Protein AF-A0A7C4IJR4-F1 (afdb_monomer)

Foldseek 3Di:
DDDDDDDDDDDDDDDDDDDDDDDDDDDDDDDDDDDDPDDPPDPQPLQFLDKDDDFFAQAFFAFFAAAAAAFEQAFGFFWGQNVWQHGFWWGFQFDADATFGFFRAEHTRDFWDWDAFDAADFFFKTQTFDQFAGGFMFTFFFDAAQFFAFAVLVDTRPFFRWDEFAADDFAFWTFGHSQWQARFIWTFLWFFTFFAARLLRDGGHDWQNWDFYYAAPFAFWTFGANQFAARFIKAWAFAHVLIFALARQQQTHYAQDWFAWAWAAFKAATFFWNDDQQATWIFAWRLFAQLGDDADFQDLGFWAFAAEKFFFAQKAKEQAFAQLAGATFAFALARAQADAAARALSDQAFKWFKAAKAFAAWWAFIWFHSLDAATARWGATQASPSHDGQAAAQRAADPVGFFAYWFWDAKAADAAFAWTAFAHLFAFFAAWAAGSFLFAAADRDADLRWAAAWQFHYAAEFPAAWWFWTFFQSFEIDIFFAFFFTHNKWFTYHAHHHFYYFHGRYEYDDPRRGGYITHHSKRTHYTFAHNNDHNSTHRLHNYARIHNDTHGHYFHDDPSHTKYWHDNPWWATIIWRANSHNPRTGGAAHQPGTNHHWGDHYKYHALQWIHYHHQHPPQSHHGHGIDNSHSVSGGRQYYDSRHNHGWHWHGFYDDPQKTYTTTADLPWGGRTYWIYNRHNPSSGRQYRHNGTPHRRHWYEHEYHDSGTYIDRHHSWAIRHRWIGRSHNPRSRRSEDDDRHGTHWHYHYKYYHNHWIKHYIISGSAHTYMYTHSNHHHNNHGYHRRTSNDDRDYAEYYHDHSYMWGWTMRVSYAIGIYGDNSHYDGSHHLHGAHHHHHRDDWHHYYYDHSYMDTTTGHQMHHTYHGTYDHSRDNHRGDYNHANDNYYWYHHTIYHRDFTYTTWTFHDNRTTRRIHGGYFDAKAFDQDDPAEDEALTKDKTFRPPIGTPPFAWQFKFKFQQPPPDTDRPQGHGIDMRHNQAPADQDKGKMKMWIATSRGHIDMDIHIYGHDYDAKDKDKDQADAAAAAQDKRKIFMDIDGSHPPWDKWKWKFKDDPNDTPDIDIDRMDIDGHNHFDKIKMKMWIATPVGHIDIDIDIHGYDDFKEWPDKAFPCVDDQQAARQKIKTFIPAQKDADDPQKWKAFPVPGTFDWDWDDVVPRSGIIIIGGDDPQQPPRGGAFGKMKMKRNQQRIAHPVGHTYPDIDMDIAGHDQLRDPRPQANEPVSVVLLVQQEAHFAPDPSPPPSLPPPNPGGSYPVSVVVSVVRYGPGHDD

Sequence (1269 aa):
MGMSWLPRSRRGALAWSAAGCARPGRRPAALASAAAHAWVESLEVRRMLSATLVKDINLNTVGSNPGAIIEFNGWVYFTANDGTSGLELWKTDGTAAGTTLVKDLNPGPADSDPQELVVFNGLLYFTATTQATGRELWRTDGTEAGTVLVADIHSGPMGSEPSELTVVGGTLFFSADDGMTGAELFKTTGLGATLVKDIRTGAGLLASSPSQLTNVNGTLFFVADDGVNGEELWKSDGTAAGTLLVKDIYAGVESSGITNMTAVGSTLYFAAWDGSSKGVELWKSNGTSATTVLVKDIYADGDSNPTYLVNLNGTLLFQASDADGEELWRSDGTPAGTTKVKNINTAAGTGSLPTELTVLGNYVYFAADDGVNGVELWRSNGTPAGTTLVKDIYTGSDVLGEPFSSYPSLLTAVGNTLFFTASDAAGGFELWKSDGTPGGTVRVKDINPGAASTNVGNLTGVGGVLYFTADTAAAGTELWRSDGTEAGTTQVIDLNVNTADSDPRDAVVINGIAYFTADDGVHGLELWRSDGTAAGTYLLKDVRGGANGSGITNLVGFDGRLYFVADDGVHGREVWTSDGTPAGTVLLKDILAGAAASDPTQLTVSGGKLFFTASSNTSGNVELFVSDGTAAGTQLVKEIAAGIIGSFPRFLTDLNGVLYFVAQDPFSTGQELWRSDGTSAGTFLVRDIRPGLNSSNPTGLTAVNGVLFFAANDGVNGTELWKSDGTEAGTRLVADIGVGVGGSNPANLTNVNGRLFFTANDGVTGVELYTSDGTAAQTQLVRDIRPSGSSNPTQLVSFNGMAFFVANDGVNGIELWKSDGTPGGTTIVRDIFPGDFGSLPNALRVIGDRLYFAADDGVHGSELWLTDGTAAGTVMLQDINPGIEESAPAGFVQLGSMLLMTAGRNDVGRELFALSLNASPVANAGGPYSVPEGGSVTVSGAASTDPDGSIVLYEWDMDFDGTFNATATGPAASFSAAALDGPATRTIALRVTDNNGASSIATTTVSVTNVAPAVAITNVPANPKAGVPIHLTSAVTDPAPADTISYSWTVRRNGSTVASGSAASLSFTPDAEGLYEVRLVASDDDGASGEAQVSIQVVSPPQVQNVTINDGLAQRSKVASITIVFDKVVTPGAGAFELVRRTAGPVPVSATNPSGDGRTWVLGFSGGDFVFGSLVDGVYDLTVRGQFILDGQGNALEGSPTTSFHRLFGDANGDGEVNHTDLLPLSKGYGSTVGESNYVWYMDFDGNGQIAFRDLLKFSQRYGTKLVV

Structure (mmCIF, N/CA/C/O backbone):
data_AF-A0A7C4IJR4-F1
#
_entry.id   AF-A0A7C4IJR4-F1
#
loop_
_atom_site.group_PDB
_atom_site.id
_atom_site.type_symbol
_atom_site.label_atom_id
_atom_site.label_alt_id
_atom_site.label_comp_id
_atom_site.label_asym_id
_atom_site.label_entity_id
_atom_site.label_seq_id
_atom_site.pdbx_PDB_ins_code
_atom_site.Cartn_x
_atom_site.Cartn_y
_atom_site.Cartn_z
_atom_site.occupancy
_atom_site.B_iso_or_equiv
_atom_site.auth_seq_id
_atom_site.auth_comp_id
_atom_site.auth_asym_id
_atom_site.auth_atom_id
_atom_site.pdbx_PDB_model_num
ATOM 1 N N . MET A 1 1 ? 44.555 -51.652 40.296 1.00 33.97 1 MET A N 1
ATOM 2 C CA . MET A 1 1 ? 45.282 -51.440 39.024 1.00 33.97 1 MET A CA 1
ATOM 3 C C . MET A 1 1 ? 44.714 -50.161 38.421 1.00 33.97 1 MET A C 1
ATOM 5 O O . MET A 1 1 ? 43.500 -50.068 38.405 1.00 33.97 1 MET A O 1
ATOM 9 N N . GLY A 1 2 ? 45.479 -49.147 38.017 1.00 32.75 2 GLY A N 1
ATOM 10 C CA . GLY A 1 2 ? 46.914 -48.908 38.213 1.00 32.75 2 GLY A CA 1
ATOM 11 C C . GLY A 1 2 ? 47.340 -47.569 37.582 1.00 32.75 2 GLY A C 1
ATOM 12 O O . GLY A 1 2 ? 46.805 -47.221 36.541 1.00 32.75 2 GLY A O 1
ATOM 13 N N . MET A 1 3 ? 48.330 -46.893 38.188 1.00 31.88 3 MET A N 1
ATOM 14 C CA . MET A 1 3 ? 49.013 -45.668 37.702 1.00 31.88 3 MET A CA 1
ATOM 15 C C . MET A 1 3 ? 48.188 -44.347 37.697 1.00 31.88 3 MET A C 1
ATOM 17 O O . MET A 1 3 ? 46.983 -44.382 37.503 1.00 31.88 3 MET A O 1
ATOM 21 N N . SER A 1 4 ? 48.766 -43.137 37.848 1.00 35.31 4 SER A N 1
ATOM 22 C CA . SER A 1 4 ? 49.674 -42.625 38.917 1.00 35.31 4 SER A CA 1
ATOM 23 C C . SER A 1 4 ? 50.008 -41.118 38.746 1.00 35.31 4 SER A C 1
ATOM 25 O O . SER A 1 4 ? 49.952 -40.617 37.633 1.00 35.31 4 SER A O 1
ATOM 27 N N . TRP A 1 5 ? 50.506 -40.480 39.824 1.00 30.06 5 TRP A N 1
ATOM 28 C CA . TRP A 1 5 ? 51.299 -39.220 39.886 1.00 30.06 5 TRP A CA 1
ATOM 29 C C . TRP A 1 5 ? 50.614 -37.827 39.839 1.00 30.06 5 TRP A C 1
ATOM 31 O O . TRP A 1 5 ? 50.285 -37.279 38.797 1.00 30.06 5 TRP A O 1
ATOM 41 N N . LEU A 1 6 ? 50.608 -37.184 41.017 1.00 34.50 6 LEU A N 1
ATOM 42 C CA . LEU A 1 6 ? 50.920 -35.753 41.254 1.00 34.50 6 LEU A CA 1
ATOM 43 C C . LEU A 1 6 ? 52.371 -35.433 40.783 1.00 34.50 6 LEU A C 1
ATOM 45 O O . LEU A 1 6 ? 53.161 -36.381 40.824 1.00 34.50 6 LEU A O 1
ATOM 49 N N . PRO A 1 7 ? 52.817 -34.171 40.481 1.00 49.59 7 PRO A N 1
ATOM 50 C CA . PRO A 1 7 ? 52.841 -33.098 41.503 1.00 49.59 7 PRO A CA 1
ATOM 51 C C . PRO A 1 7 ? 52.974 -31.586 41.113 1.00 49.59 7 PRO A C 1
ATOM 53 O O . PRO A 1 7 ? 53.569 -31.193 40.121 1.00 49.59 7 PRO A O 1
ATOM 56 N N . ARG A 1 8 ? 52.585 -30.732 42.079 1.00 32.31 8 ARG A N 1
ATOM 57 C CA . ARG A 1 8 ? 53.250 -29.479 42.547 1.00 32.31 8 ARG A CA 1
ATOM 58 C C . ARG A 1 8 ? 53.809 -28.428 41.551 1.00 32.31 8 ARG A C 1
ATOM 60 O O . ARG A 1 8 ? 54.961 -28.499 41.144 1.00 32.31 8 ARG A O 1
ATOM 67 N N . SER A 1 9 ? 53.099 -27.293 41.498 1.00 34.09 9 SER A N 1
ATOM 68 C CA . SER A 1 9 ? 53.549 -25.923 41.871 1.00 34.09 9 SER A CA 1
ATOM 69 C C . SER A 1 9 ? 54.925 -25.363 41.444 1.00 34.09 9 SER A C 1
ATOM 71 O O . SER A 1 9 ? 55.967 -25.914 41.807 1.00 34.09 9 SER A O 1
ATOM 73 N N . ARG A 1 10 ? 54.940 -24.079 41.042 1.00 31.14 10 ARG A N 1
ATOM 74 C CA . ARG A 1 10 ? 55.935 -23.104 41.548 1.00 31.14 10 ARG A CA 1
ATOM 75 C C . ARG A 1 10 ? 55.406 -21.663 41.570 1.00 31.14 10 ARG A C 1
ATOM 77 O O . ARG A 1 10 ? 54.314 -21.394 41.093 1.00 31.14 10 ARG A O 1
ATOM 84 N N . ARG A 1 11 ? 56.155 -20.776 42.236 1.00 31.95 11 ARG A N 1
ATOM 85 C CA . ARG A 1 11 ? 55.793 -19.376 42.521 1.00 31.95 11 ARG A CA 1
ATOM 86 C C . ARG A 1 11 ? 56.368 -18.430 41.464 1.00 31.95 11 ARG A C 1
ATOM 88 O O . ARG A 1 11 ? 57.537 -18.582 41.120 1.00 31.95 11 ARG A O 1
ATOM 95 N N . GLY A 1 12 ? 55.620 -17.387 41.119 1.00 30.12 12 GLY A N 1
ATOM 96 C CA . GLY A 1 12 ? 56.153 -16.092 40.689 1.00 30.12 12 GLY A CA 1
ATOM 97 C C . GLY A 1 12 ? 55.607 -15.024 41.637 1.00 30.12 12 GLY A C 1
ATOM 98 O O . GLY A 1 12 ? 54.410 -15.018 41.903 1.00 30.12 12 GLY A O 1
ATOM 99 N N . ALA A 1 13 ? 56.467 -14.189 42.218 1.00 34.34 13 ALA A N 1
ATOM 100 C CA . ALA A 1 13 ? 56.052 -13.142 43.149 1.00 34.34 13 ALA A CA 1
ATOM 101 C C . ALA A 1 13 ? 56.926 -11.899 42.974 1.00 34.34 13 ALA A C 1
ATOM 103 O O . ALA A 1 13 ? 58.149 -12.011 42.985 1.00 34.34 13 ALA A O 1
ATOM 104 N N . LEU A 1 14 ? 56.282 -10.738 42.886 1.00 30.80 14 LEU A N 1
ATOM 105 C CA . LEU A 1 14 ? 56.835 -9.404 43.126 1.00 30.80 14 LEU A CA 1
ATOM 106 C C . LEU A 1 14 ? 55.708 -8.530 43.712 1.00 30.80 14 LEU A C 1
ATOM 108 O O . LEU A 1 14 ? 54.551 -8.949 43.725 1.00 30.80 14 LEU A O 1
ATOM 112 N N . ALA A 1 15 ? 56.054 -7.394 44.317 1.00 30.95 15 ALA A N 1
ATOM 113 C CA . ALA A 1 15 ? 55.181 -6.668 45.248 1.00 30.95 15 ALA A CA 1
ATOM 114 C C . ALA A 1 15 ? 55.448 -5.147 45.223 1.00 30.95 15 ALA A C 1
ATOM 116 O O . ALA A 1 15 ? 56.216 -4.695 44.380 1.00 30.95 15 ALA A O 1
ATOM 117 N N . TRP A 1 16 ? 54.917 -4.428 46.231 1.00 29.28 16 TRP A N 1
ATOM 118 C CA . TRP A 1 16 ? 54.884 -2.959 46.434 1.00 29.28 16 TRP A CA 1
ATOM 119 C C . TRP A 1 16 ? 53.711 -2.303 45.663 1.00 29.28 16 TRP A C 1
ATOM 121 O O . TRP A 1 16 ? 53.576 -2.542 44.474 1.00 29.28 16 TRP A O 1
ATOM 131 N N . SER A 1 17 ? 52.695 -1.652 46.266 1.00 31.11 17 SER A N 1
ATOM 132 C CA . SER A 1 17 ? 52.585 -0.604 47.322 1.00 31.11 17 SER A CA 1
ATOM 133 C C . SER A 1 17 ? 52.743 0.829 46.762 1.00 31.11 17 SER A C 1
ATOM 135 O O . SER A 1 17 ? 53.595 1.014 45.905 1.00 31.11 17 SER A O 1
ATOM 137 N N . ALA A 1 18 ? 52.039 1.877 47.225 1.00 33.09 18 ALA A N 1
ATOM 138 C CA . ALA A 1 18 ? 51.338 2.051 48.511 1.00 33.09 18 ALA A CA 1
ATOM 139 C C . ALA A 1 18 ? 50.294 3.214 48.533 1.00 33.09 18 ALA A C 1
ATOM 141 O O . ALA A 1 18 ? 50.243 4.010 47.607 1.00 33.09 18 ALA A O 1
ATOM 142 N N . ALA A 1 19 ? 49.643 3.376 49.705 1.00 32.28 19 ALA A N 1
ATOM 143 C CA . ALA A 1 19 ? 49.245 4.642 50.374 1.00 32.28 19 ALA A CA 1
ATOM 144 C C . ALA A 1 19 ? 47.855 5.308 50.145 1.00 32.28 19 ALA A C 1
ATOM 146 O O . ALA A 1 19 ? 47.337 5.360 49.042 1.00 32.28 19 ALA A O 1
ATOM 147 N N . GLY A 1 20 ? 47.326 5.907 51.239 1.00 29.45 20 GLY A N 1
ATOM 148 C CA . GLY A 1 20 ? 46.308 6.989 51.269 1.00 29.45 20 GLY A CA 1
ATOM 149 C C . GLY A 1 20 ? 44.837 6.579 51.064 1.00 29.45 20 GLY A C 1
ATOM 150 O O . GLY A 1 20 ? 44.403 6.497 49.930 1.00 29.45 20 GLY A O 1
ATOM 151 N N . CYS A 1 21 ? 43.966 6.278 52.041 1.00 27.25 21 CYS A N 1
ATOM 152 C CA . CYS A 1 21 ? 43.765 6.697 53.444 1.00 27.25 21 CYS A CA 1
ATOM 153 C C . CYS A 1 21 ? 43.077 8.067 53.675 1.00 27.25 21 CYS A C 1
ATOM 155 O O . CYS A 1 21 ? 43.756 9.066 53.898 1.00 27.25 21 CYS A O 1
ATOM 157 N N . ALA A 1 22 ? 41.738 8.062 53.807 1.00 29.28 22 ALA A N 1
ATOM 158 C CA . ALA A 1 22 ? 40.954 9.014 54.618 1.00 29.28 22 ALA A CA 1
ATOM 159 C C . ALA A 1 22 ? 39.595 8.405 55.072 1.00 29.28 22 ALA A C 1
ATOM 161 O O . ALA A 1 22 ? 39.179 7.356 54.585 1.00 29.28 22 ALA A O 1
ATOM 162 N N . ARG A 1 23 ? 38.928 9.037 56.049 1.00 30.53 23 ARG A N 1
ATOM 163 C CA . ARG A 1 23 ? 37.672 8.644 56.749 1.00 30.53 23 ARG A CA 1
ATOM 164 C C . ARG A 1 23 ? 36.897 9.944 57.130 1.00 30.53 23 ARG A C 1
ATOM 166 O O . ARG A 1 23 ? 37.515 11.001 57.046 1.00 30.53 23 ARG A O 1
ATOM 173 N N . PRO A 1 24 ? 35.702 9.921 57.771 1.00 50.97 24 PRO A N 1
ATOM 174 C CA . PRO A 1 24 ? 34.486 9.146 57.469 1.00 50.97 24 PRO A CA 1
ATOM 175 C C . PRO A 1 24 ? 33.152 9.950 57.595 1.00 50.97 24 PRO A C 1
ATOM 177 O O . PRO A 1 24 ? 32.985 10.728 58.526 1.00 50.97 24 PRO A O 1
ATOM 180 N N . GLY A 1 25 ? 32.148 9.600 56.778 1.00 28.41 25 GLY A N 1
ATOM 181 C CA . GLY A 1 25 ? 30.735 9.373 57.170 1.00 28.41 25 GLY A CA 1
ATOM 182 C C . GLY A 1 25 ? 29.820 10.481 57.747 1.00 28.41 25 GLY A C 1
ATOM 183 O O . GLY A 1 25 ? 30.235 11.388 58.460 1.00 28.41 25 GLY A O 1
ATOM 184 N N . ARG A 1 26 ? 28.504 10.293 57.536 1.00 29.80 26 ARG A N 1
ATOM 185 C CA . ARG A 1 26 ? 27.387 10.676 58.435 1.00 29.80 26 ARG A CA 1
ATOM 186 C C . ARG A 1 26 ? 26.075 10.006 57.980 1.00 29.80 26 ARG A C 1
ATOM 188 O O . ARG A 1 26 ? 25.771 10.001 56.797 1.00 29.80 26 ARG A O 1
ATOM 195 N N . ARG A 1 27 ? 25.280 9.494 58.928 1.00 35.91 27 ARG A N 1
ATOM 196 C CA . ARG A 1 27 ? 23.801 9.427 58.836 1.00 35.91 27 ARG A CA 1
ATOM 197 C C . ARG A 1 27 ? 23.248 10.555 59.726 1.00 35.91 27 ARG A C 1
ATOM 199 O O . ARG A 1 27 ? 23.957 10.946 60.660 1.00 35.91 27 ARG A O 1
ATOM 206 N N . PRO A 1 28 ? 22.031 11.073 59.482 1.00 41.91 28 PRO A N 1
ATOM 207 C CA . PRO A 1 28 ? 20.911 10.589 60.306 1.00 41.91 28 PRO A CA 1
ATOM 208 C C . PRO A 1 28 ? 19.515 10.583 59.635 1.00 41.91 28 PRO A C 1
ATOM 210 O O . PRO A 1 28 ? 19.285 11.245 58.637 1.00 41.91 28 PRO A O 1
ATOM 213 N N . ALA A 1 29 ? 18.591 9.892 60.313 1.00 30.61 29 ALA A N 1
ATOM 214 C CA . ALA A 1 29 ? 17.150 10.175 60.435 1.00 30.61 29 ALA A CA 1
ATOM 215 C C . ALA A 1 29 ? 16.237 10.241 59.183 1.00 30.61 29 ALA A C 1
ATOM 217 O O . ALA A 1 29 ? 16.135 11.238 58.482 1.00 30.61 29 ALA A O 1
ATOM 218 N N . ALA A 1 30 ? 15.462 9.161 59.071 1.00 32.50 30 ALA A N 1
ATOM 219 C CA . ALA A 1 30 ? 14.213 8.951 58.342 1.00 32.50 30 ALA A CA 1
ATOM 220 C C . ALA A 1 30 ? 13.088 9.992 58.531 1.00 32.50 30 ALA A C 1
ATOM 222 O O . ALA A 1 30 ? 13.070 10.713 59.529 1.00 32.50 30 ALA A O 1
ATOM 223 N N . LEU A 1 31 ? 12.043 9.879 57.694 1.00 28.89 31 LEU A N 1
ATOM 224 C CA . LEU A 1 31 ? 10.641 9.924 58.144 1.00 28.89 31 LEU A CA 1
ATOM 225 C C . LEU A 1 31 ? 9.660 9.279 57.136 1.00 28.89 31 LEU A C 1
ATOM 227 O O . LEU A 1 31 ? 9.971 9.175 55.958 1.00 28.89 31 LEU A O 1
ATOM 231 N N . ALA A 1 32 ? 8.471 8.935 57.651 1.00 29.33 32 ALA A N 1
ATOM 232 C CA . ALA A 1 32 ? 7.215 8.592 56.964 1.00 29.33 32 ALA A CA 1
ATOM 233 C C . ALA A 1 32 ? 7.132 7.317 56.090 1.00 29.33 32 ALA A C 1
ATOM 235 O O . ALA A 1 32 ? 8.030 6.948 55.344 1.00 29.33 32 ALA A O 1
ATOM 236 N N . SER A 1 33 ? 5.972 6.663 56.187 1.00 34.56 33 SER A N 1
ATOM 237 C CA . SER A 1 33 ? 5.546 5.487 55.422 1.00 34.56 33 SER A CA 1
ATOM 238 C C . SER A 1 33 ? 4.284 5.806 54.619 1.00 34.56 33 SER A C 1
ATOM 240 O O . SER A 1 33 ? 3.367 6.417 55.170 1.00 34.56 33 SER A O 1
ATOM 242 N N . ALA A 1 34 ? 4.183 5.295 53.395 1.00 29.39 34 ALA A N 1
ATOM 243 C CA . ALA A 1 34 ? 2.928 5.155 52.654 1.00 29.39 34 ALA A CA 1
ATOM 244 C C . ALA A 1 34 ? 2.804 3.705 52.149 1.00 29.39 34 ALA A C 1
ATOM 246 O O . ALA A 1 34 ? 3.812 3.006 52.030 1.00 29.39 34 ALA A O 1
ATOM 247 N N . ALA A 1 35 ? 1.580 3.222 51.935 1.00 30.08 35 ALA A N 1
ATOM 248 C CA . ALA A 1 35 ? 1.332 1.809 51.654 1.00 30.08 35 ALA A CA 1
ATOM 249 C C . ALA A 1 35 ? 1.579 1.459 50.179 1.00 30.08 35 ALA A C 1
ATOM 251 O O . ALA A 1 35 ? 0.959 2.042 49.291 1.00 30.08 35 ALA A O 1
ATOM 252 N N . ALA A 1 36 ? 2.422 0.455 49.933 1.00 27.94 36 ALA A N 1
ATOM 253 C CA . ALA A 1 36 ? 2.525 -0.175 48.624 1.00 27.94 36 ALA A CA 1
ATOM 254 C C . ALA A 1 36 ? 1.252 -0.993 48.351 1.00 27.94 36 ALA A C 1
ATOM 256 O O . ALA A 1 36 ? 1.036 -2.034 48.974 1.00 27.94 36 ALA A O 1
ATOM 257 N N . HIS A 1 37 ? 0.423 -0.528 47.416 1.00 33.09 37 HIS A N 1
ATOM 258 C CA . HIS A 1 37 ? -0.534 -1.400 46.745 1.00 33.09 37 HIS A CA 1
ATOM 259 C C . HIS A 1 37 ? 0.256 -2.230 45.737 1.00 33.09 37 HIS A C 1
ATOM 261 O O . HIS A 1 37 ? 0.716 -1.707 44.725 1.00 33.09 37 HIS A O 1
ATOM 267 N N . ALA A 1 38 ? 0.466 -3.506 46.052 1.00 29.06 38 ALA A N 1
ATOM 268 C CA . ALA A 1 38 ? 1.045 -4.446 45.108 1.00 29.06 38 ALA A CA 1
ATOM 269 C C . ALA A 1 38 ? -0.012 -4.781 44.051 1.00 29.06 38 ALA A C 1
ATOM 271 O O . ALA A 1 38 ? -0.898 -5.601 44.298 1.00 29.06 38 ALA A O 1
ATOM 272 N N . TRP A 1 39 ? 0.082 -4.134 42.891 1.00 28.16 39 TRP A N 1
ATOM 273 C CA . TRP A 1 39 ? -0.549 -4.643 41.682 1.00 28.16 39 TRP A CA 1
ATOM 274 C C . TRP A 1 39 ? 0.127 -5.971 41.347 1.00 28.16 39 TRP A C 1
ATOM 276 O O . TRP A 1 39 ? 1.325 -6.023 41.079 1.00 28.16 39 TRP A O 1
ATOM 286 N N . VAL A 1 40 ? -0.634 -7.056 41.457 1.00 26.50 40 VAL A N 1
ATOM 287 C CA . VAL A 1 40 ? -0.254 -8.342 40.879 1.00 26.50 40 VAL A CA 1
ATOM 288 C C . VAL A 1 40 ? -0.847 -8.333 39.485 1.00 26.50 40 VAL A C 1
ATOM 290 O O . VAL A 1 40 ? -2.038 -8.597 39.327 1.00 26.50 40 VAL A O 1
ATOM 293 N N . GLU A 1 41 ? -0.032 -7.984 38.497 1.00 32.56 41 GLU A N 1
ATOM 294 C CA . GLU A 1 41 ? -0.394 -8.218 37.105 1.00 32.56 41 GLU A CA 1
ATOM 295 C C . GLU A 1 41 ? -0.589 -9.722 36.918 1.00 32.56 41 GLU A C 1
ATOM 297 O O . GLU A 1 41 ? 0.259 -10.546 37.282 1.00 32.56 41 GLU A O 1
ATOM 302 N N . SER A 1 42 ? -1.768 -10.092 36.431 1.00 31.97 42 SER A N 1
ATOM 303 C CA . SER A 1 42 ? -2.049 -11.462 36.048 1.00 31.97 42 SER A CA 1
ATOM 304 C C . SER A 1 42 ? -1.200 -11.810 34.836 1.00 31.97 42 SER A C 1
ATOM 306 O O . SER A 1 42 ? -1.268 -11.121 33.823 1.00 31.97 42 SER A O 1
ATOM 308 N N . LEU A 1 43 ? -0.463 -12.918 34.929 1.00 34.06 43 LEU A N 1
ATOM 309 C CA . LEU A 1 43 ? 0.074 -13.624 33.769 1.00 34.06 43 LEU A CA 1
ATOM 310 C C . LEU A 1 43 ? -1.099 -14.092 32.899 1.00 34.06 43 LEU A C 1
ATOM 312 O O . LEU A 1 43 ? -1.578 -15.221 33.034 1.00 34.06 43 LEU A O 1
ATOM 316 N N . GLU A 1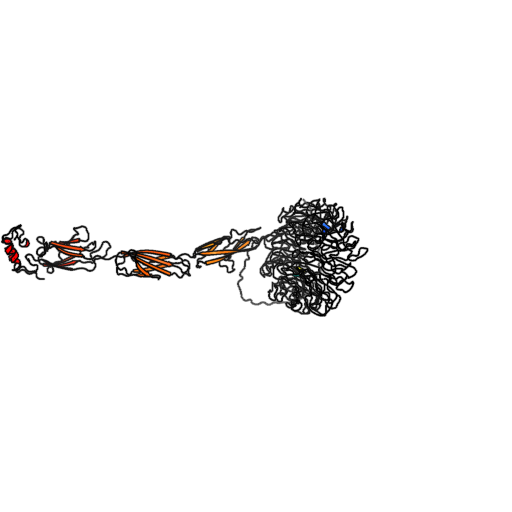 44 ? -1.583 -13.207 32.032 1.00 32.09 44 GLU A N 1
ATOM 317 C CA . GLU A 1 44 ? -2.373 -13.610 30.883 1.00 32.09 44 GLU A CA 1
ATOM 318 C C . GLU A 1 44 ? -1.503 -14.540 30.051 1.00 32.09 44 GLU A C 1
ATOM 320 O O . GLU A 1 44 ? -0.398 -14.182 29.641 1.00 32.09 44 GLU A O 1
ATOM 325 N N . VAL A 1 45 ? -2.003 -15.746 29.788 1.00 31.39 45 VAL A N 1
ATOM 326 C CA . VAL A 1 45 ? -1.394 -16.622 28.789 1.00 31.39 45 VAL A CA 1
ATOM 327 C C . VAL A 1 45 ? -1.850 -16.125 27.425 1.00 31.39 45 VAL A C 1
ATOM 329 O O . VAL A 1 45 ? -2.569 -16.812 26.701 1.00 31.39 45 VAL A O 1
ATOM 332 N N . ARG A 1 46 ? -1.383 -14.923 27.074 1.00 39.53 46 ARG A N 1
ATOM 333 C CA . ARG A 1 46 ? -1.083 -14.611 25.688 1.00 39.53 46 ARG A CA 1
ATOM 334 C C . ARG A 1 46 ? -0.066 -15.684 25.310 1.00 39.53 46 ARG A C 1
ATOM 336 O O . ARG A 1 46 ? 1.103 -15.619 25.697 1.00 39.53 46 ARG A O 1
ATOM 343 N N . ARG A 1 47 ? -0.523 -16.744 24.622 1.00 41.66 47 ARG A N 1
ATOM 344 C CA . ARG A 1 47 ? 0.338 -17.370 23.607 1.00 41.66 47 ARG A CA 1
ATOM 345 C C . ARG A 1 47 ? 0.885 -16.161 22.890 1.00 41.66 47 ARG A C 1
ATOM 347 O O . ARG A 1 47 ? 0.059 -15.380 22.476 1.00 41.66 47 ARG A O 1
ATOM 354 N N . MET A 1 48 ? 2.176 -15.886 22.902 1.00 45.84 48 MET A N 1
ATOM 355 C CA . MET A 1 48 ? 2.570 -14.702 22.160 1.00 45.84 48 MET A CA 1
ATOM 356 C C . MET A 1 48 ? 2.463 -15.063 20.698 1.00 45.84 48 MET A C 1
ATOM 358 O O . MET A 1 48 ? 2.731 -16.217 20.355 1.00 45.84 48 MET A O 1
ATOM 362 N N . LEU A 1 49 ? 2.032 -14.105 19.884 1.00 56.66 49 LEU A N 1
ATOM 363 C CA . LEU A 1 49 ? 2.005 -14.230 18.440 1.00 56.66 49 LEU A CA 1
ATOM 364 C C . LEU A 1 49 ? 3.445 -14.729 18.118 1.00 56.66 49 LEU A C 1
ATOM 366 O O . LEU A 1 49 ? 4.296 -13.863 18.110 1.00 56.66 49 LEU A O 1
ATOM 370 N N . SER A 1 50 ? 3.795 -16.031 17.889 1.00 65.19 50 SER A N 1
ATOM 371 C CA . SER A 1 50 ? 5.208 -16.545 17.769 1.00 65.19 50 SER A CA 1
ATOM 372 C C . SER A 1 50 ? 5.778 -17.180 16.470 1.00 65.19 50 SER A C 1
ATOM 374 O O . SER A 1 50 ? 5.583 -18.364 16.221 1.00 65.19 50 SER A O 1
ATOM 376 N N . ALA A 1 51 ? 6.678 -16.472 15.786 1.00 75.19 51 ALA A N 1
ATOM 377 C CA . ALA A 1 51 ? 7.930 -17.006 15.246 1.00 75.19 51 ALA A CA 1
ATOM 378 C C . ALA A 1 51 ? 8.106 -18.537 15.330 1.00 75.19 51 ALA A C 1
ATOM 380 O O . ALA A 1 51 ? 8.358 -19.014 16.443 1.00 75.19 51 ALA A O 1
ATOM 381 N N . THR A 1 52 ? 8.045 -19.329 14.249 1.00 83.94 52 THR A N 1
ATOM 382 C CA . THR A 1 52 ? 8.489 -20.742 14.376 1.00 83.94 52 THR A CA 1
ATOM 383 C C . THR A 1 52 ? 9.602 -21.150 13.446 1.00 83.94 52 THR A C 1
ATOM 385 O O . THR A 1 52 ? 9.644 -20.694 12.315 1.00 83.94 52 THR A O 1
ATOM 388 N N . LEU A 1 53 ? 10.405 -22.112 13.922 1.00 87.25 53 LEU A N 1
ATOM 389 C CA . LEU A 1 53 ? 11.129 -23.050 13.073 1.00 87.25 53 LEU A CA 1
ATOM 390 C C . LEU A 1 53 ? 10.102 -23.915 12.347 1.00 87.25 53 LEU A C 1
ATOM 392 O O . LEU A 1 53 ? 9.161 -24.403 12.982 1.00 87.25 53 LEU A O 1
ATOM 396 N N . VAL A 1 54 ? 10.380 -24.215 11.089 1.00 85.94 54 VAL A N 1
ATOM 397 C CA . VAL A 1 54 ? 10.458 -25.594 10.602 1.00 85.94 54 VAL A CA 1
ATOM 398 C C . VAL A 1 54 ? 11.709 -25.767 9.711 1.00 85.94 54 VAL A C 1
ATOM 400 O O . VAL A 1 54 ? 12.404 -26.765 9.915 1.00 85.94 54 VAL A O 1
ATOM 403 N N . LYS A 1 55 ? 12.081 -24.766 8.880 1.00 89.12 55 LYS A N 1
ATOM 404 C CA . LYS A 1 55 ? 13.271 -24.798 7.988 1.00 89.12 55 LYS A CA 1
ATOM 405 C C . LYS A 1 55 ? 14.017 -23.468 7.802 1.00 89.12 55 LYS A C 1
ATOM 407 O O . LYS A 1 55 ? 13.834 -22.564 8.592 1.00 89.12 55 LYS A O 1
ATOM 412 N N . ASP A 1 56 ? 14.916 -23.431 6.801 1.00 87.00 56 ASP A N 1
ATOM 413 C CA . ASP A 1 56 ? 16.330 -23.540 7.123 1.00 87.00 56 ASP A CA 1
ATOM 414 C C . ASP A 1 56 ? 17.253 -23.588 5.865 1.00 87.00 56 ASP A C 1
ATOM 416 O O . ASP A 1 56 ? 17.832 -24.615 5.609 1.00 87.00 56 ASP A O 1
ATOM 420 N N . ILE A 1 57 ? 17.334 -22.586 4.995 1.00 86.44 57 ILE A N 1
ATOM 421 C CA . ILE A 1 57 ? 17.566 -22.738 3.547 1.00 86.44 57 ILE A CA 1
ATOM 422 C C . ILE A 1 57 ? 18.898 -23.388 3.003 1.00 86.44 57 ILE A C 1
ATOM 424 O O . ILE A 1 57 ? 19.056 -24.594 3.178 1.00 86.44 57 ILE A O 1
ATOM 428 N N . ASN A 1 58 ? 19.801 -22.766 2.237 1.00 85.94 58 ASN A N 1
ATOM 429 C CA . ASN A 1 58 ? 20.910 -23.465 1.575 1.00 85.94 58 ASN A CA 1
ATOM 430 C C . ASN A 1 58 ? 21.830 -24.101 2.623 1.00 85.94 58 ASN A C 1
ATOM 432 O O . ASN A 1 58 ? 22.104 -23.485 3.638 1.00 85.94 58 ASN A O 1
ATOM 436 N N . LEU A 1 59 ? 22.285 -25.345 2.447 1.00 79.94 59 LEU A N 1
ATOM 437 C CA . LEU A 1 59 ? 22.649 -26.179 3.608 1.00 79.94 59 LEU A CA 1
ATOM 438 C C . LEU A 1 59 ? 23.945 -25.785 4.413 1.00 79.94 59 LEU A C 1
ATOM 440 O O . LEU A 1 59 ? 24.627 -26.697 4.901 1.00 79.94 59 LEU A O 1
ATOM 444 N N . ASN A 1 60 ? 24.407 -24.517 4.497 1.00 65.31 60 ASN A N 1
ATOM 445 C CA . ASN A 1 60 ? 25.783 -24.185 4.940 1.00 65.31 60 ASN A CA 1
ATOM 446 C C . ASN A 1 60 ? 26.114 -22.928 5.809 1.00 65.31 60 ASN A C 1
ATOM 448 O O . ASN A 1 60 ? 27.305 -22.677 6.019 1.00 65.31 60 ASN A O 1
ATOM 452 N N . THR A 1 61 ? 25.163 -22.213 6.409 1.00 56.69 61 THR A N 1
ATOM 453 C CA . THR A 1 61 ? 25.319 -21.062 7.343 1.00 56.69 61 THR A CA 1
ATOM 454 C C . THR A 1 61 ? 25.818 -19.734 6.744 1.00 56.69 61 THR A C 1
ATOM 456 O O . THR A 1 61 ? 26.605 -19.028 7.377 1.00 56.69 61 THR A O 1
ATOM 459 N N . VAL A 1 62 ? 25.391 -19.387 5.522 1.00 66.81 62 VAL A N 1
ATOM 460 C CA . VAL A 1 62 ? 25.859 -18.170 4.809 1.00 66.81 62 VAL A CA 1
ATOM 461 C C . VAL A 1 62 ? 24.763 -17.157 4.438 1.00 66.81 62 VAL A C 1
ATOM 463 O O . VAL A 1 62 ? 25.046 -15.962 4.352 1.00 66.81 62 VAL A O 1
ATOM 466 N N . GLY A 1 63 ? 23.537 -17.605 4.197 1.00 77.44 63 GLY A N 1
ATOM 467 C CA . GLY A 1 63 ? 22.524 -16.848 3.455 1.00 77.44 63 GLY A CA 1
ATOM 468 C C . GLY A 1 63 ? 22.690 -16.879 1.922 1.00 77.44 63 GLY A C 1
ATOM 469 O O . GLY A 1 63 ? 23.691 -17.369 1.397 1.00 77.44 63 GLY A O 1
ATOM 470 N N . SER A 1 64 ? 21.695 -16.333 1.217 1.00 84.69 64 SER A N 1
ATOM 471 C CA . SER A 1 64 ? 21.457 -16.445 -0.241 1.00 84.69 64 SER A CA 1
ATOM 472 C C . SER A 1 64 ? 20.742 -15.233 -0.901 1.00 84.69 64 SER A C 1
ATOM 474 O O . SER A 1 64 ? 20.821 -15.132 -2.117 1.00 84.69 64 SER A O 1
ATOM 476 N N . ASN A 1 65 ? 20.199 -14.297 -0.098 1.00 84.75 65 ASN A N 1
ATOM 477 C CA . ASN A 1 65 ? 20.191 -12.818 -0.214 1.00 84.75 65 ASN A CA 1
ATOM 478 C C . ASN A 1 65 ? 19.029 -11.950 -0.824 1.00 84.75 65 ASN A C 1
ATOM 480 O O . ASN A 1 65 ? 19.285 -11.146 -1.719 1.00 84.75 65 ASN A O 1
ATOM 484 N N . PRO A 1 66 ? 17.822 -11.923 -0.197 1.00 85.06 66 PRO A N 1
ATOM 485 C CA . PRO A 1 66 ? 16.597 -11.158 -0.580 1.00 85.06 66 PRO A CA 1
ATOM 486 C C . PRO A 1 66 ? 16.690 -9.704 -1.068 1.00 85.06 66 PRO A C 1
ATOM 488 O O . PRO A 1 66 ? 17.449 -8.915 -0.491 1.00 85.06 66 PRO A O 1
ATOM 491 N N . GLY A 1 67 ? 15.749 -9.311 -1.952 1.00 76.75 67 GLY A N 1
ATOM 492 C CA . GLY A 1 67 ? 15.458 -7.920 -2.364 1.00 76.75 67 GLY A CA 1
ATOM 493 C C . GLY A 1 67 ? 14.136 -7.729 -3.153 1.00 76.75 67 GLY A C 1
ATOM 494 O O . GLY A 1 67 ? 13.540 -8.687 -3.582 1.00 76.75 67 GLY A O 1
ATOM 495 N N . ALA A 1 68 ? 13.655 -6.500 -3.381 1.00 75.31 68 ALA A N 1
ATOM 496 C CA . ALA A 1 68 ? 12.518 -6.144 -4.269 1.00 75.31 68 ALA A CA 1
ATOM 497 C C . ALA A 1 68 ? 11.269 -7.089 -4.276 1.00 75.31 68 ALA A C 1
ATOM 499 O O . ALA A 1 68 ? 11.214 -7.922 -5.161 1.00 75.31 68 ALA A O 1
ATOM 500 N N . ILE A 1 69 ? 10.264 -6.984 -3.367 1.00 78.19 69 ILE A N 1
ATOM 501 C CA . ILE A 1 69 ? 9.104 -7.930 -3.221 1.00 78.19 69 ILE A CA 1
ATOM 502 C C . ILE A 1 69 ? 7.648 -7.354 -3.258 1.00 78.19 69 ILE A C 1
ATOM 504 O O . ILE A 1 69 ? 7.470 -6.237 -2.862 1.00 78.19 69 ILE A O 1
ATOM 508 N N . ILE A 1 70 ? 6.581 -8.043 -3.728 1.00 76.69 70 ILE A N 1
ATOM 509 C CA . ILE A 1 70 ? 5.225 -7.562 -4.169 1.00 76.69 70 ILE A CA 1
ATOM 510 C C . ILE A 1 70 ? 4.264 -8.901 -4.102 1.00 76.69 70 ILE A C 1
ATOM 512 O O . ILE A 1 70 ? 4.831 -9.987 -3.969 1.00 76.69 70 ILE A O 1
ATOM 516 N N . GLU A 1 71 ? 2.888 -8.981 -4.081 1.00 84.50 71 GLU A N 1
ATOM 517 C CA . GLU A 1 71 ? 1.977 -10.205 -3.827 1.00 84.50 71 GLU A CA 1
ATOM 518 C C . GLU A 1 71 ? 0.921 -10.724 -4.889 1.00 84.50 71 GLU A C 1
ATOM 520 O O . GLU A 1 71 ? 0.465 -9.848 -5.532 1.00 84.50 71 GLU A O 1
ATOM 525 N N . PHE A 1 72 ? 0.399 -11.974 -5.151 1.00 73.19 72 PHE A N 1
ATOM 526 C CA . PHE A 1 72 ? -0.599 -12.164 -6.313 1.00 73.19 72 PHE A CA 1
ATOM 527 C C . PHE A 1 72 ? -2.010 -12.967 -6.672 1.00 73.19 72 PHE A C 1
ATOM 529 O O . PHE A 1 72 ? -2.960 -12.272 -6.956 1.00 73.19 72 PHE A O 1
ATOM 536 N N . ASN A 1 73 ? -2.253 -14.309 -6.870 1.00 69.62 73 ASN A N 1
ATOM 537 C CA . ASN A 1 73 ? -3.379 -15.235 -7.537 1.00 69.62 73 ASN A CA 1
ATOM 538 C C . ASN A 1 73 ? -4.094 -16.082 -6.305 1.00 69.62 73 ASN A C 1
ATOM 540 O O . ASN A 1 73 ? -5.170 -16.698 -6.406 1.00 69.62 73 ASN A O 1
ATOM 544 N N . GLY A 1 74 ? -3.481 -16.203 -5.130 1.00 69.38 74 GLY A N 1
ATOM 545 C CA . GLY A 1 74 ? -3.717 -17.018 -3.907 1.00 69.38 74 GLY A CA 1
ATOM 546 C C . GLY A 1 74 ? -2.542 -17.720 -3.199 1.00 69.38 74 GLY A C 1
ATOM 547 O O . GLY A 1 74 ? -2.827 -18.720 -2.592 1.00 69.38 74 GLY A O 1
ATOM 548 N N . TRP A 1 75 ? -1.275 -17.337 -3.375 1.00 81.38 75 TRP A N 1
ATOM 549 C CA . TRP A 1 75 ? -0.128 -18.208 -3.702 1.00 81.38 75 TRP A CA 1
ATOM 550 C C . TRP A 1 75 ? 1.305 -17.497 -3.902 1.00 81.38 75 TRP A C 1
ATOM 552 O O . TRP A 1 75 ? 1.642 -17.399 -5.059 1.00 81.38 75 TRP A O 1
ATOM 562 N N . VAL A 1 76 ? 2.157 -17.024 -2.931 1.00 80.88 76 VAL A N 1
ATOM 563 C CA . VAL A 1 76 ? 3.284 -15.883 -2.874 1.00 80.88 76 VAL A CA 1
ATOM 564 C C . VAL A 1 76 ? 6.202 -16.191 -3.779 1.00 80.88 76 VAL A C 1
ATOM 566 O O . VAL A 1 76 ? 6.980 -17.141 -3.542 1.00 80.88 76 VAL A O 1
ATOM 569 N N . TYR A 1 77 ? 7.129 -15.462 -4.589 1.00 85.56 77 TYR A N 1
ATOM 570 C CA . TYR A 1 77 ? 7.473 -14.112 -5.278 1.00 85.56 77 TYR A CA 1
ATOM 571 C C . TYR A 1 77 ? 8.876 -13.664 -4.793 1.00 85.56 77 TYR A C 1
ATOM 573 O O . TYR A 1 77 ? 8.819 -12.822 -3.906 1.00 85.56 77 TYR A O 1
ATOM 581 N N . PHE A 1 78 ? 10.062 -14.268 -5.196 1.00 90.00 78 PHE A N 1
ATOM 582 C CA . PHE A 1 78 ? 11.165 -14.608 -4.224 1.00 90.00 78 PHE A CA 1
ATOM 583 C C . PHE A 1 78 ? 12.610 -15.236 -4.545 1.00 90.00 78 PHE A C 1
ATOM 585 O O . PHE A 1 78 ? 12.937 -16.277 -4.074 1.00 90.00 78 PHE A O 1
ATOM 592 N N . THR A 1 79 ? 13.626 -14.637 -5.195 1.00 90.81 79 THR A N 1
ATOM 593 C CA . THR A 1 79 ? 14.827 -15.266 -5.880 1.00 90.81 79 THR A CA 1
ATOM 594 C C . THR A 1 79 ? 16.235 -15.649 -5.269 1.00 90.81 79 THR A C 1
ATOM 596 O O . THR A 1 79 ? 17.153 -14.841 -5.360 1.00 90.81 79 THR A O 1
ATOM 599 N N . ALA A 1 80 ? 16.554 -16.898 -4.837 1.00 90.81 80 ALA A N 1
ATOM 600 C CA . ALA A 1 80 ? 17.750 -17.205 -3.972 1.00 90.81 80 ALA A CA 1
ATOM 601 C C . ALA A 1 80 ? 18.871 -18.172 -4.404 1.00 90.81 80 ALA A C 1
ATOM 603 O O . ALA A 1 80 ? 18.664 -19.180 -5.069 1.00 90.81 80 ALA A O 1
ATOM 604 N N . ASN A 1 81 ? 20.073 -17.942 -3.861 1.00 88.06 81 ASN A N 1
ATOM 605 C CA . ASN A 1 81 ? 21.259 -18.784 -4.067 1.00 88.06 81 ASN A CA 1
ATOM 606 C C . ASN A 1 81 ? 21.374 -20.052 -3.191 1.00 88.06 81 ASN A C 1
ATOM 608 O O . ASN A 1 81 ? 22.040 -20.055 -2.156 1.00 88.06 81 ASN A O 1
ATOM 612 N N . ASP A 1 82 ? 20.888 -21.182 -3.701 1.00 87.56 82 ASP A N 1
ATOM 613 C CA . ASP A 1 82 ? 20.891 -22.450 -2.957 1.00 87.56 82 ASP A CA 1
ATOM 614 C C . ASP A 1 82 ? 22.239 -23.187 -2.819 1.00 87.56 82 ASP A C 1
ATOM 616 O O . ASP A 1 82 ? 22.313 -24.358 -2.420 1.00 87.56 82 ASP A O 1
ATOM 620 N N . GLY A 1 83 ? 23.342 -22.528 -3.173 1.00 81.62 83 GLY A N 1
ATOM 621 C CA . GLY A 1 83 ? 24.679 -23.119 -3.181 1.00 81.62 83 GLY A CA 1
ATOM 622 C C . GLY A 1 83 ? 24.889 -24.213 -4.240 1.00 81.62 83 GLY A C 1
ATOM 623 O O . GLY A 1 83 ? 25.999 -24.749 -4.341 1.00 81.62 83 GLY A O 1
ATOM 624 N N . THR A 1 84 ? 23.871 -24.547 -5.043 1.00 85.62 84 THR A N 1
ATOM 625 C CA . THR A 1 84 ? 23.901 -25.566 -6.107 1.00 85.62 84 THR A CA 1
ATOM 626 C C . THR A 1 84 ? 23.425 -25.075 -7.482 1.00 85.62 84 THR A C 1
ATOM 628 O O . THR A 1 84 ? 23.949 -25.576 -8.479 1.00 85.62 84 THR A O 1
ATOM 631 N N . SER A 1 85 ? 22.551 -24.069 -7.521 1.00 84.25 85 SER A N 1
ATOM 632 C CA . SER A 1 85 ? 21.887 -23.447 -8.678 1.00 84.25 85 SER A CA 1
ATOM 633 C C . SER A 1 85 ? 22.213 -21.951 -8.824 1.00 84.25 85 SER A C 1
ATOM 635 O O . SER A 1 85 ? 21.983 -21.360 -9.869 1.00 84.25 85 SER A O 1
ATOM 637 N N . GLY A 1 86 ? 22.796 -21.314 -7.802 1.00 85.56 86 GLY A N 1
ATOM 638 C CA . GLY A 1 86 ? 22.898 -19.852 -7.795 1.00 85.56 86 GLY A CA 1
ATOM 639 C C . GLY A 1 86 ? 21.534 -19.215 -7.520 1.00 85.56 86 GLY A C 1
ATOM 640 O O . GLY A 1 86 ? 20.617 -19.911 -7.096 1.00 85.56 86 GLY A O 1
ATOM 641 N N . LEU A 1 87 ? 21.429 -17.902 -7.711 1.00 87.06 87 LEU A N 1
ATOM 642 C CA . LEU A 1 87 ? 20.266 -17.042 -7.419 1.00 87.06 87 LEU A CA 1
ATOM 643 C C . LEU A 1 87 ? 18.959 -17.432 -8.198 1.00 87.06 87 LEU A C 1
ATOM 645 O O . LEU A 1 87 ? 18.719 -16.868 -9.260 1.00 87.06 87 LEU A O 1
ATOM 649 N N . GLU A 1 88 ? 18.144 -18.392 -7.694 1.00 90.44 88 GLU A N 1
ATOM 650 C CA . GLU A 1 88 ? 17.116 -19.261 -8.360 1.00 90.44 88 GLU A CA 1
ATOM 651 C C . GLU A 1 88 ? 15.847 -19.596 -7.453 1.00 90.44 88 GLU A C 1
ATOM 653 O O . GLU A 1 88 ? 16.070 -19.479 -6.272 1.00 90.44 88 GLU A O 1
ATOM 658 N N . LEU A 1 89 ? 14.584 -19.978 -7.901 1.00 91.38 89 LEU A N 1
ATOM 659 C CA . LEU A 1 89 ? 13.157 -19.928 -7.287 1.00 91.38 89 LEU A CA 1
ATOM 660 C C . LEU A 1 89 ? 12.242 -21.208 -6.709 1.00 91.38 89 LEU A C 1
ATOM 662 O O . LEU A 1 89 ? 11.745 -21.840 -7.633 1.00 91.38 89 LEU A O 1
ATOM 666 N N . TRP A 1 90 ? 11.880 -21.764 -5.437 1.00 92.25 90 TRP A N 1
ATOM 667 C CA . TRP A 1 90 ? 11.560 -21.574 -3.853 1.00 92.25 90 TRP A CA 1
ATOM 668 C C . TRP A 1 90 ? 10.044 -21.247 -3.873 1.00 92.25 90 TRP A C 1
ATOM 670 O O . TRP A 1 90 ? 9.497 -21.470 -4.960 1.00 92.25 90 TRP A O 1
ATOM 680 N N . LYS A 1 91 ? 9.363 -20.740 -2.817 1.00 89.81 91 LYS A N 1
ATOM 681 C CA . LYS A 1 91 ? 8.060 -19.990 -2.791 1.00 89.81 91 LYS A CA 1
ATOM 682 C C . LYS A 1 91 ? 7.162 -20.396 -1.628 1.00 89.81 91 LYS A C 1
ATOM 684 O O . LYS A 1 91 ? 6.994 -21.604 -1.471 1.00 89.81 91 LYS A O 1
ATOM 689 N N . THR A 1 92 ? 6.431 -19.514 -0.917 1.00 87.94 92 THR A N 1
ATOM 690 C CA . THR A 1 92 ? 5.692 -19.940 0.315 1.00 87.94 92 THR A CA 1
ATOM 691 C C . THR A 1 92 ? 4.216 -19.546 0.592 1.00 87.94 92 THR A C 1
ATOM 693 O O . THR A 1 92 ? 3.806 -18.418 0.332 1.00 87.94 92 THR A O 1
ATOM 696 N N . ASP A 1 93 ? 3.412 -20.491 1.162 1.00 76.00 93 ASP A N 1
ATOM 697 C CA . ASP A 1 93 ? 1.967 -20.327 1.507 1.00 76.00 93 ASP A CA 1
ATOM 698 C C . ASP A 1 93 ? 1.479 -20.095 2.918 1.00 76.00 93 ASP A C 1
ATOM 700 O O . ASP A 1 93 ? 0.533 -19.349 3.050 1.00 76.00 93 ASP A O 1
ATOM 704 N N . GLY A 1 94 ? 1.890 -20.797 3.962 1.00 78.94 94 GLY A N 1
ATOM 705 C CA . GLY A 1 94 ? 2.780 -21.941 3.987 1.00 78.94 94 GLY A CA 1
ATOM 706 C C . GLY A 1 94 ? 2.754 -22.694 5.319 1.00 78.94 94 GLY A C 1
ATOM 707 O O . GLY A 1 94 ? 2.431 -22.114 6.345 1.00 78.94 94 GLY A O 1
ATOM 708 N N . THR A 1 95 ? 3.094 -23.988 5.302 1.00 84.38 95 THR A N 1
ATOM 709 C CA . THR A 1 95 ? 3.694 -24.783 6.397 1.00 84.38 95 THR A CA 1
ATOM 710 C C . THR A 1 95 ? 4.386 -26.016 5.815 1.00 84.38 95 THR A C 1
ATOM 712 O O . THR A 1 95 ? 3.774 -26.755 5.052 1.00 84.38 95 THR A O 1
ATOM 715 N N . ALA A 1 96 ? 5.625 -26.272 6.202 1.00 81.75 96 ALA A N 1
ATOM 716 C CA . ALA A 1 96 ? 6.637 -27.172 5.624 1.00 81.75 96 ALA A CA 1
ATOM 717 C C . ALA A 1 96 ? 6.642 -27.962 4.271 1.00 81.75 96 ALA A C 1
ATOM 719 O O . ALA A 1 96 ? 7.706 -28.371 3.819 1.00 81.75 96 ALA A O 1
ATOM 720 N N . ALA A 1 97 ? 5.534 -28.290 3.618 1.00 82.25 97 ALA A N 1
ATOM 721 C CA . ALA A 1 97 ? 5.539 -29.351 2.602 1.00 82.25 97 ALA A CA 1
ATOM 722 C C . ALA A 1 97 ? 5.652 -28.900 1.137 1.00 82.25 97 ALA A C 1
ATOM 724 O O . ALA A 1 97 ? 6.486 -29.386 0.377 1.00 82.25 97 ALA A O 1
ATOM 725 N N . GLY A 1 98 ? 4.701 -28.094 0.689 1.00 83.38 98 GLY A N 1
ATOM 726 C CA . GLY A 1 98 ? 4.424 -27.914 -0.724 1.00 83.38 98 GLY A CA 1
ATOM 727 C C . GLY A 1 98 ? 5.248 -26.821 -1.373 1.00 83.38 98 GLY A C 1
ATOM 728 O O . GLY A 1 98 ? 4.667 -25.997 -2.049 1.00 83.38 98 GLY A O 1
ATOM 729 N N . THR A 1 99 ? 6.556 -26.777 -1.186 1.00 93.12 99 THR A N 1
ATOM 730 C CA . THR A 1 99 ? 7.384 -25.601 -1.460 1.00 93.12 99 THR A CA 1
ATOM 731 C C . THR A 1 99 ? 8.711 -26.069 -2.056 1.00 93.12 99 THR A C 1
ATOM 733 O O . THR A 1 99 ? 9.385 -26.901 -1.457 1.00 93.12 99 THR A O 1
ATOM 736 N N . THR A 1 100 ? 9.031 -25.705 -3.296 1.00 92.25 100 THR A N 1
ATOM 737 C CA . THR A 1 100 ? 10.276 -26.148 -3.955 1.00 92.25 100 THR A CA 1
ATOM 738 C C . THR A 1 100 ? 10.621 -25.173 -5.102 1.00 92.25 100 THR A C 1
ATOM 740 O O . THR A 1 100 ? 10.193 -24.032 -5.011 1.00 92.25 100 THR A O 1
ATOM 743 N N . LEU A 1 101 ? 11.373 -25.572 -6.141 1.00 91.81 101 LEU A N 1
ATOM 744 C CA . LEU A 1 101 ? 12.046 -24.770 -7.167 1.00 91.81 101 LEU A CA 1
ATOM 745 C C . LEU A 1 101 ? 11.346 -24.912 -8.489 1.00 91.81 101 LEU A C 1
ATOM 747 O O . LEU A 1 101 ? 10.539 -25.830 -8.627 1.00 91.81 101 LEU A O 1
ATOM 751 N N . VAL A 1 102 ? 11.713 -24.106 -9.482 1.00 90.62 102 VAL A N 1
ATOM 752 C CA . VAL A 1 102 ? 10.976 -24.175 -10.735 1.00 90.62 102 VAL A CA 1
ATOM 753 C C . VAL A 1 102 ? 11.821 -24.036 -12.023 1.00 90.62 102 VAL A C 1
ATOM 755 O O . VAL A 1 102 ? 11.504 -24.761 -12.953 1.00 90.62 102 VAL A O 1
ATOM 758 N N . LYS A 1 103 ? 12.871 -23.179 -12.152 1.00 90.62 103 LYS A N 1
ATOM 759 C CA . LYS A 1 103 ? 13.961 -23.323 -13.171 1.00 90.62 103 LYS A CA 1
ATOM 760 C C . LYS A 1 103 ? 15.290 -22.468 -13.209 1.00 90.62 103 LYS A C 1
ATOM 762 O O . LYS A 1 103 ? 15.180 -21.265 -13.358 1.00 90.62 103 LYS A O 1
ATOM 767 N N . ASP A 1 104 ? 16.514 -23.076 -13.257 1.00 91.38 104 ASP A N 1
ATOM 768 C CA . ASP A 1 104 ? 17.893 -22.488 -12.974 1.00 91.38 104 ASP A CA 1
ATOM 769 C C . ASP A 1 104 ? 18.629 -21.737 -14.095 1.00 91.38 104 ASP A C 1
ATOM 771 O O . ASP A 1 104 ? 19.140 -22.399 -14.995 1.00 91.38 104 ASP A O 1
ATOM 775 N N . LEU A 1 105 ? 18.631 -20.388 -14.125 1.00 87.75 105 LEU A N 1
ATOM 776 C CA . LEU A 1 105 ? 18.904 -19.563 -15.323 1.00 87.75 105 LEU A CA 1
ATOM 777 C C . LEU A 1 105 ? 20.192 -19.986 -16.038 1.00 87.75 105 LEU A C 1
ATOM 779 O O . LEU A 1 105 ? 20.198 -20.001 -17.278 1.00 87.75 105 LEU A O 1
ATOM 783 N N . ASN A 1 106 ? 21.213 -20.433 -15.297 1.00 88.50 106 ASN A N 1
ATOM 784 C CA . ASN A 1 106 ? 22.481 -20.923 -15.833 1.00 88.50 106 ASN A CA 1
ATOM 785 C C . ASN A 1 106 ? 22.942 -22.248 -15.164 1.00 88.50 106 ASN A C 1
ATOM 787 O O . ASN A 1 106 ? 23.791 -22.214 -14.277 1.00 88.50 106 ASN A O 1
ATOM 791 N N . PRO A 1 107 ? 22.545 -23.423 -15.701 1.00 89.44 107 PRO A N 1
ATOM 792 C CA . PRO A 1 107 ? 22.581 -24.732 -15.036 1.00 89.44 107 PRO A CA 1
ATOM 793 C C . PRO A 1 107 ? 23.760 -25.019 -14.090 1.00 89.44 107 PRO A C 1
ATOM 795 O O . PRO A 1 107 ? 24.899 -25.233 -14.537 1.00 89.44 107 PRO A O 1
ATOM 798 N N . GLY A 1 108 ? 23.468 -25.174 -12.802 1.00 81.94 108 GLY A N 1
ATOM 799 C CA . GLY A 1 108 ? 24.448 -25.279 -11.724 1.00 81.94 108 GLY A CA 1
ATOM 800 C C . GLY A 1 108 ? 24.640 -23.934 -11.012 1.00 81.94 108 GLY A C 1
ATOM 801 O O . GLY A 1 108 ? 23.823 -23.048 -11.166 1.00 81.94 108 GLY A O 1
ATOM 802 N N . PRO A 1 109 ? 25.711 -23.737 -10.223 1.00 85.12 109 PRO A N 1
ATOM 803 C CA . PRO A 1 109 ? 25.791 -22.643 -9.250 1.00 85.12 109 PRO A CA 1
ATOM 804 C C . PRO A 1 109 ? 26.179 -21.296 -9.890 1.00 85.12 109 PRO A C 1
ATOM 806 O O . PRO A 1 109 ? 27.244 -20.751 -9.585 1.00 85.12 109 PRO A O 1
ATOM 809 N N . ALA A 1 110 ? 25.380 -20.793 -10.831 1.00 85.31 110 ALA A N 1
ATOM 810 C CA . ALA A 1 110 ? 25.668 -19.581 -11.587 1.00 85.31 110 ALA A CA 1
ATOM 811 C C . ALA A 1 110 ? 24.468 -18.628 -11.592 1.00 85.31 110 ALA A C 1
ATOM 813 O O . ALA A 1 110 ? 23.575 -18.713 -12.431 1.00 85.31 110 ALA A O 1
ATOM 814 N N . ASP A 1 111 ? 24.538 -17.663 -10.674 1.00 88.75 111 ASP A N 1
ATOM 815 C CA . ASP A 1 111 ? 23.584 -16.567 -10.537 1.00 88.75 111 ASP A CA 1
ATOM 816 C C . ASP A 1 111 ? 23.221 -15.912 -11.867 1.00 88.75 111 ASP A C 1
ATOM 818 O O . ASP A 1 111 ? 24.008 -15.816 -12.816 1.00 88.75 111 ASP A O 1
ATOM 822 N N . SER A 1 112 ? 22.022 -15.360 -11.871 1.00 84.94 112 SER A N 1
ATOM 823 C CA . SER A 1 112 ? 21.411 -14.754 -13.039 1.00 84.94 112 SER A CA 1
ATOM 824 C C . SER A 1 112 ? 20.886 -13.332 -12.790 1.00 84.94 112 SER A C 1
ATOM 826 O O . SER A 1 112 ? 20.445 -12.665 -13.718 1.00 84.94 112 SER A O 1
ATOM 828 N N . ASP A 1 113 ? 21.019 -12.842 -11.559 1.00 83.50 113 ASP A N 1
ATOM 829 C CA . ASP A 1 113 ? 20.613 -11.526 -11.039 1.00 83.50 113 ASP A CA 1
ATOM 830 C C . ASP A 1 113 ? 19.220 -10.969 -11.440 1.00 83.50 113 ASP A C 1
ATOM 832 O O . ASP A 1 113 ? 19.110 -10.041 -12.243 1.00 83.50 113 ASP A O 1
ATOM 836 N N . PRO A 1 114 ? 18.169 -11.509 -10.811 1.00 89.19 114 PRO A N 1
ATOM 837 C CA . PRO A 1 114 ? 16.781 -11.031 -10.757 1.00 89.19 114 PRO A CA 1
ATOM 838 C C . PRO A 1 114 ? 16.415 -9.626 -10.264 1.00 89.19 114 PRO A C 1
ATOM 840 O O . PRO A 1 114 ? 16.586 -9.360 -9.078 1.00 89.19 114 PRO A O 1
ATOM 843 N N . GLN A 1 115 ? 15.775 -8.757 -11.063 1.00 83.81 115 GLN A N 1
ATOM 844 C CA . GLN A 1 115 ? 15.366 -7.425 -10.558 1.00 83.81 115 GLN A CA 1
ATOM 845 C C . GLN A 1 115 ? 14.026 -6.848 -11.092 1.00 83.81 115 GLN A C 1
ATOM 847 O O . GLN A 1 115 ? 13.668 -7.048 -12.249 1.00 83.81 115 GLN A O 1
ATOM 852 N N . GLU A 1 116 ? 13.368 -6.032 -10.244 1.00 81.62 116 GLU A N 1
ATOM 853 C CA . GLU A 1 116 ? 12.322 -4.994 -10.486 1.00 81.62 116 GLU A CA 1
ATOM 854 C C . GLU A 1 116 ? 10.801 -5.362 -10.673 1.00 81.62 116 GLU A C 1
ATOM 856 O O . GLU A 1 116 ? 10.076 -4.894 -11.549 1.00 81.62 116 GLU A O 1
ATOM 861 N N . LEU A 1 117 ? 10.216 -6.247 -9.888 1.00 82.69 117 LEU A N 1
ATOM 862 C CA . LEU A 1 117 ? 9.268 -7.253 -10.332 1.00 82.69 117 LEU A CA 1
ATOM 863 C C . LEU A 1 117 ? 7.697 -6.888 -10.318 1.00 82.69 117 LEU A C 1
ATOM 865 O O . LEU A 1 117 ? 6.903 -7.447 -9.586 1.00 82.69 117 LEU A O 1
ATOM 869 N N . VAL A 1 118 ? 7.161 -5.966 -11.182 1.00 79.19 118 VAL A N 1
ATOM 870 C CA . VAL A 1 118 ? 5.937 -5.080 -10.911 1.00 79.19 118 VAL A CA 1
ATOM 871 C C . VAL A 1 118 ? 4.555 -5.070 -11.736 1.00 79.19 118 VAL A C 1
ATOM 873 O O . VAL A 1 118 ? 4.454 -4.508 -12.825 1.00 79.19 118 VAL A O 1
ATOM 876 N N . VAL A 1 119 ? 3.415 -5.605 -11.230 1.00 80.38 119 VAL A N 1
ATOM 877 C CA . VAL A 1 119 ? 1.999 -5.063 -11.328 1.00 80.38 119 VAL A CA 1
ATOM 878 C C . VAL A 1 119 ? 1.026 -5.046 -12.642 1.00 80.38 119 VAL A C 1
ATOM 880 O O . VAL A 1 119 ? 0.328 -4.068 -12.832 1.00 80.38 119 VAL A O 1
ATOM 883 N N . PHE A 1 120 ? 0.741 -6.123 -13.455 1.00 72.81 120 PHE A N 1
ATOM 884 C CA . PHE A 1 120 ? -0.358 -6.465 -14.511 1.00 72.81 120 PHE A CA 1
ATOM 885 C C . PHE A 1 120 ? -1.078 -7.897 -14.807 1.00 72.81 120 PHE A C 1
ATOM 887 O O . PHE A 1 120 ? -0.442 -8.906 -14.693 1.00 72.81 120 PHE A O 1
ATOM 894 N N . ASN A 1 121 ? -2.300 -8.062 -15.389 1.00 67.62 121 ASN A N 1
ATOM 895 C CA . ASN A 1 121 ? -2.918 -9.102 -16.341 1.00 67.62 121 ASN A CA 1
ATOM 896 C C . ASN A 1 121 ? -3.200 -10.683 -16.329 1.00 67.62 121 ASN A C 1
ATOM 898 O O . ASN A 1 121 ? -4.361 -11.041 -16.425 1.00 67.62 121 ASN A O 1
ATOM 902 N N . GLY A 1 122 ? -2.255 -11.635 -16.572 1.00 66.44 122 GLY A N 1
ATOM 903 C CA . GLY A 1 122 ? -2.131 -13.186 -16.748 1.00 66.44 122 GLY A CA 1
ATOM 904 C C . GLY A 1 122 ? -1.159 -14.201 -15.921 1.00 66.44 122 GLY A C 1
ATOM 905 O O . GLY A 1 122 ? -1.755 -15.176 -15.466 1.00 66.44 122 GLY A O 1
ATOM 906 N N . LEU A 1 123 ? 0.207 -13.995 -15.728 1.00 74.81 123 LEU A N 1
ATOM 907 C CA . LEU A 1 123 ? 1.545 -14.547 -15.274 1.00 74.81 123 LEU A CA 1
ATOM 908 C C . LEU A 1 123 ? 2.748 -13.429 -14.909 1.00 74.81 123 LEU A C 1
ATOM 910 O O . LEU A 1 123 ? 2.576 -12.339 -15.385 1.00 74.81 123 LEU A O 1
ATOM 914 N N . LEU A 1 124 ? 3.930 -13.494 -14.154 1.00 80.31 124 LEU A N 1
ATOM 915 C CA . LEU A 1 124 ? 5.111 -12.433 -13.955 1.00 80.31 124 LEU A CA 1
ATOM 916 C C . LEU A 1 124 ? 6.418 -12.548 -14.932 1.00 80.31 124 LEU A C 1
ATOM 918 O O . LEU A 1 124 ? 6.607 -13.631 -15.416 1.00 80.31 124 LEU A O 1
ATOM 922 N N . TYR A 1 125 ? 7.450 -11.649 -15.128 1.00 88.81 125 TYR A N 1
ATOM 923 C CA . TYR A 1 125 ? 8.197 -11.028 -16.333 1.00 88.81 125 TYR A CA 1
ATOM 924 C C . TYR A 1 125 ? 9.785 -10.521 -16.398 1.00 88.81 125 TYR A C 1
ATOM 926 O O . TYR A 1 125 ? 9.992 -9.621 -17.205 1.00 88.81 125 TYR A O 1
ATOM 934 N N . PHE A 1 126 ? 10.902 -10.919 -15.656 1.00 91.12 126 PHE A N 1
ATOM 935 C CA . PHE A 1 126 ? 12.075 -10.062 -15.138 1.00 91.12 126 PHE A CA 1
ATOM 936 C C . PHE A 1 126 ? 13.463 -9.968 -15.743 1.00 91.12 126 PHE A C 1
ATOM 938 O O . PHE A 1 126 ? 14.012 -10.937 -16.237 1.00 91.12 126 PHE A O 1
ATOM 945 N N . THR A 1 127 ? 14.085 -8.805 -15.462 1.00 92.81 127 THR A N 1
ATOM 946 C CA . THR A 1 127 ? 15.451 -8.406 -15.779 1.00 92.81 127 THR A CA 1
ATOM 947 C C . THR A 1 127 ? 16.420 -9.367 -15.105 1.00 92.81 127 THR A C 1
ATOM 949 O O . THR A 1 127 ? 16.525 -9.413 -13.881 1.00 92.81 127 THR A O 1
ATOM 952 N N . ALA A 1 128 ? 17.048 -10.218 -15.914 1.00 91.00 128 ALA A N 1
ATOM 953 C CA . ALA A 1 128 ? 18.044 -11.192 -15.479 1.00 91.00 128 ALA A CA 1
ATOM 954 C C . ALA A 1 128 ? 18.795 -11.781 -16.670 1.00 91.00 128 ALA A C 1
ATOM 956 O O . ALA A 1 128 ? 18.511 -11.494 -17.834 1.00 91.00 128 ALA A O 1
ATOM 957 N N . THR A 1 129 ? 19.763 -12.631 -16.366 1.00 90.94 129 THR A N 1
ATOM 958 C CA . THR A 1 129 ? 20.942 -12.878 -17.181 1.00 90.94 129 THR A CA 1
ATOM 959 C C . THR A 1 129 ? 21.096 -14.351 -17.519 1.00 90.94 129 THR A C 1
ATOM 961 O O . THR A 1 129 ? 21.067 -15.200 -16.627 1.00 90.94 129 THR A O 1
ATOM 964 N N . THR A 1 130 ? 21.409 -14.668 -18.782 1.00 90.62 130 THR A N 1
ATOM 965 C CA . THR A 1 130 ? 22.060 -15.957 -19.084 1.00 90.62 130 THR A CA 1
ATOM 966 C C . THR A 1 130 ? 23.318 -15.843 -19.914 1.00 90.62 130 THR A C 1
ATOM 968 O O . THR A 1 130 ? 23.498 -14.920 -20.705 1.00 90.62 130 THR A O 1
ATOM 971 N N . GLN A 1 131 ? 24.145 -16.883 -19.834 1.00 85.25 131 GLN A N 1
ATOM 972 C CA . GLN A 1 131 ? 25.282 -17.099 -20.724 1.00 85.25 131 GLN A CA 1
ATOM 973 C C . GLN A 1 131 ? 24.903 -17.158 -22.218 1.00 85.25 131 GLN A C 1
ATOM 975 O O . GLN A 1 131 ? 25.782 -17.000 -23.066 1.00 85.25 131 GLN A O 1
ATOM 980 N N . ALA A 1 132 ? 23.634 -17.393 -22.567 1.00 82.81 132 ALA A N 1
ATOM 981 C CA . ALA A 1 132 ? 23.190 -17.379 -23.957 1.00 82.81 132 ALA A CA 1
ATOM 982 C C . ALA A 1 132 ? 22.899 -15.956 -24.469 1.00 82.81 132 ALA A C 1
ATOM 984 O O . ALA A 1 132 ? 23.168 -15.686 -25.640 1.00 82.81 132 ALA A O 1
ATOM 985 N N . THR A 1 133 ? 22.378 -15.067 -23.613 1.00 84.19 133 THR A N 1
ATOM 986 C CA . THR A 1 133 ? 21.671 -13.848 -24.058 1.00 84.19 133 THR A CA 1
ATOM 987 C C . THR A 1 133 ? 21.980 -12.574 -23.253 1.00 84.19 133 THR A C 1
ATOM 989 O O . THR A 1 133 ? 21.456 -11.526 -23.573 1.00 84.19 133 THR A O 1
ATOM 992 N N . GLY A 1 134 ? 22.803 -12.627 -22.199 1.00 85.81 134 GLY A N 1
ATOM 993 C CA . GLY A 1 134 ? 23.043 -11.480 -21.304 1.00 85.81 134 GLY A CA 1
ATOM 994 C C . GLY A 1 134 ? 21.817 -11.102 -20.462 1.00 85.81 134 GLY A C 1
ATOM 995 O O . GLY A 1 134 ? 20.889 -11.919 -20.373 1.00 85.81 134 GLY A O 1
ATOM 996 N N . ARG A 1 135 ? 21.835 -9.920 -19.807 1.00 90.88 135 ARG A N 1
ATOM 997 C CA . ARG A 1 135 ? 20.651 -9.407 -19.100 1.00 90.88 135 ARG A CA 1
ATOM 998 C C . ARG A 1 135 ? 19.631 -8.955 -20.119 1.00 90.88 135 ARG A C 1
ATOM 1000 O O . ARG A 1 135 ? 19.821 -7.960 -20.806 1.00 90.88 135 ARG A O 1
ATOM 1007 N N . GLU A 1 136 ? 18.559 -9.711 -20.172 1.00 90.38 136 GLU A N 1
ATOM 1008 C CA . GLU A 1 136 ? 17.359 -9.437 -20.944 1.00 90.38 136 GLU A CA 1
ATOM 1009 C C . GLU A 1 136 ? 16.223 -9.596 -19.887 1.00 90.38 136 GLU A C 1
ATOM 1011 O O . GLU A 1 136 ? 16.481 -9.265 -18.726 1.00 90.38 136 GLU A O 1
ATOM 1016 N N . LEU A 1 137 ? 15.017 -10.105 -20.164 1.00 91.00 137 LEU A N 1
ATOM 1017 C CA . LEU A 1 137 ? 14.044 -10.530 -19.128 1.00 91.00 137 LEU A CA 1
ATOM 1018 C C . LEU A 1 137 ? 13.914 -12.074 -19.070 1.00 91.00 137 LEU A C 1
ATOM 1020 O O . LEU A 1 137 ? 14.534 -12.752 -19.899 1.00 91.00 137 LEU A O 1
ATOM 1024 N N . TRP A 1 138 ? 13.043 -12.617 -18.185 1.00 91.38 138 TRP A N 1
ATOM 1025 C CA . TRP A 1 138 ? 12.441 -13.974 -18.166 1.00 91.38 138 TRP A CA 1
ATOM 1026 C C . TRP A 1 138 ? 11.023 -14.006 -17.428 1.00 91.38 138 TRP A C 1
ATOM 1028 O O . TRP A 1 138 ? 10.389 -12.973 -17.314 1.00 91.38 138 TRP A O 1
ATOM 1038 N N . ARG A 1 139 ? 10.417 -15.118 -16.951 1.00 89.81 139 ARG A N 1
ATOM 1039 C CA . ARG A 1 139 ? 8.992 -15.295 -16.495 1.00 89.81 139 ARG A CA 1
ATOM 1040 C C . ARG A 1 139 ? 8.745 -16.618 -15.805 1.00 89.81 139 ARG A C 1
ATOM 1042 O O . ARG A 1 139 ? 9.432 -17.586 -16.103 1.00 89.81 139 ARG A O 1
ATOM 1049 N N . THR A 1 140 ? 7.597 -16.721 -15.115 1.00 85.81 140 THR A N 1
ATOM 1050 C CA . THR A 1 140 ? 7.083 -18.010 -14.678 1.00 85.81 140 THR A CA 1
ATOM 1051 C C . THR A 1 140 ? 5.725 -18.090 -13.969 1.00 85.81 140 THR A C 1
ATOM 1053 O O . THR A 1 140 ? 5.287 -17.160 -13.269 1.00 85.81 140 THR A O 1
ATOM 1056 N N . ASP A 1 141 ? 5.018 -19.203 -14.258 1.00 75.50 141 ASP A N 1
ATOM 1057 C CA . ASP A 1 141 ? 3.739 -19.568 -13.668 1.00 75.50 141 ASP A CA 1
ATOM 1058 C C . ASP A 1 141 ? 3.849 -20.799 -12.809 1.00 75.50 141 ASP A C 1
ATOM 1060 O O . ASP A 1 141 ? 2.909 -21.081 -12.095 1.00 75.50 141 ASP A O 1
ATOM 1064 N N . GLY A 1 142 ? 4.812 -21.661 -13.127 1.00 80.31 142 GLY A N 1
ATOM 1065 C CA . GLY A 1 142 ? 4.490 -23.083 -13.233 1.00 80.31 142 GLY A CA 1
ATOM 1066 C C . GLY A 1 142 ? 5.525 -23.993 -13.929 1.00 80.31 142 GLY A C 1
ATOM 1067 O O . GLY A 1 142 ? 6.605 -23.713 -13.490 1.00 80.31 142 GLY A O 1
ATOM 1068 N N . THR A 1 143 ? 5.250 -25.023 -14.848 1.00 86.75 143 THR A N 1
ATOM 1069 C CA . THR A 1 143 ? 5.919 -26.303 -15.536 1.00 86.75 143 THR A CA 1
ATOM 1070 C C . THR A 1 143 ? 6.344 -26.344 -16.997 1.00 86.75 143 THR A C 1
ATOM 1072 O O . THR A 1 143 ? 5.512 -26.294 -17.904 1.00 86.75 143 THR A O 1
ATOM 1075 N N . GLU A 1 144 ? 7.637 -26.694 -17.084 1.00 82.88 144 GLU A N 1
ATOM 1076 C CA . GLU A 1 144 ? 8.714 -26.959 -18.036 1.00 82.88 144 GLU A CA 1
ATOM 1077 C C . GLU A 1 144 ? 8.569 -26.455 -19.464 1.00 82.88 144 GLU A C 1
ATOM 1079 O O . GLU A 1 144 ? 9.444 -26.663 -20.302 1.00 82.88 144 GLU A O 1
ATOM 1084 N N . ALA A 1 145 ? 7.436 -25.828 -19.733 1.00 80.50 145 ALA A N 1
ATOM 1085 C CA . ALA A 1 145 ? 6.800 -25.645 -21.012 1.00 80.50 145 ALA A CA 1
ATOM 1086 C C . ALA A 1 145 ? 5.702 -24.573 -20.876 1.00 80.50 145 ALA A C 1
ATOM 1088 O O . ALA A 1 145 ? 4.506 -24.871 -20.955 1.00 80.50 145 ALA A O 1
ATOM 1089 N N . GLY A 1 146 ? 6.091 -23.336 -20.601 1.00 79.50 146 GLY A N 1
ATOM 1090 C CA . GLY A 1 146 ? 5.140 -22.243 -20.386 1.00 79.50 146 GLY A CA 1
ATOM 1091 C C . GLY A 1 146 ? 5.731 -20.938 -19.904 1.00 79.50 146 GLY A C 1
ATOM 1092 O O . GLY A 1 146 ? 5.039 -19.934 -19.742 1.00 79.50 146 GLY A O 1
ATOM 1093 N N . THR A 1 147 ? 7.041 -20.932 -19.825 1.00 91.94 147 THR A N 1
ATOM 1094 C CA . THR A 1 147 ? 7.817 -19.968 -20.557 1.00 91.94 147 THR A CA 1
ATOM 1095 C C . THR A 1 147 ? 7.798 -20.243 -22.076 1.00 91.94 147 THR A C 1
ATOM 1097 O O . THR A 1 147 ? 7.165 -21.201 -22.505 1.00 91.94 147 THR A O 1
ATOM 1100 N N . VAL A 1 148 ? 8.451 -19.381 -22.869 1.00 88.94 148 VAL A N 1
ATOM 1101 C CA . VAL A 1 148 ? 8.658 -19.311 -24.340 1.00 88.94 148 VAL A CA 1
ATOM 1102 C C . VAL A 1 148 ? 9.650 -18.164 -24.756 1.00 88.94 148 VAL A C 1
ATOM 1104 O O . VAL A 1 148 ? 9.160 -17.148 -25.224 1.00 88.94 148 VAL A O 1
ATOM 1107 N N . LEU A 1 149 ? 10.985 -18.280 -24.508 1.00 88.62 149 LEU A N 1
ATOM 1108 C CA . LEU A 1 149 ? 12.169 -17.322 -24.672 1.00 88.62 149 LEU A CA 1
ATOM 1109 C C . LEU A 1 149 ? 11.899 -15.824 -24.061 1.00 88.62 149 LEU A C 1
ATOM 1111 O O . LEU A 1 149 ? 10.733 -15.523 -23.902 1.00 88.62 149 LEU A O 1
ATOM 1115 N N . VAL A 1 150 ? 12.782 -14.862 -23.593 1.00 85.44 150 VAL A N 1
ATOM 1116 C CA . VAL A 1 150 ? 12.493 -13.335 -23.699 1.00 85.44 150 VAL A CA 1
ATOM 1117 C C . VAL A 1 150 ? 13.314 -12.212 -24.359 1.00 85.44 150 VAL A C 1
ATOM 1119 O O . VAL A 1 150 ? 12.660 -11.568 -25.165 1.00 85.44 150 VAL A O 1
ATOM 1122 N N . ALA A 1 151 ? 14.623 -11.967 -24.241 1.00 80.56 151 ALA A N 1
ATOM 1123 C CA . ALA A 1 151 ? 15.241 -11.334 -25.414 1.00 80.56 151 ALA A CA 1
ATOM 1124 C C . ALA A 1 151 ? 16.674 -11.637 -25.818 1.00 80.56 151 ALA A C 1
ATOM 1126 O O . ALA A 1 151 ? 17.576 -12.029 -25.099 1.00 80.56 151 ALA A O 1
ATOM 1127 N N . ASP A 1 152 ? 16.758 -11.581 -27.121 1.00 83.19 152 ASP A N 1
ATOM 1128 C CA . ASP A 1 152 ? 17.885 -11.349 -27.952 1.00 83.19 152 ASP A CA 1
ATOM 1129 C C . ASP A 1 152 ? 17.540 -9.980 -28.583 1.00 83.19 152 ASP A C 1
ATOM 1131 O O . ASP A 1 152 ? 17.541 -9.892 -29.815 1.00 83.19 152 ASP A O 1
ATOM 1135 N N . ILE A 1 153 ? 17.121 -8.949 -27.797 1.00 84.75 153 ILE A N 1
ATOM 1136 C CA . ILE A 1 153 ? 16.942 -7.601 -28.384 1.00 84.75 153 ILE A CA 1
ATOM 1137 C C . ILE A 1 153 ? 18.320 -7.255 -28.913 1.00 84.75 153 ILE A C 1
ATOM 1139 O O . ILE A 1 153 ? 18.490 -7.003 -30.102 1.00 84.75 153 ILE A O 1
ATOM 1143 N N . HIS A 1 154 ? 19.300 -7.402 -28.019 1.00 87.31 154 HIS A N 1
ATOM 1144 C CA . HIS A 1 154 ? 20.714 -7.374 -28.295 1.00 87.31 154 HIS A CA 1
ATOM 1145 C C . HIS A 1 154 ? 21.232 -8.793 -28.578 1.00 87.31 154 HIS A C 1
ATOM 1147 O O . HIS A 1 154 ? 22.059 -9.339 -27.852 1.00 87.31 154 HIS A O 1
ATOM 1153 N N . SER A 1 155 ? 20.728 -9.401 -29.658 1.00 83.25 155 SER A N 1
ATOM 1154 C CA . SER A 1 155 ? 20.838 -10.844 -29.923 1.00 83.25 155 SER A CA 1
ATOM 1155 C C . SER A 1 155 ? 22.206 -11.483 -29.630 1.00 83.25 155 SER A C 1
ATOM 1157 O O . SER A 1 155 ? 23.201 -11.219 -30.314 1.00 83.25 155 SER A O 1
ATOM 1159 N N . GLY A 1 156 ? 22.231 -12.407 -28.667 1.00 76.69 156 GLY A N 1
ATOM 1160 C CA . GLY A 1 156 ? 23.426 -13.051 -28.129 1.00 76.69 156 GLY A CA 1
ATOM 1161 C C . GLY A 1 156 ? 23.814 -12.562 -26.725 1.00 76.69 156 GLY A C 1
ATOM 1162 O O . GLY A 1 156 ? 23.072 -11.836 -26.081 1.00 76.69 156 GLY A O 1
ATOM 1163 N N . PRO A 1 157 ? 24.985 -12.968 -26.204 1.00 80.56 157 PRO A N 1
ATOM 1164 C CA . PRO A 1 157 ? 25.304 -12.936 -24.771 1.00 80.56 157 PRO A CA 1
ATOM 1165 C C . PRO A 1 157 ? 25.684 -11.548 -24.220 1.00 80.56 157 PRO A C 1
ATOM 1167 O O . PRO A 1 157 ? 26.477 -11.469 -23.282 1.00 80.56 157 PRO A O 1
ATOM 1170 N N . MET A 1 158 ? 25.213 -10.462 -24.837 1.00 77.94 158 MET A N 1
ATOM 1171 C CA . MET A 1 158 ? 25.558 -9.096 -24.434 1.00 77.94 158 MET A CA 1
ATOM 1172 C C . MET A 1 158 ? 24.501 -8.436 -23.561 1.00 77.94 158 MET A C 1
ATOM 1174 O O . MET A 1 158 ? 24.889 -7.644 -22.708 1.00 77.94 158 MET A O 1
ATOM 1178 N N . GLY A 1 159 ? 23.230 -8.808 -23.701 1.00 83.50 159 GLY A N 1
ATOM 1179 C CA . GLY A 1 159 ? 22.173 -8.227 -22.896 1.00 83.50 159 GLY A CA 1
ATOM 1180 C C . GLY A 1 159 ? 21.721 -6.869 -23.413 1.00 83.50 159 GLY A C 1
ATOM 1181 O O . GLY A 1 159 ? 22.486 -6.082 -23.980 1.00 83.50 159 GLY A O 1
ATOM 1182 N N . SER A 1 160 ? 20.457 -6.597 -23.166 1.00 84.44 160 SER A N 1
ATOM 1183 C CA . SER A 1 160 ? 19.772 -5.362 -23.479 1.00 84.44 160 SER A CA 1
ATOM 1184 C C . SER A 1 160 ? 19.686 -4.428 -22.260 1.00 84.44 160 SER A C 1
ATOM 1186 O O . SER A 1 160 ? 19.291 -3.282 -22.400 1.00 84.44 160 SER A O 1
ATOM 1188 N N . GLU A 1 161 ? 20.081 -4.888 -21.068 1.00 88.25 161 GLU A N 1
ATOM 1189 C CA . GLU A 1 161 ? 19.951 -4.209 -19.762 1.00 88.25 161 GLU A CA 1
ATOM 1190 C C . GLU A 1 161 ? 18.562 -3.588 -19.454 1.00 88.25 161 GLU A C 1
ATOM 1192 O O . GLU A 1 161 ? 18.423 -2.374 -19.246 1.00 88.25 161 GLU A O 1
ATOM 1197 N N . PRO A 1 162 ? 17.511 -4.428 -19.373 1.00 88.25 162 PRO A N 1
ATOM 1198 C CA . PRO A 1 162 ? 16.137 -4.010 -19.129 1.00 88.25 162 PRO A CA 1
ATOM 1199 C C . PRO A 1 162 ? 15.955 -3.345 -17.774 1.00 88.25 162 PRO A C 1
ATOM 1201 O O . PRO A 1 162 ? 16.343 -3.945 -16.776 1.00 88.25 162 PRO A O 1
ATOM 1204 N N . SER A 1 163 ? 15.375 -2.141 -17.714 1.00 85.00 163 SER A N 1
ATOM 1205 C CA . SER A 1 163 ? 15.344 -1.390 -16.445 1.00 85.00 163 SER A CA 1
ATOM 1206 C C . SER A 1 163 ? 14.158 -0.452 -16.182 1.00 85.00 163 SER A C 1
ATOM 1208 O O . SER A 1 163 ? 13.611 0.171 -17.104 1.00 85.00 163 SER A O 1
ATOM 1210 N N . GLU A 1 164 ? 13.857 -0.380 -14.874 1.00 83.56 164 GLU A N 1
ATOM 1211 C CA . GLU A 1 164 ? 12.754 0.203 -14.079 1.00 83.56 164 GLU A CA 1
ATOM 1212 C C . GLU A 1 164 ? 11.341 -0.155 -14.579 1.00 83.56 164 GLU A C 1
ATOM 1214 O O . GLU A 1 164 ? 11.132 -0.243 -15.778 1.00 83.56 164 GLU A O 1
ATOM 1219 N N . LEU A 1 165 ? 10.381 -0.551 -13.725 1.00 84.69 165 LEU A N 1
ATOM 1220 C CA . LEU A 1 165 ? 9.153 -1.246 -14.180 1.00 84.69 165 LEU A CA 1
ATOM 1221 C C . LEU A 1 165 ? 7.890 -0.811 -13.401 1.00 84.69 165 LEU A C 1
ATOM 1223 O O . LEU A 1 165 ? 7.875 -0.912 -12.183 1.00 84.69 165 LEU A O 1
ATOM 1227 N N . THR A 1 166 ? 6.833 -0.296 -14.062 1.00 81.31 166 THR A N 1
ATOM 1228 C CA . THR A 1 166 ? 5.501 0.073 -13.471 1.00 81.31 166 THR A CA 1
ATOM 1229 C C . THR A 1 166 ? 4.305 0.045 -14.460 1.00 81.31 166 THR A C 1
ATOM 1231 O O . THR A 1 166 ? 4.316 -0.845 -15.252 1.00 81.31 166 THR A O 1
ATOM 1234 N N . VAL A 1 167 ? 3.168 0.747 -14.432 1.00 82.06 167 VAL A N 1
ATOM 1235 C CA . VAL A 1 167 ? 1.876 -0.017 -14.475 1.00 82.06 167 VAL A CA 1
ATOM 1236 C C . VAL A 1 167 ? 0.689 0.492 -15.351 1.00 82.06 167 VAL A C 1
ATOM 1238 O O . VAL A 1 167 ? -0.272 0.959 -14.804 1.00 82.06 167 VAL A O 1
ATOM 1241 N N . VAL A 1 168 ? 0.565 0.296 -16.680 1.00 73.56 168 VAL A N 1
ATOM 1242 C CA . VAL A 1 168 ? -0.730 0.310 -17.493 1.00 73.56 168 VAL A CA 1
ATOM 1243 C C . VAL A 1 168 ? -0.631 -0.569 -18.740 1.00 73.56 1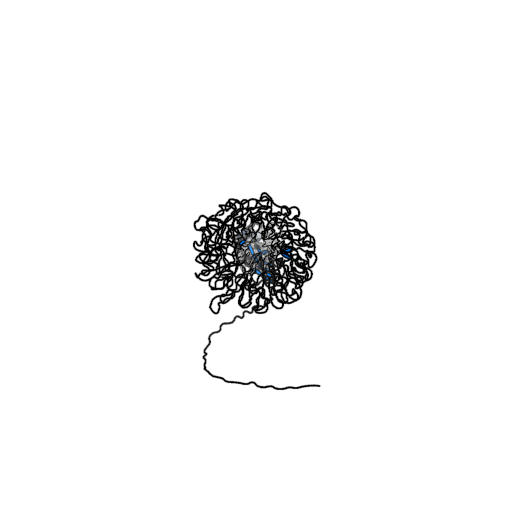68 VAL A C 1
ATOM 1245 O O . VAL A 1 168 ? 0.447 -1.134 -18.814 1.00 73.56 168 VAL A O 1
ATOM 1248 N N . GLY A 1 169 ? -1.523 -0.887 -19.727 1.00 60.59 169 GLY A N 1
ATOM 1249 C CA . GLY A 1 169 ? -2.899 -0.656 -20.268 1.00 60.59 169 GLY A CA 1
ATOM 1250 C C . GLY A 1 169 ? -3.103 -1.074 -21.803 1.00 60.59 169 GLY A C 1
ATOM 1251 O O . GLY A 1 169 ? -4.178 -0.871 -22.362 1.00 60.59 169 GLY A O 1
ATOM 1252 N N . GLY A 1 170 ? -2.117 -1.722 -22.479 1.00 67.75 170 GLY A N 1
ATOM 1253 C CA . GLY A 1 170 ? -1.997 -2.259 -23.893 1.00 67.75 170 GLY A CA 1
ATOM 1254 C C . GLY A 1 170 ? -0.749 -3.051 -24.616 1.00 67.75 170 GLY A C 1
ATOM 1255 O O . GLY A 1 170 ? -1.222 -4.028 -25.141 1.00 67.75 170 GLY A O 1
ATOM 1256 N N . THR A 1 171 ? 0.664 -3.105 -24.806 1.00 74.44 171 THR A N 1
ATOM 1257 C CA . THR A 1 171 ? 2.155 -2.586 -24.590 1.00 74.44 171 THR A CA 1
ATOM 1258 C C . THR A 1 171 ? 2.860 -1.795 -23.429 1.00 74.44 171 THR A C 1
ATOM 1260 O O . THR A 1 171 ? 2.816 -0.579 -23.329 1.00 74.44 171 THR A O 1
ATOM 1263 N N . LEU A 1 172 ? 3.660 -2.472 -22.618 1.00 81.50 172 LEU A N 1
ATOM 1264 C CA . LEU A 1 172 ? 4.334 -2.014 -21.390 1.00 81.50 172 LEU A CA 1
ATOM 1265 C C . LEU A 1 172 ? 5.560 -1.175 -21.808 1.00 81.50 172 LEU A C 1
ATOM 1267 O O . LEU A 1 172 ? 5.616 -0.921 -22.991 1.00 81.50 172 LEU A O 1
ATOM 1271 N N . PHE A 1 173 ? 6.511 -0.713 -20.984 1.00 87.81 173 PHE A N 1
ATOM 1272 C CA . PHE A 1 173 ? 7.712 0.011 -21.472 1.00 87.81 173 PHE A CA 1
ATOM 1273 C C . PHE A 1 173 ? 8.913 0.203 -20.528 1.00 87.81 173 PHE A C 1
ATOM 1275 O O . PHE A 1 173 ? 8.763 0.663 -19.402 1.00 87.81 173 PHE A O 1
ATOM 1282 N N . PHE A 1 174 ? 10.114 -0.020 -21.069 1.00 91.81 174 PHE A N 1
ATOM 1283 C CA . PHE A 1 174 ? 11.363 -0.247 -20.342 1.00 91.81 174 PHE A CA 1
ATOM 1284 C C . PHE A 1 174 ? 12.620 0.343 -20.945 1.00 91.81 174 PHE A C 1
ATOM 1286 O O . PHE A 1 174 ? 12.697 0.410 -22.160 1.00 91.81 174 PHE A O 1
ATOM 1293 N N . SER A 1 175 ? 13.632 0.683 -20.144 1.00 92.81 175 SER A N 1
ATOM 1294 C CA . SER A 1 175 ? 14.952 0.955 -20.730 1.00 92.81 175 SER A CA 1
ATOM 1295 C C . SER A 1 175 ? 15.491 -0.353 -21.243 1.00 92.81 175 SER A C 1
ATOM 1297 O O . SER A 1 175 ? 15.388 -1.311 -20.496 1.00 92.81 175 SER A O 1
ATOM 1299 N N . ALA A 1 176 ? 16.070 -0.388 -22.433 1.00 91.38 176 ALA A N 1
ATOM 1300 C CA . ALA A 1 176 ? 16.948 -1.443 -22.908 1.00 91.38 176 ALA A CA 1
ATOM 1301 C C . ALA A 1 176 ? 17.699 -1.027 -24.181 1.00 91.38 176 ALA A C 1
ATOM 1303 O O . ALA A 1 176 ? 17.384 -0.008 -24.773 1.00 91.38 176 ALA A O 1
ATOM 1304 N N . ASP A 1 177 ? 18.660 -1.819 -24.639 1.00 88.81 177 ASP A N 1
ATOM 1305 C CA . ASP A 1 177 ? 19.440 -1.642 -25.869 1.00 88.81 177 ASP A CA 1
ATOM 1306 C C . ASP A 1 177 ? 19.208 -2.837 -26.817 1.00 88.81 177 ASP A C 1
ATOM 1308 O O . ASP A 1 177 ? 19.097 -3.974 -26.366 1.00 88.81 177 ASP A O 1
ATOM 1312 N N . ASP A 1 178 ? 19.143 -2.621 -28.133 1.00 85.94 178 ASP A N 1
ATOM 1313 C CA . ASP A 1 178 ? 19.120 -3.701 -29.140 1.00 85.94 178 ASP A CA 1
ATOM 1314 C C . ASP A 1 178 ? 20.477 -3.957 -29.809 1.00 85.94 178 ASP A C 1
ATOM 1316 O O . ASP A 1 178 ? 20.587 -4.742 -30.755 1.00 85.94 178 ASP A O 1
ATOM 1320 N N . GLY A 1 179 ? 21.524 -3.258 -29.375 1.00 80.06 179 GLY A N 1
ATOM 1321 C CA . GLY A 1 179 ? 22.832 -3.278 -30.018 1.00 80.06 179 GLY A CA 1
ATOM 1322 C C . GLY A 1 179 ? 22.867 -2.568 -31.379 1.00 80.06 179 GLY A C 1
ATOM 1323 O O . GLY A 1 179 ? 23.859 -2.692 -32.106 1.00 80.06 179 GLY A O 1
ATOM 1324 N N . MET A 1 180 ? 21.820 -1.823 -31.749 1.00 81.44 180 MET A N 1
ATOM 1325 C CA . MET A 1 180 ? 21.733 -1.051 -32.995 1.00 81.44 180 MET A CA 1
ATOM 1326 C C . MET A 1 180 ? 21.461 0.437 -32.743 1.00 81.44 180 MET A C 1
ATOM 1328 O O . MET A 1 180 ? 22.057 1.268 -33.436 1.00 81.44 180 MET A O 1
ATOM 1332 N N . THR A 1 181 ? 20.623 0.769 -31.759 1.00 79.25 181 THR A N 1
ATOM 1333 C CA . THR A 1 181 ? 20.151 2.135 -31.473 1.00 79.25 181 THR A CA 1
ATOM 1334 C C . THR A 1 181 ? 20.634 2.680 -30.128 1.00 79.25 181 THR A C 1
ATOM 1336 O O . THR A 1 181 ? 20.668 3.892 -29.954 1.00 79.25 181 THR A O 1
ATOM 1339 N N . GLY A 1 182 ? 21.096 1.824 -29.211 1.00 80.31 182 GLY A N 1
ATOM 1340 C CA . GLY A 1 182 ? 21.609 2.220 -27.896 1.00 80.31 182 GLY A CA 1
ATOM 1341 C C . GLY A 1 182 ? 20.606 1.998 -26.762 1.00 80.31 182 GLY A C 1
ATOM 1342 O O . GLY A 1 182 ? 19.485 1.561 -27.007 1.00 80.31 182 GLY A O 1
ATOM 1343 N N . ALA A 1 183 ? 21.024 2.319 -25.529 1.00 86.44 183 ALA A N 1
ATOM 1344 C CA . ALA A 1 183 ? 20.184 2.299 -24.332 1.00 86.44 183 ALA A CA 1
ATOM 1345 C C . ALA A 1 183 ? 19.025 3.295 -24.471 1.00 86.44 183 ALA A C 1
ATOM 1347 O O . ALA A 1 183 ? 19.147 4.521 -24.391 1.00 86.44 183 ALA A O 1
ATOM 1348 N N . GLU A 1 184 ? 17.910 2.680 -24.778 1.00 90.25 184 GLU A N 1
ATOM 1349 C CA . GLU A 1 184 ? 16.699 3.186 -25.359 1.00 90.25 184 GLU A CA 1
ATOM 1350 C C . GLU A 1 184 ? 15.578 2.269 -24.844 1.00 90.25 184 GLU A C 1
ATOM 1352 O O . GLU A 1 184 ? 15.629 2.004 -23.650 1.00 90.25 184 GLU A O 1
ATOM 1357 N N . LEU A 1 185 ? 14.522 1.857 -25.592 1.00 91.88 185 LEU A N 1
ATOM 1358 C CA . LEU A 1 185 ? 13.284 1.426 -24.895 1.00 91.88 185 LEU A CA 1
ATOM 1359 C C . LEU A 1 185 ? 12.115 0.760 -25.707 1.00 91.88 185 LEU A C 1
ATOM 1361 O O . LEU A 1 185 ? 11.175 1.360 -26.222 1.00 91.88 185 LEU A O 1
ATOM 1365 N N . PHE A 1 186 ? 12.130 -0.559 -25.801 1.00 89.75 186 PHE A N 1
ATOM 1366 C CA . PHE A 1 186 ? 11.536 -1.405 -26.864 1.00 89.75 186 PHE A CA 1
ATOM 1367 C C . PHE A 1 186 ? 10.022 -1.812 -26.579 1.00 89.75 186 PHE A C 1
ATOM 1369 O O . PHE A 1 186 ? 9.587 -1.369 -25.541 1.00 89.75 186 PHE A O 1
ATOM 1376 N N . LYS A 1 187 ? 9.162 -2.551 -27.376 1.00 89.94 187 LYS A N 1
ATOM 1377 C CA . LYS A 1 187 ? 7.636 -2.783 -27.243 1.00 89.94 187 LYS A CA 1
ATOM 1378 C C . LYS A 1 187 ? 6.874 -4.170 -27.631 1.00 89.94 187 LYS A C 1
ATOM 1380 O O . LYS A 1 187 ? 7.366 -4.847 -28.505 1.00 89.94 187 LYS A O 1
ATOM 1385 N N . THR A 1 188 ? 5.710 -4.652 -27.049 1.00 76.69 188 THR A N 1
ATOM 1386 C CA . THR A 1 188 ? 4.999 -6.016 -27.214 1.00 76.69 188 THR A CA 1
ATOM 1387 C C . THR A 1 188 ? 3.470 -6.182 -26.793 1.00 76.69 188 THR A C 1
ATOM 1389 O O . THR A 1 188 ? 2.890 -5.263 -26.232 1.00 76.69 188 THR A O 1
ATOM 1392 N N . THR A 1 189 ? 2.722 -7.296 -27.054 1.00 75.88 189 THR A N 1
ATOM 1393 C CA . THR A 1 189 ? 1.392 -7.637 -26.420 1.00 75.88 189 THR A CA 1
ATOM 1394 C C . THR A 1 189 ? 1.015 -9.021 -25.838 1.00 75.88 189 THR A C 1
ATOM 1396 O O . THR A 1 189 ? -0.148 -9.304 -25.584 1.00 75.88 189 THR A O 1
ATOM 1399 N N . GLY A 1 190 ? 1.870 -9.974 -25.594 1.00 72.31 190 GLY A N 1
ATOM 1400 C CA . GLY A 1 190 ? 3.198 -9.728 -25.112 1.00 72.31 190 GLY A CA 1
ATOM 1401 C C . GLY A 1 190 ? 4.188 -10.743 -25.545 1.00 72.31 190 GLY A C 1
ATOM 1402 O O . GLY A 1 190 ? 5.302 -10.715 -25.052 1.00 72.31 190 GLY A O 1
ATOM 1403 N N . LEU A 1 191 ? 3.778 -11.703 -26.360 1.00 68.88 191 LEU A N 1
ATOM 1404 C CA . LEU A 1 191 ? 4.772 -12.394 -27.110 1.00 68.88 191 LEU A CA 1
ATOM 1405 C C . LEU A 1 191 ? 5.014 -11.424 -28.284 1.00 68.88 191 LEU A C 1
ATOM 1407 O O . LEU A 1 191 ? 4.084 -11.213 -29.038 1.00 68.88 191 LEU A O 1
ATOM 1411 N N . GLY A 1 192 ? 6.129 -10.679 -28.315 1.00 73.69 192 GLY A N 1
ATOM 1412 C CA . GLY A 1 192 ? 6.842 -10.144 -29.488 1.00 73.69 192 GLY A CA 1
ATOM 1413 C C . GLY A 1 192 ? 6.767 -8.653 -29.832 1.00 73.69 192 GLY A C 1
ATOM 1414 O O . GLY A 1 192 ? 5.814 -7.935 -29.571 1.00 73.69 192 GLY A O 1
ATOM 1415 N N . ALA A 1 193 ? 7.767 -8.170 -30.531 1.00 79.94 193 ALA A N 1
ATOM 1416 C CA . ALA A 1 193 ? 8.590 -7.075 -30.038 1.00 79.94 193 ALA A CA 1
ATOM 1417 C C . ALA A 1 193 ? 8.597 -5.842 -31.033 1.00 79.94 193 ALA A C 1
ATOM 1419 O O . ALA A 1 193 ? 8.096 -6.054 -32.135 1.00 79.94 193 ALA A O 1
ATOM 1420 N N . THR A 1 194 ? 9.006 -4.559 -30.755 1.00 88.88 194 THR A N 1
ATOM 1421 C CA . THR A 1 194 ? 9.204 -3.338 -31.665 1.00 88.88 194 THR A CA 1
ATOM 1422 C C . THR A 1 194 ? 9.982 -2.029 -31.116 1.00 88.88 194 THR A C 1
ATOM 1424 O O . THR A 1 194 ? 9.712 -1.668 -29.988 1.00 88.88 194 THR A O 1
ATOM 1427 N N . LEU A 1 195 ? 10.844 -1.260 -31.890 1.00 90.69 195 LEU A N 1
ATOM 1428 C CA . LEU A 1 195 ? 11.800 -0.046 -31.700 1.00 90.69 195 LEU A CA 1
ATOM 1429 C C . LEU A 1 195 ? 11.785 1.294 -32.657 1.00 90.69 195 LEU A C 1
ATOM 1431 O O . LEU A 1 195 ? 12.478 1.332 -33.654 1.00 90.69 195 LEU A O 1
ATOM 1435 N N . VAL A 1 196 ? 11.000 2.405 -32.527 1.00 88.75 196 VAL A N 1
ATOM 1436 C CA . VAL A 1 196 ? 10.555 3.401 -33.614 1.00 88.75 196 VAL A CA 1
ATOM 1437 C C . VAL A 1 196 ? 11.555 4.230 -34.471 1.00 88.75 196 VAL A C 1
ATOM 1439 O O . VAL A 1 196 ? 11.626 4.047 -35.683 1.00 88.75 196 VAL A O 1
ATOM 1442 N N . LYS A 1 197 ? 12.236 5.237 -33.910 1.00 88.69 197 LYS A N 1
ATOM 1443 C CA . LYS A 1 197 ? 13.019 6.303 -34.571 1.00 88.69 197 LYS A CA 1
ATOM 1444 C C . LYS A 1 197 ? 14.084 6.901 -33.613 1.00 88.69 197 LYS A C 1
ATOM 1446 O O . LYS A 1 197 ? 13.641 7.766 -32.875 1.00 88.69 197 LYS A O 1
ATOM 1451 N N . ASP A 1 198 ? 15.346 6.423 -33.564 1.00 88.25 198 ASP A N 1
ATOM 1452 C CA . ASP A 1 198 ? 16.364 6.545 -32.498 1.00 88.25 198 ASP A CA 1
ATOM 1453 C C . ASP A 1 198 ? 16.167 7.879 -31.895 1.00 88.25 198 ASP A C 1
ATOM 1455 O O . ASP A 1 198 ? 16.139 8.874 -32.625 1.00 88.25 198 ASP A O 1
ATOM 1459 N N . ILE A 1 199 ? 15.925 7.873 -30.589 1.00 87.00 199 ILE A N 1
ATOM 1460 C CA . ILE A 1 199 ? 15.594 9.101 -29.915 1.00 87.00 199 ILE A CA 1
ATOM 1461 C C . ILE A 1 199 ? 16.598 10.161 -30.348 1.00 87.00 199 ILE A C 1
ATOM 1463 O O . ILE A 1 199 ? 16.274 11.219 -30.884 1.00 87.00 199 ILE A O 1
ATOM 1467 N N . ARG A 1 200 ? 17.841 9.718 -30.309 1.00 85.88 200 ARG A N 1
ATOM 1468 C CA . ARG A 1 200 ? 19.034 10.392 -30.741 1.00 85.88 200 ARG A CA 1
ATOM 1469 C C . ARG A 1 200 ? 19.305 10.307 -32.246 1.00 85.88 200 ARG A C 1
ATOM 1471 O O . ARG A 1 200 ? 20.375 9.843 -32.644 1.00 85.88 200 ARG A O 1
ATOM 1478 N N . THR A 1 201 ? 18.352 10.763 -33.072 1.00 73.06 201 THR A N 1
ATOM 1479 C CA . THR A 1 201 ? 18.247 10.349 -34.490 1.00 73.06 201 THR A CA 1
ATOM 1480 C C . THR A 1 201 ? 19.571 10.263 -35.264 1.00 73.06 201 THR A C 1
ATOM 1482 O O . THR A 1 201 ? 20.215 11.282 -35.536 1.00 73.06 201 THR A O 1
ATOM 1485 N N . GLY A 1 202 ? 20.001 9.054 -35.640 1.00 63.97 202 GLY A N 1
ATOM 1486 C CA . GLY A 1 202 ? 21.429 8.784 -35.795 1.00 63.97 202 GLY A CA 1
ATOM 1487 C C . GLY A 1 202 ? 21.819 7.559 -36.628 1.00 63.97 202 GLY A C 1
ATOM 1488 O O . GLY A 1 202 ? 21.159 7.150 -37.585 1.00 63.97 202 GLY A O 1
ATOM 1489 N N . ALA A 1 203 ? 23.033 7.073 -36.355 1.00 50.81 203 ALA A N 1
ATOM 1490 C CA . ALA A 1 203 ? 23.657 5.939 -37.034 1.00 50.81 203 ALA A CA 1
ATOM 1491 C C . ALA A 1 203 ? 24.683 5.262 -36.107 1.00 50.81 203 ALA A C 1
ATOM 1493 O O . ALA A 1 203 ? 25.898 5.405 -36.287 1.00 50.81 203 ALA A O 1
ATOM 1494 N N . GLY A 1 204 ? 24.182 4.547 -35.100 1.00 54.41 204 GLY A N 1
ATOM 1495 C CA . GLY A 1 204 ? 24.962 3.814 -34.102 1.00 54.41 204 GLY A CA 1
ATOM 1496 C C . GLY A 1 204 ? 24.285 3.828 -32.731 1.00 54.41 204 GLY A C 1
ATOM 1497 O O . GLY A 1 204 ? 23.197 4.370 -32.598 1.00 54.41 204 GLY A O 1
ATOM 1498 N N . LEU A 1 205 ? 24.981 3.271 -31.733 1.00 61.91 205 LEU A N 1
ATOM 1499 C CA . LEU A 1 205 ? 24.571 3.085 -30.329 1.00 61.91 205 LEU A CA 1
ATOM 1500 C C . LEU A 1 205 ? 24.384 4.413 -29.560 1.00 61.91 205 LEU A C 1
ATOM 1502 O O . LEU A 1 205 ? 25.096 4.695 -28.593 1.00 61.91 205 LEU A O 1
ATOM 1506 N N . LEU A 1 206 ? 23.500 5.280 -30.034 1.00 69.31 206 LEU A N 1
ATOM 1507 C CA . LEU A 1 206 ? 23.253 6.601 -29.478 1.00 69.31 206 LEU A CA 1
ATOM 1508 C C . LEU A 1 206 ? 22.051 6.544 -28.538 1.00 69.31 206 LEU A C 1
ATOM 1510 O O . LEU A 1 206 ? 20.968 7.013 -28.852 1.00 69.31 206 LEU A O 1
ATOM 1514 N N . ALA A 1 207 ? 22.310 6.004 -27.349 1.00 81.12 207 ALA A N 1
ATOM 1515 C CA . ALA A 1 207 ? 21.379 5.988 -26.234 1.00 81.12 207 ALA A CA 1
ATOM 1516 C C . ALA A 1 207 ? 20.756 7.362 -25.956 1.00 81.12 207 ALA A C 1
ATOM 1518 O O . ALA A 1 207 ? 21.457 8.386 -25.919 1.00 81.12 207 ALA A O 1
ATOM 1519 N N . SER A 1 208 ? 19.465 7.354 -25.645 1.00 84.25 208 SER A N 1
ATOM 1520 C CA . SER A 1 208 ? 18.832 8.471 -24.958 1.00 84.25 208 SER A CA 1
ATOM 1521 C C . SER A 1 208 ? 18.877 8.334 -23.442 1.00 84.25 208 SER A C 1
ATOM 1523 O O . SER A 1 208 ? 18.726 9.338 -22.764 1.00 84.25 208 SER A O 1
ATOM 1525 N N . SER A 1 209 ? 19.168 7.138 -22.922 1.00 85.50 209 SER A N 1
ATOM 1526 C CA . SER A 1 209 ? 19.184 6.801 -21.493 1.00 85.50 209 SER A CA 1
ATOM 1527 C C . SER A 1 209 ? 17.833 6.954 -20.779 1.00 85.50 209 SER A C 1
ATOM 1529 O O . SER A 1 209 ? 17.747 7.713 -19.814 1.00 85.50 209 SER A O 1
ATOM 1531 N N . PRO A 1 210 ? 16.778 6.222 -21.193 1.00 90.12 210 PRO A N 1
ATOM 1532 C CA . PRO A 1 210 ? 15.480 6.313 -20.547 1.00 90.12 210 PRO A CA 1
ATOM 1533 C C . PRO A 1 210 ? 15.513 6.169 -19.001 1.00 90.12 210 PRO A C 1
ATOM 1535 O O . PRO A 1 210 ? 16.040 5.171 -18.520 1.00 90.12 210 PRO A O 1
ATOM 1538 N N . SER A 1 211 ? 14.956 7.105 -18.202 1.00 86.44 211 SER A N 1
ATOM 1539 C CA . SER A 1 211 ? 14.890 6.998 -16.716 1.00 86.44 211 SER A CA 1
ATOM 1540 C C . SER A 1 211 ? 13.567 7.477 -16.031 1.00 86.44 211 SER A C 1
ATOM 1542 O O . SER A 1 211 ? 12.760 8.169 -16.639 1.00 86.44 211 SER A O 1
ATOM 1544 N N . GLN A 1 212 ? 13.302 6.945 -14.833 1.00 86.25 212 GLN A N 1
ATOM 1545 C CA . GLN A 1 212 ? 12.218 7.005 -13.803 1.00 86.25 212 GLN A CA 1
ATOM 1546 C C . GLN A 1 212 ? 10.540 6.880 -14.168 1.00 86.25 212 GLN A C 1
ATOM 1548 O O . GLN A 1 212 ? 10.439 8.104 -14.473 1.00 86.25 212 GLN A O 1
ATOM 1553 N N . LEU A 1 213 ? 9.004 5.107 -14.172 1.00 87.88 213 LEU A N 1
ATOM 1554 C CA . LEU A 1 213 ? 8.518 3.791 -13.712 1.00 87.88 213 LEU A CA 1
ATOM 1555 C C . LEU A 1 213 ? 7.630 3.941 -12.465 1.00 87.88 213 LEU A C 1
ATOM 1557 O O . LEU A 1 213 ? 8.046 3.807 -11.316 1.00 87.88 213 LEU A O 1
ATOM 1561 N N . THR A 1 214 ? 6.384 4.407 -12.745 1.00 81.75 214 THR A N 1
ATOM 1562 C CA . THR A 1 214 ? 5.256 4.588 -11.785 1.00 81.75 214 THR A CA 1
ATOM 1563 C C . THR A 1 214 ? 3.858 4.650 -12.491 1.00 81.75 214 THR A C 1
ATOM 1565 O O . THR A 1 214 ? 3.893 4.336 -13.666 1.00 81.75 214 THR A O 1
ATOM 1568 N N . ASN A 1 215 ? 2.701 5.029 -11.859 1.00 83.38 215 ASN A N 1
ATOM 1569 C CA . ASN A 1 215 ? 1.200 4.861 -12.099 1.00 83.38 215 ASN A CA 1
ATOM 1570 C C . ASN A 1 215 ? 0.082 6.038 -12.432 1.00 83.38 215 ASN A C 1
ATOM 1572 O O . ASN A 1 215 ? -0.245 6.700 -11.482 1.00 83.38 215 ASN A O 1
ATOM 1576 N N . VAL A 1 216 ? -0.699 6.397 -13.535 1.00 77.81 216 VAL A N 1
ATOM 1577 C CA . VAL A 1 216 ? -1.927 7.361 -13.375 1.00 77.81 216 VAL A CA 1
ATOM 1578 C C . VAL A 1 216 ? -3.268 7.521 -14.211 1.00 77.81 216 VAL A C 1
ATOM 1580 O O . VAL A 1 216 ? -4.240 7.915 -13.581 1.00 77.81 216 VAL A O 1
ATOM 1583 N N . ASN A 1 217 ? -3.409 7.430 -15.552 1.00 72.50 217 ASN A N 1
ATOM 1584 C CA . ASN A 1 217 ? -4.165 8.365 -16.485 1.00 72.50 217 ASN A CA 1
ATOM 1585 C C . ASN A 1 217 ? -3.863 9.843 -16.231 1.00 72.50 217 ASN A C 1
ATOM 1587 O O . ASN A 1 217 ? -3.697 10.229 -15.101 1.00 72.50 217 ASN A O 1
ATOM 1591 N N . GLY A 1 218 ? -3.655 10.725 -17.202 1.00 65.94 218 GLY A N 1
ATOM 1592 C CA . GLY A 1 218 ? -3.738 10.607 -18.645 1.00 65.94 218 GLY A CA 1
ATOM 1593 C C . GLY A 1 218 ? -2.791 9.598 -19.269 1.00 65.94 218 GLY A C 1
ATOM 1594 O O . GLY A 1 218 ? -3.293 8.733 -19.955 1.00 65.94 218 GLY A O 1
ATOM 1595 N N . THR A 1 219 ? -1.474 9.748 -19.099 1.00 77.31 219 THR A N 1
ATOM 1596 C CA . THR A 1 219 ? -0.444 9.657 -20.156 1.00 77.31 219 THR A CA 1
ATOM 1597 C C . THR A 1 219 ? 0.999 9.575 -19.530 1.00 77.31 219 THR A C 1
ATOM 1599 O O . THR A 1 219 ? 1.177 10.348 -18.608 1.00 77.31 219 THR A O 1
ATOM 1602 N N . LEU A 1 220 ? 1.951 8.684 -19.949 1.00 88.50 220 LEU A N 1
ATOM 1603 C CA . LEU A 1 220 ? 3.253 8.145 -19.330 1.00 88.50 220 LEU A CA 1
ATOM 1604 C C . LEU A 1 220 ? 4.406 9.094 -19.264 1.00 88.50 220 LEU A C 1
ATOM 1606 O O . LEU A 1 220 ? 4.038 10.147 -19.664 1.00 88.50 220 LEU A O 1
ATOM 1610 N N . PHE A 1 221 ? 5.673 8.836 -18.830 1.00 90.69 221 PHE A N 1
ATOM 1611 C CA . PHE A 1 221 ? 6.711 9.881 -18.582 1.00 90.69 221 PHE A CA 1
ATOM 1612 C C . PHE A 1 221 ? 8.249 9.477 -18.323 1.00 90.69 221 PHE A C 1
ATOM 1614 O O . PHE A 1 221 ? 8.629 9.510 -17.155 1.00 90.69 221 PHE A O 1
ATOM 1621 N N . PHE A 1 222 ? 9.184 9.175 -19.282 1.00 94.31 222 PHE A N 1
ATOM 1622 C CA . PHE A 1 222 ? 10.655 8.821 -19.016 1.00 94.31 222 PHE A CA 1
ATOM 1623 C C . PHE A 1 222 ? 11.814 9.783 -19.509 1.00 94.31 222 PHE A C 1
ATOM 1625 O O . PHE A 1 222 ? 11.695 10.400 -20.564 1.00 94.31 222 PHE A O 1
ATOM 1632 N N . VAL A 1 223 ? 12.892 9.963 -18.725 1.00 94.06 223 VAL A N 1
ATOM 1633 C CA . VAL A 1 223 ? 14.091 10.835 -18.944 1.00 94.06 223 VAL A CA 1
ATOM 1634 C C . VAL A 1 223 ? 14.911 10.350 -20.067 1.00 94.06 223 VAL A C 1
ATOM 1636 O O . VAL A 1 223 ? 15.287 9.207 -19.973 1.00 94.06 223 VAL A O 1
ATOM 1639 N N . ALA A 1 224 ? 15.200 11.155 -21.092 1.00 92.75 224 ALA A N 1
ATOM 1640 C CA . ALA A 1 224 ? 16.120 10.705 -22.128 1.00 92.75 224 ALA A CA 1
ATOM 1641 C C . ALA A 1 224 ? 16.496 11.781 -23.157 1.00 92.75 224 ALA A C 1
ATOM 1643 O O . ALA A 1 224 ? 15.814 12.775 -23.274 1.00 92.75 224 ALA A O 1
ATOM 1644 N N . ASP A 1 225 ? 17.547 11.604 -23.952 1.00 90.38 225 ASP A N 1
ATOM 1645 C CA . ASP A 1 225 ? 18.153 12.646 -24.803 1.00 90.38 225 ASP A CA 1
ATOM 1646 C C . ASP A 1 225 ? 18.127 12.395 -26.331 1.00 90.38 225 ASP A C 1
ATOM 1648 O O . ASP A 1 225 ? 18.778 11.460 -26.801 1.00 90.38 225 ASP A O 1
ATOM 1652 N N . ASP A 1 226 ? 17.488 13.271 -27.136 1.00 89.19 226 ASP A N 1
ATOM 1653 C CA . ASP A 1 226 ? 17.505 13.196 -28.624 1.00 89.19 226 ASP A CA 1
ATOM 1654 C C . ASP A 1 226 ? 18.785 13.756 -29.261 1.00 89.19 226 ASP A C 1
ATOM 1656 O O . ASP A 1 226 ? 18.941 13.793 -30.485 1.00 89.19 226 ASP A O 1
ATOM 1660 N N . GLY A 1 227 ? 19.731 14.217 -28.449 1.00 82.12 227 GLY A N 1
ATOM 1661 C CA . GLY A 1 227 ? 20.960 14.860 -28.890 1.00 82.12 227 GLY A CA 1
ATOM 1662 C C . GLY A 1 227 ? 20.753 16.235 -29.528 1.00 82.12 227 GLY A C 1
ATOM 1663 O O . GLY A 1 227 ? 21.736 16.841 -29.962 1.00 82.12 227 GLY A O 1
ATOM 1664 N N . VAL A 1 228 ? 19.515 16.736 -29.588 1.00 86.81 228 VAL A N 1
ATOM 1665 C CA . VAL A 1 228 ? 19.188 18.118 -29.965 1.00 86.81 228 VAL A CA 1
ATOM 1666 C C . VAL A 1 228 ? 19.014 18.978 -28.712 1.00 86.81 228 VAL A C 1
ATOM 1668 O O . VAL A 1 228 ? 19.254 20.181 -28.796 1.00 86.81 228 VAL A O 1
ATOM 1671 N N . ASN A 1 229 ? 18.638 18.355 -27.585 1.00 84.44 229 ASN A N 1
ATOM 1672 C CA . ASN A 1 229 ? 18.019 19.046 -26.450 1.00 84.44 229 ASN A CA 1
ATOM 1673 C C . ASN A 1 229 ? 18.652 18.772 -25.077 1.00 84.44 229 ASN A C 1
ATOM 1675 O O . ASN A 1 229 ? 18.568 19.621 -24.199 1.00 84.44 229 ASN A O 1
ATOM 1679 N N . GLY A 1 230 ? 19.364 17.653 -24.913 1.00 83.06 230 GLY A N 1
ATOM 1680 C CA . GLY A 1 230 ? 19.730 17.117 -23.598 1.00 83.06 230 GLY A CA 1
ATOM 1681 C C . GLY A 1 230 ? 18.766 15.998 -23.206 1.00 83.06 230 GLY A C 1
ATOM 1682 O O . GLY A 1 230 ? 17.830 15.714 -23.951 1.00 83.06 230 GLY A O 1
ATOM 1683 N N . GLU A 1 231 ? 18.981 15.351 -22.057 1.00 88.00 231 GLU A N 1
ATOM 1684 C CA . GLU A 1 231 ? 17.992 14.414 -21.507 1.00 88.00 231 GLU A CA 1
ATOM 1685 C C . GLU A 1 231 ? 16.757 15.163 -21.051 1.00 88.00 231 GLU A C 1
ATOM 1687 O O . GLU A 1 231 ? 16.921 16.055 -20.223 1.00 88.00 231 GLU A O 1
ATOM 1692 N N . GLU A 1 232 ? 15.567 14.833 -21.573 1.00 91.50 232 GLU A N 1
ATOM 1693 C CA . GLU A 1 232 ? 14.549 15.848 -21.721 1.00 91.50 232 GLU A CA 1
ATOM 1694 C C . GLU A 1 232 ? 13.007 15.419 -21.908 1.00 91.50 232 GLU A C 1
ATOM 1696 O O . GLU A 1 232 ? 12.251 16.211 -22.416 1.00 91.50 232 GLU A O 1
ATOM 1701 N N . LEU A 1 233 ? 12.435 14.239 -21.549 1.00 93.62 233 LEU A N 1
ATOM 1702 C CA . LEU A 1 233 ? 10.983 13.829 -21.253 1.00 93.62 233 LEU A CA 1
ATOM 1703 C C . LEU A 1 233 ? 9.828 13.704 -22.302 1.00 93.62 233 LEU A C 1
ATOM 1705 O O . LEU A 1 233 ? 9.262 14.697 -22.685 1.00 93.62 233 LEU A O 1
ATOM 1709 N N . TRP A 1 234 ? 9.304 12.531 -22.713 1.00 93.00 234 TRP A N 1
ATOM 1710 C CA . TRP A 1 234 ? 8.552 12.380 -24.014 1.00 93.00 234 TRP A CA 1
ATOM 1711 C C . TRP A 1 234 ? 6.964 12.385 -24.014 1.00 93.00 234 TRP A C 1
ATOM 1713 O O . TRP A 1 234 ? 6.499 12.796 -22.981 1.00 93.00 234 TRP A O 1
ATOM 1723 N N . LYS A 1 235 ? 6.154 12.040 -25.101 1.00 93.12 235 LYS A N 1
ATOM 1724 C CA . LYS A 1 235 ? 4.649 11.764 -25.459 1.00 93.12 235 LYS A CA 1
ATOM 1725 C C . LYS A 1 235 ? 4.245 10.347 -25.943 1.00 93.12 235 LYS A C 1
ATOM 1727 O O . LYS A 1 235 ? 4.880 9.858 -26.835 1.00 93.12 235 LYS A O 1
ATOM 1732 N N . SER A 1 236 ? 3.130 9.718 -25.551 1.00 87.25 236 SER A N 1
ATOM 1733 C CA . SER A 1 236 ? 2.708 8.534 -26.313 1.00 87.25 236 SER A CA 1
ATOM 1734 C C . SER A 1 236 ? 1.276 8.074 -26.155 1.00 87.25 236 SER A C 1
ATOM 1736 O O . SER A 1 236 ? 0.570 8.385 -25.213 1.00 87.25 236 SER A O 1
ATOM 1738 N N . ASP A 1 237 ? 0.828 7.331 -27.146 1.00 75.44 237 ASP A N 1
ATOM 1739 C CA . ASP A 1 237 ? -0.561 6.943 -27.313 1.00 75.44 237 ASP A CA 1
ATOM 1740 C C . ASP A 1 237 ? -0.773 5.574 -27.959 1.00 75.44 237 ASP A C 1
ATOM 1742 O O . ASP A 1 237 ? -1.796 4.911 -27.795 1.00 75.44 237 ASP A O 1
ATOM 1746 N N . GLY A 1 238 ? 0.240 5.107 -28.664 1.00 78.75 238 GLY A N 1
ATOM 1747 C CA . GLY A 1 238 ? 0.368 3.735 -29.063 1.00 78.75 238 GLY A CA 1
ATOM 1748 C C . GLY A 1 238 ? 1.308 3.459 -30.192 1.00 78.75 238 GLY A C 1
ATOM 1749 O O . GLY A 1 238 ? 1.033 2.519 -30.937 1.00 78.75 238 GLY A O 1
ATOM 1750 N N . THR A 1 239 ? 2.225 4.395 -30.448 1.00 86.75 239 THR A N 1
ATOM 1751 C CA . THR A 1 239 ? 2.558 4.760 -31.823 1.00 86.75 239 THR A CA 1
ATOM 1752 C C . THR A 1 239 ? 3.840 5.616 -31.943 1.00 86.75 239 THR A C 1
ATOM 1754 O O . THR A 1 239 ? 4.465 5.898 -30.931 1.00 86.75 239 THR A O 1
ATOM 1757 N N . ALA A 1 240 ? 4.209 6.023 -33.172 1.00 79.56 240 ALA A N 1
ATOM 1758 C CA . ALA A 1 240 ? 5.508 6.605 -33.548 1.00 79.56 240 ALA A CA 1
ATOM 1759 C C . ALA A 1 240 ? 5.582 8.117 -33.836 1.00 79.56 240 ALA A C 1
ATOM 1761 O O . ALA A 1 240 ? 6.589 8.752 -33.544 1.00 79.56 240 ALA A O 1
ATOM 1762 N N . ALA A 1 241 ? 4.550 8.682 -34.473 1.00 80.25 241 ALA A N 1
ATOM 1763 C CA . ALA A 1 241 ? 4.297 10.137 -34.501 1.00 80.25 241 ALA A CA 1
ATOM 1764 C C . ALA A 1 241 ? 3.044 10.439 -33.683 1.00 80.25 241 ALA A C 1
ATOM 1766 O O . ALA A 1 241 ? 2.551 11.560 -33.681 1.00 80.25 241 ALA A O 1
ATOM 1767 N N . GLY A 1 242 ? 2.507 9.424 -32.997 1.00 81.25 242 GLY A N 1
ATOM 1768 C CA . GLY A 1 242 ? 1.730 9.651 -31.804 1.00 81.25 242 GLY A CA 1
ATOM 1769 C C . GLY A 1 242 ? 2.631 9.765 -30.584 1.00 81.25 242 GLY A C 1
ATOM 1770 O O . GLY A 1 242 ? 2.275 9.377 -29.482 1.00 81.25 242 GLY A O 1
ATOM 1771 N N . THR A 1 243 ? 3.837 10.295 -30.767 1.00 92.69 243 THR A N 1
ATOM 1772 C CA . THR A 1 243 ? 4.830 10.536 -29.729 1.00 92.69 243 THR A CA 1
ATOM 1773 C C . THR A 1 243 ? 5.671 11.762 -30.177 1.00 92.69 243 THR A C 1
ATOM 1775 O O . THR A 1 243 ? 6.072 11.646 -31.314 1.00 92.69 243 THR A O 1
ATOM 1778 N N . LEU A 1 244 ? 5.753 12.914 -29.434 1.00 92.81 244 LEU A N 1
ATOM 1779 C CA . LEU A 1 244 ? 6.081 14.386 -29.667 1.00 92.81 244 LEU A CA 1
ATOM 1780 C C . LEU A 1 244 ? 6.685 15.089 -28.356 1.00 92.81 244 LEU A C 1
ATOM 1782 O O . LEU A 1 244 ? 7.019 14.238 -27.542 1.00 92.81 244 LEU A O 1
ATOM 1786 N N . LEU A 1 245 ? 6.662 16.484 -28.121 1.00 93.06 245 LEU A N 1
ATOM 1787 C CA . LEU A 1 245 ? 7.306 17.619 -27.217 1.00 93.06 245 LEU A CA 1
ATOM 1788 C C . LEU A 1 245 ? 6.691 18.433 -25.952 1.00 93.06 245 LEU A C 1
ATOM 1790 O O . LEU A 1 245 ? 5.783 19.228 -26.146 1.00 93.06 245 LEU A O 1
ATOM 1794 N N . VAL A 1 246 ? 7.232 18.435 -24.691 1.00 91.81 246 VAL A N 1
ATOM 1795 C CA . VAL A 1 246 ? 6.781 18.994 -23.354 1.00 91.81 246 VAL A CA 1
ATOM 1796 C C . VAL A 1 246 ? 7.462 20.251 -22.865 1.00 91.81 246 VAL A C 1
ATOM 1798 O O . VAL A 1 246 ? 6.905 20.878 -21.969 1.00 91.81 246 VAL A O 1
ATOM 1801 N N . LYS A 1 247 ? 8.476 20.708 -23.582 1.00 90.81 247 LYS A N 1
ATOM 1802 C CA . LYS A 1 247 ? 9.091 22.032 -23.505 1.00 90.81 247 LYS A CA 1
ATOM 1803 C C . LYS A 1 247 ? 10.412 22.082 -22.828 1.00 90.81 247 LYS A C 1
ATOM 1805 O O . LYS A 1 247 ? 10.461 22.441 -21.651 1.00 90.81 247 LYS A O 1
ATOM 1810 N N . ASP A 1 248 ? 11.448 21.870 -23.644 1.00 89.50 248 ASP A N 1
ATOM 1811 C CA . ASP A 1 248 ? 12.827 22.185 -23.289 1.00 89.50 248 ASP A CA 1
ATOM 1812 C C . ASP A 1 248 ? 12.902 23.391 -22.425 1.00 89.50 248 ASP A C 1
ATOM 1814 O O . ASP A 1 248 ? 12.254 24.428 -22.628 1.00 89.50 248 ASP A O 1
ATOM 1818 N N . ILE A 1 249 ? 13.727 23.171 -21.446 1.00 89.31 249 ILE A N 1
ATOM 1819 C CA . ILE A 1 249 ? 13.786 23.938 -20.252 1.00 89.31 249 ILE A CA 1
ATOM 1820 C C . ILE A 1 249 ? 15.116 24.571 -20.301 1.00 89.31 249 ILE A C 1
ATOM 1822 O O . ILE A 1 249 ? 15.208 25.782 -20.481 1.00 89.31 249 ILE A O 1
ATOM 1826 N N . TYR A 1 250 ? 16.145 23.733 -20.299 1.00 89.12 250 TYR A N 1
ATOM 1827 C CA . TYR A 1 250 ? 17.478 24.234 -20.231 1.00 89.12 250 TYR A CA 1
ATOM 1828 C C . TYR A 1 250 ? 18.041 24.569 -21.623 1.00 89.12 250 TYR A C 1
ATOM 1830 O O . TYR A 1 250 ? 19.155 24.232 -22.019 1.00 89.12 250 TYR A O 1
ATOM 1838 N N . ALA A 1 251 ? 17.227 25.365 -22.321 1.00 86.38 251 ALA A N 1
ATOM 1839 C CA . ALA A 1 251 ? 17.534 26.352 -23.341 1.00 86.38 251 ALA A CA 1
ATOM 1840 C C . ALA A 1 251 ? 18.495 25.933 -24.469 1.00 86.38 251 ALA A C 1
ATOM 1842 O O . ALA A 1 251 ? 19.087 26.810 -25.109 1.00 86.38 251 ALA A O 1
ATOM 1843 N N . GLY A 1 252 ? 18.658 24.640 -24.759 1.00 80.00 252 GLY A N 1
ATOM 1844 C CA . GLY A 1 252 ? 19.764 24.217 -25.612 1.00 80.00 252 GLY A CA 1
ATOM 1845 C C . GLY A 1 252 ? 19.908 22.715 -25.777 1.00 80.00 252 GLY A C 1
ATOM 1846 O O . GLY A 1 252 ? 19.080 22.115 -26.435 1.00 80.00 252 GLY A O 1
ATOM 1847 N N . VAL A 1 253 ? 21.034 22.181 -25.297 1.00 81.81 253 VAL A N 1
ATOM 1848 C CA . VAL A 1 253 ? 21.424 20.754 -25.316 1.00 81.81 253 VAL A CA 1
ATOM 1849 C C . VAL A 1 253 ? 21.728 20.251 -23.895 1.00 81.81 253 VAL A C 1
ATOM 1851 O O . VAL A 1 253 ? 22.427 19.253 -23.724 1.00 81.81 253 VAL A O 1
ATOM 1854 N N . GLU A 1 254 ? 21.350 21.024 -22.877 1.00 85.69 254 GLU A N 1
ATOM 1855 C CA . GLU A 1 254 ? 21.683 20.733 -21.486 1.00 85.69 254 GLU A CA 1
ATOM 1856 C C . GLU A 1 254 ? 20.480 20.076 -20.820 1.00 85.69 254 GLU A C 1
ATOM 1858 O O . GLU A 1 254 ? 19.356 20.542 -20.953 1.00 85.69 254 GLU A O 1
ATOM 1863 N N . SER A 1 255 ? 20.723 18.983 -20.100 1.00 87.56 255 SER A N 1
ATOM 1864 C CA . SER A 1 255 ? 19.677 18.352 -19.311 1.00 87.56 255 SER A CA 1
ATOM 1865 C C . SER A 1 255 ? 19.346 19.234 -18.121 1.00 87.56 255 SER A C 1
ATOM 1867 O O . SER A 1 255 ? 20.211 19.602 -17.324 1.00 87.56 255 SER A O 1
ATOM 1869 N N . SER A 1 256 ? 18.065 19.471 -17.946 1.00 87.44 256 SER A N 1
ATOM 1870 C CA . SER A 1 256 ? 17.493 19.932 -16.687 1.00 87.44 256 SER A CA 1
ATOM 1871 C C . SER A 1 256 ? 17.780 18.999 -15.499 1.00 87.44 256 SER A C 1
ATOM 1873 O O . SER A 1 256 ? 17.996 19.487 -14.393 1.00 87.44 256 SER A O 1
ATOM 1875 N N . GLY A 1 257 ? 17.836 17.679 -15.740 1.00 82.75 257 GLY A N 1
ATOM 1876 C CA . GLY A 1 257 ? 18.259 16.643 -14.779 1.00 82.75 257 GLY A CA 1
ATOM 1877 C C . GLY A 1 257 ? 17.147 16.167 -13.842 1.00 82.75 257 GLY A C 1
ATOM 1878 O O . GLY A 1 257 ? 17.266 16.310 -12.629 1.00 82.75 257 GLY A O 1
ATOM 1879 N N . ILE A 1 258 ? 16.044 15.667 -14.402 1.00 90.50 258 ILE A N 1
ATOM 1880 C CA . ILE A 1 258 ? 14.762 15.666 -13.697 1.00 90.50 258 ILE A CA 1
ATOM 1881 C C . ILE A 1 258 ? 14.499 14.363 -12.969 1.00 90.50 258 ILE A C 1
ATOM 1883 O O . ILE A 1 258 ? 14.664 13.254 -13.483 1.00 90.50 258 ILE A O 1
ATOM 1887 N N . THR A 1 259 ? 14.101 14.569 -11.724 1.00 84.88 259 THR A N 1
ATOM 1888 C CA . THR A 1 259 ? 13.674 13.556 -10.795 1.00 84.88 259 THR A CA 1
ATOM 1889 C C . THR A 1 259 ? 12.152 13.600 -10.622 1.00 84.88 259 THR A C 1
ATOM 1891 O O . THR A 1 259 ? 11.405 14.356 -11.237 1.00 84.88 259 THR A O 1
ATOM 1894 N N . ASN A 1 260 ? 11.655 12.628 -9.895 1.00 80.00 260 ASN A N 1
ATOM 1895 C CA . ASN A 1 260 ? 10.275 12.162 -9.962 1.00 80.00 260 ASN A CA 1
ATOM 1896 C C . ASN A 1 260 ? 9.052 13.132 -9.681 1.00 80.00 260 ASN A C 1
ATOM 1898 O O . ASN A 1 260 ? 9.149 14.291 -9.290 1.00 80.00 260 ASN A O 1
ATOM 1902 N N . MET A 1 261 ? 7.846 12.611 -9.917 1.00 89.62 261 MET A N 1
ATOM 1903 C CA . MET A 1 261 ? 6.460 13.101 -9.900 1.00 89.62 261 MET A CA 1
ATOM 1904 C C . MET A 1 261 ? 5.622 11.951 -9.356 1.00 89.62 261 MET A C 1
ATOM 1906 O O . MET A 1 261 ? 6.103 10.900 -8.965 1.00 89.62 261 MET A O 1
ATOM 1910 N N . THR A 1 262 ? 4.349 12.177 -9.214 1.00 84.31 262 THR A N 1
ATOM 1911 C CA . THR A 1 262 ? 3.361 11.147 -9.236 1.00 84.31 262 THR A CA 1
ATOM 1912 C C . THR A 1 262 ? 2.147 11.903 -9.612 1.00 84.31 262 THR A C 1
ATOM 1914 O O . THR A 1 262 ? 1.611 12.728 -8.894 1.00 84.31 262 THR A O 1
ATOM 1917 N N . ALA A 1 263 ? 1.709 11.653 -10.804 1.00 82.62 263 ALA A N 1
ATOM 1918 C CA . ALA A 1 263 ? 0.495 12.244 -11.211 1.00 82.62 263 ALA A CA 1
ATOM 1919 C C . ALA A 1 263 ? -0.693 11.638 -10.455 1.00 82.62 263 ALA A C 1
ATOM 1921 O O . ALA A 1 263 ? -0.577 10.531 -9.985 1.00 82.62 263 ALA A O 1
ATOM 1922 N N . VAL A 1 264 ? -1.799 12.349 -10.238 1.00 78.00 264 VAL A N 1
ATOM 1923 C CA . VAL A 1 264 ? -2.857 11.972 -9.277 1.00 78.00 264 VAL A CA 1
ATOM 1924 C C . VAL A 1 264 ? -4.242 12.179 -9.905 1.00 78.00 264 VAL A C 1
ATOM 1926 O O . VAL A 1 264 ? -5.167 12.735 -9.323 1.00 78.00 264 VAL A O 1
ATOM 1929 N N . GLY A 1 265 ? -4.399 11.740 -11.167 1.00 71.06 265 GLY A N 1
ATOM 1930 C CA . GLY A 1 265 ? -5.669 11.710 -11.911 1.00 71.06 265 GLY A CA 1
ATOM 1931 C C . GLY A 1 265 ? -5.859 12.365 -13.288 1.00 71.06 265 GLY A C 1
ATOM 1932 O O . GLY A 1 265 ? -5.569 11.770 -14.295 1.00 71.06 265 GLY A O 1
ATOM 1933 N N . SER A 1 266 ? -6.444 13.574 -13.385 1.00 75.19 266 SER A N 1
ATOM 1934 C CA . SER A 1 266 ? -6.530 14.426 -14.596 1.00 75.19 266 SER A CA 1
ATOM 1935 C C . SER A 1 266 ? -5.824 15.826 -14.612 1.00 75.19 266 SER A C 1
ATOM 1937 O O . SER A 1 266 ? -5.598 16.227 -15.722 1.00 75.19 266 SER A O 1
ATOM 1939 N N . THR A 1 267 ? -5.331 16.495 -13.529 1.00 80.00 267 THR A N 1
ATOM 1940 C CA . THR A 1 267 ? -4.442 17.735 -13.391 1.00 80.00 267 THR A CA 1
ATOM 1941 C C . THR A 1 267 ? -2.912 17.592 -12.987 1.00 80.00 267 THR A C 1
ATOM 1943 O O . THR A 1 267 ? -2.785 16.917 -12.013 1.00 80.00 267 THR A O 1
ATOM 1946 N N . LEU A 1 268 ? -1.792 18.253 -13.448 1.00 89.19 268 LEU A N 1
ATOM 1947 C CA . LEU A 1 268 ? -0.370 17.669 -13.458 1.00 89.19 268 LEU A CA 1
ATOM 1948 C C . LEU A 1 268 ? 0.953 18.597 -13.127 1.00 89.19 268 LEU A C 1
ATOM 1950 O O . LEU A 1 268 ? 0.877 19.663 -13.691 1.00 89.19 268 LEU A O 1
ATOM 1954 N N . TYR A 1 269 ? 2.187 18.612 -12.433 1.00 91.50 269 TYR A N 1
ATOM 1955 C CA . TYR A 1 269 ? 3.242 18.192 -11.333 1.00 91.50 269 TYR A CA 1
ATOM 1956 C C . TYR A 1 269 ? 4.630 17.317 -11.231 1.00 91.50 269 TYR A C 1
ATOM 1958 O O . TYR A 1 269 ? 4.576 16.233 -10.685 1.00 91.50 269 TYR A O 1
ATOM 1966 N N . PHE A 1 270 ? 5.892 17.778 -11.540 1.00 94.62 270 PHE A N 1
ATOM 1967 C CA . PHE A 1 270 ? 7.331 17.192 -11.558 1.00 94.62 270 PHE A CA 1
ATOM 1968 C C . PHE A 1 270 ? 8.506 18.234 -11.446 1.00 94.62 270 PHE A C 1
ATOM 1970 O O . PHE A 1 270 ? 8.227 19.408 -11.212 1.00 94.62 270 PHE A O 1
ATOM 1977 N N . ALA A 1 271 ? 9.773 17.857 -11.753 1.00 92.56 271 ALA A N 1
ATOM 1978 C CA . ALA A 1 271 ? 11.055 18.440 -11.308 1.00 92.56 271 ALA A CA 1
ATOM 1979 C C . ALA A 1 271 ? 12.023 19.204 -12.274 1.00 92.56 271 ALA A C 1
ATOM 1981 O O . ALA A 1 271 ? 11.629 19.551 -13.377 1.00 92.56 271 ALA A O 1
ATOM 1982 N N . ALA A 1 272 ? 13.271 19.438 -11.803 1.00 93.50 272 ALA A N 1
ATOM 1983 C CA . ALA A 1 272 ? 14.522 20.096 -12.278 1.00 93.50 272 ALA A CA 1
ATOM 1984 C C . ALA A 1 272 ? 14.555 21.299 -13.266 1.00 93.50 272 ALA A C 1
ATOM 1986 O O . ALA A 1 272 ? 13.678 22.148 -13.268 1.00 93.50 272 ALA A O 1
ATOM 1987 N N . TRP A 1 273 ? 15.720 21.556 -13.882 1.00 90.56 273 TRP A N 1
ATOM 1988 C CA . TRP A 1 273 ? 16.278 22.911 -14.097 1.00 90.56 273 TRP A CA 1
ATOM 1989 C C . TRP A 1 273 ? 15.927 23.595 -15.428 1.00 90.56 273 TRP A C 1
ATOM 1991 O O . TRP A 1 273 ? 15.937 22.932 -16.454 1.00 90.56 273 TRP A O 1
ATOM 2001 N N . ASP A 1 274 ? 15.803 24.936 -15.455 1.00 89.50 274 ASP A N 1
ATOM 2002 C CA . ASP A 1 274 ? 15.867 25.736 -16.710 1.00 89.50 274 ASP A CA 1
ATOM 2003 C C . ASP A 1 274 ? 17.037 26.729 -16.850 1.00 89.50 274 ASP A C 1
ATOM 2005 O O . ASP A 1 274 ? 17.194 27.351 -17.903 1.00 89.50 274 ASP A O 1
ATOM 2009 N N . GLY A 1 275 ? 17.940 26.784 -15.860 1.00 83.00 275 GLY A N 1
ATOM 2010 C CA . GLY A 1 275 ? 19.266 27.395 -16.029 1.00 83.00 275 GLY A CA 1
ATOM 2011 C C . GLY A 1 275 ? 19.547 28.721 -15.304 1.00 83.00 275 GLY A C 1
ATOM 2012 O O . GLY A 1 275 ? 20.411 29.477 -15.760 1.00 83.00 275 GLY A O 1
ATOM 2013 N N . SER A 1 276 ? 18.880 29.056 -14.190 1.00 87.62 276 SER A N 1
ATOM 2014 C CA . SER A 1 276 ? 19.212 30.257 -13.390 1.00 87.62 276 SER A CA 1
ATOM 2015 C C . SER A 1 276 ? 19.138 30.113 -11.868 1.00 87.62 276 SER A C 1
ATOM 2017 O O . SER A 1 276 ? 18.648 29.153 -11.295 1.00 87.62 276 SER A O 1
ATOM 2019 N N . SER A 1 277 ? 19.609 31.194 -11.239 1.00 81.94 277 SER A N 1
ATOM 2020 C CA . SER A 1 277 ? 19.520 31.639 -9.841 1.00 81.94 277 SER A CA 1
ATOM 2021 C C . SER A 1 277 ? 18.296 31.323 -8.982 1.00 81.94 277 SER A C 1
ATOM 2023 O O . SER A 1 277 ? 18.379 31.600 -7.793 1.00 81.94 277 SER A O 1
ATOM 2025 N N . LYS A 1 278 ? 17.160 30.882 -9.529 1.00 83.00 278 LYS A N 1
ATOM 2026 C CA . LYS A 1 278 ? 16.042 30.483 -8.665 1.00 83.00 278 LYS A CA 1
ATOM 2027 C C . LYS A 1 278 ? 16.356 29.148 -7.942 1.00 83.00 278 LYS A C 1
ATOM 2029 O O . LYS A 1 278 ? 15.542 28.752 -7.121 1.00 83.00 278 LYS A O 1
ATOM 2034 N N . GLY A 1 279 ? 17.391 28.411 -8.403 1.00 85.31 279 GLY A N 1
ATOM 2035 C CA . GLY A 1 279 ? 17.697 26.990 -8.132 1.00 85.31 279 GLY A CA 1
ATOM 2036 C C . GLY A 1 279 ? 17.475 26.063 -9.360 1.00 85.31 279 GLY A C 1
ATOM 2037 O O . GLY A 1 279 ? 17.598 26.550 -10.480 1.00 85.31 279 GLY A O 1
ATOM 2038 N N . VAL A 1 280 ? 17.111 24.784 -9.174 1.00 89.94 280 VAL A N 1
ATOM 2039 C CA . VAL A 1 280 ? 16.700 23.713 -10.132 1.00 89.94 280 VAL A CA 1
ATOM 2040 C C . VAL A 1 280 ? 15.226 23.259 -9.865 1.00 89.94 280 VAL A C 1
ATOM 2042 O O . VAL A 1 280 ? 14.988 23.049 -8.698 1.00 89.94 280 VAL A O 1
ATOM 2045 N N . GLU A 1 281 ? 14.211 23.123 -10.781 1.00 92.44 281 GLU A N 1
ATOM 2046 C CA . GLU A 1 281 ? 12.750 23.468 -10.512 1.00 92.44 281 GLU A CA 1
ATOM 2047 C C . GLU A 1 281 ? 11.474 22.545 -10.421 1.00 92.44 281 GLU A C 1
ATOM 2049 O O . GLU A 1 281 ? 11.523 21.351 -10.583 1.00 92.44 281 GLU A O 1
ATOM 2054 N N . LEU A 1 282 ? 10.291 23.122 -10.083 1.00 94.19 282 LEU A N 1
ATOM 2055 C CA . LEU A 1 282 ? 9.053 22.668 -9.380 1.00 94.19 282 LEU A CA 1
ATOM 2056 C C . LEU A 1 282 ? 7.785 22.309 -10.172 1.00 94.19 282 LEU A C 1
ATOM 2058 O O . LEU A 1 282 ? 6.684 22.325 -9.646 1.00 94.19 282 LEU A O 1
ATOM 2062 N N . TRP A 1 283 ? 7.813 22.188 -11.477 1.00 93.94 283 TRP A N 1
ATOM 2063 C CA . TRP A 1 283 ? 6.713 22.614 -12.337 1.00 93.94 283 TRP A CA 1
ATOM 2064 C C . TRP A 1 283 ? 5.473 21.692 -12.198 1.00 93.94 283 TRP A C 1
ATOM 2066 O O . TRP A 1 283 ? 5.304 20.866 -11.319 1.00 93.94 283 TRP A O 1
ATOM 2076 N N . LYS A 1 284 ? 4.437 21.725 -13.001 1.00 93.75 284 LYS A N 1
ATOM 2077 C CA . LYS A 1 284 ? 4.312 22.343 -14.292 1.00 93.75 284 LYS A CA 1
ATOM 2078 C C . LYS A 1 284 ? 4.035 21.294 -15.492 1.00 93.75 284 LYS A C 1
ATOM 2080 O O . LYS A 1 284 ? 4.966 21.108 -16.274 1.00 93.75 284 LYS A O 1
ATOM 2085 N N . SER A 1 285 ? 2.897 20.594 -15.754 1.00 88.44 285 SER A N 1
ATOM 2086 C CA . SER A 1 285 ? 2.357 20.286 -17.138 1.00 88.44 285 SER A CA 1
ATOM 2087 C C . SER A 1 285 ? 0.866 19.926 -17.225 1.00 88.44 285 SER A C 1
ATOM 2089 O O . SER A 1 285 ? 0.193 19.876 -16.218 1.00 88.44 285 SER A O 1
ATOM 2091 N N . ASN A 1 286 ? 0.319 19.705 -18.430 1.00 79.75 286 ASN A N 1
ATOM 2092 C CA . ASN A 1 286 ? -0.706 18.664 -18.719 1.00 79.75 286 ASN A CA 1
ATOM 2093 C C . ASN A 1 286 ? -0.130 17.606 -19.617 1.00 79.75 286 ASN A C 1
ATOM 2095 O O . ASN A 1 286 ? -0.772 16.585 -19.740 1.00 79.75 286 ASN A O 1
ATOM 2099 N N . GLY A 1 287 ? 1.019 17.874 -20.234 1.00 81.00 287 GLY A N 1
ATOM 2100 C CA . GLY A 1 287 ? 1.260 17.452 -21.586 1.00 81.00 287 GLY A CA 1
ATOM 2101 C C . GLY A 1 287 ? 0.806 18.445 -22.644 1.00 81.00 287 GLY A C 1
ATOM 2102 O O . GLY A 1 287 ? 0.446 17.949 -23.706 1.00 81.00 287 GLY A O 1
ATOM 2103 N N . THR A 1 288 ? 0.712 19.769 -22.364 1.00 84.62 288 THR A N 1
ATOM 2104 C CA . THR A 1 288 ? 0.356 20.802 -23.379 1.00 84.62 288 THR A CA 1
ATOM 2105 C C . THR A 1 288 ? 0.832 22.286 -23.154 1.00 84.62 288 THR A C 1
ATOM 2107 O O . THR A 1 288 ? 0.969 22.743 -22.024 1.00 84.62 288 THR A O 1
ATOM 2110 N N . SER A 1 289 ? 0.992 23.081 -24.233 1.00 82.69 289 SER A N 1
ATOM 2111 C CA . SER A 1 289 ? 1.847 24.288 -24.438 1.00 82.69 289 SER A CA 1
ATOM 2112 C C . SER A 1 289 ? 1.906 25.513 -23.505 1.00 82.69 289 SER A C 1
ATOM 2114 O O . SER A 1 289 ? 2.594 25.505 -22.506 1.00 82.69 289 SER A O 1
ATOM 2116 N N . ALA A 1 290 ? 1.267 26.651 -23.815 1.00 80.06 290 ALA A N 1
ATOM 2117 C CA . ALA A 1 290 ? 1.273 27.890 -22.988 1.00 80.06 290 ALA A CA 1
ATOM 2118 C C . ALA A 1 290 ? 0.399 27.781 -21.729 1.00 80.06 290 ALA A C 1
ATOM 2120 O O . ALA A 1 290 ? -0.058 28.731 -21.102 1.00 80.06 290 ALA A O 1
ATOM 2121 N N . THR A 1 291 ? 0.091 26.548 -21.445 1.00 83.88 291 THR A N 1
ATOM 2122 C CA . THR A 1 291 ? -0.625 25.977 -20.340 1.00 83.88 291 THR A CA 1
ATOM 2123 C C . THR A 1 291 ? 0.269 25.017 -19.579 1.00 83.88 291 THR A C 1
ATOM 2125 O O . THR A 1 291 ? -0.120 24.409 -18.582 1.00 83.88 291 THR A O 1
ATOM 2128 N N . THR A 1 292 ? 1.507 25.021 -20.038 1.00 94.00 292 THR A N 1
ATOM 2129 C CA . THR A 1 292 ? 2.692 24.998 -19.179 1.00 94.00 292 THR A CA 1
ATOM 2130 C C . THR A 1 292 ? 3.877 27.308 -17.602 1.00 94.00 292 THR A C 1
ATOM 2132 O O . THR A 1 292 ? 4.637 27.271 -16.609 1.00 94.00 292 THR A O 1
ATOM 2135 N N . VAL A 1 293 ? 3.684 28.687 -17.719 1.00 93.38 293 VAL A N 1
ATOM 2136 C CA . VAL A 1 293 ? 4.681 29.799 -17.649 1.00 93.38 293 VAL A CA 1
ATOM 2137 C C . VAL A 1 293 ? 4.534 30.853 -16.486 1.00 93.38 293 VAL A C 1
ATOM 2139 O O . VAL A 1 293 ? 3.803 31.821 -16.687 1.00 93.38 293 VAL A O 1
ATOM 2142 N N . LEU A 1 294 ? 5.238 30.708 -15.322 1.00 93.25 294 LEU A N 1
ATOM 2143 C CA . LEU A 1 294 ? 5.552 31.686 -14.200 1.00 93.25 294 LEU A CA 1
ATOM 2144 C C . LEU A 1 294 ? 4.651 31.810 -12.900 1.00 93.25 294 LEU A C 1
ATOM 2146 O O . LEU A 1 294 ? 3.614 32.476 -12.937 1.00 93.25 294 LEU A O 1
ATOM 2150 N N . VAL A 1 295 ? 5.046 31.273 -11.712 1.00 93.06 295 VAL A N 1
ATOM 2151 C CA . VAL A 1 295 ? 4.133 30.896 -10.566 1.00 93.06 295 VAL A CA 1
ATOM 2152 C C . VAL A 1 295 ? 4.254 31.472 -9.121 1.00 93.06 295 VAL A C 1
ATOM 2154 O O . VAL A 1 295 ? 3.528 32.420 -8.820 1.00 93.06 295 VAL A O 1
ATOM 2157 N N . LYS A 1 296 ? 4.957 30.839 -8.161 1.00 91.31 296 LYS A N 1
ATOM 2158 C CA . LYS A 1 296 ? 5.315 31.393 -6.840 1.00 91.31 296 LYS A CA 1
ATOM 2159 C C . LYS A 1 296 ? 6.483 30.662 -6.190 1.00 91.31 296 LYS A C 1
ATOM 2161 O O . LYS A 1 296 ? 6.309 29.877 -5.260 1.00 91.31 296 LYS 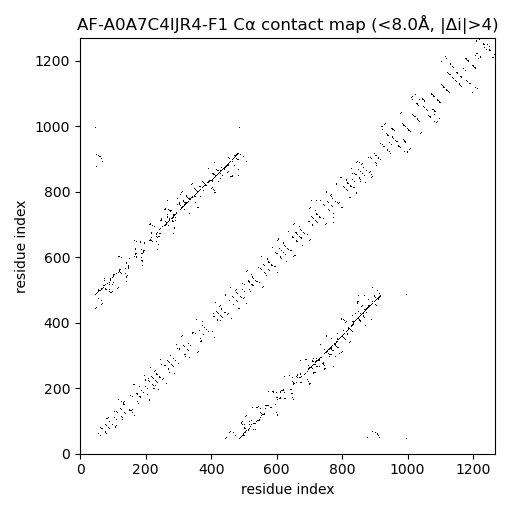A O 1
ATOM 2166 N N . ASP A 1 297 ? 7.637 31.065 -6.686 1.00 89.69 297 ASP A N 1
ATOM 2167 C CA . ASP A 1 297 ? 8.840 31.505 -6.003 1.00 89.69 297 ASP A CA 1
ATOM 2168 C C . ASP A 1 297 ? 8.718 31.738 -4.493 1.00 89.69 297 ASP A C 1
ATOM 2170 O O . ASP A 1 297 ? 7.727 32.223 -3.947 1.00 89.69 297 ASP A O 1
ATOM 2174 N N . ILE A 1 298 ? 9.757 31.296 -3.823 1.00 89.19 298 ILE A N 1
ATOM 2175 C CA . ILE A 1 298 ? 9.721 30.692 -2.509 1.00 89.19 298 ILE A CA 1
ATOM 2176 C C . ILE A 1 298 ? 11.112 31.004 -1.884 1.00 89.19 298 ILE A C 1
ATOM 2178 O O . ILE A 1 298 ? 11.095 31.580 -0.794 1.00 89.19 298 ILE A O 1
ATOM 2182 N N . TYR A 1 299 ? 12.184 31.091 -2.717 1.00 89.31 299 TYR A N 1
ATOM 2183 C CA . TYR A 1 299 ? 13.226 32.141 -2.673 1.00 89.31 299 TYR A CA 1
ATOM 2184 C C . TYR A 1 299 ? 13.687 32.654 -4.045 1.00 89.31 299 TYR A C 1
ATOM 2186 O O . TYR A 1 299 ? 14.154 31.912 -4.905 1.00 89.31 299 TYR A O 1
ATOM 2194 N N . ALA A 1 300 ? 13.781 33.978 -4.173 1.00 81.38 300 ALA A N 1
ATOM 2195 C CA . ALA A 1 300 ? 14.472 34.597 -5.299 1.00 81.38 300 ALA A CA 1
ATOM 2196 C C . ALA A 1 300 ? 16.014 34.453 -5.234 1.00 81.38 300 ALA A C 1
ATOM 2198 O O . ALA A 1 300 ? 16.693 34.958 -6.140 1.00 81.38 300 ALA A O 1
ATOM 2199 N N . ASP A 1 301 ? 16.566 33.808 -4.187 1.00 75.81 301 ASP A N 1
ATOM 2200 C CA . ASP A 1 301 ? 18.004 33.797 -3.900 1.00 75.81 301 ASP A CA 1
ATOM 2201 C C . ASP A 1 301 ? 18.689 32.408 -3.664 1.00 75.81 301 ASP A C 1
ATOM 2203 O O . ASP A 1 301 ? 19.824 32.419 -3.175 1.00 75.81 301 ASP A O 1
ATOM 2207 N N . GLY A 1 302 ? 18.130 31.226 -4.008 1.00 76.31 302 GLY A N 1
ATOM 2208 C CA . GLY A 1 302 ? 18.869 29.955 -3.772 1.00 76.31 302 GLY A CA 1
ATOM 2209 C C . GLY A 1 302 ? 18.336 28.642 -4.372 1.00 76.31 302 GLY A C 1
ATOM 2210 O O . GLY A 1 302 ? 17.455 28.656 -5.207 1.00 76.31 302 GLY A O 1
ATOM 2211 N N . ASP A 1 303 ? 18.875 27.509 -3.903 1.00 84.50 303 ASP A N 1
ATOM 2212 C CA . ASP A 1 303 ? 18.450 26.130 -4.205 1.00 84.50 303 ASP A CA 1
ATOM 2213 C C . ASP A 1 303 ? 17.992 25.405 -2.934 1.00 84.50 303 ASP A C 1
ATOM 2215 O O . ASP A 1 303 ? 18.685 25.528 -1.925 1.00 84.50 303 ASP A O 1
ATOM 2219 N N . SER A 1 304 ? 16.899 24.627 -2.944 1.00 86.12 304 SER A N 1
ATOM 2220 C CA . SER A 1 304 ? 16.530 23.855 -1.751 1.00 86.12 304 SER A CA 1
ATOM 2221 C C . SER A 1 304 ? 15.942 22.406 -1.832 1.00 86.12 304 SER A C 1
ATOM 2223 O O . SER A 1 304 ? 14.806 22.150 -1.448 1.00 86.12 304 SER A O 1
ATOM 2225 N N . ASN A 1 305 ? 16.795 21.475 -2.280 1.00 84.88 305 ASN A N 1
ATOM 2226 C CA . ASN A 1 305 ? 16.692 20.161 -2.941 1.00 84.88 305 ASN A CA 1
ATOM 2227 C C . ASN A 1 305 ? 15.643 19.058 -2.615 1.00 84.88 305 ASN A C 1
ATOM 2229 O O . ASN A 1 305 ? 14.998 19.055 -1.573 1.00 84.88 305 ASN A O 1
ATOM 2233 N N . PRO A 1 306 ? 15.366 18.145 -3.591 1.00 91.88 306 PRO A N 1
ATOM 2234 C CA . PRO A 1 306 ? 14.082 17.467 -3.514 1.00 91.88 306 PRO A CA 1
ATOM 2235 C C . PRO A 1 306 ? 13.970 16.073 -4.085 1.00 91.88 306 PRO A C 1
ATOM 2237 O O . PRO A 1 306 ? 13.604 15.865 -5.234 1.00 91.88 306 PRO A O 1
ATOM 2240 N N . THR A 1 307 ? 14.019 15.098 -3.197 1.00 86.25 307 THR A N 1
ATOM 2241 C CA . THR A 1 307 ? 13.586 13.743 -3.510 1.00 86.25 307 THR A CA 1
ATOM 2242 C C . THR A 1 307 ? 12.685 13.224 -2.394 1.00 86.25 307 THR A C 1
ATOM 2244 O O . THR A 1 307 ? 13.150 13.408 -1.290 1.00 86.25 307 THR A O 1
ATOM 2247 N N . TYR A 1 308 ? 11.525 12.561 -2.664 1.00 80.12 308 TYR A N 1
ATOM 2248 C CA . TYR A 1 308 ? 10.566 11.778 -1.784 1.00 80.12 308 TYR A CA 1
ATOM 2249 C C . TYR A 1 308 ? 9.143 12.419 -1.239 1.00 80.12 308 TYR A C 1
ATOM 2251 O O . TYR A 1 308 ? 9.176 13.365 -0.474 1.00 80.12 308 TYR A O 1
ATOM 2259 N N . LEU A 1 309 ? 7.884 11.995 -1.701 1.00 90.25 309 LEU A N 1
ATOM 2260 C CA . LEU A 1 309 ? 6.554 12.751 -1.965 1.00 90.25 309 LEU A CA 1
ATOM 2261 C C . LEU A 1 309 ? 4.953 12.172 -1.952 1.00 90.25 309 LEU A C 1
ATOM 2263 O O . LEU A 1 309 ? 4.229 12.568 -2.834 1.00 90.25 309 LEU A O 1
ATOM 2267 N N . VAL A 1 310 ? 4.159 11.402 -1.101 1.00 83.50 310 VAL A N 1
ATOM 2268 C CA . VAL A 1 310 ? 2.632 10.990 -1.249 1.00 83.50 310 VAL A CA 1
ATOM 2269 C C . VAL A 1 310 ? 1.318 11.699 -0.603 1.00 83.50 310 VAL A C 1
ATOM 2271 O O . VAL A 1 310 ? 1.411 12.213 0.484 1.00 83.50 310 VAL A O 1
ATOM 2274 N N . ASN A 1 311 ? 0.046 11.515 -1.110 1.00 85.56 311 ASN A N 1
ATOM 2275 C CA . ASN A 1 311 ? -1.331 12.257 -1.169 1.00 85.56 311 ASN A CA 1
ATOM 2276 C C . ASN A 1 311 ? -2.756 12.298 -0.345 1.00 85.56 311 ASN A C 1
ATOM 2278 O O . ASN A 1 311 ? -3.739 11.808 -0.884 1.00 85.56 311 ASN A O 1
ATOM 2282 N N . LEU A 1 312 ? -3.097 13.051 0.744 1.00 81.44 312 LEU A N 1
ATOM 2283 C CA . LEU A 1 312 ? -4.410 13.188 1.556 1.00 81.44 312 LEU A CA 1
ATOM 2284 C C . LEU A 1 312 ? -5.922 13.314 0.995 1.00 81.44 312 LEU A C 1
ATOM 2286 O O . LEU A 1 312 ? -6.727 12.428 1.243 1.00 81.44 312 LEU A O 1
ATOM 2290 N N . ASN A 1 313 ? -6.456 14.423 0.415 1.00 76.94 313 ASN A N 1
ATOM 2291 C CA . ASN A 1 313 ? -7.731 14.623 -0.340 1.00 76.94 313 ASN A CA 1
ATOM 2292 C C . ASN A 1 313 ? -7.722 15.845 -1.348 1.00 76.94 313 ASN A C 1
ATOM 2294 O O . ASN A 1 313 ? -7.633 16.988 -0.909 1.00 76.94 313 ASN A O 1
ATOM 2298 N N . GLY A 1 314 ? -7.821 15.634 -2.682 1.00 69.31 314 GLY A N 1
ATOM 2299 C CA . GLY A 1 314 ? -7.875 16.599 -3.831 1.00 69.31 314 GLY A CA 1
ATOM 2300 C C . GLY A 1 314 ? -6.614 17.235 -4.523 1.00 69.31 314 GLY A C 1
ATOM 2301 O O . GLY A 1 314 ? -6.777 17.849 -5.572 1.00 69.31 314 GLY A O 1
ATOM 2302 N N . THR A 1 315 ? -5.396 17.175 -3.962 1.00 80.56 315 THR A N 1
ATOM 2303 C CA . THR A 1 315 ? -4.588 18.379 -3.651 1.00 80.56 315 THR A CA 1
ATOM 2304 C C . THR A 1 315 ? -3.009 18.284 -3.418 1.00 80.56 315 THR A C 1
ATOM 2306 O O . THR A 1 315 ? -2.679 18.823 -2.393 1.00 80.56 315 THR A O 1
ATOM 2309 N N . LEU A 1 316 ? -2.038 17.726 -4.219 1.00 90.12 316 LEU A N 1
ATOM 2310 C CA . LEU A 1 316 ? -0.479 17.761 -4.196 1.00 90.12 316 LEU A CA 1
ATOM 2311 C C . LEU A 1 316 ? 0.369 17.925 -2.882 1.00 90.12 316 LEU A C 1
ATOM 2313 O O . LEU A 1 316 ? -0.329 18.028 -1.914 1.00 90.12 316 LEU A O 1
ATOM 2317 N N . LEU A 1 317 ? 1.735 17.798 -2.727 1.00 93.81 317 LEU A N 1
ATOM 2318 C CA . LEU A 1 317 ? 2.627 18.250 -1.561 1.00 93.81 317 LEU A CA 1
ATOM 2319 C C . LEU A 1 317 ? 4.173 18.592 -1.660 1.00 93.81 317 LEU A C 1
ATOM 2321 O O . LEU A 1 317 ? 4.910 17.950 -0.954 1.00 93.81 317 LEU A O 1
ATOM 2325 N N . PHE A 1 318 ? 4.665 19.643 -2.369 1.00 95.19 318 PHE A N 1
ATOM 2326 C CA . PHE A 1 318 ? 6.026 20.338 -2.445 1.00 95.19 318 PHE A CA 1
ATOM 2327 C C . PHE A 1 318 ? 7.381 19.770 -1.920 1.00 95.19 318 PHE A C 1
ATOM 2329 O O . PHE A 1 318 ? 7.318 18.732 -1.316 1.00 95.19 318 PHE A O 1
ATOM 2336 N N . GLN A 1 319 ? 8.556 20.455 -2.033 1.00 94.94 319 GLN A N 1
ATOM 2337 C CA . GLN A 1 319 ? 9.775 20.481 -1.119 1.00 94.94 319 GLN A CA 1
ATOM 2338 C C . GLN A 1 319 ? 10.675 21.718 -1.183 1.00 94.94 319 GLN A C 1
ATOM 2340 O O . GLN A 1 319 ? 11.790 21.763 -0.696 1.00 94.94 319 GLN A O 1
ATOM 2345 N N . ALA A 1 320 ? 10.176 22.788 -1.746 1.00 93.56 320 ALA A N 1
ATOM 2346 C CA . ALA A 1 320 ? 10.963 23.971 -1.971 1.00 93.56 320 ALA A CA 1
ATOM 2347 C C . ALA A 1 320 ? 11.093 24.870 -0.716 1.00 93.56 320 ALA A C 1
ATOM 2349 O O . ALA A 1 320 ? 10.253 25.711 -0.492 1.00 93.56 320 ALA A O 1
ATOM 2350 N N . SER A 1 321 ? 12.142 24.657 0.064 1.00 89.81 321 SER A N 1
ATOM 2351 C CA . SER A 1 321 ? 12.593 25.275 1.339 1.00 89.81 321 SER A CA 1
ATOM 2352 C C . SER A 1 321 ? 12.947 26.740 1.507 1.00 89.81 321 SER A C 1
ATOM 2354 O O . SER A 1 321 ? 13.910 27.161 0.868 1.00 89.81 321 SER A O 1
ATOM 2356 N N . ASP A 1 322 ? 12.311 27.396 2.501 1.00 90.25 322 ASP A N 1
ATOM 2357 C CA . ASP A 1 322 ? 12.348 28.823 2.834 1.00 90.25 322 ASP A CA 1
ATOM 2358 C C . ASP A 1 322 ? 13.163 29.152 4.090 1.00 90.25 322 ASP A C 1
ATOM 2360 O O . ASP A 1 322 ? 14.061 28.418 4.483 1.00 90.25 322 ASP A O 1
ATOM 2364 N N . ALA A 1 323 ? 13.027 30.388 4.576 1.00 86.06 323 ALA A N 1
ATOM 2365 C CA . ALA A 1 323 ? 13.968 31.058 5.468 1.00 86.06 323 ALA A CA 1
ATOM 2366 C C . ALA A 1 323 ? 13.837 30.594 6.914 1.00 86.06 323 ALA A C 1
ATOM 2368 O O . ALA A 1 323 ? 14.768 30.740 7.711 1.00 86.06 323 ALA A O 1
ATOM 2369 N N . ASP A 1 324 ? 12.642 30.110 7.232 1.00 85.88 324 ASP A N 1
ATOM 2370 C CA . ASP A 1 324 ? 12.357 29.301 8.393 1.00 85.88 324 ASP A CA 1
ATOM 2371 C C . ASP A 1 324 ? 11.605 28.046 7.863 1.00 85.88 324 ASP A C 1
ATOM 2373 O O . ASP A 1 324 ? 10.378 28.005 7.950 1.00 85.88 324 ASP A O 1
ATOM 2377 N N . GLY A 1 325 ? 12.296 27.068 7.230 1.00 84.81 325 GLY A N 1
ATOM 2378 C CA . GLY A 1 325 ? 13.773 26.927 7.276 1.00 84.81 325 GLY A CA 1
ATOM 2379 C C . GLY A 1 325 ? 14.482 25.597 6.903 1.00 84.81 325 GLY A C 1
ATOM 2380 O O . GLY A 1 325 ? 15.685 25.646 6.710 1.00 84.81 325 GLY A O 1
ATOM 2381 N N . GLU A 1 326 ? 13.855 24.421 6.932 1.00 91.06 326 GLU A N 1
ATOM 2382 C CA . GLU A 1 326 ? 13.985 23.277 5.998 1.00 91.06 326 GLU A CA 1
ATOM 2383 C C . GLU A 1 326 ? 12.996 22.138 6.367 1.00 91.06 326 GLU A C 1
ATOM 2385 O O . GLU A 1 326 ? 13.414 21.014 6.601 1.00 91.06 326 GLU A O 1
ATOM 2390 N N . GLU A 1 327 ? 11.684 22.433 6.343 1.00 93.94 327 GLU A N 1
ATOM 2391 C CA . GLU A 1 327 ? 10.381 21.686 6.373 1.00 93.94 327 GLU A CA 1
ATOM 2392 C C . GLU A 1 327 ? 9.847 20.608 5.369 1.00 93.94 327 GLU A C 1
ATOM 2394 O O . GLU A 1 327 ? 10.526 19.947 4.605 1.00 93.94 327 GLU A O 1
ATOM 2399 N N . LEU A 1 328 ? 8.560 20.285 5.543 1.00 95.19 328 LEU A N 1
ATOM 2400 C CA . LEU A 1 328 ? 7.518 19.988 4.581 1.00 95.19 328 LEU A CA 1
ATOM 2401 C C . LEU A 1 328 ? 6.581 21.166 4.345 1.00 95.19 328 LEU A C 1
ATOM 2403 O O . LEU A 1 328 ? 6.885 22.240 4.804 1.00 95.19 328 LEU A O 1
ATOM 2407 N N . TRP A 1 329 ? 5.457 21.096 3.627 1.00 95.69 329 TRP A N 1
ATOM 2408 C CA . TRP A 1 329 ? 4.728 22.352 3.397 1.00 95.69 329 TRP A CA 1
ATOM 2409 C C . TRP A 1 329 ? 3.186 22.228 3.194 1.00 95.69 329 TRP A C 1
ATOM 2411 O O . TRP A 1 329 ? 2.565 21.246 3.597 1.00 95.69 329 TRP A O 1
ATOM 2421 N N . ARG A 1 330 ? 2.498 23.245 2.670 1.00 94.69 330 ARG A N 1
ATOM 2422 C CA . ARG A 1 330 ? 1.132 23.179 2.147 1.00 94.69 330 ARG A CA 1
ATOM 2423 C C . ARG A 1 330 ? 0.839 24.106 0.969 1.00 94.69 330 ARG A C 1
ATOM 2425 O O . ARG A 1 330 ? 0.732 25.326 1.039 1.00 94.69 330 ARG A O 1
ATOM 2432 N N . SER A 1 331 ? 0.398 23.455 -0.087 1.00 91.25 331 SER A N 1
ATOM 2433 C CA . SER A 1 331 ? -0.042 24.039 -1.331 1.00 91.25 331 SER A CA 1
ATOM 2434 C C . SER A 1 331 ? -1.547 23.769 -1.639 1.00 91.25 331 SER A C 1
ATOM 2436 O O . SER A 1 331 ? -2.233 23.116 -0.864 1.00 91.25 331 SER A O 1
ATOM 2438 N N . ASP A 1 332 ? -2.147 24.307 -2.699 1.00 80.00 332 ASP A N 1
ATOM 2439 C CA . ASP A 1 332 ? -3.245 23.665 -3.463 1.00 80.00 332 ASP A CA 1
ATOM 2440 C C . ASP A 1 332 ? -3.133 24.036 -4.968 1.00 80.00 332 ASP A C 1
ATOM 2442 O O . ASP A 1 332 ? -4.081 23.905 -5.731 1.00 80.00 332 ASP A O 1
ATOM 2446 N N . GLY A 1 333 ? -1.939 24.407 -5.446 1.00 82.56 333 GLY A N 1
ATOM 2447 C CA . GLY A 1 333 ? -1.655 24.586 -6.868 1.00 82.56 333 GLY A CA 1
ATOM 2448 C C . GLY A 1 333 ? -1.985 25.978 -7.367 1.00 82.56 333 GLY A C 1
ATOM 2449 O O . GLY A 1 333 ? -2.576 26.158 -8.424 1.00 82.56 333 GLY A O 1
ATOM 2450 N N . THR A 1 334 ? -1.793 26.971 -6.521 1.00 90.44 334 THR A N 1
ATOM 2451 C CA . THR A 1 334 ? -2.735 28.069 -6.412 1.00 90.44 334 THR A CA 1
ATOM 2452 C C . THR A 1 334 ? -1.834 29.183 -5.744 1.00 90.44 334 THR A C 1
ATOM 2454 O O . THR A 1 334 ? -1.755 29.191 -4.528 1.00 90.44 334 THR A O 1
ATOM 2457 N N . PRO A 1 335 ? -1.054 30.083 -6.424 1.00 86.38 335 PRO A N 1
ATOM 2458 C CA . PRO A 1 335 ? 0.174 30.775 -5.928 1.00 86.38 335 PRO A CA 1
ATOM 2459 C C . PRO A 1 335 ? 0.035 31.747 -4.764 1.00 86.38 335 PRO A C 1
ATOM 2461 O O . PRO A 1 335 ? 1.049 32.158 -4.201 1.00 86.38 335 PRO A O 1
ATOM 2464 N N . ALA A 1 336 ? -1.175 32.150 -4.400 1.00 86.19 336 ALA A N 1
ATOM 2465 C CA . ALA A 1 336 ? -1.366 33.200 -3.409 1.00 86.19 336 ALA A CA 1
ATOM 2466 C C . ALA A 1 336 ? -1.516 32.678 -1.975 1.00 86.19 336 ALA A C 1
ATOM 2468 O O . ALA A 1 336 ? -0.653 32.930 -1.144 1.00 86.19 336 ALA A O 1
ATOM 2469 N N . GLY A 1 337 ? -2.598 31.955 -1.660 1.00 85.19 337 GLY A N 1
ATOM 2470 C CA . GLY A 1 337 ? -2.838 31.411 -0.310 1.00 85.19 337 GLY A CA 1
ATOM 2471 C C . GLY A 1 337 ? -1.942 30.235 0.040 1.00 85.19 337 GLY A C 1
ATOM 2472 O O . GLY A 1 337 ? -2.236 29.482 0.956 1.00 85.19 337 GLY A O 1
ATOM 2473 N N . THR A 1 338 ? -0.930 30.032 -0.777 1.00 95.88 338 THR A N 1
ATOM 2474 C CA . THR A 1 338 ? 0.376 29.483 -0.498 1.00 95.88 338 THR A CA 1
ATOM 2475 C C . THR A 1 338 ? 0.619 29.424 0.998 1.00 95.88 338 THR A C 1
ATOM 2477 O O . THR A 1 338 ? 0.919 30.448 1.596 1.00 95.88 338 THR A O 1
ATOM 2480 N N . THR A 1 339 ? 0.289 28.270 1.615 1.00 95.12 339 THR A N 1
ATOM 2481 C CA . THR A 1 339 ? -0.071 28.218 3.037 1.00 95.12 339 THR A CA 1
ATOM 2482 C C . THR A 1 339 ? 0.940 27.507 3.907 1.00 95.12 339 THR A C 1
ATOM 2484 O O . THR A 1 339 ? 0.862 26.294 4.039 1.00 95.12 339 THR A O 1
ATOM 2487 N N . LYS A 1 340 ? 1.733 28.314 4.632 1.00 95.00 340 LYS A N 1
ATOM 2488 C CA . LYS A 1 340 ? 2.443 27.903 5.848 1.00 95.00 340 LYS A CA 1
ATOM 2489 C C . LYS A 1 340 ? 1.563 27.034 6.759 1.00 95.00 340 LYS A C 1
ATOM 2491 O O . LYS A 1 340 ? 0.380 27.315 6.978 1.00 95.00 340 LYS A O 1
ATOM 2496 N N . VAL A 1 341 ? 2.171 26.003 7.323 1.00 94.19 341 VAL A N 1
ATOM 2497 C CA . VAL A 1 341 ? 1.701 25.234 8.474 1.00 94.19 341 VAL A CA 1
ATOM 2498 C C . VAL A 1 341 ? 2.293 25.951 9.709 1.00 94.19 341 VAL A C 1
ATOM 2500 O O . VAL A 1 341 ? 1.705 26.958 10.081 1.00 94.19 341 VAL A O 1
ATOM 2503 N N . LYS A 1 342 ? 3.379 25.558 10.386 1.00 91.94 342 LYS A N 1
ATOM 2504 C CA . LYS A 1 342 ? 3.840 26.166 11.680 1.00 91.94 342 LYS A CA 1
ATOM 2505 C C . LYS A 1 342 ? 5.309 26.741 11.674 1.00 91.94 342 LYS A C 1
ATOM 2507 O O . LYS A 1 342 ? 5.602 27.467 10.741 1.00 91.94 342 LYS A O 1
ATOM 2512 N N . ASN A 1 343 ? 6.198 26.462 12.651 1.00 90.81 343 ASN A N 1
ATOM 2513 C CA . ASN A 1 343 ? 7.681 26.266 12.552 1.00 90.81 343 ASN A CA 1
ATOM 2514 C C . ASN A 1 343 ? 8.145 24.994 13.395 1.00 90.81 343 ASN A C 1
ATOM 2516 O O . ASN A 1 343 ? 7.516 24.832 14.450 1.00 90.81 343 ASN A O 1
ATOM 2520 N N . ILE A 1 344 ? 9.011 24.022 12.954 1.00 90.81 344 ILE A N 1
ATOM 2521 C CA . ILE A 1 344 ? 9.104 22.597 13.482 1.00 90.81 344 ILE A CA 1
ATOM 2522 C C . ILE A 1 344 ? 10.035 22.588 14.654 1.00 90.81 344 ILE A C 1
ATOM 2524 O O . ILE A 1 344 ? 9.579 22.780 15.785 1.00 90.81 344 ILE A O 1
ATOM 2528 N N . ASN A 1 345 ? 11.311 22.477 14.372 1.00 89.50 345 ASN A N 1
ATOM 2529 C CA . ASN A 1 345 ? 12.328 22.801 15.300 1.00 89.50 345 ASN A CA 1
ATOM 2530 C C . ASN A 1 345 ? 12.308 24.311 15.273 1.00 89.50 345 ASN A C 1
ATOM 2532 O O . ASN A 1 345 ? 12.791 24.935 14.344 1.00 89.50 345 ASN A O 1
ATOM 2536 N N . THR A 1 346 ? 11.702 24.937 16.278 1.00 86.31 346 THR A N 1
ATOM 2537 C CA . THR A 1 346 ? 11.565 26.403 16.263 1.00 86.31 346 THR A CA 1
ATOM 2538 C C . THR A 1 346 ? 12.885 27.176 16.360 1.00 86.31 346 THR A C 1
ATOM 2540 O O . THR A 1 346 ? 12.880 28.408 16.446 1.00 86.31 346 THR A O 1
ATOM 2543 N N . ALA A 1 347 ? 14.023 26.478 16.336 1.00 78.25 347 ALA A N 1
ATOM 2544 C CA . ALA A 1 347 ? 15.362 27.022 16.405 1.00 78.25 347 ALA A CA 1
ATOM 2545 C C . ALA A 1 347 ? 15.981 27.266 15.015 1.00 78.25 347 ALA A C 1
ATOM 2547 O O . ALA A 1 347 ? 16.885 26.544 14.594 1.00 78.25 347 ALA A O 1
ATOM 2548 N N . ALA A 1 348 ? 15.563 28.361 14.366 1.00 71.56 348 ALA A N 1
ATOM 2549 C CA . ALA A 1 348 ? 16.269 29.026 13.258 1.00 71.56 348 ALA A CA 1
ATOM 2550 C C . ALA A 1 348 ? 17.805 28.833 13.325 1.00 71.56 348 ALA A C 1
ATOM 2552 O O . ALA A 1 348 ? 18.457 29.371 14.224 1.00 71.56 348 ALA A O 1
ATOM 2553 N N . GLY A 1 349 ? 18.380 28.070 12.391 1.00 65.56 349 GLY A N 1
ATOM 2554 C CA . GLY A 1 349 ? 19.781 27.642 12.386 1.00 65.56 349 GLY A CA 1
ATOM 2555 C C . GLY A 1 349 ? 20.120 26.284 13.034 1.00 65.56 349 GLY A C 1
ATOM 2556 O O . GLY A 1 349 ? 21.289 26.123 13.382 1.00 65.56 349 GLY A O 1
ATOM 2557 N N . THR A 1 350 ? 19.180 25.329 13.191 1.00 72.12 350 THR A N 1
ATOM 2558 C CA . THR A 1 350 ? 19.421 24.043 13.911 1.00 72.12 350 THR A CA 1
ATOM 2559 C C . THR A 1 350 ? 19.225 22.750 13.085 1.00 72.12 350 THR A C 1
ATOM 2561 O O . THR A 1 350 ? 20.168 22.351 12.399 1.00 72.12 350 THR A O 1
ATOM 2564 N N . GLY A 1 351 ? 18.078 22.060 13.132 1.00 82.31 351 GLY A N 1
ATOM 2565 C CA . GLY A 1 351 ? 17.947 20.655 12.693 1.00 82.31 351 GLY A CA 1
ATOM 2566 C C . GLY A 1 351 ? 16.538 20.274 12.203 1.00 82.31 351 GLY A C 1
ATOM 2567 O O . GLY A 1 351 ? 15.637 20.941 12.674 1.00 82.31 351 GLY A O 1
ATOM 2568 N N . SER A 1 352 ? 16.356 19.244 11.321 1.00 87.50 352 SER A N 1
ATOM 2569 C CA . SER A 1 352 ? 15.061 18.600 10.945 1.00 87.50 352 SER A CA 1
ATOM 2570 C C . SER A 1 352 ? 15.080 17.340 9.998 1.00 87.50 352 SER A C 1
ATOM 2572 O O . SER A 1 352 ? 14.613 16.269 10.353 1.00 87.50 352 SER A O 1
ATOM 2574 N N . LEU A 1 353 ? 15.571 17.448 8.756 1.00 88.75 353 LEU A N 1
ATOM 2575 C CA . LEU A 1 353 ? 15.744 16.415 7.710 1.00 88.75 353 LEU A CA 1
ATOM 2576 C C . LEU A 1 353 ? 14.624 15.406 7.370 1.00 88.75 353 LEU A C 1
ATOM 2578 O O . LEU A 1 353 ? 14.929 14.263 7.576 1.00 88.75 353 LEU A O 1
ATOM 2582 N N . PRO A 1 354 ? 13.435 15.712 6.769 1.00 91.56 354 PRO A N 1
ATOM 2583 C CA . PRO A 1 354 ? 12.354 14.752 6.479 1.00 91.56 354 PRO A CA 1
ATOM 2584 C C . PRO A 1 354 ? 12.763 13.542 5.611 1.00 91.56 354 PRO A C 1
ATOM 2586 O O . PRO A 1 354 ? 13.768 13.612 4.927 1.00 91.56 354 PRO A O 1
ATOM 2589 N N . THR A 1 355 ? 11.928 12.488 5.494 1.00 85.50 355 THR A N 1
ATOM 2590 C CA . THR A 1 355 ? 12.015 11.447 4.439 1.00 85.50 355 THR A CA 1
ATOM 2591 C C . THR A 1 355 ? 10.760 10.791 3.795 1.00 85.50 355 THR A C 1
ATOM 2593 O O . THR A 1 355 ? 10.046 11.385 3.010 1.00 85.50 355 THR A O 1
ATOM 2596 N N . GLU A 1 356 ? 10.518 9.514 4.009 1.00 81.12 356 GLU A N 1
ATOM 2597 C CA . GLU A 1 356 ? 9.822 8.514 3.183 1.00 81.12 356 GLU A CA 1
ATOM 2598 C C . GLU A 1 356 ? 8.255 8.462 3.077 1.00 81.12 356 GLU A C 1
ATOM 2600 O O . GLU A 1 356 ? 7.696 7.398 3.255 1.00 81.12 356 GLU A O 1
ATOM 2605 N N . LEU A 1 357 ? 7.474 9.526 2.808 1.00 88.62 357 LEU A N 1
ATOM 2606 C CA . LEU A 1 357 ? 5.974 9.520 2.903 1.00 88.62 357 LEU A CA 1
ATOM 2607 C C . LEU A 1 357 ? 5.052 8.297 2.442 1.00 88.62 357 LEU A C 1
ATOM 2609 O O . LEU A 1 357 ? 5.404 7.433 1.644 1.00 88.62 357 LEU A O 1
ATOM 2613 N N . THR A 1 358 ? 3.771 8.233 2.912 1.00 84.75 358 THR A N 1
ATOM 2614 C CA . THR A 1 358 ? 2.897 7.000 2.905 1.00 84.75 358 THR A CA 1
ATOM 2615 C C . THR A 1 358 ? 1.285 7.085 3.023 1.00 84.75 358 THR A C 1
ATOM 2617 O O . THR A 1 358 ? 0.822 7.366 4.120 1.00 84.75 358 THR A O 1
ATOM 2620 N N . VAL A 1 359 ? 0.436 6.726 1.976 1.00 84.56 359 VAL A N 1
ATOM 2621 C CA . VAL A 1 359 ? -1.085 6.427 1.615 1.00 84.56 359 VAL A CA 1
ATOM 2622 C C . VAL A 1 359 ? -2.188 5.392 2.198 1.00 84.56 359 VAL A C 1
ATOM 2624 O O . VAL A 1 359 ? -2.026 4.187 2.090 1.00 84.56 359 VAL A O 1
ATOM 2627 N N . LEU A 1 360 ? -3.420 5.793 2.651 1.00 81.62 360 LEU A N 1
ATOM 2628 C CA . LEU A 1 360 ? -4.791 5.188 2.421 1.00 81.62 360 LEU A CA 1
ATOM 2629 C C . LEU A 1 360 ? -6.100 6.089 2.608 1.00 81.62 360 LEU A C 1
ATOM 2631 O O . LEU A 1 360 ? -6.457 6.786 1.670 1.00 81.62 360 LEU A O 1
ATOM 2635 N N . GLY A 1 361 ? -6.830 6.083 3.760 1.00 78.44 361 GLY A N 1
ATOM 2636 C CA . GLY A 1 361 ? -8.060 6.858 4.180 1.00 78.44 361 GLY A CA 1
ATOM 2637 C C . GLY A 1 361 ? -8.090 8.416 4.433 1.00 78.44 361 GLY A C 1
ATOM 2638 O O . GLY A 1 361 ? -8.323 9.094 3.448 1.00 78.44 361 GLY A O 1
ATOM 2639 N N . ASN A 1 362 ? -7.971 9.060 5.638 1.00 80.75 362 ASN A N 1
ATOM 2640 C CA . ASN A 1 362 ? -8.086 10.569 5.806 1.00 80.75 362 ASN A CA 1
ATOM 2641 C C . ASN A 1 362 ? -7.024 11.535 6.503 1.00 80.75 362 ASN A C 1
ATOM 2643 O O . ASN A 1 362 ? -7.360 12.718 6.552 1.00 80.75 362 ASN A O 1
ATOM 2647 N N . TYR A 1 363 ? -5.865 11.189 7.120 1.00 88.06 363 TYR A N 1
ATOM 2648 C CA . TYR A 1 363 ? -5.311 12.033 8.248 1.00 88.06 363 TYR A CA 1
ATOM 2649 C C . TYR A 1 363 ? -3.724 12.232 8.411 1.00 88.06 363 TYR A C 1
ATOM 2651 O O . TYR A 1 363 ? -3.255 12.386 9.525 1.00 88.06 363 TYR A O 1
ATOM 2659 N N . VAL A 1 364 ? -2.878 12.218 7.343 1.00 88.31 364 VAL A N 1
ATOM 2660 C CA . VAL A 1 364 ? -1.356 12.461 7.114 1.00 88.31 364 VAL A CA 1
ATOM 2661 C C . VAL A 1 364 ? -0.176 12.277 8.159 1.00 88.31 364 VAL A C 1
ATOM 2663 O O . VAL A 1 364 ? -0.394 12.864 9.190 1.00 88.31 364 VAL A O 1
ATOM 2666 N N . TYR A 1 365 ? 1.035 11.595 7.890 1.00 93.12 365 TYR A N 1
ATOM 2667 C CA . TYR A 1 365 ? 1.948 10.522 8.710 1.00 93.12 365 TYR A CA 1
ATOM 2668 C C . TYR A 1 365 ? 3.533 11.126 8.775 1.00 93.12 365 TYR A C 1
ATOM 2670 O O . TYR A 1 365 ? 4.466 10.558 9.299 1.00 93.12 365 TYR A O 1
ATOM 2678 N N . PHE A 1 366 ? 4.005 12.303 8.342 1.00 95.88 366 PHE A N 1
ATOM 2679 C CA . PHE A 1 366 ? 5.475 12.593 8.042 1.00 95.88 366 PHE A CA 1
ATOM 2680 C C . PHE A 1 366 ? 6.823 12.018 8.698 1.00 95.88 366 PHE A C 1
ATOM 2682 O O . PHE A 1 366 ? 6.952 10.826 8.918 1.00 95.88 366 PHE A O 1
ATOM 2689 N N . ALA A 1 367 ? 7.940 12.776 8.819 1.00 92.75 367 ALA A N 1
ATOM 2690 C CA . ALA A 1 367 ? 9.193 12.589 9.614 1.00 92.75 367 ALA A CA 1
ATOM 2691 C C . ALA A 1 367 ? 9.968 13.923 9.696 1.00 92.75 367 ALA A C 1
ATOM 2693 O O . ALA A 1 367 ? 9.959 14.586 8.672 1.00 92.75 367 ALA A O 1
ATOM 2694 N N . ALA A 1 368 ? 10.577 14.294 10.843 1.00 94.75 368 ALA A N 1
ATOM 2695 C CA . ALA A 1 368 ? 11.362 15.492 11.288 1.00 94.75 368 ALA A CA 1
ATOM 2696 C C . ALA A 1 368 ? 11.813 15.279 12.766 1.00 94.75 368 ALA A C 1
ATOM 2698 O O . ALA A 1 368 ? 11.388 14.299 13.333 1.00 94.75 368 ALA A O 1
ATOM 2699 N N . ASP A 1 369 ? 12.423 16.219 13.499 1.00 92.00 369 ASP A N 1
ATOM 2700 C CA . ASP A 1 369 ? 12.251 16.418 14.966 1.00 92.00 369 ASP A CA 1
ATOM 2701 C C . ASP A 1 369 ? 11.864 17.856 15.312 1.00 92.00 369 ASP A C 1
ATOM 2703 O O . ASP A 1 369 ? 12.118 18.805 14.585 1.00 92.00 369 ASP A O 1
ATOM 2707 N N . ASP A 1 370 ? 11.102 17.985 16.393 1.00 91.81 370 ASP A N 1
ATOM 2708 C CA . ASP A 1 370 ? 10.576 19.230 16.909 1.00 91.81 370 ASP A CA 1
ATOM 2709 C C . ASP A 1 370 ? 11.524 19.991 17.851 1.00 91.81 370 ASP A C 1
ATOM 2711 O O . ASP A 1 370 ? 11.124 21.022 18.401 1.00 91.81 370 ASP A O 1
ATOM 2715 N N . GLY A 1 371 ? 12.773 19.538 17.968 1.00 85.25 371 GLY A N 1
ATOM 2716 C CA . GLY A 1 371 ? 13.849 20.010 18.826 1.00 85.25 371 GLY A CA 1
ATOM 2717 C C . GLY A 1 371 ? 13.760 19.518 20.276 1.00 85.25 371 GLY A C 1
ATOM 2718 O O . GLY A 1 371 ? 14.197 20.263 21.161 1.00 85.25 371 GLY A O 1
ATOM 2719 N N . VAL A 1 372 ? 13.091 18.383 20.570 1.00 88.88 372 VAL A N 1
ATOM 2720 C CA . VAL A 1 372 ? 12.682 18.057 21.968 1.00 88.88 372 VAL A CA 1
ATOM 2721 C C . VAL A 1 372 ? 12.746 16.590 22.415 1.00 88.88 372 VAL A C 1
ATOM 2723 O O . VAL A 1 372 ? 13.180 16.335 23.538 1.00 88.88 372 VAL A O 1
ATOM 2726 N N . ASN A 1 373 ? 12.216 15.655 21.632 1.00 88.88 373 ASN A N 1
ATOM 2727 C CA . ASN A 1 373 ? 11.985 14.266 22.046 1.00 88.88 373 ASN A CA 1
ATOM 2728 C C . ASN A 1 373 ? 11.949 13.357 20.822 1.00 88.88 373 ASN A C 1
ATOM 2730 O O . ASN A 1 373 ? 10.876 13.205 20.233 1.00 88.88 373 ASN A O 1
ATOM 2734 N N . GLY A 1 374 ? 13.090 12.795 20.420 1.00 88.50 374 GLY A N 1
ATOM 2735 C CA . GLY A 1 374 ? 13.194 12.052 19.178 1.00 88.50 374 GLY A CA 1
ATOM 2736 C C . GLY A 1 374 ? 12.508 12.877 18.108 1.00 88.50 374 GLY A C 1
ATOM 2737 O O . GLY A 1 374 ? 12.610 14.088 18.106 1.00 88.50 374 GLY A O 1
ATOM 2738 N N . VAL A 1 375 ? 11.799 12.276 17.194 1.00 92.88 375 VAL A N 1
ATOM 2739 C CA . VAL A 1 375 ? 11.741 12.858 15.871 1.00 92.88 375 VAL A CA 1
ATOM 2740 C C . VAL A 1 375 ? 10.338 12.592 15.332 1.00 92.88 375 VAL A C 1
ATOM 2742 O O . VAL A 1 375 ? 9.530 13.496 15.277 1.00 92.88 375 VAL A O 1
ATOM 2745 N N . GLU A 1 376 ? 9.967 11.342 15.228 1.00 95.44 376 GLU A N 1
ATOM 2746 C CA . GLU A 1 376 ? 8.709 10.656 15.534 1.00 95.44 376 GLU A CA 1
ATOM 2747 C C . GLU A 1 376 ? 7.198 10.965 15.242 1.00 95.44 376 GLU A C 1
ATOM 2749 O O . GLU A 1 376 ? 6.653 12.003 15.569 1.00 95.44 376 GLU A O 1
ATOM 2754 N N . LEU A 1 377 ? 6.478 9.952 14.695 1.00 95.81 377 LEU A N 1
ATOM 2755 C CA . LEU A 1 377 ? 5.120 9.747 14.103 1.00 95.81 377 LEU A CA 1
ATOM 2756 C C . LEU A 1 377 ? 3.876 10.636 14.580 1.00 95.81 377 LEU A C 1
ATOM 2758 O O . LEU A 1 377 ? 2.749 10.161 14.657 1.00 95.81 377 LEU A O 1
ATOM 2762 N N . TRP A 1 378 ? 4.050 11.938 14.886 1.00 96.50 378 TRP A N 1
ATOM 2763 C CA . TRP A 1 378 ? 3.277 13.210 15.191 1.00 96.50 378 TRP A CA 1
ATOM 2764 C C . TRP A 1 378 ? 1.815 13.648 14.755 1.00 96.50 378 TRP A C 1
ATOM 2766 O O . TRP A 1 378 ? 1.645 14.064 13.632 1.00 96.50 378 TRP A O 1
ATOM 2776 N N . ARG A 1 379 ? 0.681 13.710 15.505 1.00 95.94 379 ARG A N 1
ATOM 2777 C CA . ARG A 1 379 ? -0.663 13.869 14.834 1.00 95.94 379 ARG A CA 1
ATOM 2778 C C . ARG A 1 379 ? -1.016 15.237 14.216 1.00 95.94 379 ARG A C 1
ATOM 2780 O O . ARG A 1 379 ? -1.091 16.256 14.897 1.00 95.94 379 ARG A O 1
ATOM 2787 N N . SER A 1 380 ? -1.497 15.201 12.975 1.00 93.56 380 SER A N 1
ATOM 2788 C CA . SER A 1 380 ? -2.322 16.237 12.340 1.00 93.56 380 SER A CA 1
ATOM 2789 C C . SER A 1 380 ? -3.373 15.570 11.419 1.00 93.56 380 SER A C 1
ATOM 2791 O O . SER A 1 380 ? -3.591 14.382 11.590 1.00 93.56 380 SER A O 1
ATOM 2793 N N . ASN A 1 381 ? -4.078 16.266 10.504 1.00 82.19 381 ASN A N 1
ATOM 2794 C CA . ASN A 1 381 ? -5.168 15.680 9.687 1.00 82.19 381 ASN A CA 1
ATOM 2795 C C . ASN A 1 381 ? -5.451 16.265 8.279 1.00 82.19 381 ASN A C 1
ATOM 2797 O O . ASN A 1 381 ? -6.116 15.610 7.483 1.00 82.19 381 ASN A O 1
ATOM 2801 N N . GLY A 1 382 ? -5.147 17.538 8.038 1.00 84.12 382 GLY A N 1
ATOM 2802 C CA . GLY A 1 382 ? -5.631 18.364 6.917 1.00 84.12 382 GLY A CA 1
ATOM 2803 C C . GLY A 1 382 ? -6.078 19.782 7.328 1.00 84.12 382 GLY A C 1
ATOM 2804 O O . GLY A 1 382 ? -6.713 20.490 6.540 1.00 84.12 382 GLY A O 1
ATOM 2805 N N . THR A 1 383 ? -5.795 20.186 8.573 1.00 91.62 383 THR A N 1
ATOM 2806 C CA . THR A 1 383 ? -5.999 21.522 9.149 1.00 91.62 383 THR A CA 1
ATOM 2807 C C . THR A 1 383 ? -4.896 21.898 10.170 1.00 91.62 383 THR A C 1
ATOM 2809 O O . THR A 1 383 ? -4.279 21.016 10.746 1.00 91.62 383 THR A O 1
ATOM 2812 N N . PRO A 1 384 ? -4.740 23.172 10.607 1.00 88.56 384 PRO A N 1
ATOM 2813 C CA . PRO A 1 384 ? -3.884 23.503 11.759 1.00 88.56 384 PRO A CA 1
ATOM 2814 C C . PRO A 1 384 ? -4.105 22.664 13.016 1.00 88.56 384 PRO A C 1
ATOM 2816 O O . PRO A 1 384 ? -3.288 22.721 13.925 1.00 88.56 384 PRO A O 1
ATOM 2819 N N . ALA A 1 385 ? -5.262 22.020 13.118 1.00 85.69 385 ALA A N 1
ATOM 2820 C CA . ALA A 1 385 ? -5.839 21.497 14.333 1.00 85.69 385 ALA A CA 1
ATOM 2821 C C . ALA A 1 385 ? -6.148 19.993 14.250 1.00 85.69 385 ALA A C 1
ATOM 2823 O O . ALA A 1 385 ? -6.907 19.501 15.082 1.00 85.69 385 ALA A O 1
ATOM 2824 N N . GLY A 1 386 ? -5.547 19.235 13.324 1.00 84.88 386 GLY A N 1
ATOM 2825 C CA . GLY A 1 386 ? -5.592 17.767 13.338 1.00 84.88 386 GLY A CA 1
ATOM 2826 C C . GLY A 1 386 ? -4.939 17.082 14.559 1.00 84.88 386 GLY A C 1
ATOM 2827 O O . GLY A 1 386 ? -4.483 15.950 14.445 1.00 84.88 386 GLY A O 1
ATOM 2828 N N . THR A 1 387 ? -4.851 17.760 15.716 1.00 96.31 387 THR A N 1
ATOM 2829 C CA . THR A 1 387 ? -3.614 17.867 16.508 1.00 96.31 387 THR A CA 1
ATOM 2830 C C . THR A 1 387 ? -3.673 17.482 17.989 1.00 96.31 387 THR A C 1
ATOM 2832 O O . THR A 1 387 ? -4.468 18.015 18.764 1.00 96.31 387 THR A O 1
ATOM 2835 N N . THR A 1 388 ? -2.678 16.695 18.384 1.00 94.88 388 THR A N 1
ATOM 2836 C CA . THR A 1 388 ? -2.061 16.492 19.704 1.00 94.88 388 THR A CA 1
ATOM 2837 C C . THR A 1 388 ? -0.607 16.068 19.421 1.00 94.88 388 THR A C 1
ATOM 2839 O O . THR A 1 388 ? -0.291 15.771 18.271 1.00 94.88 388 THR A O 1
ATOM 2842 N N . LEU A 1 389 ? 0.266 15.967 20.429 1.00 95.12 389 LEU A N 1
ATOM 2843 C CA . LEU A 1 389 ? 1.415 15.053 20.325 1.00 95.12 389 LEU A CA 1
ATOM 2844 C C . LEU A 1 389 ? 0.920 13.609 20.278 1.00 95.12 389 LEU A C 1
ATOM 2846 O O . LEU A 1 389 ? -0.269 13.370 20.521 1.00 95.12 389 LEU A O 1
ATOM 2850 N N . VAL A 1 390 ? 1.752 12.653 19.911 1.00 94.06 390 VAL A N 1
ATOM 2851 C CA . VAL A 1 390 ? 1.342 11.252 19.845 1.00 94.06 390 VAL A CA 1
ATOM 2852 C C . VAL A 1 390 ? 2.153 10.272 20.709 1.00 94.06 390 VAL A C 1
ATOM 2854 O O . VAL A 1 390 ? 1.645 9.163 20.858 1.00 94.06 390 VAL A O 1
ATOM 2857 N N . LYS A 1 391 ? 3.192 10.761 21.432 1.00 93.75 391 LYS A N 1
ATOM 2858 C CA . LYS A 1 391 ? 4.003 10.247 22.587 1.00 93.75 391 LYS A CA 1
ATOM 2859 C C . LYS A 1 391 ? 5.532 10.269 22.298 1.00 93.75 391 LYS A C 1
ATOM 2861 O O . LYS A 1 391 ? 5.977 11.121 21.561 1.00 93.75 391 LYS A O 1
ATOM 2866 N N . ASP A 1 392 ? 6.309 9.424 22.976 1.00 93.06 392 ASP A N 1
ATOM 2867 C CA . ASP A 1 392 ? 7.775 9.336 23.128 1.00 93.06 392 ASP A CA 1
ATOM 2868 C C . ASP A 1 392 ? 8.135 7.824 23.426 1.00 93.06 392 ASP A C 1
ATOM 2870 O O . ASP A 1 392 ? 7.400 7.192 24.201 1.00 93.06 392 ASP A O 1
ATOM 2874 N N . ILE A 1 393 ? 9.122 7.176 22.768 1.00 92.38 393 ILE A N 1
ATOM 2875 C CA . ILE A 1 393 ? 9.556 5.753 22.923 1.00 92.38 393 ILE A CA 1
ATOM 2876 C C . ILE A 1 393 ? 10.636 5.545 23.952 1.00 92.38 393 ILE A C 1
ATOM 2878 O O . ILE A 1 393 ? 10.310 5.157 25.077 1.00 92.38 393 ILE A O 1
ATOM 2882 N N . TYR A 1 394 ? 11.876 5.751 23.561 1.00 91.56 394 TYR A N 1
ATOM 2883 C CA . TYR A 1 394 ? 13.098 5.643 24.312 1.00 91.56 394 TYR A CA 1
ATOM 2884 C C . TYR A 1 394 ? 13.305 6.962 25.032 1.00 91.56 394 TYR A C 1
ATOM 2886 O O . TYR A 1 394 ? 14.350 7.594 24.925 1.00 91.56 394 TYR A O 1
ATOM 2894 N N . THR A 1 395 ? 12.287 7.316 25.818 1.00 89.94 395 THR A N 1
ATOM 2895 C CA . THR A 1 395 ? 12.215 8.476 26.703 1.00 89.94 395 THR A CA 1
ATOM 2896 C C . THR A 1 395 ? 13.596 8.779 27.282 1.00 89.94 395 THR A C 1
ATOM 2898 O O . THR A 1 395 ? 14.069 8.039 28.160 1.00 89.94 395 THR A O 1
ATOM 2901 N N . GLY A 1 396 ? 14.276 9.819 26.789 1.00 86.00 396 GLY A N 1
ATOM 2902 C CA . GLY A 1 396 ? 15.720 9.904 26.998 1.00 86.00 396 GLY A CA 1
ATOM 2903 C C . GLY A 1 396 ? 16.419 11.197 26.574 1.00 86.00 396 GLY A C 1
ATOM 2904 O O . GLY A 1 396 ? 15.823 12.123 26.041 1.00 86.00 396 GLY A O 1
ATOM 2905 N N . SER A 1 397 ? 17.714 11.251 26.897 1.00 85.81 397 SER A N 1
ATOM 2906 C CA . SER A 1 397 ? 18.743 12.106 26.291 1.00 85.81 397 SER A CA 1
ATOM 2907 C C . SER A 1 397 ? 20.148 11.583 26.647 1.00 85.81 397 SER A C 1
ATOM 2909 O O . SER A 1 397 ? 20.282 10.892 27.667 1.00 85.81 397 SER A O 1
ATOM 2911 N N . ASP A 1 398 ? 21.188 11.842 25.839 1.00 81.62 398 ASP A N 1
ATOM 2912 C CA . ASP A 1 398 ? 22.515 11.231 26.064 1.00 81.62 398 ASP A CA 1
ATOM 2913 C C . ASP A 1 398 ? 23.302 11.907 27.195 1.00 81.62 398 ASP A C 1
ATOM 2915 O O . ASP A 1 398 ? 22.808 12.630 28.062 1.00 81.62 398 ASP A O 1
ATOM 2919 N N . VAL A 1 399 ? 24.604 11.633 27.193 1.00 78.50 399 VAL A N 1
ATOM 2920 C CA . VAL A 1 399 ? 25.605 12.264 28.034 1.00 78.50 399 VAL A CA 1
ATOM 2921 C C . VAL A 1 399 ? 25.905 13.723 27.648 1.00 78.50 399 VAL A C 1
ATOM 2923 O O . VAL A 1 399 ? 26.507 14.422 28.469 1.00 78.50 399 VAL A O 1
ATOM 2926 N N . LEU A 1 400 ? 25.513 14.188 26.456 1.00 80.81 400 LEU A N 1
ATOM 2927 C CA . LEU A 1 400 ? 25.545 15.583 26.001 1.00 80.81 400 LEU A CA 1
ATOM 2928 C C . LEU A 1 400 ? 24.212 16.302 26.283 1.00 80.81 400 LEU A C 1
ATOM 2930 O O . LEU A 1 400 ? 24.241 17.456 26.722 1.00 80.81 400 LEU A O 1
ATOM 2934 N N . GLY A 1 401 ? 23.084 15.597 26.171 1.00 73.75 401 GLY A N 1
ATOM 2935 C CA . GLY A 1 401 ? 21.737 16.077 26.494 1.00 73.75 401 GLY A CA 1
ATOM 2936 C C . GLY A 1 401 ? 20.820 16.264 25.286 1.00 73.75 401 GLY A C 1
ATOM 2937 O O . GLY A 1 401 ? 19.723 16.793 25.460 1.00 73.75 401 GLY A O 1
ATOM 2938 N N . GLU A 1 402 ? 21.264 15.814 24.119 1.00 82.44 402 GLU A N 1
ATOM 2939 C CA . GLU A 1 402 ? 20.454 15.656 22.916 1.00 82.44 402 GLU A CA 1
ATOM 2940 C C . GLU A 1 402 ? 19.505 14.417 23.115 1.00 82.44 402 GLU A C 1
ATOM 2942 O O . GLU A 1 402 ? 19.880 13.517 23.875 1.00 82.44 402 GLU A O 1
ATOM 2947 N N . PRO A 1 403 ? 18.296 14.312 22.523 1.00 88.62 403 PRO A N 1
ATOM 2948 C CA . PRO A 1 403 ? 17.429 13.102 22.455 1.00 88.62 403 PRO A CA 1
ATOM 2949 C C . PRO A 1 403 ? 17.685 12.261 21.171 1.00 88.62 403 PRO A C 1
ATOM 2951 O O . PRO A 1 403 ? 17.393 12.731 20.086 1.00 88.62 403 PRO A O 1
ATOM 2954 N N . PHE A 1 404 ? 18.299 11.063 21.234 1.00 87.56 404 PHE A N 1
ATOM 2955 C CA . PHE A 1 404 ? 18.848 10.357 20.051 1.00 87.56 404 PHE A CA 1
ATOM 2956 C C . PHE A 1 404 ? 17.620 9.956 19.255 1.00 87.56 404 PHE A C 1
ATOM 2958 O O . PHE A 1 404 ? 16.570 9.624 19.789 1.00 87.56 404 PHE A O 1
ATOM 2965 N N . SER A 1 405 ? 17.794 9.909 17.958 1.00 91.50 405 SER A N 1
ATOM 2966 C CA . SER A 1 405 ? 16.827 9.265 17.113 1.00 91.50 405 SER A CA 1
ATOM 2967 C C . SER A 1 405 ? 16.939 7.755 17.175 1.00 91.50 405 SER A C 1
ATOM 2969 O O . SER A 1 405 ? 17.964 7.221 17.589 1.00 91.50 405 SER A O 1
ATOM 2971 N N . SER A 1 406 ? 16.009 7.108 16.501 1.00 90.50 406 SER A N 1
ATOM 2972 C CA . SER A 1 406 ? 16.079 5.728 16.017 1.00 90.50 406 SER A CA 1
ATOM 2973 C C . SER A 1 406 ? 16.303 5.537 14.526 1.00 90.50 406 SER A C 1
ATOM 2975 O O . SER A 1 406 ? 16.911 4.563 14.125 1.00 90.50 406 SER A O 1
ATOM 2977 N N . TYR A 1 407 ? 15.834 6.429 13.666 1.00 88.19 407 TYR A N 1
ATOM 2978 C CA . TYR A 1 407 ? 15.697 6.252 12.213 1.00 88.19 407 TYR A CA 1
ATOM 2979 C C . TYR A 1 407 ? 14.626 5.237 11.686 1.00 88.19 407 TYR A C 1
ATOM 2981 O O . TYR A 1 407 ? 15.001 4.256 11.078 1.00 88.19 407 TYR A O 1
ATOM 2989 N N . PRO A 1 408 ? 13.311 5.497 11.865 1.00 92.81 408 PRO A N 1
ATOM 2990 C CA . PRO A 1 408 ? 12.049 5.075 11.205 1.00 92.81 408 PRO A CA 1
ATOM 2991 C C . PRO A 1 408 ? 11.714 5.223 9.695 1.00 92.81 408 PRO A C 1
ATOM 2993 O O . PRO A 1 408 ? 11.101 6.224 9.366 1.00 92.81 408 PRO A O 1
ATOM 2996 N N . SER A 1 409 ? 11.895 4.234 8.802 1.00 83.44 409 SER A N 1
ATOM 2997 C CA . SER A 1 409 ? 11.178 4.143 7.483 1.00 83.44 409 SER A CA 1
ATOM 2998 C C . SER A 1 409 ? 11.078 2.717 6.906 1.00 83.44 409 SER A C 1
ATOM 3000 O O . SER A 1 409 ? 11.412 1.808 7.629 1.00 83.44 409 SER A O 1
ATOM 3002 N N . LEU A 1 410 ? 10.590 2.472 5.667 1.00 81.88 410 LEU A N 1
ATOM 3003 C CA . LEU A 1 410 ? 10.112 1.199 5.020 1.00 81.88 410 LEU A CA 1
ATOM 3004 C C . LEU A 1 410 ? 8.601 0.870 5.006 1.00 81.88 410 LEU A C 1
ATOM 3006 O O . LEU A 1 410 ? 8.152 -0.150 4.501 1.00 81.88 410 LEU A O 1
ATOM 3010 N N . LEU A 1 411 ? 7.797 1.817 5.445 1.00 87.31 411 LEU A N 1
ATOM 3011 C CA . LEU A 1 411 ? 6.340 1.821 5.546 1.00 87.31 411 LEU A CA 1
ATOM 3012 C C . LEU A 1 411 ? 5.633 1.327 4.277 1.00 87.31 411 LEU A C 1
ATOM 3014 O O . LEU A 1 411 ? 6.062 1.798 3.245 1.00 87.31 411 LEU A O 1
ATOM 3018 N N . THR A 1 412 ? 4.526 0.549 4.267 1.00 82.38 412 THR A N 1
ATOM 3019 C CA . THR A 1 412 ? 3.277 0.840 3.469 1.00 82.38 412 THR A CA 1
ATOM 3020 C C . THR A 1 412 ? 1.950 0.027 3.764 1.00 82.38 412 THR A C 1
ATOM 3022 O O . THR A 1 412 ? 1.976 -0.958 4.475 1.00 82.38 412 THR A O 1
ATOM 3025 N N . ALA A 1 413 ? 0.752 0.443 3.270 1.00 81.75 413 ALA A N 1
ATOM 3026 C CA . ALA A 1 413 ? -0.664 0.210 3.714 1.00 81.75 413 ALA A CA 1
ATOM 3027 C C . ALA A 1 413 ? -1.802 -0.499 2.932 1.00 81.75 413 ALA A C 1
ATOM 3029 O O . ALA A 1 413 ? -2.070 -0.227 1.766 1.00 81.75 413 ALA A O 1
ATOM 3030 N N . VAL A 1 414 ? -2.705 -1.142 3.685 1.00 74.06 414 VAL A N 1
ATOM 3031 C CA . VAL A 1 414 ? -4.102 -1.377 3.275 1.00 74.06 414 VAL A CA 1
ATOM 3032 C C . VAL A 1 414 ? -5.037 -1.410 4.497 1.00 74.06 414 VAL A C 1
ATOM 3034 O O . VAL A 1 414 ? -4.584 -1.657 5.602 1.00 74.06 414 VAL A O 1
ATOM 3037 N N . GLY A 1 415 ? -6.333 -1.119 4.350 1.00 70.94 415 GLY A N 1
ATOM 3038 C CA . GLY A 1 415 ? -7.283 -1.057 5.477 1.00 70.94 415 GLY A CA 1
ATOM 3039 C C . GLY A 1 415 ? -7.321 0.274 6.263 1.00 70.94 415 GLY A C 1
ATOM 3040 O O . GLY A 1 415 ? -7.733 1.275 5.685 1.00 70.94 415 GLY A O 1
ATOM 3041 N N . ASN A 1 416 ? -6.965 0.318 7.562 1.00 74.94 416 ASN A N 1
ATOM 3042 C CA . ASN A 1 416 ? -7.396 1.376 8.509 1.00 74.94 416 ASN A CA 1
ATOM 3043 C C . ASN A 1 416 ? -6.405 1.941 9.576 1.00 74.94 416 ASN A C 1
ATOM 3045 O O . ASN A 1 416 ? -6.789 2.850 10.310 1.00 74.94 416 ASN A O 1
ATOM 3049 N N . THR A 1 417 ? -5.159 1.499 9.655 1.00 79.00 417 THR A N 1
ATOM 3050 C CA . THR A 1 417 ? -4.244 1.554 10.813 1.00 79.00 417 THR A CA 1
ATOM 3051 C C . THR A 1 417 ? -2.802 1.609 10.258 1.00 79.00 417 THR A C 1
ATOM 3053 O O . THR A 1 417 ? -2.589 1.177 9.152 1.00 79.00 417 THR A O 1
ATOM 3056 N N . LEU A 1 418 ? -1.764 2.148 10.898 1.00 88.69 418 LEU A N 1
ATOM 3057 C CA . LEU A 1 418 ? -0.372 2.023 10.378 1.00 88.69 418 LEU A CA 1
ATOM 3058 C C . LEU A 1 418 ? 0.235 0.611 10.603 1.00 88.69 418 LEU A C 1
ATOM 3060 O O . LEU A 1 418 ? -0.368 -0.245 11.200 1.00 88.69 418 LEU A O 1
ATOM 3064 N N . PHE A 1 419 ? 1.488 0.329 10.293 1.00 88.50 419 PHE A N 1
ATOM 3065 C CA . PHE A 1 419 ? 2.345 -0.486 11.154 1.00 88.50 419 PHE A CA 1
ATOM 3066 C C . PHE A 1 419 ? 3.672 0.250 11.320 1.00 88.50 419 PHE A C 1
ATOM 3068 O O . PHE A 1 419 ? 4.513 0.274 10.450 1.00 88.50 419 PHE A O 1
ATOM 3075 N N . PHE A 1 420 ? 3.842 0.980 12.397 1.00 93.38 420 PHE A N 1
ATOM 3076 C CA . PHE A 1 420 ? 5.038 1.774 12.601 1.00 93.38 420 PHE A CA 1
ATOM 3077 C C . PHE A 1 420 ? 6.309 0.967 12.853 1.00 93.38 420 PHE A C 1
ATOM 3079 O O . PHE A 1 420 ? 6.261 -0.263 12.839 1.00 93.38 420 PHE A O 1
ATOM 3086 N N . THR A 1 421 ? 7.435 1.653 13.011 1.00 91.81 421 THR A N 1
ATOM 3087 C CA . THR A 1 421 ? 8.631 1.183 13.697 1.00 91.81 421 THR A CA 1
ATOM 3088 C C . THR A 1 421 ? 9.309 2.315 14.455 1.00 91.81 421 THR A C 1
ATOM 3090 O O . THR A 1 421 ? 9.131 3.479 14.122 1.00 91.81 421 THR A O 1
ATOM 3093 N N . ALA A 1 422 ? 10.008 1.934 15.516 1.00 92.25 422 ALA A N 1
ATOM 3094 C CA . ALA A 1 422 ? 10.672 2.736 16.538 1.00 92.25 422 ALA A CA 1
ATOM 3095 C C . ALA A 1 422 ? 11.212 1.795 17.620 1.00 92.25 422 ALA A C 1
ATOM 3097 O O . ALA A 1 422 ? 11.221 0.640 17.300 1.00 92.25 422 ALA A O 1
ATOM 3098 N N . SER A 1 423 ? 11.676 2.199 18.812 1.00 89.44 423 SER A N 1
ATOM 3099 C CA . SER A 1 423 ? 12.800 1.527 19.526 1.00 89.44 423 SER A CA 1
ATOM 3100 C C . SER A 1 423 ? 13.093 1.965 21.012 1.00 89.44 423 SER A C 1
ATOM 3102 O O . SER A 1 423 ? 13.897 2.864 21.185 1.00 89.44 423 SER A O 1
ATOM 3104 N N . ASP A 1 424 ? 12.468 1.476 22.124 1.00 87.75 424 ASP A N 1
ATOM 3105 C CA . ASP A 1 424 ? 12.832 1.933 23.513 1.00 87.75 424 ASP A CA 1
ATOM 3106 C C . ASP A 1 424 ? 14.157 1.363 24.013 1.00 87.75 424 ASP A C 1
ATOM 3108 O O . ASP A 1 424 ? 15.102 1.196 23.264 1.00 87.75 424 ASP A O 1
ATOM 3112 N N . ALA A 1 425 ? 14.292 1.063 25.293 1.00 76.94 425 ALA A N 1
ATOM 3113 C CA . ALA A 1 425 ? 15.521 0.456 25.783 1.00 76.94 425 ALA A CA 1
ATOM 3114 C C . ALA A 1 425 ? 15.530 -1.066 25.501 1.00 76.94 425 ALA A C 1
ATOM 3116 O O . ALA A 1 425 ? 15.944 -1.840 26.376 1.00 76.94 425 ALA A O 1
ATOM 3117 N N . ALA A 1 426 ? 14.919 -1.514 24.393 1.00 74.94 426 ALA A N 1
ATOM 3118 C CA . ALA A 1 426 ? 14.057 -2.693 24.438 1.00 74.94 426 ALA A CA 1
ATOM 3119 C C . ALA A 1 426 ? 13.698 -3.416 23.113 1.00 74.94 426 ALA A C 1
ATOM 3121 O O . ALA A 1 426 ? 12.807 -4.258 23.196 1.00 74.94 426 ALA A O 1
ATOM 3122 N N . GLY A 1 427 ? 14.295 -3.165 21.939 1.00 68.94 427 GLY A N 1
ATOM 3123 C CA . GLY A 1 427 ? 13.927 -3.961 20.751 1.00 68.94 427 GLY A CA 1
ATOM 3124 C C . GLY A 1 427 ? 14.661 -3.812 19.402 1.00 68.94 427 GLY A C 1
ATOM 3125 O O . GLY A 1 427 ? 14.693 -4.774 18.659 1.00 68.94 427 GLY A O 1
ATOM 3126 N N . GLY A 1 428 ? 15.254 -2.688 19.020 1.00 80.44 428 GLY A N 1
ATOM 3127 C CA . GLY A 1 428 ? 15.945 -2.516 17.714 1.00 80.44 428 GLY A CA 1
ATOM 3128 C C . GLY A 1 428 ? 15.331 -1.561 16.688 1.00 80.44 428 GLY A C 1
ATOM 3129 O O . GLY A 1 428 ? 14.491 -0.786 17.065 1.00 80.44 428 GLY A O 1
ATOM 3130 N N . PHE A 1 429 ? 15.791 -1.590 15.434 1.00 84.19 429 PHE A N 1
ATOM 3131 C CA . PHE A 1 429 ? 15.103 -1.611 14.109 1.00 84.19 429 PHE A CA 1
ATOM 3132 C C . PHE A 1 429 ? 13.573 -1.417 13.841 1.00 84.19 429 PHE A C 1
ATOM 3134 O O . PHE A 1 429 ? 13.117 -1.612 12.736 1.00 84.19 429 PHE A O 1
ATOM 3141 N N . GLU A 1 430 ? 12.723 -0.997 14.732 1.00 91.25 430 GLU A N 1
ATOM 3142 C CA . GLU A 1 430 ? 11.423 -1.580 15.118 1.00 91.25 430 GLU A CA 1
ATOM 3143 C C . GLU A 1 430 ? 10.311 -2.295 14.148 1.00 91.25 430 GLU A C 1
ATOM 3145 O O . GLU A 1 430 ? 10.677 -2.737 13.084 1.00 91.25 430 GLU A O 1
ATOM 3150 N N . LEU A 1 431 ? 8.920 -2.328 14.338 1.00 90.12 431 LEU A N 1
ATOM 3151 C CA . LEU A 1 431 ? 7.760 -3.386 14.480 1.00 90.12 431 LEU A CA 1
ATOM 3152 C C . LEU A 1 431 ? 6.760 -3.793 15.867 1.00 90.12 431 LEU A C 1
ATOM 3154 O O . LEU A 1 431 ? 5.878 -4.575 15.555 1.00 90.12 431 LEU A O 1
ATOM 3158 N N . TRP A 1 432 ? 6.680 -3.283 17.240 1.00 92.94 432 TRP A N 1
ATOM 3159 C CA . TRP A 1 432 ? 5.728 -2.943 18.480 1.00 92.94 432 TRP A CA 1
ATOM 3160 C C . TRP A 1 432 ? 4.610 -1.779 18.324 1.00 92.94 432 TRP A C 1
ATOM 3162 O O . TRP A 1 432 ? 4.904 -0.791 17.721 1.00 92.94 432 TRP A O 1
ATOM 3172 N N . LYS A 1 433 ? 3.364 -1.763 18.894 1.00 94.00 433 LYS A N 1
ATOM 3173 C CA . LYS A 1 433 ? 2.084 -0.920 18.624 1.00 94.00 433 LYS A CA 1
ATOM 3174 C C . LYS A 1 433 ? 2.077 0.582 17.955 1.00 94.00 433 LYS A C 1
ATOM 3176 O O . LYS A 1 433 ? 3.145 1.133 17.880 1.00 94.00 433 LYS A O 1
ATOM 3181 N N . SER A 1 434 ? 0.948 1.328 17.590 1.00 90.94 434 SER A N 1
ATOM 3182 C CA . SER A 1 434 ? 0.786 2.788 17.009 1.00 90.94 434 SER A CA 1
ATOM 3183 C C . SER A 1 434 ? -0.343 3.461 15.987 1.00 90.94 434 SER A C 1
ATOM 3185 O O . SER A 1 434 ? -0.059 4.468 15.335 1.00 90.94 434 SER A O 1
ATOM 3187 N N . ASP A 1 435 ? -1.653 3.090 15.846 1.00 78.31 435 ASP A N 1
ATOM 3188 C CA . ASP A 1 435 ? -2.796 3.467 14.905 1.00 78.31 435 ASP A CA 1
ATOM 3189 C C . ASP A 1 435 ? -3.093 4.856 14.335 1.00 78.31 435 ASP A C 1
ATOM 3191 O O . ASP A 1 435 ? -3.543 4.919 13.197 1.00 78.31 435 ASP A O 1
ATOM 3195 N N . GLY A 1 436 ? -2.997 5.953 15.068 1.00 81.31 436 GLY A N 1
ATOM 3196 C CA . GLY A 1 436 ? -3.978 7.034 14.909 1.00 81.31 436 GLY A CA 1
ATOM 3197 C C . GLY A 1 436 ? -4.538 7.551 16.235 1.00 81.31 436 GLY A C 1
ATOM 3198 O O . GLY A 1 436 ? -4.879 8.730 16.295 1.00 81.31 436 GLY A O 1
ATOM 3199 N N . THR A 1 437 ? -4.544 6.775 17.322 1.00 87.25 437 THR A N 1
ATOM 3200 C CA . THR A 1 437 ? -5.046 7.127 18.663 1.00 87.25 437 THR A CA 1
ATOM 3201 C C . THR A 1 437 ? -4.090 6.650 19.766 1.00 87.25 437 THR A C 1
ATOM 3203 O O . THR A 1 437 ? -3.792 5.474 19.799 1.00 87.25 437 THR A O 1
ATOM 3206 N N . PRO A 1 438 ? -3.589 7.483 20.703 1.00 83.31 438 PRO A N 1
ATOM 3207 C CA . PRO A 1 438 ? -2.558 7.096 21.675 1.00 83.31 438 PRO A CA 1
ATOM 3208 C C . PRO A 1 438 ? -2.625 5.627 22.167 1.00 83.31 438 PRO A C 1
ATOM 3210 O O . PRO A 1 438 ? -1.703 4.862 21.921 1.00 83.31 438 PRO A O 1
ATOM 3213 N N . GLY A 1 439 ? -3.758 5.165 22.698 1.00 78.50 439 GLY A N 1
ATOM 3214 C CA . GLY A 1 439 ? -4.279 3.804 22.422 1.00 78.50 439 GLY A CA 1
ATOM 3215 C C . GLY A 1 439 ? -3.305 2.615 22.385 1.00 78.50 439 GLY A C 1
ATOM 3216 O O . GLY A 1 439 ? -2.667 2.327 23.381 1.00 78.50 439 GLY A O 1
ATOM 3217 N N . GLY A 1 440 ? -3.217 1.867 21.289 1.00 81.75 440 GLY A N 1
ATOM 3218 C CA . GLY A 1 440 ? -2.360 0.682 21.094 1.00 81.75 440 GLY A CA 1
ATOM 3219 C C . GLY A 1 440 ? -0.847 0.873 20.828 1.00 81.75 440 GLY A C 1
ATOM 3220 O O . GLY A 1 440 ? -0.365 0.509 19.767 1.00 81.75 440 GLY A O 1
ATOM 3221 N N . THR A 1 441 ? -0.094 1.318 21.844 1.00 94.44 441 THR A N 1
ATOM 3222 C CA . THR A 1 441 ? 1.377 1.164 22.118 1.00 94.44 441 THR A CA 1
ATOM 3223 C C . THR A 1 441 ? 1.938 0.652 23.645 1.00 94.44 441 THR A C 1
ATOM 3225 O O . THR A 1 441 ? 2.385 1.588 24.301 1.00 94.44 441 THR A O 1
ATOM 3228 N N . VAL A 1 442 ? 2.054 -0.566 24.449 1.00 92.81 442 VAL A N 1
ATOM 3229 C CA . VAL A 1 442 ? 1.833 -2.174 24.798 1.00 92.81 442 VAL A CA 1
ATOM 3230 C C . VAL A 1 442 ? 1.387 -3.526 23.932 1.00 92.81 442 VAL A C 1
ATOM 3232 O O . VAL A 1 442 ? 0.201 -3.805 23.779 1.00 92.81 442 VAL A O 1
ATOM 3235 N N . ARG A 1 443 ? 2.337 -4.409 23.456 1.00 92.62 443 ARG A N 1
ATOM 3236 C CA . ARG A 1 443 ? 2.542 -5.793 22.776 1.00 92.62 443 ARG A CA 1
ATOM 3237 C C . ARG A 1 443 ? 2.137 -6.303 21.302 1.00 92.62 443 ARG A C 1
ATOM 3239 O O . ARG A 1 443 ? 0.962 -6.242 20.986 1.00 92.62 443 ARG A O 1
ATOM 3246 N N . VAL A 1 444 ? 3.058 -6.891 20.450 1.00 87.44 444 VAL A N 1
ATOM 3247 C CA . VAL A 1 444 ? 2.932 -8.126 19.541 1.00 87.44 444 VAL A CA 1
ATOM 3248 C C . VAL A 1 444 ? 3.777 -9.328 20.085 1.00 87.44 444 VAL A C 1
ATOM 3250 O O . VAL A 1 444 ? 3.280 -10.008 20.971 1.00 87.44 444 VAL A O 1
ATOM 3253 N N . LYS A 1 445 ? 5.030 -9.621 19.660 1.00 86.88 445 LYS A N 1
ATOM 3254 C CA . LYS A 1 445 ? 6.021 -10.555 20.277 1.00 86.88 445 LYS A CA 1
ATOM 3255 C C . LYS A 1 445 ? 7.502 -10.522 19.770 1.00 86.88 445 LYS A C 1
ATOM 3257 O O . LYS A 1 445 ? 7.703 -10.760 18.591 1.00 86.88 445 LYS A O 1
ATOM 3262 N N . ASP A 1 446 ? 8.498 -10.615 20.680 1.00 83.31 446 ASP A N 1
ATOM 3263 C CA . ASP A 1 446 ? 9.938 -11.024 20.520 1.00 83.31 446 ASP A CA 1
ATOM 3264 C C . ASP A 1 446 ? 10.338 -12.549 20.520 1.00 83.31 446 ASP A C 1
ATOM 3266 O O . ASP A 1 446 ? 9.642 -13.381 21.087 1.00 83.31 446 ASP A O 1
ATOM 3270 N N . ILE A 1 447 ? 11.472 -12.966 19.922 1.00 84.38 447 ILE A N 1
ATOM 3271 C CA . ILE A 1 447 ? 12.284 -14.215 20.122 1.00 84.38 447 ILE A CA 1
ATOM 3272 C C . ILE A 1 447 ? 13.821 -14.021 19.966 1.00 84.38 447 ILE A C 1
ATOM 3274 O O . ILE A 1 447 ? 14.557 -15.006 20.087 1.00 84.38 447 ILE A O 1
ATOM 3278 N N . ASN A 1 448 ? 14.325 -12.790 19.833 1.00 82.69 448 ASN A N 1
ATOM 3279 C CA . ASN A 1 448 ? 15.642 -12.421 20.385 1.00 82.69 448 ASN A CA 1
ATOM 3280 C C . ASN A 1 448 ? 15.634 -12.952 21.826 1.00 82.69 448 ASN A C 1
ATOM 3282 O O . ASN A 1 448 ? 16.319 -13.903 22.208 1.00 82.69 448 ASN A O 1
ATOM 3286 N N . PRO A 1 449 ? 14.586 -12.520 22.537 1.00 82.00 449 PRO A N 1
ATOM 3287 C CA . PRO A 1 449 ? 14.776 -11.581 23.610 1.00 82.00 449 PRO A CA 1
ATOM 3288 C C . PRO A 1 449 ? 16.182 -10.978 23.679 1.00 82.00 449 PRO A C 1
ATOM 3290 O O . PRO A 1 449 ? 17.144 -11.679 24.000 1.00 82.00 449 PRO A O 1
ATOM 3293 N N . GLY A 1 450 ? 16.275 -9.664 23.542 1.00 71.12 450 GLY A N 1
ATOM 3294 C CA . GLY A 1 450 ? 17.444 -8.946 24.034 1.00 71.12 450 GLY A CA 1
ATOM 3295 C C . GLY A 1 450 ? 18.509 -8.614 22.999 1.00 71.12 450 GLY A C 1
ATOM 3296 O O . GLY A 1 450 ? 19.210 -9.475 22.491 1.00 71.12 450 GLY A O 1
ATOM 3297 N N . ALA A 1 451 ? 18.704 -7.315 22.864 1.00 75.56 451 ALA A N 1
ATOM 3298 C CA . ALA A 1 451 ? 19.812 -6.578 22.285 1.00 75.56 451 ALA A CA 1
ATOM 3299 C C . ALA A 1 451 ? 20.263 -6.799 20.794 1.00 75.56 451 ALA A C 1
ATOM 3301 O O . ALA A 1 451 ? 20.952 -5.928 20.265 1.00 75.56 451 ALA A O 1
ATOM 3302 N N . ALA A 1 452 ? 19.863 -7.835 20.049 1.00 77.62 452 ALA A N 1
ATOM 3303 C CA . ALA A 1 452 ? 20.162 -7.966 18.593 1.00 77.62 452 ALA A CA 1
ATOM 3304 C C . ALA A 1 452 ? 19.000 -7.605 17.652 1.00 77.62 452 ALA A C 1
ATOM 3306 O O . ALA A 1 452 ? 18.063 -7.101 18.224 1.00 77.62 452 ALA A O 1
ATOM 3307 N N . SER A 1 453 ? 19.085 -7.880 16.320 1.00 83.88 453 SER A N 1
ATOM 3308 C CA . SER A 1 453 ? 18.402 -7.275 15.129 1.00 83.88 453 SER A CA 1
ATOM 3309 C C . SER A 1 453 ? 17.830 -8.128 13.941 1.00 83.88 453 SER A C 1
ATOM 3311 O O . SER A 1 453 ? 18.370 -9.194 13.665 1.00 83.88 453 SER A O 1
ATOM 3313 N N . THR A 1 454 ? 16.948 -7.544 13.088 1.00 86.50 454 THR A N 1
ATOM 3314 C CA . THR A 1 454 ? 16.244 -8.083 11.874 1.00 86.50 454 THR A CA 1
ATOM 3315 C C . THR A 1 454 ? 16.450 -7.249 10.518 1.00 86.50 454 THR A C 1
ATOM 3317 O O . THR A 1 454 ? 15.861 -6.193 10.338 1.00 86.50 454 THR A O 1
ATOM 3320 N N . ASN A 1 455 ? 17.222 -7.702 9.485 1.00 78.75 455 ASN A N 1
ATOM 3321 C CA . ASN A 1 455 ? 17.425 -7.197 8.076 1.00 78.75 455 ASN A CA 1
ATOM 3322 C C . ASN A 1 455 ? 16.217 -7.389 7.137 1.00 78.75 455 ASN A C 1
ATOM 3324 O O . ASN A 1 455 ? 16.311 -8.018 6.087 1.00 78.75 455 ASN A O 1
ATOM 3328 N N . VAL A 1 456 ? 15.066 -6.960 7.604 1.00 83.81 456 VAL A N 1
ATOM 3329 C CA . VAL A 1 456 ? 13.754 -6.809 6.960 1.00 83.81 456 VAL A CA 1
ATOM 3330 C C . VAL A 1 456 ? 14.027 -5.918 5.636 1.00 83.81 456 VAL A C 1
ATOM 3332 O O . VAL A 1 456 ? 15.018 -5.213 5.585 1.00 83.81 456 VAL A O 1
ATOM 3335 N N . GLY A 1 457 ? 13.339 -6.015 4.473 1.00 77.31 457 GLY A N 1
ATOM 3336 C CA . GLY A 1 457 ? 13.611 -5.348 3.156 1.00 77.31 457 GLY A CA 1
ATOM 3337 C C . GLY A 1 457 ? 12.588 -5.588 1.993 1.00 77.31 457 GLY A C 1
ATOM 3338 O O . GLY A 1 457 ? 12.696 -6.679 1.438 1.00 77.31 457 GLY A O 1
ATOM 3339 N N . ASN A 1 458 ? 11.705 -4.623 1.558 1.00 71.25 458 ASN A N 1
ATOM 3340 C CA . ASN A 1 458 ? 10.911 -4.520 0.253 1.00 71.25 458 ASN A CA 1
ATOM 3341 C C . ASN A 1 458 ? 9.307 -4.321 0.142 1.00 71.25 458 ASN A C 1
ATOM 3343 O O . ASN A 1 458 ? 8.801 -3.649 1.038 1.00 71.25 458 ASN A O 1
ATOM 3347 N N . LEU A 1 459 ? 8.515 -4.702 -0.935 1.00 80.12 459 LEU A N 1
ATOM 3348 C CA . LEU A 1 459 ? 7.546 -3.813 -1.740 1.00 80.12 459 LEU A CA 1
ATOM 3349 C C . LEU A 1 459 ? 5.957 -4.012 -2.254 1.00 80.12 459 LEU A C 1
ATOM 3351 O O . LEU A 1 459 ? 5.586 -3.153 -3.069 1.00 80.12 459 LEU A O 1
ATOM 3355 N N . THR A 1 460 ? 4.926 -4.885 -1.925 1.00 71.75 460 THR A N 1
ATOM 3356 C CA . THR A 1 460 ? 3.363 -4.693 -2.006 1.00 71.75 460 THR A CA 1
ATOM 3357 C C . THR A 1 460 ? 2.448 -5.319 -0.891 1.00 71.75 460 THR A C 1
ATOM 3359 O O . THR A 1 460 ? 2.808 -5.125 0.252 1.00 71.75 460 THR A O 1
ATOM 3362 N N . GLY A 1 461 ? 1.199 -5.843 -1.138 1.00 64.00 461 GLY A N 1
ATOM 3363 C CA . GLY A 1 461 ? 0.037 -5.863 -0.184 1.00 64.00 461 GLY A CA 1
ATOM 3364 C C . GLY A 1 461 ? -1.463 -5.926 -0.699 1.00 64.00 461 GLY A C 1
ATOM 3365 O O . GLY A 1 461 ? -1.697 -5.585 -1.853 1.00 64.00 461 GLY A O 1
ATOM 3366 N N . VAL A 1 462 ? -2.465 -6.440 0.101 1.00 56.72 462 VAL A N 1
ATOM 3367 C CA . VAL A 1 462 ? -3.603 -7.329 -0.374 1.00 56.72 462 VAL A CA 1
ATOM 3368 C C . VAL A 1 462 ? -4.955 -7.436 0.425 1.00 56.72 462 VAL A C 1
ATOM 3370 O O . VAL A 1 462 ? -5.614 -8.478 0.456 1.00 56.72 462 VAL A O 1
ATOM 3373 N N . GLY A 1 463 ? -5.456 -6.402 1.089 1.00 49.59 463 GLY A N 1
ATOM 3374 C CA . GLY A 1 463 ? -6.751 -6.469 1.804 1.00 49.59 463 GLY A CA 1
ATOM 3375 C C . GLY A 1 463 ? -6.780 -7.238 3.142 1.00 49.59 463 GLY A C 1
ATOM 3376 O O . GLY A 1 463 ? -7.134 -8.416 3.207 1.00 49.59 463 GLY A O 1
ATOM 3377 N N . GLY A 1 464 ? -6.578 -6.499 4.236 1.00 60.06 464 GLY A N 1
ATOM 3378 C CA . GLY A 1 464 ? -6.982 -6.872 5.599 1.00 60.06 464 GLY A CA 1
ATOM 3379 C C . GLY A 1 464 ? -5.840 -7.327 6.494 1.00 60.06 464 GLY A C 1
ATOM 3380 O O . GLY A 1 464 ? -5.948 -7.265 7.714 1.00 60.06 464 GLY A O 1
ATOM 3381 N N . VAL A 1 465 ? -4.745 -7.772 5.896 1.00 66.56 465 VAL A N 1
ATOM 3382 C CA . VAL A 1 465 ? -3.656 -8.448 6.600 1.00 66.56 465 VAL A CA 1
ATOM 3383 C C . VAL A 1 465 ? -2.330 -8.069 5.931 1.00 66.56 465 VAL A C 1
ATOM 3385 O O . VAL A 1 465 ? -2.350 -7.266 5.013 1.00 66.56 465 VAL A O 1
ATOM 3388 N N . LEU A 1 466 ? -1.170 -8.589 6.324 1.00 73.62 466 LEU A N 1
ATOM 3389 C CA . LEU A 1 466 ? 0.102 -8.229 5.675 1.00 73.62 466 LEU A CA 1
ATOM 3390 C C . LEU A 1 466 ? 0.826 -9.454 5.046 1.00 73.62 466 LEU A C 1
ATOM 3392 O O . LEU A 1 466 ? 0.115 -10.414 4.826 1.00 73.62 466 LEU A O 1
ATOM 3396 N N . TYR A 1 467 ? 2.097 -9.382 4.619 1.00 73.56 467 TYR A N 1
ATOM 3397 C CA . TYR A 1 467 ? 3.182 -10.342 4.214 1.00 73.56 467 TYR A CA 1
ATOM 3398 C C . TYR A 1 467 ? 4.503 -9.466 4.083 1.00 73.56 467 TYR A C 1
ATOM 3400 O O . TYR A 1 467 ? 4.396 -8.250 4.033 1.00 73.56 467 TYR A O 1
ATOM 3408 N N . PHE A 1 468 ? 5.730 -10.032 4.127 1.00 79.25 468 PHE A N 1
ATOM 3409 C CA . PHE A 1 468 ? 7.117 -9.560 3.966 1.00 79.25 468 PHE A CA 1
ATOM 3410 C C . PHE A 1 468 ? 8.119 -10.723 3.554 1.00 79.25 468 PHE A C 1
ATOM 3412 O O . PHE A 1 468 ? 7.885 -11.237 2.468 1.00 79.25 468 PHE A O 1
ATOM 3419 N N . THR A 1 469 ? 9.152 -11.193 4.313 1.00 82.81 469 THR A N 1
ATOM 3420 C CA . THR A 1 469 ? 10.475 -11.747 3.823 1.00 82.81 469 THR A CA 1
ATOM 3421 C C . THR A 1 469 ? 11.638 -12.727 4.477 1.00 82.81 469 THR A C 1
ATOM 3423 O O . THR A 1 469 ? 12.193 -13.359 3.598 1.00 82.81 469 THR A O 1
ATOM 3426 N N . ALA A 1 470 ? 12.273 -13.131 5.657 1.00 83.31 470 ALA A N 1
ATOM 3427 C CA . ALA A 1 470 ? 12.592 -12.846 7.128 1.00 83.31 470 ALA A CA 1
ATOM 3428 C C . ALA A 1 470 ? 13.974 -13.282 7.681 1.00 83.31 470 ALA A C 1
ATOM 3430 O O . ALA A 1 470 ? 14.728 -13.876 6.932 1.00 83.31 470 ALA A O 1
ATOM 3431 N N . ASP A 1 471 ? 14.308 -13.024 8.971 1.00 83.62 471 ASP A N 1
ATOM 3432 C CA . ASP A 1 471 ? 15.298 -13.787 9.769 1.00 83.62 471 ASP A CA 1
ATOM 3433 C C . ASP A 1 471 ? 14.657 -14.783 10.727 1.00 83.62 471 ASP A C 1
ATOM 3435 O O . ASP A 1 471 ? 13.459 -14.897 10.966 1.00 83.62 471 ASP A O 1
ATOM 3439 N N . THR A 1 472 ? 15.581 -15.619 11.151 1.00 81.12 472 THR A N 1
ATOM 3440 C CA . THR A 1 472 ? 15.857 -16.229 12.423 1.00 81.12 472 THR A CA 1
ATOM 3441 C C . THR A 1 472 ? 17.217 -16.925 12.145 1.00 81.12 472 THR A C 1
ATOM 3443 O O . THR A 1 472 ? 18.006 -16.451 11.327 1.00 81.12 472 THR A O 1
ATOM 3446 N N . ALA A 1 473 ? 17.591 -17.944 12.905 1.00 70.81 473 ALA A N 1
ATOM 3447 C CA . ALA A 1 473 ? 18.930 -18.503 13.023 1.00 70.81 473 ALA A CA 1
ATOM 3448 C C . ALA A 1 473 ? 18.964 -20.016 12.795 1.00 70.81 473 ALA A C 1
ATOM 3450 O O . ALA A 1 473 ? 20.044 -20.567 12.716 1.00 70.81 473 ALA A O 1
ATOM 3451 N N . ALA A 1 474 ? 17.820 -20.686 12.693 1.00 69.94 474 ALA A N 1
ATOM 3452 C CA . ALA A 1 474 ? 17.683 -22.114 12.450 1.00 69.94 474 ALA A CA 1
ATOM 3453 C C . ALA A 1 474 ? 17.150 -22.361 11.020 1.00 69.94 474 ALA A C 1
ATOM 3455 O O . ALA A 1 474 ? 16.070 -22.921 10.850 1.00 69.94 474 ALA A O 1
ATOM 3456 N N . ALA A 1 475 ? 17.895 -21.877 10.019 1.00 67.25 475 ALA A N 1
ATOM 3457 C CA . ALA A 1 475 ? 17.434 -20.777 9.182 1.00 67.25 475 ALA A CA 1
ATOM 3458 C C . ALA A 1 475 ? 17.698 -20.792 7.664 1.00 67.25 475 ALA A C 1
ATOM 3460 O O . ALA A 1 475 ? 18.703 -21.279 7.174 1.00 67.25 475 ALA A O 1
ATOM 3461 N N . GLY A 1 476 ? 16.767 -20.236 6.884 1.00 71.06 476 GLY A N 1
ATOM 3462 C CA . GLY A 1 476 ? 17.116 -19.580 5.630 1.00 71.06 476 GLY A CA 1
ATOM 3463 C C . GLY A 1 476 ? 15.992 -18.793 4.934 1.00 71.06 476 GLY A C 1
ATOM 3464 O O . GLY A 1 476 ? 15.116 -19.357 4.328 1.00 71.06 476 GLY A O 1
ATOM 3465 N N . THR A 1 477 ? 15.969 -17.482 5.104 1.00 79.06 477 THR A N 1
ATOM 3466 C CA . THR A 1 477 ? 15.059 -16.393 4.655 1.00 79.06 477 THR A CA 1
ATOM 3467 C C . THR A 1 477 ? 13.678 -16.653 4.063 1.00 79.06 477 THR A C 1
ATOM 3469 O O . THR A 1 477 ? 13.563 -17.042 2.906 1.00 79.06 477 THR A O 1
ATOM 3472 N N . GLU A 1 478 ? 12.659 -16.259 4.830 1.00 76.81 478 GLU A N 1
ATOM 3473 C CA . GLU A 1 478 ? 11.235 -16.499 4.638 1.00 76.81 478 GLU A CA 1
ATOM 3474 C C . GLU A 1 478 ? 10.385 -15.325 5.074 1.00 76.81 478 GLU A C 1
ATOM 3476 O O . GLU A 1 478 ? 10.227 -15.030 6.237 1.00 76.81 478 GLU A O 1
ATOM 3481 N N . LEU A 1 479 ? 9.685 -14.716 4.167 1.00 76.38 479 LEU A N 1
ATOM 3482 C CA . LEU A 1 479 ? 8.262 -14.617 4.310 1.00 76.38 479 LEU A CA 1
ATOM 3483 C C . LEU A 1 479 ? 7.552 -15.153 5.653 1.00 76.38 479 LEU A C 1
ATOM 3485 O O . LEU A 1 479 ? 6.941 -16.183 5.613 1.00 76.38 479 LEU A O 1
ATOM 3489 N N . TRP A 1 480 ? 7.388 -14.501 6.828 1.00 80.69 480 TRP A N 1
ATOM 3490 C CA . TRP A 1 480 ? 6.479 -14.785 8.014 1.00 80.69 480 TRP A CA 1
ATOM 3491 C C . TRP A 1 480 ? 4.881 -15.213 7.854 1.00 80.69 480 TRP A C 1
ATOM 3493 O O . TRP A 1 480 ? 4.615 -16.185 7.162 1.00 80.69 480 TRP A O 1
ATOM 3503 N N . ARG A 1 481 ? 3.774 -14.761 8.535 1.00 80.88 481 ARG A N 1
ATOM 3504 C CA . ARG A 1 481 ? 2.217 -14.973 8.375 1.00 80.88 481 ARG A CA 1
ATOM 3505 C C . ARG A 1 481 ? 1.433 -14.087 9.413 1.00 80.88 481 ARG A C 1
ATOM 3507 O O . ARG A 1 481 ? 2.244 -13.482 9.998 1.00 80.88 481 ARG A O 1
ATOM 3514 N N . SER A 1 482 ? 0.109 -13.770 9.674 1.00 77.56 482 SER A N 1
ATOM 3515 C CA . SER A 1 482 ? -0.407 -12.735 10.695 1.00 77.56 482 SER A CA 1
ATOM 3516 C C . SER A 1 482 ? -1.760 -11.962 10.560 1.00 77.56 482 SER A C 1
ATOM 3518 O O . SER A 1 482 ? -2.609 -12.368 9.800 1.00 77.56 482 SER A O 1
ATOM 3520 N N . ASP A 1 483 ? -1.898 -10.857 11.343 1.00 72.25 483 ASP A N 1
ATOM 3521 C CA . ASP A 1 483 ? -2.849 -9.767 11.621 1.00 72.25 483 ASP A CA 1
ATOM 3522 C C . ASP A 1 483 ? -2.264 -8.412 12.127 1.00 72.25 483 ASP A C 1
ATOM 3524 O O . ASP A 1 483 ? -2.821 -7.356 11.832 1.00 72.25 483 ASP A O 1
ATOM 3528 N N . GLY A 1 484 ? -1.221 -8.432 12.977 1.00 77.19 484 GLY A N 1
ATOM 3529 C CA . GLY A 1 484 ? -0.796 -7.302 13.803 1.00 77.19 484 GLY A CA 1
ATOM 3530 C C . GLY A 1 484 ? -1.052 -7.341 15.320 1.00 77.19 484 GLY A C 1
ATOM 3531 O O . GLY A 1 484 ? -1.125 -6.258 15.905 1.00 77.19 484 GLY A O 1
ATOM 3532 N N . THR A 1 485 ? -1.234 -8.501 15.974 1.00 81.06 485 THR A N 1
ATOM 3533 C CA . THR A 1 485 ? -1.683 -8.562 17.398 1.00 81.06 485 THR A CA 1
ATOM 3534 C C . THR A 1 485 ? -0.966 -9.613 18.285 1.00 81.06 485 THR A C 1
ATOM 3536 O O . THR A 1 485 ? 0.255 -9.629 18.313 1.00 81.06 485 THR A O 1
ATOM 3539 N N . GLU A 1 486 ? -1.618 -10.424 19.141 1.00 75.44 486 GLU A N 1
ATOM 3540 C CA . GLU A 1 486 ? -0.911 -10.994 20.315 1.00 75.44 486 GLU A CA 1
ATOM 3541 C C . GLU A 1 486 ? -0.875 -12.515 20.549 1.00 75.44 486 GLU A C 1
ATOM 3543 O O . GLU A 1 486 ? -0.113 -12.883 21.436 1.00 75.44 486 GLU A O 1
ATOM 3548 N N . ALA A 1 487 ? -1.531 -13.410 19.783 1.00 66.38 487 ALA A N 1
ATOM 3549 C CA . ALA A 1 487 ? -1.335 -14.876 19.925 1.00 66.38 487 ALA A CA 1
ATOM 3550 C C . ALA A 1 487 ? -1.187 -15.813 18.700 1.00 66.38 487 ALA A C 1
ATOM 3552 O O . ALA A 1 487 ? -1.168 -17.036 18.881 1.00 66.38 487 ALA A O 1
ATOM 3553 N N . GLY A 1 488 ? -0.987 -15.282 17.492 1.00 69.69 488 GLY A N 1
ATOM 3554 C CA . GLY A 1 488 ? -0.884 -16.048 16.248 1.00 69.69 488 GLY A CA 1
ATOM 3555 C C . GLY A 1 488 ? 0.486 -16.283 15.565 1.00 69.69 488 GLY A C 1
ATOM 3556 O O . GLY A 1 488 ? 0.506 -17.206 14.767 1.00 69.69 488 GLY A O 1
ATOM 3557 N N . THR A 1 489 ? 1.614 -15.571 15.825 1.00 81.94 489 THR A N 1
ATOM 3558 C CA . THR A 1 489 ? 2.853 -15.647 14.996 1.00 81.94 489 THR A CA 1
ATOM 3559 C C . THR A 1 489 ? 3.228 -17.146 14.790 1.00 81.94 489 THR A C 1
ATOM 3561 O O . THR A 1 489 ? 3.090 -17.867 15.772 1.00 81.94 489 THR A O 1
ATOM 3564 N N . THR A 1 490 ? 3.574 -17.680 13.596 1.00 83.81 490 THR A N 1
ATOM 3565 C CA . THR A 1 490 ? 3.977 -19.101 13.293 1.00 83.81 490 THR A CA 1
ATOM 3566 C C . THR A 1 490 ? 4.572 -19.343 11.876 1.00 83.81 490 THR A C 1
ATOM 3568 O O . THR A 1 490 ? 3.902 -18.822 11.003 1.00 83.81 490 THR A O 1
ATOM 3571 N N . GLN A 1 491 ? 5.622 -20.172 11.592 1.00 81.75 491 GLN A N 1
ATOM 3572 C CA . GLN A 1 491 ? 6.264 -20.455 10.243 1.00 81.75 491 GLN A CA 1
ATOM 3573 C C . GLN A 1 491 ? 5.295 -20.630 9.043 1.00 81.75 491 GLN A C 1
ATOM 3575 O O . GLN A 1 491 ? 4.258 -21.281 9.205 1.00 81.75 491 GLN A O 1
ATOM 3580 N N . VAL A 1 492 ? 5.628 -20.047 7.866 1.00 76.56 492 VAL A N 1
ATOM 3581 C CA . VAL A 1 492 ? 5.109 -20.515 6.586 1.00 76.56 492 VAL A CA 1
ATOM 3582 C C . VAL A 1 492 ? 5.947 -21.709 6.159 1.00 76.56 492 VAL A C 1
ATOM 3584 O O . VAL A 1 492 ? 6.040 -22.646 6.956 1.00 76.56 492 VAL A O 1
ATOM 3587 N N . ILE A 1 493 ? 6.461 -21.804 4.938 1.00 71.94 493 ILE A N 1
ATOM 3588 C CA . ILE A 1 493 ? 6.803 -23.111 4.381 1.00 71.94 493 ILE A CA 1
ATOM 3589 C C . ILE A 1 493 ? 8.267 -23.313 4.036 1.00 71.94 493 ILE A C 1
ATOM 3591 O O . ILE A 1 493 ? 8.727 -23.025 2.952 1.00 71.94 493 ILE A O 1
ATOM 3595 N N . ASP A 1 494 ? 8.924 -24.006 4.959 1.00 71.88 494 ASP A N 1
ATOM 3596 C CA . ASP A 1 494 ? 10.073 -24.913 4.827 1.00 71.88 494 ASP A CA 1
ATOM 3597 C C . ASP A 1 494 ? 10.618 -25.127 3.386 1.00 71.88 494 ASP A C 1
ATOM 3599 O O . ASP A 1 494 ? 10.442 -26.205 2.823 1.00 71.88 494 ASP A O 1
ATOM 3603 N N . LEU A 1 495 ? 11.403 -24.199 2.833 1.00 73.88 495 LEU A N 1
ATOM 3604 C CA . LEU A 1 495 ? 11.975 -24.287 1.486 1.00 73.88 495 LEU A CA 1
ATOM 3605 C C . LEU A 1 495 ? 13.164 -25.248 1.319 1.00 73.88 495 LEU A C 1
ATOM 3607 O O . LEU A 1 495 ? 12.926 -26.415 0.997 1.00 73.88 495 LEU A O 1
ATOM 3611 N N . ASN A 1 496 ? 14.414 -24.846 1.565 1.00 76.62 496 ASN A N 1
ATOM 3612 C CA . ASN A 1 496 ? 15.598 -25.736 1.601 1.00 76.62 496 ASN A CA 1
ATOM 3613 C C . ASN A 1 496 ? 16.010 -26.064 3.033 1.00 76.62 496 ASN A C 1
ATOM 3615 O O . ASN A 1 496 ? 15.599 -25.392 3.960 1.00 76.62 496 ASN A O 1
ATOM 3619 N N . VAL A 1 497 ? 16.763 -27.129 3.269 1.00 68.50 497 VAL A N 1
ATOM 3620 C CA . VAL A 1 497 ? 17.027 -27.611 4.640 1.00 68.50 497 VAL A CA 1
ATOM 3621 C C . VAL A 1 497 ? 18.408 -27.232 5.167 1.00 68.50 497 VAL A C 1
ATOM 3623 O O . VAL A 1 497 ? 19.357 -27.196 4.417 1.00 68.50 497 VAL A O 1
ATOM 3626 N N . ASN A 1 498 ? 18.560 -27.070 6.481 1.00 58.38 498 ASN A N 1
ATOM 3627 C CA . ASN A 1 498 ? 19.831 -26.867 7.180 1.00 58.38 498 ASN A CA 1
ATOM 3628 C C . ASN A 1 498 ? 20.894 -25.911 6.568 1.00 58.38 498 ASN A C 1
ATOM 3630 O O . ASN A 1 498 ? 22.052 -26.340 6.577 1.00 58.38 498 ASN A O 1
ATOM 3634 N N . THR A 1 499 ? 20.590 -24.658 6.146 1.00 54.28 499 THR A N 1
ATOM 3635 C CA . THR A 1 499 ? 21.144 -23.381 6.734 1.00 54.28 499 THR A CA 1
ATOM 3636 C C . THR A 1 499 ? 21.429 -22.081 5.869 1.00 54.28 499 THR A C 1
ATOM 3638 O O . THR A 1 499 ? 22.561 -21.615 5.960 1.00 54.28 499 THR A O 1
ATOM 3641 N N . ALA A 1 500 ? 20.535 -21.428 5.066 1.00 62.94 500 ALA A N 1
ATOM 3642 C CA . ALA A 1 500 ? 20.775 -20.075 4.417 1.00 62.94 500 ALA A CA 1
ATOM 3643 C C . ALA A 1 500 ? 19.707 -19.519 3.408 1.00 62.94 500 ALA A C 1
ATOM 3645 O O . ALA A 1 500 ? 19.585 -20.097 2.373 1.00 62.94 500 ALA A O 1
ATOM 3646 N N . ASP A 1 501 ? 19.038 -18.369 3.554 1.00 76.25 501 ASP A N 1
ATOM 3647 C CA . ASP A 1 501 ? 18.103 -17.628 2.628 1.00 76.25 501 ASP A CA 1
ATOM 3648 C C . ASP A 1 501 ? 17.364 -18.244 1.426 1.00 76.25 501 ASP A C 1
ATOM 3650 O O . ASP A 1 501 ? 17.999 -18.660 0.472 1.00 76.25 501 ASP A O 1
ATOM 3654 N N . SER A 1 502 ? 16.034 -18.045 1.346 1.00 68.56 502 SER A N 1
ATOM 3655 C CA . SER A 1 502 ? 15.277 -18.169 0.084 1.00 68.56 502 SER A CA 1
ATOM 3656 C C . SER A 1 502 ? 14.935 -16.862 -0.665 1.00 68.56 502 SER A C 1
ATOM 3658 O O . SER A 1 502 ? 14.309 -16.962 -1.697 1.00 68.56 502 SER A O 1
ATOM 3660 N N . ASP A 1 503 ? 15.387 -15.669 -0.250 1.00 72.75 503 ASP A N 1
ATOM 3661 C CA . ASP A 1 503 ? 15.476 -14.439 -1.096 1.00 72.75 503 ASP A CA 1
ATOM 3662 C C . ASP A 1 503 ? 14.209 -13.712 -1.619 1.00 72.75 503 ASP A C 1
ATOM 3664 O O . ASP A 1 503 ? 14.072 -13.506 -2.813 1.00 72.75 503 ASP A O 1
ATOM 3668 N N . PRO A 1 504 ? 13.245 -13.242 -0.807 1.00 76.31 504 PRO A N 1
ATOM 3669 C CA . PRO A 1 504 ? 12.005 -12.789 -1.429 1.00 76.31 504 PRO A CA 1
ATOM 3670 C C . PRO A 1 504 ? 11.984 -11.505 -2.263 1.00 76.31 504 PRO A C 1
ATOM 3672 O O . PRO A 1 504 ? 12.557 -10.508 -1.835 1.00 76.31 504 PRO A O 1
ATOM 3675 N N . ARG A 1 505 ? 11.256 -11.593 -3.402 1.00 71.12 505 ARG A N 1
ATOM 3676 C CA . ARG A 1 505 ? 11.248 -10.823 -4.659 1.00 71.12 505 ARG A CA 1
ATOM 3677 C C . ARG A 1 505 ? 9.975 -10.961 -5.610 1.00 71.12 505 ARG A C 1
ATOM 3679 O O . ARG A 1 505 ? 10.002 -11.701 -6.589 1.00 71.12 505 ARG A O 1
ATOM 3686 N N . ASP A 1 506 ? 8.828 -10.317 -5.326 1.00 63.34 506 ASP A N 1
ATOM 3687 C CA . ASP A 1 506 ? 7.936 -9.506 -6.232 1.00 63.34 506 ASP A CA 1
ATOM 3688 C C . ASP A 1 506 ? 6.595 -10.034 -6.917 1.00 63.34 506 ASP A C 1
ATOM 3690 O O . ASP A 1 506 ? 6.624 -10.938 -7.728 1.00 63.34 506 ASP A O 1
ATOM 3694 N N . ALA A 1 507 ? 5.392 -9.423 -6.667 1.00 67.94 507 ALA A N 1
ATOM 3695 C CA . ALA A 1 507 ? 3.999 -9.643 -7.207 1.00 67.94 507 ALA A CA 1
ATOM 3696 C C . ALA A 1 507 ? 2.847 -8.502 -6.989 1.00 67.94 507 ALA A C 1
ATOM 3698 O O . ALA A 1 507 ? 3.127 -7.542 -6.299 1.00 67.94 507 ALA A O 1
ATOM 3699 N N . VAL A 1 508 ? 1.558 -8.436 -7.467 1.00 67.19 508 VAL A N 1
ATOM 3700 C CA . VAL A 1 508 ? 0.442 -7.589 -6.775 1.00 67.19 508 VAL A CA 1
ATOM 3701 C C . VAL A 1 508 ? -1.093 -7.975 -6.933 1.00 67.19 508 VAL A C 1
ATOM 3703 O O . VAL A 1 508 ? -1.729 -7.752 -7.950 1.00 67.19 508 VAL A O 1
ATOM 3706 N N . VAL A 1 509 ? -1.780 -8.471 -5.896 1.00 68.81 509 VAL A N 1
ATOM 3707 C CA . VAL A 1 509 ? -3.216 -8.866 -5.732 1.00 68.81 509 VAL A CA 1
ATOM 3708 C C . VAL A 1 509 ? -4.131 -9.266 -6.894 1.00 68.81 509 VAL A C 1
ATOM 3710 O O . VAL A 1 509 ? -4.496 -8.483 -7.776 1.00 68.81 509 VAL A O 1
ATOM 3713 N N . ILE A 1 510 ? -4.778 -10.416 -6.683 1.00 66.44 510 ILE A N 1
ATOM 3714 C CA . ILE A 1 510 ? -6.001 -10.897 -7.325 1.00 66.44 510 ILE A CA 1
ATOM 3715 C C . ILE A 1 510 ? -6.762 -11.754 -6.332 1.00 66.44 510 ILE A C 1
ATOM 3717 O O . ILE A 1 510 ? -6.265 -12.750 -5.835 1.00 66.44 510 ILE A O 1
ATOM 3721 N N . ASN A 1 511 ? -8.033 -11.432 -6.113 1.00 63.41 511 ASN A N 1
ATOM 3722 C CA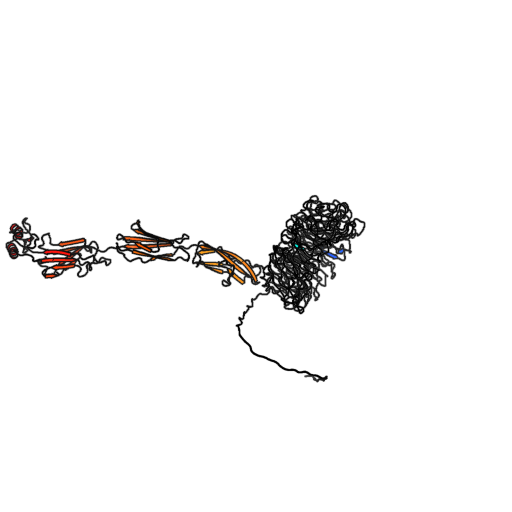 . ASN A 1 511 ? -8.972 -12.289 -5.384 1.00 63.41 511 ASN A CA 1
ATOM 3723 C C . ASN A 1 511 ? -8.600 -12.586 -3.903 1.00 63.41 511 ASN A C 1
ATOM 3725 O O . ASN A 1 511 ? -9.181 -13.500 -3.318 1.00 63.41 511 ASN A O 1
ATOM 3729 N N . GLY A 1 512 ? -7.729 -11.760 -3.289 1.00 63.00 512 GLY A N 1
ATOM 3730 C CA . GLY A 1 512 ? -7.398 -11.710 -1.842 1.00 63.00 512 GLY A CA 1
ATOM 3731 C C . GLY A 1 512 ? -6.135 -12.479 -1.421 1.00 63.00 512 GLY A C 1
ATOM 3732 O O . GLY A 1 512 ? -6.069 -13.017 -0.313 1.00 63.00 512 GLY A O 1
ATOM 3733 N N . ILE A 1 513 ? -5.272 -12.766 -2.395 1.00 71.69 513 ILE A N 1
ATOM 3734 C CA . ILE A 1 513 ? -4.712 -14.107 -2.518 1.00 71.69 513 ILE A CA 1
ATOM 3735 C C . ILE A 1 513 ? -3.500 -13.982 -3.524 1.00 71.69 513 ILE A C 1
ATOM 3737 O O . ILE A 1 513 ? -3.732 -13.381 -4.559 1.00 71.69 513 ILE A O 1
ATOM 3741 N N . ALA A 1 514 ? -2.267 -14.564 -3.310 1.00 70.75 514 ALA A N 1
ATOM 3742 C CA . ALA A 1 514 ? -0.990 -14.363 -4.106 1.00 70.75 514 ALA A CA 1
ATOM 3743 C C . ALA A 1 514 ? -0.407 -15.277 -5.316 1.00 70.75 514 ALA A C 1
ATOM 3745 O O . ALA A 1 514 ? -1.019 -16.258 -5.644 1.00 70.75 514 ALA A O 1
ATOM 3746 N N . TYR A 1 515 ? 0.596 -15.048 -6.203 1.00 76.94 515 TYR A N 1
ATOM 3747 C CA . TYR A 1 515 ? 0.801 -15.974 -7.409 1.00 76.94 515 TYR A CA 1
ATOM 3748 C C . TYR A 1 515 ? 2.271 -16.253 -7.861 1.00 76.94 515 TYR A C 1
ATOM 3750 O O . TYR A 1 515 ? 2.630 -15.651 -8.851 1.00 76.94 515 TYR A O 1
ATOM 3758 N N . PHE A 1 516 ? 3.135 -17.090 -7.232 1.00 78.75 516 PHE A N 1
ATOM 3759 C CA . PHE A 1 516 ? 4.599 -16.778 -7.189 1.00 78.75 516 PHE A CA 1
ATOM 3760 C C . PHE A 1 516 ? 5.733 -17.909 -6.907 1.00 78.75 516 PHE A C 1
ATOM 3762 O O . PHE A 1 516 ? 5.524 -18.997 -7.381 1.00 78.75 516 PHE A O 1
ATOM 3769 N N . THR A 1 517 ? 6.946 -17.783 -6.278 1.00 83.19 517 THR A N 1
ATOM 3770 C CA . THR A 1 517 ? 8.343 -18.242 -6.753 1.00 83.19 517 THR A CA 1
ATOM 3771 C C . THR A 1 517 ? 9.566 -18.237 -5.710 1.00 83.19 517 THR A C 1
ATOM 3773 O O . THR A 1 517 ? 9.493 -17.232 -5.039 1.00 83.19 517 THR A O 1
ATOM 3776 N N . ALA A 1 518 ? 10.648 -19.113 -5.566 1.00 83.19 518 ALA A N 1
ATOM 3777 C CA . ALA A 1 518 ? 11.945 -18.984 -4.677 1.00 83.19 518 ALA A CA 1
ATOM 3778 C C . ALA A 1 518 ? 13.528 -19.662 -4.649 1.00 83.19 518 ALA A C 1
ATOM 3780 O O . ALA A 1 518 ? 14.282 -18.703 -4.584 1.00 83.19 518 ALA A O 1
ATOM 3781 N N . ASP A 1 519 ? 14.228 -20.919 -4.974 1.00 82.94 519 ASP A N 1
ATOM 3782 C CA . ASP A 1 519 ? 14.604 -22.328 -4.184 1.00 82.94 519 ASP A CA 1
ATOM 3783 C C . ASP A 1 519 ? 14.160 -23.914 -4.577 1.00 82.94 519 ASP A C 1
ATOM 3785 O O . ASP A 1 519 ? 13.026 -24.308 -4.314 1.00 82.94 519 ASP A O 1
ATOM 3789 N N . ASP A 1 520 ? 15.001 -24.950 -4.849 1.00 82.44 520 ASP A N 1
ATOM 3790 C CA . ASP A 1 520 ? 14.869 -26.424 -4.431 1.00 82.44 520 ASP A CA 1
ATOM 3791 C C . ASP A 1 520 ? 16.155 -27.248 -4.443 1.00 82.44 520 ASP A C 1
ATOM 3793 O O . ASP A 1 520 ? 16.184 -28.375 -3.937 1.00 82.44 520 ASP A O 1
ATOM 3797 N N . GLY A 1 521 ? 17.241 -26.696 -4.972 1.00 73.56 521 GLY A N 1
ATOM 3798 C CA . GLY A 1 521 ? 18.441 -27.460 -5.243 1.00 73.56 521 GLY A CA 1
ATOM 3799 C C . GLY A 1 521 ? 18.232 -28.500 -6.344 1.00 73.56 521 GLY A C 1
ATOM 3800 O O . GLY A 1 521 ? 19.052 -29.413 -6.466 1.00 73.56 521 GLY A O 1
ATOM 3801 N N . VAL A 1 522 ? 17.130 -28.439 -7.113 1.00 81.31 522 VAL A N 1
ATOM 3802 C CA . VAL A 1 522 ? 16.784 -29.415 -8.168 1.00 81.31 522 VAL A CA 1
ATOM 3803 C C . VAL A 1 522 ? 16.360 -28.785 -9.508 1.00 81.31 522 VAL A C 1
ATOM 3805 O O . VAL A 1 522 ? 16.695 -29.356 -10.547 1.00 81.31 522 VAL A O 1
ATOM 3808 N N . HIS A 1 523 ? 15.671 -27.646 -9.523 1.00 81.19 523 HIS A N 1
ATOM 3809 C CA . HIS A 1 523 ? 15.238 -26.908 -10.726 1.00 81.19 523 HIS A CA 1
ATOM 3810 C C . HIS A 1 523 ? 15.917 -25.508 -10.778 1.00 81.19 523 HIS A C 1
ATOM 3812 O O . HIS A 1 523 ? 17.137 -25.487 -10.790 1.00 81.19 523 HIS A O 1
ATOM 3818 N N . GLY A 1 524 ? 15.229 -24.350 -10.792 1.00 75.12 524 GLY A N 1
ATOM 3819 C CA . GLY A 1 524 ? 15.750 -22.991 -10.386 1.00 75.12 524 GLY A CA 1
ATOM 3820 C C . GLY A 1 524 ? 14.751 -21.778 -10.341 1.00 75.12 524 GLY A C 1
ATOM 3821 O O . GLY A 1 524 ? 13.631 -21.954 -9.879 1.00 75.12 524 GLY A O 1
ATOM 3822 N N . LEU A 1 525 ? 15.088 -20.558 -10.819 1.00 81.06 525 LEU A N 1
ATOM 3823 C CA . LEU A 1 525 ? 14.225 -19.360 -11.058 1.00 81.06 525 LEU A CA 1
ATOM 3824 C C . LEU A 1 525 ? 12.848 -19.566 -11.810 1.00 81.06 525 LEU A C 1
ATOM 3826 O O . LEU A 1 525 ? 12.770 -19.042 -12.911 1.00 81.06 525 LEU A O 1
ATOM 3830 N N . GLU A 1 526 ? 11.752 -20.189 -11.279 1.00 87.44 526 GLU A N 1
ATOM 3831 C CA . GLU A 1 526 ? 10.320 -20.084 -11.736 1.00 87.44 526 GLU A CA 1
ATOM 3832 C C . GLU A 1 526 ? 9.113 -20.254 -10.635 1.00 87.44 526 GLU A C 1
ATOM 3834 O O . GLU A 1 526 ? 9.417 -20.384 -9.458 1.00 87.44 526 GLU A O 1
ATOM 3839 N N . LEU A 1 527 ? 7.759 -20.279 -10.901 1.00 87.69 527 LEU A N 1
ATOM 3840 C CA . LEU A 1 527 ? 6.545 -20.202 -9.973 1.00 87.69 527 LEU A CA 1
ATOM 3841 C C . LEU A 1 527 ? 5.876 -21.523 -9.521 1.00 87.69 527 LEU A C 1
ATOM 3843 O O . LEU A 1 527 ? 5.589 -22.457 -10.260 1.00 87.69 527 LEU A O 1
ATOM 3847 N N . TRP A 1 528 ? 5.493 -21.524 -8.251 1.00 85.00 528 TRP A N 1
ATOM 3848 C CA . TRP A 1 528 ? 4.987 -22.593 -7.405 1.00 85.00 528 TRP A CA 1
ATOM 3849 C C . TRP A 1 528 ? 3.679 -21.987 -6.717 1.00 85.00 528 TRP A C 1
ATOM 3851 O O . TRP A 1 528 ? 3.678 -20.909 -6.156 1.00 85.00 528 TRP A O 1
ATOM 3861 N N . ARG A 1 529 ? 2.486 -22.602 -6.708 1.00 87.38 529 ARG A N 1
ATOM 3862 C CA . ARG A 1 529 ? 1.213 -22.148 -6.060 1.00 87.38 529 ARG A CA 1
ATOM 3863 C C . ARG A 1 529 ? 1.205 -22.154 -4.503 1.00 87.38 529 ARG A C 1
ATOM 3865 O O . ARG A 1 529 ? 2.111 -22.750 -3.970 1.00 87.38 529 ARG A O 1
ATOM 3872 N N . SER A 1 530 ? 0.261 -21.540 -3.755 1.00 78.25 530 SER A N 1
ATOM 3873 C CA . SER A 1 530 ? 0.328 -21.225 -2.301 1.00 78.25 530 SER A CA 1
ATOM 3874 C C . SER A 1 530 ? -0.968 -20.704 -1.533 1.00 78.25 530 SER A C 1
ATOM 3876 O O . SER A 1 530 ? -0.927 -19.620 -0.973 1.00 78.25 530 SER A O 1
ATOM 3878 N N . ASP A 1 531 ? -2.077 -21.457 -1.386 1.00 67.50 531 ASP A N 1
ATOM 3879 C CA . ASP A 1 531 ? -3.423 -21.085 -0.789 1.00 67.50 531 ASP A CA 1
ATOM 3880 C C . ASP A 1 531 ? -3.599 -20.345 0.577 1.00 67.50 531 ASP A C 1
ATOM 3882 O O . ASP A 1 531 ? -4.740 -20.117 0.984 1.00 67.50 531 ASP A O 1
ATOM 3886 N N . GLY A 1 532 ? -2.545 -19.872 1.249 1.00 68.12 532 GLY A N 1
ATOM 3887 C CA . GLY A 1 532 ? -2.614 -19.061 2.483 1.00 68.12 532 GLY A CA 1
ATOM 3888 C C . GLY A 1 532 ? -2.592 -19.890 3.760 1.00 68.12 532 GLY A C 1
ATOM 3889 O O . GLY A 1 532 ? -3.074 -19.456 4.813 1.00 68.12 532 GLY A O 1
ATOM 3890 N N . THR A 1 533 ? -2.118 -21.132 3.652 1.00 69.81 533 THR A N 1
ATOM 3891 C CA . THR A 1 533 ? -2.261 -22.165 4.669 1.00 69.81 533 THR A CA 1
ATOM 3892 C C . THR A 1 533 ? -0.997 -22.987 4.914 1.00 69.81 533 THR A C 1
ATOM 3894 O O . THR A 1 533 ? -0.267 -22.662 5.834 1.00 69.81 533 THR A O 1
ATOM 3897 N N . ALA A 1 534 ? -0.816 -24.111 4.232 1.00 66.25 534 ALA A N 1
ATOM 3898 C CA . ALA A 1 534 ? 0.057 -25.239 4.563 1.00 66.25 534 ALA A CA 1
ATOM 3899 C C . ALA A 1 534 ? 0.373 -26.126 3.348 1.00 66.25 534 ALA A C 1
ATOM 3901 O O . ALA A 1 534 ? 1.482 -26.620 3.143 1.00 66.25 534 ALA A O 1
ATOM 3902 N N . ALA A 1 535 ? -0.687 -26.401 2.597 1.00 67.25 535 ALA A N 1
ATOM 3903 C CA . ALA A 1 535 ? -0.731 -27.286 1.439 1.00 67.25 535 ALA A CA 1
ATOM 3904 C C . ALA A 1 535 ? -1.446 -26.618 0.262 1.00 67.25 535 ALA A C 1
ATOM 3906 O O . ALA A 1 535 ? -1.573 -27.204 -0.815 1.00 67.25 535 ALA A O 1
ATOM 3907 N N . GLY A 1 536 ? -1.882 -25.375 0.461 1.00 72.19 536 GLY A N 1
ATOM 3908 C CA . GLY A 1 536 ? -2.042 -24.461 -0.631 1.00 72.19 536 GLY A CA 1
ATOM 3909 C C . GLY A 1 536 ? -0.728 -24.276 -1.374 1.00 72.19 536 GLY A C 1
ATOM 3910 O O . GLY A 1 536 ? -0.762 -24.063 -2.584 1.00 72.19 536 GLY A O 1
ATOM 3911 N N . THR A 1 537 ? 0.423 -24.421 -0.706 1.00 79.06 537 THR A N 1
ATOM 3912 C CA . THR A 1 537 ? 1.709 -24.444 -1.391 1.00 79.06 537 THR A CA 1
ATOM 3913 C C . THR A 1 537 ? 1.833 -25.661 -2.344 1.00 79.06 537 THR A C 1
ATOM 3915 O O . THR A 1 537 ? 1.588 -26.777 -1.901 1.00 79.06 537 THR A O 1
ATOM 3918 N N . TYR A 1 538 ? 2.202 -25.507 -3.635 1.00 82.88 538 TYR A N 1
ATOM 3919 C CA . TYR A 1 538 ? 2.651 -26.601 -4.550 1.00 82.88 538 TYR A CA 1
ATOM 3920 C C . TYR A 1 538 ? 3.280 -26.122 -5.882 1.00 82.88 538 TYR A C 1
ATOM 3922 O O . TYR A 1 538 ? 3.161 -24.962 -6.180 1.00 82.88 538 TYR A O 1
ATOM 3930 N N . LEU A 1 539 ? 3.949 -26.942 -6.703 1.00 86.38 539 LEU A N 1
ATOM 3931 C CA . LEU A 1 539 ? 4.551 -26.568 -8.006 1.00 86.38 539 LEU A CA 1
ATOM 3932 C C . LEU A 1 539 ? 3.394 -26.116 -8.900 1.00 86.38 539 LEU A C 1
ATOM 3934 O O . LEU A 1 539 ? 2.616 -26.978 -9.312 1.00 86.38 539 LEU A O 1
ATOM 3938 N N . LEU A 1 540 ? 3.168 -24.812 -9.146 1.00 86.94 540 LEU A N 1
ATOM 3939 C CA . LEU A 1 540 ? 1.991 -24.419 -9.935 1.00 86.94 540 LEU A CA 1
ATOM 3940 C C . LEU A 1 540 ? 2.136 -25.019 -11.327 1.00 86.94 540 LEU A C 1
ATOM 3942 O O . LEU A 1 540 ? 1.139 -25.310 -11.959 1.00 86.94 540 LEU A O 1
ATOM 3946 N N . LYS A 1 541 ? 3.380 -25.284 -11.719 1.00 86.81 541 LYS A N 1
ATOM 3947 C CA . LYS A 1 541 ? 4.037 -26.460 -12.299 1.00 86.81 541 LYS A CA 1
ATOM 3948 C C . LYS A 1 541 ? 5.628 -26.061 -12.170 1.00 86.81 541 LYS A C 1
ATOM 3950 O O . LYS A 1 541 ? 5.837 -25.266 -11.268 1.00 86.81 541 LYS A O 1
ATOM 3955 N N . ASP A 1 542 ? 6.697 -26.516 -12.896 1.00 85.94 542 ASP A N 1
ATOM 3956 C CA . ASP A 1 542 ? 8.198 -26.133 -13.135 1.00 85.94 542 ASP A CA 1
ATOM 3957 C C . ASP A 1 542 ? 8.798 -25.343 -14.483 1.00 85.94 542 ASP A C 1
ATOM 3959 O O . ASP A 1 542 ? 9.417 -26.028 -15.269 1.00 85.94 542 ASP A O 1
ATOM 3963 N N . VAL A 1 543 ? 8.588 -24.055 -14.960 1.00 83.75 543 VAL A N 1
ATOM 3964 C CA . VAL A 1 543 ? 8.156 -23.574 -16.363 1.00 83.75 543 VAL A CA 1
ATOM 3965 C C . VAL A 1 543 ? 9.080 -23.529 -17.631 1.00 83.75 543 VAL A C 1
ATOM 3967 O O . VAL A 1 543 ? 8.539 -23.376 -18.728 1.00 83.75 543 VAL A O 1
ATOM 3970 N N . ARG A 1 544 ? 10.380 -23.861 -17.590 1.00 85.62 544 ARG A N 1
ATOM 3971 C CA . ARG A 1 544 ? 11.348 -24.187 -18.702 1.00 85.62 544 ARG A CA 1
ATOM 3972 C C . ARG A 1 544 ? 11.900 -25.593 -18.309 1.00 85.62 544 ARG A C 1
ATOM 3974 O O . ARG A 1 544 ? 11.882 -25.947 -17.146 1.00 85.62 544 ARG A O 1
ATOM 3981 N N . GLY A 1 545 ? 12.434 -26.461 -19.178 1.00 80.06 545 GLY A N 1
ATOM 3982 C CA . GLY A 1 545 ? 12.799 -27.855 -18.735 1.00 80.06 545 GLY A CA 1
ATOM 3983 C C . GLY A 1 545 ? 13.987 -28.105 -17.743 1.00 80.06 545 GLY A C 1
ATOM 3984 O O . GLY A 1 545 ? 15.133 -28.129 -18.222 1.00 80.06 545 GLY A O 1
ATOM 3985 N N . GLY A 1 546 ? 13.780 -28.258 -16.416 1.00 72.19 546 GLY A N 1
ATOM 3986 C CA . GLY A 1 546 ? 14.779 -28.677 -15.390 1.00 72.19 546 GLY A CA 1
ATOM 3987 C C . GLY A 1 546 ? 15.532 -27.600 -14.563 1.00 72.19 546 GLY A C 1
ATOM 3988 O O . GLY A 1 546 ? 14.964 -26.636 -14.097 1.00 72.19 546 GLY A O 1
ATOM 3989 N N . ALA A 1 547 ? 16.846 -27.730 -14.365 1.00 77.62 547 ALA A N 1
ATOM 3990 C CA . ALA A 1 547 ? 17.691 -26.693 -13.744 1.00 77.62 547 ALA A CA 1
ATOM 3991 C C . ALA A 1 547 ? 18.437 -25.887 -14.834 1.00 77.62 547 ALA A C 1
ATOM 3993 O O . ALA A 1 547 ? 19.558 -26.246 -15.180 1.00 77.62 547 ALA A O 1
ATOM 3994 N N . ASN A 1 548 ? 17.746 -24.974 -15.548 1.00 76.19 548 ASN A N 1
ATOM 3995 C CA . ASN A 1 548 ? 18.190 -24.371 -16.833 1.00 76.19 548 ASN A CA 1
ATOM 3996 C C . ASN A 1 548 ? 17.289 -23.185 -17.340 1.00 76.19 548 ASN A C 1
ATOM 3998 O O . ASN A 1 548 ? 16.649 -23.384 -18.364 1.00 76.19 548 ASN A O 1
ATOM 4002 N N . GLY A 1 549 ? 17.227 -21.995 -16.705 1.00 78.69 549 GLY A N 1
ATOM 4003 C CA . GLY A 1 549 ? 16.111 -21.265 -16.024 1.00 78.69 549 GLY A CA 1
ATOM 4004 C C . GLY A 1 549 ? 15.461 -19.944 -16.483 1.00 78.69 549 GLY A C 1
ATOM 4005 O O . GLY A 1 549 ? 15.655 -19.566 -17.630 1.00 78.69 549 GLY A O 1
ATOM 4006 N N . SER A 1 550 ? 14.654 -19.250 -15.646 1.00 79.25 550 SER A N 1
ATOM 4007 C CA . SER A 1 550 ? 13.701 -18.257 -16.215 1.00 79.25 550 SER A CA 1
ATOM 4008 C C . SER A 1 550 ? 13.164 -17.072 -15.383 1.00 79.25 550 SER A C 1
ATOM 4010 O O . SER A 1 550 ? 12.021 -16.716 -15.575 1.00 79.25 550 SER A O 1
ATOM 4012 N N . GLY A 1 551 ? 13.962 -16.323 -14.626 1.00 75.50 551 GLY A N 1
ATOM 4013 C CA . GLY A 1 551 ? 13.682 -15.009 -13.968 1.00 75.50 551 GLY A CA 1
ATOM 4014 C C . GLY A 1 551 ? 12.599 -13.906 -14.315 1.00 75.50 551 GLY A C 1
ATOM 4015 O O . GLY A 1 551 ? 12.572 -13.353 -15.387 1.00 75.50 551 GLY A O 1
ATOM 4016 N N . ILE A 1 552 ? 11.790 -13.381 -13.372 1.00 85.81 552 ILE A N 1
ATOM 4017 C CA . ILE A 1 552 ? 10.359 -12.978 -13.478 1.00 85.81 552 ILE A CA 1
ATOM 4018 C C . ILE A 1 552 ? 9.860 -11.622 -12.795 1.00 85.81 552 ILE A C 1
ATOM 4020 O O . ILE A 1 552 ? 9.893 -11.550 -11.589 1.00 85.81 552 ILE A O 1
ATOM 4024 N N . THR A 1 553 ? 9.325 -10.575 -13.502 1.00 81.69 553 THR A N 1
ATOM 4025 C CA . THR A 1 553 ? 8.748 -9.212 -13.157 1.00 81.69 553 THR A CA 1
ATOM 4026 C C . THR A 1 553 ? 7.264 -8.928 -13.528 1.00 81.69 553 THR A C 1
ATOM 4028 O O . THR A 1 553 ? 6.442 -9.788 -13.709 1.00 81.69 553 THR A O 1
ATOM 4031 N N . ASN A 1 554 ? 6.761 -7.716 -13.494 1.00 73.75 554 ASN A N 1
ATOM 4032 C CA . ASN A 1 554 ? 5.454 -7.291 -13.980 1.00 73.75 554 ASN A CA 1
ATOM 4033 C C . ASN A 1 554 ? 4.131 -8.164 -13.933 1.00 73.75 554 ASN A C 1
ATOM 4035 O O . ASN A 1 554 ? 3.978 -9.082 -14.736 1.00 73.75 554 ASN A O 1
ATOM 4039 N N . LEU A 1 555 ? 3.122 -7.813 -13.077 1.00 82.50 555 LEU A N 1
ATOM 4040 C CA . LEU A 1 555 ? 1.917 -8.636 -12.691 1.00 82.50 555 LEU A CA 1
ATOM 4041 C C . LEU A 1 555 ? 0.791 -8.181 -11.623 1.00 82.50 555 LEU A C 1
ATOM 4043 O O . LEU A 1 555 ? 1.084 -8.074 -10.452 1.00 82.50 555 LEU A O 1
ATOM 4047 N N . VAL A 1 556 ? -0.507 -7.949 -11.967 1.00 82.94 556 VAL A N 1
ATOM 4048 C CA . VAL A 1 556 ? -1.700 -7.408 -11.198 1.00 82.94 556 VAL A CA 1
ATOM 4049 C C . VAL A 1 556 ? -3.016 -8.001 -11.731 1.00 82.94 556 VAL A C 1
ATOM 4051 O O . VAL A 1 556 ? -3.071 -8.452 -12.864 1.00 82.94 556 VAL A O 1
ATOM 4054 N N . GLY A 1 557 ? -4.123 -7.966 -10.996 1.00 80.38 557 GLY A N 1
ATOM 4055 C CA . GLY A 1 557 ? -5.433 -8.375 -11.514 1.00 80.38 557 GLY A CA 1
ATOM 4056 C C . GLY A 1 557 ? -5.883 -7.714 -12.802 1.00 80.38 557 GLY A C 1
ATOM 4057 O O . GLY A 1 557 ? -6.318 -6.571 -12.761 1.00 80.38 557 GLY A O 1
ATOM 4058 N N . PHE A 1 558 ? -5.976 -8.487 -13.890 1.00 82.69 558 PHE A N 1
ATOM 4059 C CA . PHE A 1 558 ? -6.955 -8.234 -14.954 1.00 82.69 558 PHE A CA 1
ATOM 4060 C C . PHE A 1 558 ? -7.858 -9.422 -15.180 1.00 82.69 558 PHE A C 1
ATOM 4062 O O . PHE A 1 558 ? -7.379 -10.536 -15.352 1.00 82.69 558 PHE A O 1
ATOM 4069 N N . ASP A 1 559 ? -9.164 -9.174 -15.221 1.00 77.56 559 ASP A N 1
ATOM 4070 C CA . ASP A 1 559 ? -10.176 -10.186 -15.545 1.00 77.56 559 ASP A CA 1
ATOM 4071 C C . ASP A 1 559 ? -9.989 -11.522 -14.773 1.00 77.56 559 ASP A C 1
ATOM 4073 O O . ASP A 1 559 ? -10.351 -12.601 -15.236 1.00 77.56 559 ASP A O 1
ATOM 4077 N N . GLY A 1 560 ? -9.393 -11.442 -13.570 1.00 70.50 560 GLY A N 1
ATOM 4078 C CA . GLY A 1 560 ? -9.041 -12.578 -12.712 1.00 70.50 560 GLY A CA 1
ATOM 4079 C C . GLY A 1 560 ? -7.742 -13.333 -13.053 1.00 70.50 560 GLY A C 1
ATOM 4080 O O . GLY A 1 560 ? -7.659 -14.509 -12.710 1.00 70.50 560 GLY A O 1
ATOM 4081 N N . ARG A 1 561 ? -6.764 -12.715 -13.737 1.00 82.88 561 ARG A N 1
ATOM 4082 C CA . ARG A 1 561 ? -5.504 -13.313 -14.239 1.00 82.88 561 ARG A CA 1
ATOM 4083 C C . ARG A 1 561 ? -4.267 -12.354 -14.027 1.00 82.88 561 ARG A C 1
ATOM 4085 O O . ARG A 1 561 ? -4.475 -11.189 -13.701 1.00 82.88 561 ARG A O 1
ATOM 4092 N N . LEU A 1 562 ? -3.012 -12.835 -14.239 1.00 88.75 562 LEU A N 1
ATOM 4093 C CA . LEU A 1 562 ? -1.583 -12.410 -13.852 1.00 88.75 562 LEU A CA 1
ATOM 4094 C C . LEU A 1 562 ? -0.284 -11.649 -14.712 1.00 88.75 562 LEU A C 1
ATOM 4096 O O . LEU A 1 562 ? 0.532 -11.224 -13.940 1.00 88.75 562 LEU A O 1
ATOM 4100 N N . TYR A 1 563 ? 0.225 -11.349 -16.050 1.00 89.38 563 TYR A N 1
ATOM 4101 C CA . TYR A 1 563 ? 0.465 -11.953 -17.545 1.00 89.38 563 TYR A CA 1
ATOM 4102 C C . TYR A 1 563 ? 1.977 -11.883 -17.945 1.00 89.38 563 TYR A C 1
ATOM 4104 O O . TYR A 1 563 ? 2.510 -10.824 -17.697 1.00 89.38 563 TYR A O 1
ATOM 4112 N N . PHE A 1 564 ? 2.658 -12.896 -18.562 1.00 91.56 564 PHE A N 1
ATOM 4113 C CA . PHE A 1 564 ? 4.167 -12.980 -18.615 1.00 91.56 564 PHE A CA 1
ATOM 4114 C C . PHE A 1 564 ? 5.073 -13.529 -19.751 1.00 91.56 564 PHE A C 1
ATOM 4116 O O . PHE A 1 564 ? 4.594 -14.272 -20.577 1.00 91.56 564 PHE A O 1
ATOM 4123 N N . VAL A 1 565 ? 6.409 -13.315 -19.756 1.00 92.12 565 VAL A N 1
ATOM 4124 C CA . VAL A 1 565 ? 7.349 -13.279 -20.916 1.00 92.12 565 VAL A CA 1
ATOM 4125 C C . VAL A 1 565 ? 8.793 -13.839 -20.609 1.00 92.12 565 VAL A C 1
ATOM 4127 O O . VAL A 1 565 ? 9.390 -13.359 -19.685 1.00 92.12 565 VAL A O 1
ATOM 4130 N N . ALA A 1 566 ? 9.401 -14.862 -21.257 1.00 90.44 566 ALA A N 1
ATOM 4131 C CA . ALA A 1 566 ? 10.615 -15.605 -20.783 1.00 90.44 566 ALA A CA 1
ATOM 4132 C C . ALA A 1 566 ? 11.090 -16.863 -21.442 1.00 90.44 566 ALA A C 1
ATOM 4134 O O . ALA A 1 566 ? 10.284 -17.560 -22.020 1.00 90.44 566 ALA A O 1
ATOM 4135 N N . ASP A 1 567 ? 12.275 -17.337 -21.087 1.00 88.12 567 ASP A N 1
ATOM 4136 C CA . ASP A 1 567 ? 12.760 -18.576 -21.648 1.00 88.12 567 ASP A CA 1
ATOM 4137 C C . ASP A 1 567 ? 12.155 -19.910 -21.258 1.00 88.12 567 ASP A C 1
ATOM 4139 O O . ASP A 1 567 ? 12.082 -20.168 -20.083 1.00 88.12 567 ASP A O 1
ATOM 4143 N N . ASP A 1 568 ? 11.759 -20.728 -22.262 1.00 88.75 568 ASP A N 1
ATOM 4144 C CA . ASP A 1 568 ? 11.527 -22.204 -22.286 1.00 88.75 568 ASP A CA 1
ATOM 4145 C C . ASP A 1 568 ? 12.699 -22.969 -22.938 1.00 88.75 568 ASP A C 1
ATOM 4147 O O . ASP A 1 568 ? 12.786 -24.196 -22.892 1.00 88.75 568 ASP A O 1
ATOM 4151 N N . GLY A 1 569 ? 13.651 -22.219 -23.474 1.00 80.12 569 GLY A N 1
ATOM 4152 C CA . GLY A 1 569 ? 14.749 -22.601 -24.344 1.00 80.12 569 GLY A CA 1
ATOM 4153 C C . GLY A 1 569 ? 14.407 -22.494 -25.836 1.00 80.12 569 GLY A C 1
ATOM 4154 O O . GLY A 1 569 ? 15.216 -22.948 -26.644 1.00 80.12 569 GLY A O 1
ATOM 4155 N N . VAL A 1 570 ? 13.220 -22.000 -26.226 1.00 86.75 570 VAL A N 1
ATOM 4156 C CA . VAL A 1 570 ? 12.620 -22.278 -27.549 1.00 86.75 570 VAL A CA 1
ATOM 4157 C C . VAL A 1 570 ? 12.113 -21.074 -28.340 1.00 86.75 570 VAL A C 1
ATOM 4159 O O . VAL A 1 570 ? 12.622 -20.855 -29.431 1.00 86.75 570 VAL A O 1
ATOM 4162 N N . HIS A 1 571 ? 11.058 -20.380 -27.916 1.00 87.88 571 HIS A N 1
ATOM 4163 C CA . HIS A 1 571 ? 10.122 -19.755 -28.890 1.00 87.88 571 HIS A CA 1
ATOM 4164 C C . HIS A 1 571 ? 10.556 -18.486 -29.585 1.00 87.88 571 HIS A C 1
ATOM 4166 O O . HIS A 1 571 ? 9.850 -17.929 -30.430 1.00 87.88 571 HIS A O 1
ATOM 4172 N N . GLY A 1 572 ? 11.684 -17.964 -29.171 1.00 81.31 572 GLY A N 1
ATOM 4173 C CA . GLY A 1 572 ? 11.820 -16.548 -29.278 1.00 81.31 572 GLY A CA 1
ATOM 4174 C C . GLY A 1 572 ? 10.794 -15.917 -28.382 1.00 81.31 572 GLY A C 1
ATOM 4175 O O . GLY A 1 572 ? 9.996 -16.533 -27.683 1.00 81.31 572 GLY A O 1
ATOM 4176 N N . ARG A 1 573 ? 11.137 -14.708 -28.106 1.00 87.38 573 ARG A N 1
ATOM 4177 C CA . ARG A 1 573 ? 11.568 -14.482 -26.780 1.00 87.38 573 ARG A CA 1
ATOM 4178 C C . ARG A 1 573 ? 10.385 -13.657 -26.192 1.00 87.38 573 ARG A C 1
ATOM 4180 O O . ARG A 1 573 ? 10.457 -12.452 -26.266 1.00 87.38 573 ARG A O 1
ATOM 4187 N N . GLU A 1 574 ? 9.227 -14.233 -25.775 1.00 90.88 574 GLU A N 1
ATOM 4188 C CA . GLU A 1 574 ? 7.954 -13.458 -25.690 1.00 90.88 574 GLU A CA 1
ATOM 4189 C C . GLU A 1 574 ? 6.678 -14.038 -24.840 1.00 90.88 574 GLU A C 1
ATOM 4191 O O . GLU A 1 574 ? 6.725 -15.175 -24.465 1.00 90.88 574 GLU A O 1
ATOM 4196 N N . VAL A 1 575 ? 5.501 -13.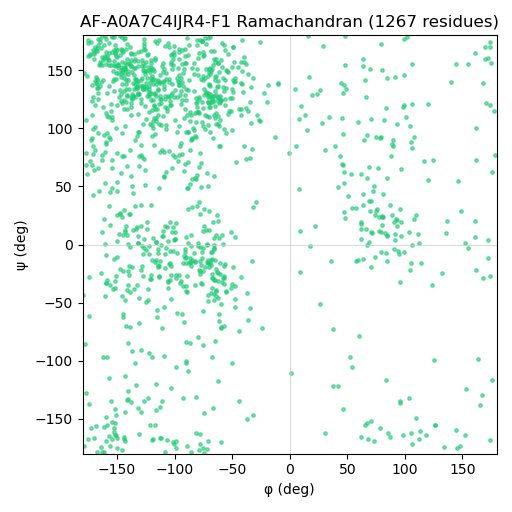414 -24.464 1.00 91.19 575 VAL A N 1
ATOM 4197 C CA . VAL A 1 575 ? 4.377 -13.759 -23.445 1.00 91.19 575 VAL A CA 1
ATOM 4198 C C . VAL A 1 575 ? 3.359 -14.997 -23.441 1.00 91.19 575 VAL A C 1
ATOM 4200 O O . VAL A 1 575 ? 2.984 -15.548 -24.473 1.00 91.19 575 VAL A O 1
ATOM 4203 N N . TRP A 1 576 ? 2.756 -15.321 -22.254 1.00 93.56 576 TRP A N 1
ATOM 4204 C CA . TRP A 1 576 ? 1.713 -16.330 -21.809 1.00 93.56 576 TRP A CA 1
ATOM 4205 C C . TRP A 1 576 ? 0.694 -15.800 -20.708 1.00 93.56 576 TRP A C 1
ATOM 4207 O O . TRP A 1 576 ? 0.968 -14.778 -20.083 1.00 93.56 576 TRP A O 1
ATOM 4217 N N . THR A 1 577 ? -0.434 -16.499 -20.395 1.00 95.12 577 THR A N 1
ATOM 4218 C CA . THR A 1 577 ? -1.556 -16.181 -19.427 1.00 95.12 577 THR A CA 1
ATOM 4219 C C . THR A 1 577 ? -2.090 -17.344 -18.569 1.00 95.12 577 THR A C 1
ATOM 4221 O O . THR A 1 577 ? -2.056 -18.457 -19.066 1.00 95.12 577 THR A O 1
ATOM 4224 N N . SER A 1 578 ? -2.690 -17.133 -17.377 1.00 92.19 578 SER A N 1
ATOM 4225 C CA . SER A 1 578 ? -3.272 -18.186 -16.508 1.00 92.19 578 SER A CA 1
ATOM 4226 C C . SER A 1 578 ? -4.434 -17.746 -15.614 1.00 92.19 578 SER A C 1
ATOM 4228 O O . SER A 1 578 ? -4.650 -16.568 -15.389 1.00 92.19 578 SER A O 1
ATOM 4230 N N . ASP A 1 579 ? -5.156 -18.730 -15.087 1.00 81.06 579 ASP A N 1
ATOM 4231 C CA . ASP A 1 579 ? -6.169 -18.701 -14.008 1.00 81.06 579 ASP A CA 1
ATOM 4232 C C . ASP A 1 579 ? -5.584 -19.255 -12.692 1.00 81.06 579 ASP A C 1
ATOM 4234 O O . ASP A 1 579 ? -6.294 -19.690 -11.778 1.00 81.06 579 ASP A O 1
ATOM 4238 N N . GLY A 1 580 ? -4.251 -19.272 -12.621 1.00 80.50 580 GLY A N 1
ATOM 4239 C CA . GLY A 1 580 ? -3.507 -19.761 -11.487 1.00 80.50 580 GLY A CA 1
ATOM 4240 C C . GLY A 1 580 ? -3.610 -21.271 -11.424 1.00 80.50 580 GLY A C 1
ATOM 4241 O O . GLY A 1 580 ? -3.905 -21.803 -10.368 1.00 80.50 580 GLY A O 1
ATOM 4242 N N . THR A 1 581 ? -3.433 -22.004 -12.524 1.00 84.69 581 THR A N 1
ATOM 4243 C CA . THR A 1 581 ? -3.493 -23.474 -12.471 1.00 84.69 581 THR A CA 1
ATOM 4244 C C . THR A 1 581 ? -2.380 -24.164 -13.251 1.00 84.69 581 THR A C 1
ATOM 4246 O O . THR A 1 581 ? -1.899 -23.604 -14.240 1.00 84.69 581 THR A O 1
ATOM 4249 N N . PRO A 1 582 ? -2.074 -25.439 -12.903 1.00 82.81 582 PRO A N 1
ATOM 4250 C CA . PRO A 1 582 ? -1.156 -26.299 -13.645 1.00 82.81 582 PRO A CA 1
ATOM 4251 C C . PRO A 1 582 ? -1.546 -26.647 -15.093 1.00 82.81 582 PRO A C 1
ATOM 4253 O O . PRO A 1 582 ? -1.092 -27.655 -15.631 1.00 82.81 582 PRO A O 1
ATOM 4256 N N . ALA A 1 583 ? -2.421 -25.874 -15.734 1.00 81.62 583 ALA A N 1
ATOM 4257 C CA . ALA A 1 583 ? -2.882 -26.128 -17.097 1.00 81.62 583 ALA A CA 1
ATOM 4258 C C . ALA A 1 583 ? -3.467 -24.887 -17.783 1.00 81.62 583 ALA A C 1
ATOM 4260 O O . ALA A 1 583 ? -3.349 -24.759 -18.998 1.00 81.62 583 ALA A O 1
ATOM 4261 N N . GLY A 1 584 ? -4.113 -23.990 -17.030 1.00 85.38 584 GLY A N 1
ATOM 4262 C CA . GLY A 1 584 ? -4.662 -22.742 -17.563 1.00 85.38 584 GLY A CA 1
ATOM 4263 C C . GLY A 1 584 ? -3.592 -21.730 -17.947 1.00 85.38 584 GLY A C 1
ATOM 4264 O O . GLY A 1 584 ? -3.876 -20.810 -18.713 1.00 85.38 584 GLY A O 1
ATOM 4265 N N . THR A 1 585 ? -2.363 -21.942 -17.476 1.00 93.31 585 THR A N 1
ATOM 4266 C CA . THR A 1 585 ? -1.184 -21.276 -18.004 1.00 93.31 585 THR A CA 1
ATOM 4267 C C . THR A 1 585 ? -0.907 -21.688 -19.441 1.00 93.31 585 THR A C 1
ATOM 4269 O O . THR A 1 585 ? -0.500 -22.824 -19.683 1.00 93.31 585 THR A O 1
ATOM 4272 N N . VAL A 1 586 ? -1.079 -20.748 -20.371 1.00 93.94 586 VAL A N 1
ATOM 4273 C CA . VAL A 1 586 ? -0.889 -20.943 -21.812 1.00 93.94 586 VAL A CA 1
ATOM 4274 C C . VAL A 1 586 ? -0.279 -19.740 -22.520 1.00 93.94 586 VAL A C 1
ATOM 4276 O O . VAL A 1 586 ? -0.495 -18.589 -22.154 1.00 93.94 586 VAL A O 1
ATOM 4279 N N . LEU A 1 587 ? 0.432 -20.043 -23.600 1.00 93.69 587 LEU A N 1
ATOM 4280 C CA . LEU A 1 587 ? 1.015 -19.116 -24.557 1.00 93.69 587 LEU A CA 1
ATOM 4281 C C . LEU A 1 587 ? 0.025 -18.085 -25.030 1.00 93.69 587 LEU A C 1
ATOM 4283 O O . LEU A 1 587 ? -1.069 -18.465 -25.439 1.00 93.69 587 LEU A O 1
ATOM 4287 N N . LEU A 1 588 ? 0.397 -16.800 -25.008 1.00 94.00 588 LEU A N 1
ATOM 4288 C CA . LEU A 1 588 ? -0.526 -15.813 -25.523 1.00 94.00 588 LEU A CA 1
ATOM 4289 C C . LEU A 1 588 ? -0.481 -15.777 -27.034 1.00 94.00 588 LEU A C 1
ATOM 4291 O O . LEU A 1 588 ? -1.375 -16.311 -27.678 1.00 94.00 588 LEU A O 1
ATOM 4295 N N . LYS A 1 589 ? 0.523 -15.108 -27.603 1.00 93.06 589 LYS A N 1
ATOM 4296 C CA . LYS A 1 589 ? 0.675 -14.980 -29.050 1.00 93.06 589 LYS A CA 1
ATOM 4297 C C . LYS A 1 589 ? 1.988 -14.342 -29.429 1.00 93.06 589 LYS A C 1
ATOM 4299 O O . LYS A 1 589 ? 2.186 -13.194 -29.067 1.00 93.06 589 LYS A O 1
ATOM 4304 N N . ASP A 1 590 ? 2.722 -15.081 -30.251 1.00 89.94 590 ASP A N 1
ATOM 4305 C CA . ASP A 1 590 ? 4.012 -14.824 -30.902 1.00 89.94 590 ASP A CA 1
ATOM 4306 C C . ASP A 1 590 ? 3.954 -13.618 -31.862 1.00 89.94 590 ASP A C 1
ATOM 4308 O O . ASP A 1 590 ? 3.257 -13.685 -32.884 1.00 89.94 590 ASP A O 1
ATOM 4312 N N . ILE A 1 591 ? 4.607 -12.497 -31.542 1.00 85.94 591 ILE A N 1
ATOM 4313 C CA . ILE A 1 591 ? 4.744 -11.334 -32.432 1.00 85.94 591 ILE A CA 1
ATOM 4314 C C . ILE A 1 591 ? 6.092 -11.394 -33.197 1.00 85.94 591 ILE A C 1
ATOM 4316 O O . ILE A 1 591 ? 6.035 -11.021 -34.368 1.00 85.94 591 ILE A O 1
ATOM 4320 N N . LEU A 1 592 ? 7.230 -11.920 -32.689 1.00 83.69 592 LEU A N 1
ATOM 4321 C CA . LEU A 1 592 ? 8.486 -12.190 -33.462 1.00 83.69 592 LEU A CA 1
ATOM 4322 C C . LEU A 1 592 ? 8.838 -13.665 -33.740 1.00 83.69 592 LEU A C 1
ATOM 4324 O O . LEU A 1 592 ? 9.962 -13.944 -34.158 1.00 83.69 592 LEU A O 1
ATOM 4328 N N . ALA A 1 593 ? 7.928 -14.612 -33.593 1.00 82.62 593 ALA A N 1
ATOM 4329 C CA . ALA A 1 593 ? 7.983 -15.952 -34.191 1.00 82.62 593 ALA A CA 1
ATOM 4330 C C . ALA A 1 593 ? 9.389 -16.559 -34.430 1.00 82.62 593 ALA A C 1
ATOM 4332 O O . ALA A 1 593 ? 9.869 -16.568 -35.573 1.00 82.62 593 ALA A O 1
ATOM 4333 N N . GLY A 1 594 ? 10.037 -17.148 -33.413 1.00 77.12 594 GLY A N 1
ATOM 4334 C CA . GLY A 1 594 ? 11.222 -17.975 -33.685 1.00 77.12 594 GLY A CA 1
ATOM 4335 C C . GLY A 1 594 ? 12.135 -18.310 -32.511 1.00 77.12 594 GLY A C 1
ATOM 4336 O O . GLY A 1 594 ? 11.941 -19.319 -31.853 1.00 77.12 594 GLY A O 1
ATOM 4337 N N . ALA A 1 595 ? 13.221 -17.543 -32.393 1.00 79.69 595 ALA A N 1
ATOM 4338 C CA . ALA A 1 595 ? 14.144 -17.457 -31.249 1.00 79.69 595 ALA A CA 1
ATOM 4339 C C . ALA A 1 595 ? 14.413 -15.975 -30.873 1.00 79.69 595 ALA A C 1
ATOM 4341 O O . ALA A 1 595 ? 15.150 -15.682 -29.938 1.00 79.69 595 ALA A O 1
ATOM 4342 N N . ALA A 1 596 ? 13.769 -15.052 -31.603 1.00 77.69 596 ALA A N 1
ATOM 4343 C CA . ALA A 1 596 ? 13.857 -13.598 -31.500 1.00 77.69 596 ALA A CA 1
ATOM 4344 C C . ALA A 1 596 ? 12.600 -13.020 -30.827 1.00 77.69 596 ALA A C 1
ATOM 4346 O O . ALA A 1 596 ? 11.668 -13.762 -30.560 1.00 77.69 596 ALA A O 1
ATOM 4347 N N . ALA A 1 597 ? 12.608 -11.737 -30.476 1.00 82.88 597 ALA A N 1
ATOM 4348 C CA . ALA A 1 597 ? 12.774 -11.445 -29.073 1.00 82.88 597 ALA A CA 1
ATOM 4349 C C . ALA A 1 597 ? 12.195 -10.141 -28.521 1.00 82.88 597 ALA A C 1
ATOM 4351 O O . ALA A 1 597 ? 12.342 -9.085 -29.122 1.00 82.88 597 ALA A O 1
ATOM 4352 N N . SER A 1 598 ? 11.634 -10.238 -27.317 1.00 80.88 598 SER A N 1
ATOM 4353 C CA . SER A 1 598 ? 10.592 -9.397 -26.752 1.00 80.88 598 SER A CA 1
ATOM 4354 C C . SER A 1 598 ? 10.684 -9.182 -25.243 1.00 80.88 598 SER A C 1
ATOM 4356 O O . SER A 1 598 ? 9.776 -9.498 -24.477 1.00 80.88 598 SER A O 1
ATOM 4358 N N . ASP A 1 599 ? 11.781 -8.580 -24.840 1.00 81.69 599 ASP A N 1
ATOM 4359 C CA . ASP A 1 599 ? 12.091 -8.169 -23.485 1.00 81.69 599 ASP A CA 1
ATOM 4360 C C . ASP A 1 599 ? 11.169 -7.115 -22.902 1.00 81.69 599 ASP A C 1
ATOM 4362 O O . ASP A 1 599 ? 10.791 -6.158 -23.591 1.00 81.69 599 ASP A O 1
ATOM 4366 N N . PRO A 1 600 ? 10.738 -7.294 -21.642 1.00 87.81 600 PRO A N 1
ATOM 4367 C CA . PRO A 1 600 ? 10.017 -6.183 -21.050 1.00 87.81 600 PRO A CA 1
ATOM 4368 C C . PRO A 1 600 ? 10.025 -5.758 -19.575 1.00 87.81 600 PRO A C 1
ATOM 4370 O O . PRO A 1 600 ? 9.891 -6.529 -18.634 1.00 87.81 600 PRO A O 1
ATOM 4373 N N . THR A 1 601 ? 9.832 -4.450 -19.407 1.00 83.81 601 THR A N 1
ATOM 4374 C CA . THR A 1 601 ? 9.502 -3.807 -18.131 1.00 83.81 601 THR A CA 1
ATOM 4375 C C . T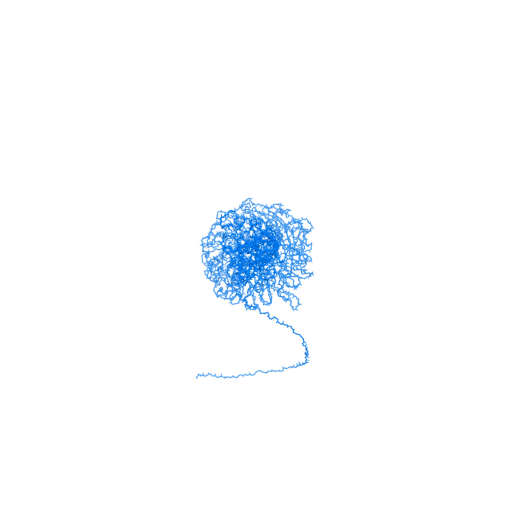HR A 1 601 ? 8.334 -2.847 -18.242 1.00 83.81 601 THR A C 1
ATOM 4377 O O . THR A 1 601 ? 8.273 -2.179 -19.265 1.00 83.81 601 THR A O 1
ATOM 4380 N N . GLN A 1 602 ? 7.438 -2.802 -17.227 1.00 81.44 602 GLN A N 1
ATOM 4381 C CA . GLN A 1 602 ? 6.274 -1.910 -17.002 1.00 81.44 602 GLN A CA 1
ATOM 4382 C C . GLN A 1 602 ? 4.816 -2.189 -17.512 1.00 81.44 602 GLN A C 1
ATOM 4384 O O . GLN A 1 602 ? 4.386 -1.597 -18.492 1.00 81.44 602 GLN A O 1
ATOM 4389 N N . LEU A 1 603 ? 3.962 -2.921 -16.794 1.00 85.81 603 LEU A N 1
ATOM 4390 C CA . LEU A 1 603 ? 2.698 -3.550 -17.224 1.00 85.81 603 LEU A CA 1
ATOM 4391 C C . LEU A 1 603 ? 1.499 -3.158 -16.266 1.00 85.81 603 LEU A C 1
ATOM 4393 O O . LEU A 1 603 ? 1.686 -3.272 -15.069 1.00 85.81 603 LEU A O 1
ATOM 4397 N N . THR A 1 604 ? 0.253 -2.801 -16.697 1.00 86.19 604 THR A N 1
ATOM 4398 C CA . THR A 1 604 ? -1.064 -2.896 -15.930 1.00 86.19 604 THR A CA 1
ATOM 4399 C C . THR A 1 604 ? -2.375 -2.872 -16.734 1.00 86.19 604 THR A C 1
ATOM 4401 O O . THR A 1 604 ? -2.360 -2.751 -17.945 1.00 86.19 604 THR A O 1
ATOM 4404 N N . VAL A 1 605 ? -3.519 -2.972 -16.046 1.00 86.94 605 VAL A N 1
ATOM 4405 C CA . VAL A 1 605 ? -4.912 -2.639 -16.426 1.00 86.94 605 VAL A CA 1
ATOM 4406 C C . VAL A 1 605 ? -5.270 -1.142 -16.549 1.00 86.94 605 VAL A C 1
ATOM 4408 O O . VAL A 1 605 ? -5.215 -0.394 -15.581 1.00 86.94 605 VAL A O 1
ATOM 4411 N N . SER A 1 606 ? -5.840 -0.723 -17.682 1.00 84.94 606 SER A N 1
ATOM 4412 C CA . SER A 1 606 ? -6.643 0.513 -17.779 1.00 84.94 606 SER A CA 1
ATOM 4413 C C . SER A 1 606 ? -7.767 0.365 -18.789 1.00 84.94 606 SER A C 1
ATOM 4415 O O . SER A 1 606 ? -7.617 -0.305 -19.806 1.00 84.94 606 SER A O 1
ATOM 4417 N N . GLY A 1 607 ? -8.925 0.966 -18.506 1.00 75.25 607 GLY A N 1
ATOM 4418 C CA . GLY A 1 607 ? -10.040 1.032 -19.460 1.00 75.25 607 GLY A CA 1
ATOM 4419 C C . GLY A 1 607 ? -10.603 -0.333 -19.875 1.00 75.25 607 GLY A C 1
ATOM 4420 O O . GLY A 1 607 ? -11.277 -0.434 -20.899 1.00 75.25 607 GLY A O 1
ATOM 4421 N N . GLY A 1 608 ? -10.311 -1.387 -19.104 1.00 78.25 608 GLY A N 1
ATOM 4422 C CA . GLY A 1 608 ? -10.603 -2.769 -19.482 1.00 78.25 608 GLY A CA 1
ATOM 4423 C C . GLY A 1 608 ? -9.662 -3.351 -20.552 1.00 78.25 608 GLY A C 1
ATOM 4424 O O . GLY A 1 608 ? -10.109 -4.203 -21.314 1.00 78.25 608 GLY A O 1
ATOM 4425 N N . LYS A 1 609 ? -8.397 -2.894 -20.635 1.00 88.00 609 LYS A N 1
ATOM 4426 C CA . LYS A 1 609 ? -7.316 -3.361 -21.544 1.00 88.00 609 LYS A CA 1
ATOM 4427 C C . LYS A 1 609 ? -5.914 -3.271 -20.883 1.00 88.00 609 LYS A C 1
ATOM 4429 O O . LYS A 1 609 ? -5.823 -2.658 -19.818 1.00 88.00 609 LYS A O 1
ATOM 4434 N N . LEU A 1 610 ? -4.845 -3.873 -21.464 1.00 90.38 610 LEU A N 1
ATOM 4435 C CA . LEU A 1 610 ? -3.481 -3.971 -20.843 1.00 90.38 610 LEU A CA 1
ATOM 4436 C C . LEU A 1 610 ? -2.198 -4.361 -21.648 1.00 90.38 610 LEU A C 1
ATOM 4438 O O . LEU A 1 610 ? -2.337 -4.961 -22.704 1.00 90.38 610 LEU A O 1
ATOM 4442 N N . PHE A 1 611 ? -0.973 -3.947 -21.180 1.00 90.62 611 PHE A N 1
ATOM 4443 C CA . PHE A 1 611 ? 0.334 -3.689 -21.910 1.00 90.62 611 PHE A CA 1
ATOM 4444 C C . PHE A 1 611 ? 1.573 -4.609 -21.654 1.00 90.62 611 PHE A C 1
ATOM 4446 O O . PHE A 1 611 ? 1.619 -4.973 -20.513 1.00 90.62 611 PHE A O 1
ATOM 4453 N N . PHE A 1 612 ? 2.496 -4.922 -22.653 1.00 91.44 612 PHE A N 1
ATOM 4454 C CA . PHE A 1 612 ? 3.776 -5.784 -22.806 1.00 91.44 612 PHE A CA 1
ATOM 4455 C C . PHE A 1 612 ? 5.051 -5.206 -23.730 1.00 91.44 612 PHE A C 1
ATOM 4457 O O . PHE A 1 612 ? 4.720 -4.342 -24.512 1.00 91.44 612 PHE A O 1
ATOM 4464 N N . THR A 1 613 ? 6.427 -5.524 -23.771 1.00 88.81 613 THR A N 1
ATOM 4465 C CA . THR A 1 613 ? 7.646 -4.961 -24.653 1.00 88.81 613 THR A CA 1
ATOM 4466 C C . THR A 1 613 ? 8.749 -5.736 -25.599 1.00 88.81 613 THR A C 1
ATOM 4468 O O . THR A 1 613 ? 8.758 -6.948 -25.664 1.00 88.81 613 THR A O 1
ATOM 4471 N N . ALA A 1 614 ? 9.678 -5.111 -26.422 1.00 87.38 614 ALA A N 1
ATOM 4472 C CA . ALA A 1 614 ? 10.673 -5.726 -27.419 1.00 87.38 614 ALA A CA 1
ATOM 4473 C C . ALA A 1 614 ? 11.153 -5.023 -28.785 1.00 87.38 614 ALA A C 1
ATOM 4475 O O . ALA A 1 614 ? 10.809 -3.880 -28.991 1.00 87.38 614 ALA A O 1
ATOM 4476 N N . SER A 1 615 ? 11.941 -5.607 -29.744 1.00 82.88 615 SER A N 1
ATOM 4477 C CA . SER A 1 615 ? 12.378 -5.122 -31.122 1.00 82.88 615 SER A CA 1
ATOM 4478 C C . SER A 1 615 ? 11.756 -5.874 -32.357 1.00 82.88 615 SER A C 1
ATOM 4480 O O . SER A 1 615 ? 11.469 -7.033 -32.223 1.00 82.88 615 SER A O 1
ATOM 4482 N N . SER A 1 616 ? 11.474 -5.337 -33.575 1.00 73.44 616 SER A N 1
ATOM 4483 C CA . SER A 1 616 ? 10.237 -5.769 -34.333 1.00 73.44 616 SER A CA 1
ATOM 4484 C C . SER A 1 616 ? 10.080 -6.710 -35.529 1.00 73.44 616 SER A C 1
ATOM 4486 O O . SER A 1 616 ? 10.887 -6.814 -36.448 1.00 73.44 616 SER A O 1
ATOM 4488 N N . ASN A 1 617 ? 8.819 -7.195 -35.575 1.00 66.62 617 ASN A N 1
ATOM 4489 C CA . ASN A 1 617 ? 8.118 -7.846 -36.681 1.00 66.62 617 ASN A CA 1
ATOM 4490 C C . ASN A 1 617 ? 7.540 -6.938 -37.787 1.00 66.62 617 ASN A C 1
ATOM 4492 O O . ASN A 1 617 ? 7.264 -7.427 -38.879 1.00 66.62 617 ASN A O 1
ATOM 4496 N N . THR A 1 618 ? 7.299 -5.653 -37.523 1.00 59.72 618 THR A N 1
ATOM 4497 C CA . THR A 1 618 ? 6.678 -4.693 -38.461 1.00 59.72 618 THR A CA 1
ATOM 4498 C C . THR A 1 618 ? 7.722 -3.892 -39.244 1.00 59.72 618 THR A C 1
ATOM 4500 O O . THR A 1 618 ? 7.499 -3.508 -40.389 1.00 59.72 618 THR A O 1
ATOM 4503 N N . SER A 1 619 ? 8.869 -3.642 -38.630 1.00 57.88 619 SER A N 1
ATOM 4504 C CA . SER A 1 619 ? 9.767 -2.546 -38.995 1.00 57.88 619 SER A CA 1
ATOM 4505 C C . SER A 1 619 ? 11.173 -2.729 -38.388 1.00 57.88 619 SER A C 1
ATOM 4507 O O . SER A 1 619 ? 12.171 -2.324 -38.968 1.00 57.88 619 SER A O 1
ATOM 4509 N N . GLY A 1 620 ? 11.279 -3.464 -37.286 1.00 58.06 620 GLY A N 1
ATOM 4510 C CA . GLY A 1 620 ? 12.154 -3.105 -36.193 1.00 58.06 620 GLY A CA 1
ATOM 4511 C C . GLY A 1 620 ? 11.353 -2.348 -35.144 1.00 58.06 620 GLY A C 1
ATOM 4512 O O . GLY A 1 620 ? 11.577 -2.623 -33.986 1.00 58.06 620 GLY A O 1
ATOM 4513 N N . ASN A 1 621 ? 10.319 -1.551 -35.477 1.00 72.44 621 ASN A N 1
ATOM 4514 C CA . ASN A 1 621 ? 10.167 -0.199 -34.927 1.00 72.44 621 ASN A CA 1
ATOM 4515 C C . ASN A 1 621 ? 8.871 0.229 -34.116 1.00 72.44 621 ASN A C 1
ATOM 4517 O O . ASN A 1 621 ? 7.794 0.247 -34.684 1.00 72.44 621 ASN A O 1
ATOM 4521 N N . VAL A 1 622 ? 9.026 0.523 -32.791 1.00 81.19 622 VAL A N 1
ATOM 4522 C CA . VAL A 1 622 ? 8.179 0.844 -31.584 1.00 81.19 622 VAL A CA 1
ATOM 4523 C C . VAL A 1 622 ? 6.694 0.836 -31.858 1.00 81.19 622 VAL A C 1
ATOM 4525 O O . VAL A 1 622 ? 6.158 -0.232 -32.020 1.00 81.19 622 VAL A O 1
ATOM 4528 N N . GLU A 1 623 ? 5.970 1.934 -31.849 1.00 86.38 623 GLU A N 1
ATOM 4529 C CA . GLU A 1 623 ? 4.539 1.918 -31.571 1.00 86.38 623 GLU A CA 1
ATOM 4530 C C . GLU A 1 623 ? 4.175 1.488 -30.148 1.00 86.38 623 GLU A C 1
ATOM 4532 O O . GLU A 1 623 ? 4.934 1.574 -29.206 1.00 86.38 623 GLU A O 1
ATOM 4537 N N . LEU A 1 624 ? 2.976 0.969 -29.971 1.00 91.56 624 LEU A N 1
ATOM 4538 C CA . LEU A 1 624 ? 2.510 0.181 -28.849 1.00 91.56 624 LEU A CA 1
ATOM 4539 C C . LEU A 1 624 ? 1.415 -0.717 -29.352 1.00 91.56 624 LEU A C 1
ATOM 4541 O O . LEU A 1 624 ? 1.049 -0.668 -30.521 1.00 91.56 624 LEU A O 1
ATOM 4545 N N . PHE A 1 625 ? 1.045 -1.676 -28.546 1.00 92.50 625 PHE A N 1
ATOM 4546 C CA . PHE A 1 625 ? 0.036 -2.663 -28.788 1.00 92.50 625 PHE A CA 1
ATOM 4547 C C . PHE A 1 625 ? -1.124 -2.465 -27.793 1.00 92.50 625 PHE A C 1
ATOM 4549 O O . PHE A 1 625 ? -1.068 -1.626 -26.906 1.00 92.50 625 PHE A O 1
ATOM 4556 N N . VAL A 1 626 ? -2.212 -3.199 -27.955 1.00 95.94 626 VAL A N 1
ATOM 4557 C CA . VAL A 1 626 ? -3.331 -3.296 -27.017 1.00 95.94 626 VAL A CA 1
ATOM 4558 C C . VAL A 1 626 ? -3.662 -4.770 -26.824 1.00 95.94 626 VAL A C 1
ATOM 4560 O O . VAL A 1 626 ? -3.642 -5.494 -27.813 1.00 95.94 626 VAL A O 1
ATOM 4563 N N . SER A 1 627 ? -3.960 -5.242 -25.612 1.00 94.25 627 SER A N 1
ATOM 4564 C CA . SER A 1 627 ? -4.601 -6.548 -25.415 1.00 94.25 627 SER A CA 1
ATOM 4565 C C . SER A 1 627 ? -5.876 -6.429 -24.598 1.00 94.25 627 SER A C 1
ATOM 4567 O O . SER A 1 627 ? -6.022 -5.568 -23.730 1.00 94.25 627 SER A O 1
ATOM 4569 N N . ASP A 1 628 ? -6.779 -7.346 -24.910 1.00 85.56 628 ASP A N 1
ATOM 4570 C CA . ASP A 1 628 ? -8.014 -7.687 -24.214 1.00 85.56 628 ASP A CA 1
ATOM 4571 C C . ASP A 1 628 ? -7.847 -8.965 -23.368 1.00 85.56 628 ASP A C 1
ATOM 4573 O O . ASP A 1 628 ? -8.831 -9.595 -22.992 1.00 85.56 628 ASP A O 1
ATOM 4577 N N . GLY A 1 629 ? -6.605 -9.393 -23.119 1.00 85.56 629 GLY A N 1
ATOM 4578 C CA . GLY A 1 629 ? -6.323 -10.689 -22.512 1.00 85.56 629 GLY A CA 1
ATOM 4579 C C . GLY A 1 629 ? -6.460 -11.857 -23.495 1.00 85.56 629 GLY A C 1
ATOM 4580 O O . GLY A 1 629 ? -6.662 -12.989 -23.051 1.00 85.56 629 GLY A O 1
ATOM 4581 N N . THR A 1 630 ? -6.328 -11.631 -24.811 1.00 89.88 630 THR A N 1
ATOM 4582 C CA . THR A 1 630 ? -6.319 -12.698 -25.826 1.00 89.88 630 THR A CA 1
ATOM 4583 C C . THR A 1 630 ? -5.224 -12.548 -26.881 1.00 89.88 630 THR A C 1
ATOM 4585 O O . THR A 1 630 ? -4.844 -11.453 -27.288 1.00 89.88 630 THR A O 1
ATOM 4588 N N . ALA A 1 631 ? -4.809 -13.697 -27.422 1.00 88.19 631 ALA A N 1
ATOM 4589 C CA . ALA A 1 631 ? -3.848 -13.862 -28.512 1.00 88.19 631 ALA A CA 1
ATOM 4590 C C . ALA A 1 631 ? -4.108 -12.947 -29.723 1.00 88.19 631 ALA A C 1
ATOM 4592 O O . ALA A 1 631 ? -3.187 -12.498 -30.414 1.00 88.19 631 ALA A O 1
ATOM 4593 N N . ALA A 1 632 ? -5.387 -12.708 -30.007 1.00 87.31 632 ALA A N 1
ATOM 4594 C CA . ALA A 1 632 ? -5.844 -11.966 -31.170 1.00 87.31 632 ALA A CA 1
ATOM 4595 C C . ALA A 1 632 ? -5.981 -10.465 -30.890 1.00 87.31 632 ALA A C 1
ATOM 4597 O O . ALA A 1 632 ? -5.617 -9.674 -31.758 1.00 87.31 632 ALA A O 1
ATOM 4598 N N . GLY A 1 633 ? -6.481 -10.078 -29.710 1.00 88.62 633 GLY A N 1
ATOM 4599 C CA . GLY A 1 633 ? -6.648 -8.672 -29.337 1.00 88.62 633 GLY A CA 1
ATOM 4600 C C . GLY A 1 633 ? -5.318 -7.951 -29.167 1.00 88.62 633 GLY A C 1
ATOM 4601 O O . GLY A 1 633 ? -5.207 -6.822 -29.631 1.00 88.62 633 GLY A O 1
ATOM 4602 N N . THR A 1 634 ? -4.326 -8.662 -28.621 1.00 94.12 634 THR A N 1
ATOM 4603 C CA . THR A 1 634 ? -2.871 -8.422 -28.620 1.00 94.12 634 THR A CA 1
ATOM 4604 C C . THR A 1 634 ? -2.339 -7.899 -29.973 1.00 94.12 634 THR A C 1
ATOM 4606 O O . THR A 1 634 ? -1.923 -8.681 -30.829 1.00 94.12 634 THR A O 1
ATOM 4609 N N . GLN A 1 635 ? -2.398 -6.583 -30.224 1.00 92.38 635 GLN A N 1
ATOM 4610 C CA . GLN A 1 635 ? -2.130 -5.984 -31.550 1.00 92.38 635 GLN A CA 1
ATOM 4611 C C . GLN A 1 635 ? -1.629 -4.531 -31.503 1.00 92.38 635 GLN A C 1
ATOM 4613 O O . GLN A 1 635 ? -1.999 -3.785 -30.611 1.00 92.38 635 GLN A O 1
ATOM 4618 N N . LEU A 1 636 ? -0.811 -4.126 -32.479 1.00 90.44 636 LEU A N 1
ATOM 4619 C CA . LEU A 1 636 ? -0.188 -2.802 -32.567 1.00 90.44 636 LEU A CA 1
ATOM 4620 C C . LEU A 1 636 ? -1.277 -1.716 -32.701 1.00 90.44 636 LEU A C 1
ATOM 4622 O O . LEU A 1 636 ? -2.116 -1.803 -33.591 1.00 90.44 636 LEU A O 1
ATOM 4626 N N . VAL A 1 637 ? -1.299 -0.714 -31.819 1.00 88.44 637 VAL A N 1
ATOM 4627 C CA . VAL A 1 637 ? -2.340 0.321 -31.746 1.00 88.44 637 VAL A CA 1
ATOM 4628 C C . VAL A 1 637 ? -2.269 1.286 -32.923 1.00 88.44 637 VAL A C 1
ATOM 4630 O O . VAL A 1 637 ? -3.326 1.589 -33.470 1.00 88.44 637 VAL A O 1
ATOM 4633 N N . LYS A 1 638 ? -1.091 1.769 -33.344 1.00 85.00 638 LYS A N 1
ATOM 4634 C CA . LYS A 1 638 ? -0.868 2.521 -34.610 1.00 85.00 638 LYS A CA 1
ATOM 4635 C C . LYS A 1 638 ? 0.631 2.758 -34.822 1.00 85.00 638 LYS A C 1
ATOM 4637 O O . LYS A 1 638 ? 1.368 2.684 -33.867 1.00 85.00 638 LYS A O 1
ATOM 4642 N N . GLU A 1 639 ? 1.047 3.108 -36.037 1.00 79.00 639 GLU A N 1
ATOM 4643 C CA . GLU A 1 639 ? 2.320 3.787 -36.354 1.00 79.00 639 GLU A CA 1
ATOM 4644 C C . GLU A 1 639 ? 2.029 5.119 -37.052 1.00 79.00 639 GLU A C 1
ATOM 4646 O O . GLU A 1 639 ? 0.941 5.278 -37.604 1.00 79.00 639 GLU A O 1
ATOM 4651 N N . ILE A 1 640 ? 2.961 6.084 -37.049 1.00 75.25 640 ILE A N 1
ATOM 4652 C CA . ILE A 1 640 ? 2.973 7.196 -38.033 1.00 75.25 640 ILE A CA 1
ATOM 4653 C C . ILE A 1 640 ? 4.351 7.841 -38.251 1.00 75.25 640 ILE A C 1
ATOM 4655 O O . ILE A 1 640 ? 4.641 8.177 -39.397 1.00 75.25 640 ILE A O 1
ATOM 4659 N N . ALA A 1 641 ? 5.226 7.959 -37.237 1.00 70.12 641 ALA A N 1
ATOM 4660 C CA . ALA A 1 641 ? 6.662 8.198 -37.461 1.00 70.12 641 ALA A CA 1
ATOM 4661 C C . ALA A 1 641 ? 7.350 6.876 -37.784 1.00 70.12 641 ALA A C 1
ATOM 4663 O O . ALA A 1 641 ? 8.310 6.460 -37.141 1.00 70.12 641 ALA A O 1
ATOM 4664 N N . ALA A 1 642 ? 6.811 6.256 -38.830 1.00 60.84 642 ALA A N 1
ATOM 4665 C CA . ALA A 1 642 ? 7.488 5.249 -39.601 1.00 60.84 642 ALA A CA 1
ATOM 4666 C C . ALA A 1 642 ? 8.963 5.632 -39.733 1.00 60.84 642 ALA A C 1
ATOM 4668 O O . ALA A 1 642 ? 9.317 6.691 -40.264 1.00 60.84 642 ALA A O 1
ATOM 4669 N N . GLY A 1 643 ? 9.807 4.775 -39.189 1.00 58.09 643 GLY A N 1
ATOM 4670 C CA . GLY A 1 643 ? 11.227 5.000 -39.015 1.00 58.09 643 GLY A CA 1
ATOM 4671 C C . GLY A 1 643 ? 11.919 3.656 -38.900 1.00 58.09 643 GLY A C 1
ATOM 4672 O O . GLY A 1 643 ? 11.262 2.642 -38.725 1.00 58.09 643 GLY A O 1
ATOM 4673 N N . ILE A 1 644 ? 13.241 3.665 -39.042 1.00 51.50 644 ILE A N 1
ATOM 4674 C CA . ILE A 1 644 ? 14.117 2.518 -38.766 1.00 51.50 644 ILE A CA 1
ATOM 4675 C C . ILE A 1 644 ? 14.453 2.401 -37.279 1.00 51.50 644 ILE A C 1
ATOM 4677 O O . ILE A 1 644 ? 15.150 1.473 -36.877 1.00 51.50 644 ILE A O 1
ATOM 4681 N N . ILE A 1 645 ? 14.195 3.453 -36.513 1.00 58.25 645 ILE A N 1
ATOM 4682 C CA . ILE A 1 645 ? 15.348 4.046 -35.864 1.00 58.25 645 ILE A CA 1
ATOM 4683 C C . ILE A 1 645 ? 15.394 3.778 -34.343 1.00 58.25 645 ILE A C 1
ATOM 4685 O O . ILE A 1 645 ? 16.472 3.866 -33.805 1.00 58.25 645 ILE A O 1
ATOM 4689 N N . GLY A 1 646 ? 14.310 3.422 -33.643 1.00 65.62 646 GLY A N 1
ATOM 4690 C CA . GLY A 1 646 ? 14.205 3.379 -32.160 1.00 65.62 646 GLY A CA 1
ATOM 4691 C C . GLY A 1 646 ? 13.415 4.506 -31.414 1.00 65.62 646 GLY A C 1
ATOM 4692 O O . GLY A 1 646 ? 13.923 5.590 -31.263 1.00 65.62 646 GLY A O 1
ATOM 4693 N N . SER A 1 647 ? 12.166 4.380 -30.926 1.00 73.50 647 SER A N 1
ATOM 4694 C CA . SER A 1 647 ? 11.495 5.481 -30.165 1.00 73.50 647 SER A CA 1
ATOM 4695 C C . SER A 1 647 ? 10.264 5.081 -29.338 1.00 73.50 647 SER A C 1
ATOM 4697 O O . SER A 1 647 ? 9.127 5.213 -29.784 1.00 73.50 647 SER A O 1
ATOM 4699 N N . PHE A 1 648 ? 10.395 4.385 -28.226 1.00 79.56 648 PHE A N 1
ATOM 4700 C CA . PHE A 1 648 ? 11.076 4.680 -26.962 1.00 79.56 648 PHE A CA 1
ATOM 4701 C C . PHE A 1 648 ? 10.145 5.387 -25.953 1.00 79.56 648 PHE A C 1
ATOM 4703 O O . PHE A 1 648 ? 10.032 6.599 -26.046 1.00 79.56 648 PHE A O 1
ATOM 4710 N N . PRO A 1 649 ? 9.331 4.619 -25.174 1.00 87.00 649 PRO A N 1
ATOM 4711 C CA . PRO A 1 649 ? 8.272 5.080 -24.256 1.00 87.00 649 PRO A CA 1
ATOM 4712 C C . PRO A 1 649 ? 8.040 4.632 -22.728 1.00 87.00 649 PRO A C 1
ATOM 4714 O O . PRO A 1 649 ? 6.975 4.077 -22.476 1.00 87.00 649 PRO A O 1
ATOM 4717 N N . ARG A 1 650 ? 8.832 4.889 -21.634 1.00 81.12 650 ARG A N 1
ATOM 4718 C CA . ARG A 1 650 ? 8.572 4.435 -20.187 1.00 81.12 650 ARG A CA 1
ATOM 4719 C C . ARG A 1 650 ? 8.005 5.415 -19.076 1.00 81.12 650 ARG A C 1
ATOM 4721 O O . ARG A 1 650 ? 8.003 6.610 -19.307 1.00 81.12 650 ARG A O 1
ATOM 4728 N N . PHE A 1 651 ? 7.477 4.927 -17.918 1.00 78.62 651 PHE A N 1
ATOM 4729 C CA . PHE A 1 651 ? 6.664 5.513 -16.759 1.00 78.62 651 PHE A CA 1
ATOM 4730 C C . PHE A 1 651 ? 5.025 5.519 -16.807 1.00 78.62 651 PHE A C 1
ATOM 4732 O O . PHE A 1 651 ? 4.499 6.527 -17.230 1.00 78.62 651 PHE A O 1
ATOM 4739 N N . LEU A 1 652 ? 4.157 4.540 -16.340 1.00 85.81 652 LEU A N 1
ATOM 4740 C CA . LEU A 1 652 ? 2.696 4.122 -16.697 1.00 85.81 652 LEU A CA 1
ATOM 4741 C C . LEU A 1 652 ? 1.542 3.866 -15.558 1.00 85.81 652 LEU A C 1
ATOM 4743 O O . LEU A 1 652 ? 1.800 3.048 -14.706 1.00 85.81 652 LEU A O 1
ATOM 4747 N N . THR A 1 653 ? 0.254 4.391 -15.493 1.00 83.81 653 THR A N 1
ATOM 4748 C CA . THR A 1 653 ? -1.084 3.763 -14.936 1.00 83.81 653 THR A CA 1
ATOM 4749 C C . THR A 1 653 ? -2.411 4.297 -15.532 1.00 83.81 653 THR A C 1
ATOM 4751 O O . THR A 1 653 ? -2.404 5.102 -16.444 1.00 83.81 653 THR A O 1
ATOM 4754 N N . ASP A 1 654 ? -3.564 3.770 -15.083 1.00 85.06 654 ASP A N 1
ATOM 4755 C CA . ASP A 1 654 ? -4.948 4.214 -15.170 1.00 85.06 654 ASP A CA 1
ATOM 4756 C C . ASP A 1 654 ? -5.325 5.281 -14.141 1.00 85.06 654 ASP A C 1
ATOM 4758 O O . ASP A 1 654 ? -4.860 5.237 -13.007 1.00 85.06 654 ASP A O 1
ATOM 4762 N N . LEU A 1 655 ? -6.282 6.111 -14.542 1.00 80.19 655 LEU A N 1
ATOM 4763 C CA . LEU A 1 655 ? -7.419 6.670 -13.807 1.00 80.19 655 LEU A CA 1
ATOM 4764 C C . LEU A 1 655 ? -8.519 6.805 -14.871 1.00 80.19 655 LEU A C 1
ATOM 4766 O O . LEU A 1 655 ? -8.310 7.357 -15.949 1.00 80.19 655 LEU A O 1
ATOM 4770 N N . ASN A 1 656 ? -9.733 6.361 -14.570 1.00 77.06 656 ASN A N 1
ATOM 4771 C CA . ASN A 1 656 ? -10.909 6.565 -15.423 1.00 77.06 656 ASN A CA 1
ATOM 4772 C C . ASN A 1 656 ? -10.827 5.927 -16.833 1.00 77.06 656 ASN A C 1
ATOM 4774 O O . ASN A 1 656 ? -11.682 6.223 -17.670 1.00 77.06 656 ASN A O 1
ATOM 4778 N N . GLY A 1 657 ? -9.870 5.039 -17.117 1.00 72.94 657 GLY A N 1
ATOM 4779 C CA . GLY A 1 657 ? -9.853 4.214 -18.331 1.00 72.94 657 GLY A CA 1
ATOM 4780 C C . GLY A 1 657 ? -9.363 4.862 -19.628 1.00 72.94 657 GLY A C 1
ATOM 4781 O O . GLY A 1 657 ? -9.533 4.281 -20.700 1.00 72.94 657 GLY A O 1
ATOM 4782 N N . VAL A 1 658 ? -8.784 6.057 -19.545 1.00 81.94 658 VAL A N 1
ATOM 4783 C CA . VAL A 1 658 ? -7.952 6.665 -20.597 1.00 81.94 658 VAL A CA 1
ATOM 4784 C C . VAL A 1 658 ? -6.491 6.368 -20.270 1.00 81.94 658 VAL A C 1
ATOM 4786 O O . VAL A 1 658 ? -6.207 5.872 -19.182 1.00 81.94 658 VAL A O 1
ATOM 4789 N N . LEU A 1 659 ? -5.572 6.566 -21.219 1.00 91.69 659 LEU A N 1
ATOM 4790 C CA . LEU A 1 659 ? -4.374 5.757 -21.175 1.00 91.69 659 LEU A CA 1
ATOM 4791 C C . LEU A 1 659 ? -3.008 6.432 -21.306 1.00 91.69 659 LEU A C 1
ATOM 4793 O O . LEU A 1 659 ? -2.699 7.167 -22.256 1.00 91.69 659 LEU A O 1
ATOM 4797 N N . TYR A 1 660 ? -2.203 6.012 -20.323 1.00 89.94 660 TYR A N 1
ATOM 4798 C CA . TYR A 1 660 ? -0.796 6.250 -20.144 1.00 89.94 660 TYR A CA 1
ATOM 4799 C C . TYR A 1 660 ? 0.043 5.901 -21.355 1.00 89.94 660 TYR A C 1
ATOM 4801 O O . TYR A 1 660 ? -0.000 4.753 -21.765 1.00 89.94 660 TYR A O 1
ATOM 4809 N N . PHE A 1 661 ? 0.846 6.869 -21.825 1.00 91.56 661 PHE A N 1
ATOM 4810 C CA . PHE A 1 661 ? 1.870 6.789 -22.877 1.00 91.56 661 PHE A CA 1
ATOM 4811 C C . PHE A 1 661 ? 2.775 8.078 -23.026 1.00 91.56 661 PHE A C 1
ATOM 4813 O O . PHE A 1 661 ? 2.224 9.171 -22.946 1.00 91.56 661 PHE A O 1
ATOM 4820 N N . VAL A 1 662 ? 4.121 7.970 -23.205 1.00 90.19 662 VAL A N 1
ATOM 4821 C CA . VAL A 1 662 ? 5.222 8.981 -23.374 1.00 90.19 662 VAL A CA 1
ATOM 4822 C C . VAL A 1 662 ? 6.436 8.451 -24.114 1.00 90.19 662 VAL A C 1
ATOM 4824 O O . VAL A 1 662 ? 6.987 7.507 -23.624 1.00 90.19 662 VAL A O 1
ATOM 4827 N N . ALA A 1 663 ? 6.813 9.062 -25.244 1.00 86.75 663 ALA A N 1
ATOM 4828 C CA . ALA A 1 663 ? 7.799 8.779 -26.306 1.00 86.75 663 ALA A CA 1
ATOM 4829 C C . ALA A 1 663 ? 7.852 9.940 -27.332 1.00 86.75 663 ALA A C 1
ATOM 4831 O O . ALA A 1 663 ? 7.224 10.972 -27.171 1.00 86.75 663 ALA A O 1
ATOM 4832 N N . GLN A 1 664 ? 8.469 9.820 -28.497 1.00 82.00 664 GLN A N 1
ATOM 4833 C CA . GLN A 1 664 ? 9.056 11.028 -29.076 1.00 82.00 664 GLN A CA 1
ATOM 4834 C C . GLN A 1 664 ? 8.925 11.340 -30.577 1.00 82.00 664 GLN A C 1
ATOM 4836 O O . GLN A 1 664 ? 8.896 10.428 -31.394 1.00 82.00 664 GLN A O 1
ATOM 4841 N N . ASP A 1 665 ? 8.966 12.615 -30.984 1.00 83.81 665 ASP A N 1
ATOM 4842 C CA . ASP A 1 665 ? 9.114 13.043 -32.383 1.00 83.81 665 ASP A CA 1
ATOM 4843 C C . ASP A 1 665 ? 10.263 14.027 -32.684 1.00 83.81 665 ASP A C 1
ATOM 4845 O O . ASP A 1 665 ? 10.036 15.159 -33.104 1.00 83.81 665 ASP A O 1
ATOM 4849 N N . PRO A 1 666 ? 11.529 13.611 -32.686 1.00 71.81 666 PRO A N 1
ATOM 4850 C CA . PRO A 1 666 ? 12.627 14.381 -33.267 1.00 71.81 666 PRO A CA 1
ATOM 4851 C C . PRO A 1 666 ? 12.465 14.632 -34.786 1.00 71.81 666 PRO A C 1
ATOM 4853 O O . PRO A 1 666 ? 13.345 15.229 -35.404 1.00 71.81 666 PRO A O 1
ATOM 4856 N N . PHE A 1 667 ? 11.340 14.257 -35.425 1.00 76.12 667 PHE A N 1
ATOM 4857 C CA . PHE A 1 667 ? 10.958 14.770 -36.749 1.00 76.12 667 PHE A CA 1
ATOM 4858 C C . PHE A 1 667 ? 10.041 16.003 -36.735 1.00 76.12 667 PHE A C 1
ATOM 4860 O O . PHE A 1 667 ? 9.908 16.658 -37.773 1.00 76.12 667 PHE A O 1
ATOM 4867 N N . SER A 1 668 ? 9.388 16.339 -35.623 1.00 78.00 668 SER A N 1
ATOM 4868 C CA . SER A 1 668 ? 8.503 17.515 -35.552 1.00 78.00 668 SER A CA 1
ATOM 4869 C C . SER A 1 668 ? 8.592 18.289 -34.241 1.00 78.00 668 SER A C 1
ATOM 4871 O O . SER A 1 668 ? 8.461 19.511 -34.236 1.00 78.00 668 SER A O 1
ATOM 4873 N N . THR A 1 669 ? 8.803 17.557 -33.158 1.00 80.62 669 THR A N 1
ATOM 4874 C CA . THR A 1 669 ? 8.495 17.890 -31.781 1.00 80.62 669 THR A CA 1
ATOM 4875 C C . THR A 1 669 ? 9.115 16.790 -30.902 1.00 80.62 669 THR A C 1
ATOM 4877 O O . THR A 1 669 ? 8.466 15.790 -30.670 1.00 80.62 669 THR A O 1
ATOM 4880 N N . GLY A 1 670 ? 10.361 16.898 -30.431 1.00 80.25 670 GLY A N 1
ATOM 4881 C CA . GLY A 1 670 ? 11.038 15.857 -29.649 1.00 80.25 670 GLY A CA 1
ATOM 4882 C C . GLY A 1 670 ? 10.140 15.077 -28.678 1.00 80.25 670 GLY A C 1
ATOM 4883 O O . GLY A 1 670 ? 9.956 13.894 -28.858 1.00 80.25 670 GLY A O 1
ATOM 4884 N N . GLN A 1 671 ? 9.565 15.683 -27.644 1.00 86.19 671 GLN A N 1
ATOM 4885 C CA . GLN A 1 671 ? 9.404 14.978 -26.350 1.00 86.19 671 GLN A CA 1
ATOM 4886 C C . GLN A 1 671 ? 8.339 15.539 -25.292 1.00 86.19 671 GLN A C 1
ATOM 4888 O O . GLN A 1 671 ? 8.794 16.443 -24.631 1.00 86.19 671 GLN A O 1
ATOM 4893 N N . GLU A 1 672 ? 7.017 15.115 -25.142 1.00 91.19 672 GLU A N 1
ATOM 4894 C CA . GLU A 1 672 ? 5.766 15.675 -24.428 1.00 91.19 672 GLU A CA 1
ATOM 4895 C C . GLU A 1 672 ? 4.863 14.857 -23.423 1.00 91.19 672 GLU A C 1
ATOM 4897 O O . GLU A 1 672 ? 4.954 14.986 -22.213 1.00 91.19 672 GLU A O 1
ATOM 4902 N N . LEU A 1 673 ? 3.832 14.197 -23.987 1.00 93.44 673 LEU A N 1
ATOM 4903 C CA . LEU A 1 673 ? 2.560 13.527 -23.574 1.00 93.44 673 LEU A CA 1
ATOM 4904 C C . LEU A 1 673 ? 1.371 13.206 -24.607 1.00 93.44 673 LEU A C 1
ATOM 4906 O O . LEU A 1 673 ? 0.378 13.927 -24.613 1.00 93.44 673 LEU A O 1
ATOM 4910 N N . TRP A 1 674 ? 1.364 12.245 -25.563 1.00 92.94 674 TRP A N 1
ATOM 4911 C CA . TRP A 1 674 ? 0.122 11.933 -26.364 1.00 92.94 674 TRP A CA 1
ATOM 4912 C C . TRP A 1 674 ? -0.785 11.154 -25.376 1.00 92.94 674 TRP A C 1
ATOM 4914 O O . TRP A 1 674 ? -0.308 10.742 -24.325 1.00 92.94 674 TRP A O 1
ATOM 4924 N N . ARG A 1 675 ? -2.089 11.010 -25.637 1.00 94.19 675 ARG A N 1
ATOM 4925 C CA . ARG A 1 675 ? -3.032 10.252 -24.790 1.00 94.19 675 ARG A CA 1
ATOM 4926 C C . ARG A 1 675 ? -3.779 9.205 -25.564 1.00 94.19 675 ARG A C 1
ATOM 4928 O O . ARG A 1 675 ? -4.124 9.497 -26.700 1.00 94.19 675 ARG A O 1
ATOM 4935 N N . SER A 1 676 ? -4.109 8.074 -24.944 1.00 92.38 676 SER A N 1
ATOM 4936 C CA . SER A 1 676 ? -4.701 6.917 -25.629 1.00 92.38 676 SER A CA 1
ATOM 4937 C C . SER A 1 676 ? -6.002 6.403 -25.012 1.00 92.38 676 SER A C 1
ATOM 4939 O O . SER A 1 676 ? -6.484 6.890 -23.988 1.00 92.38 676 SER A O 1
ATOM 4941 N N . ASP A 1 677 ? -6.568 5.398 -25.668 1.00 85.38 677 ASP A N 1
ATOM 4942 C CA . ASP A 1 677 ? -7.604 4.487 -25.181 1.00 85.38 677 ASP A CA 1
ATOM 4943 C C . ASP A 1 677 ? -7.387 3.042 -25.691 1.00 85.38 677 ASP A C 1
ATOM 4945 O O . ASP A 1 677 ? -8.308 2.222 -25.691 1.00 85.38 677 ASP A O 1
ATOM 4949 N N . GLY A 1 678 ? -6.189 2.716 -26.193 1.00 87.25 678 GLY A N 1
ATOM 4950 C CA . GLY A 1 678 ? -5.901 1.444 -26.862 1.00 87.25 678 GLY A CA 1
ATOM 4951 C C . GLY A 1 678 ? -6.595 1.293 -28.226 1.00 87.25 678 GLY A C 1
ATOM 4952 O O . GLY A 1 678 ? -7.083 0.209 -28.550 1.00 87.25 678 GLY A O 1
ATOM 4953 N N . THR A 1 679 ? -6.706 2.375 -29.004 1.00 90.06 679 THR A N 1
ATOM 4954 C CA . THR A 1 679 ? -7.104 2.394 -30.430 1.00 90.06 679 THR A CA 1
ATOM 4955 C C . THR A 1 679 ? -6.214 3.364 -31.205 1.00 90.06 679 THR A C 1
ATOM 4957 O O . THR A 1 679 ? -5.662 4.268 -30.601 1.00 90.06 679 THR A O 1
ATOM 4960 N N . SER A 1 680 ? -6.085 3.261 -32.532 1.00 86.75 680 SER A N 1
ATOM 4961 C CA . SER A 1 680 ? -5.246 4.185 -33.327 1.00 86.75 680 SER A CA 1
ATOM 4962 C C . SER A 1 680 ? -5.646 5.668 -33.261 1.00 86.75 680 SER A C 1
ATOM 4964 O O . SER A 1 680 ? -4.896 6.523 -33.727 1.00 86.75 680 SER A O 1
ATOM 4966 N N . ALA A 1 681 ? -6.859 5.979 -32.794 1.00 86.56 681 ALA A N 1
ATOM 4967 C CA . ALA A 1 681 ? -7.496 7.282 -32.994 1.00 86.56 681 ALA A CA 1
ATOM 4968 C C . ALA A 1 681 ? -7.869 8.007 -31.694 1.00 86.56 681 ALA A C 1
ATOM 4970 O O . ALA A 1 681 ? -7.819 9.235 -31.664 1.00 86.56 681 ALA A O 1
ATOM 4971 N N . GLY A 1 682 ? -8.169 7.290 -30.605 1.00 86.56 682 GLY A N 1
ATOM 4972 C CA . GLY A 1 682 ? -8.315 7.872 -29.261 1.00 86.56 682 GLY A CA 1
ATOM 4973 C C . GLY A 1 682 ? -6.978 8.251 -28.625 1.00 86.56 682 GLY A C 1
ATOM 4974 O O . GLY A 1 682 ? -6.844 8.212 -27.409 1.00 86.56 682 GLY A O 1
ATOM 4975 N N . THR A 1 683 ? -6.028 8.608 -29.483 1.00 92.88 683 THR A N 1
ATOM 4976 C CA . THR A 1 683 ? -4.600 8.308 -29.462 1.00 92.88 683 THR A CA 1
ATOM 4977 C C . THR A 1 683 ? -3.969 9.514 -30.161 1.00 92.88 683 THR A C 1
ATOM 4979 O O . THR A 1 683 ? -3.825 9.538 -31.390 1.00 92.88 683 THR A O 1
ATOM 4982 N N . PHE A 1 684 ? -3.844 10.612 -29.385 1.00 90.69 684 PHE A N 1
ATOM 4983 C CA . PHE A 1 684 ? -3.635 11.999 -29.861 1.00 90.69 684 PHE A CA 1
ATOM 4984 C C . PHE A 1 684 ? -2.692 12.875 -28.996 1.00 90.69 684 PHE A C 1
ATOM 4986 O O . PHE A 1 684 ? -2.631 12.713 -27.780 1.00 90.69 684 PHE A O 1
ATOM 4993 N N . LEU A 1 685 ? -1.984 13.835 -29.617 1.00 92.06 685 LEU A N 1
ATOM 4994 C CA . LEU A 1 685 ? -1.049 14.762 -28.957 1.00 92.06 685 LEU A CA 1
ATOM 4995 C C . LEU A 1 685 ? -1.832 15.659 -28.019 1.00 92.06 685 LEU A C 1
ATOM 4997 O O . LEU A 1 685 ? -2.760 16.315 -28.482 1.00 92.06 685 LEU A O 1
ATOM 5001 N N . VAL A 1 686 ? -1.421 15.755 -26.750 1.00 92.25 686 VAL A N 1
ATOM 5002 C CA . VAL A 1 686 ? -2.121 16.670 -25.856 1.00 92.25 686 VAL A CA 1
ATOM 5003 C C . VAL A 1 686 ? -1.846 18.180 -26.192 1.00 92.25 686 VAL A C 1
ATOM 5005 O O . VAL A 1 686 ? -2.876 18.826 -26.329 1.00 92.25 686 VAL A O 1
ATOM 5008 N N . ARG A 1 687 ? -0.616 18.764 -26.408 1.00 92.12 687 ARG A N 1
ATOM 5009 C CA . ARG A 1 687 ? -0.220 19.871 -27.391 1.00 92.12 687 ARG A CA 1
ATOM 5010 C C . ARG A 1 687 ? 1.206 20.516 -27.273 1.00 92.12 687 ARG A C 1
ATOM 5012 O O . ARG A 1 687 ? 1.456 21.239 -26.313 1.00 92.12 687 ARG A O 1
ATOM 5019 N N . ASP A 1 688 ? 2.014 20.451 -28.344 1.00 90.12 688 ASP A N 1
ATOM 5020 C CA . ASP A 1 688 ? 3.429 20.899 -28.523 1.00 90.12 688 ASP A CA 1
ATOM 5021 C C . ASP A 1 688 ? 3.928 22.064 -27.641 1.00 90.12 688 ASP A C 1
ATOM 5023 O O . ASP A 1 688 ? 3.545 23.220 -27.857 1.00 90.12 688 ASP A O 1
ATOM 5027 N N . ILE A 1 689 ? 4.781 21.791 -26.646 1.00 90.50 689 ILE A N 1
ATOM 5028 C CA . ILE A 1 689 ? 4.997 22.730 -25.543 1.00 90.50 689 ILE A CA 1
ATOM 5029 C C . ILE A 1 689 ? 6.172 23.710 -25.680 1.00 90.50 689 ILE A C 1
ATOM 5031 O O . ILE A 1 689 ? 5.881 24.910 -25.668 1.00 90.50 689 ILE A O 1
ATOM 5035 N N . ARG A 1 690 ? 7.453 23.316 -25.825 1.00 89.38 690 ARG A N 1
ATOM 5036 C CA . ARG A 1 690 ? 8.460 24.237 -26.405 1.00 89.38 690 ARG A CA 1
ATOM 5037 C C . ARG A 1 690 ? 8.196 24.100 -27.871 1.00 89.38 690 ARG A C 1
ATOM 5039 O O . ARG A 1 690 ? 8.421 23.025 -28.401 1.00 89.38 690 ARG A O 1
ATOM 5046 N N . PRO A 1 691 ? 7.734 25.148 -28.545 1.00 87.69 691 PRO A N 1
ATOM 5047 C CA . PRO A 1 691 ? 7.372 24.965 -29.931 1.00 87.69 691 PRO A CA 1
ATOM 5048 C C . PRO A 1 691 ? 8.605 24.539 -30.746 1.00 87.69 691 PRO A C 1
ATOM 5050 O O . PRO A 1 691 ? 9.598 25.273 -30.777 1.00 87.69 691 PRO A O 1
ATOM 5053 N N . GLY A 1 692 ? 8.538 23.383 -31.410 1.00 79.31 692 GLY A N 1
ATOM 5054 C CA . GLY A 1 692 ? 9.625 22.838 -32.240 1.00 79.31 692 GLY A CA 1
ATOM 5055 C C . GLY A 1 692 ? 10.245 21.560 -31.677 1.00 79.31 692 GLY A C 1
ATOM 5056 O O . GLY A 1 692 ? 9.624 20.884 -30.884 1.00 79.31 692 GLY A O 1
ATOM 5057 N N . LEU A 1 693 ? 11.465 21.200 -32.096 1.00 81.31 693 LEU A N 1
ATOM 5058 C CA . LEU A 1 693 ? 12.106 19.933 -31.695 1.00 81.31 693 LEU A CA 1
ATOM 5059 C C . LEU A 1 693 ? 12.507 19.875 -30.213 1.00 81.31 693 LEU A C 1
ATOM 5061 O O . LEU A 1 693 ? 12.764 18.788 -29.715 1.00 81.31 693 LEU A O 1
ATOM 5065 N N . ASN A 1 694 ? 12.550 21.027 -29.543 1.00 79.62 694 ASN A N 1
ATOM 5066 C CA . ASN A 1 694 ? 13.181 21.231 -28.246 1.00 79.62 694 ASN A CA 1
ATOM 5067 C C . ASN A 1 694 ? 12.467 20.656 -27.015 1.00 79.62 694 ASN A C 1
ATOM 5069 O O . ASN A 1 694 ? 11.495 21.193 -26.496 1.00 79.62 694 ASN A O 1
ATOM 5073 N N . SER A 1 695 ? 13.072 19.647 -26.428 1.00 86.50 695 SER A N 1
ATOM 5074 C CA . SER A 1 695 ? 12.574 18.851 -25.311 1.00 86.50 695 SER A CA 1
ATOM 5075 C C . SER A 1 695 ? 13.113 19.171 -23.905 1.00 86.50 695 SER A C 1
ATOM 5077 O O . SER A 1 695 ? 14.201 19.706 -23.847 1.00 86.50 695 SER A O 1
ATOM 5079 N N . SER A 1 696 ? 12.459 18.712 -22.818 1.00 86.12 696 SER A N 1
ATOM 5080 C CA . SER A 1 696 ? 12.634 18.939 -21.340 1.00 86.12 696 SER A CA 1
ATOM 5081 C C . SER A 1 696 ? 12.400 17.830 -20.252 1.00 86.12 696 SER A C 1
ATOM 5083 O O . SER A 1 696 ? 11.270 17.400 -20.217 1.00 86.12 696 SER A O 1
ATOM 5085 N N . ASN A 1 697 ? 13.295 17.425 -19.318 1.00 83.94 697 ASN A N 1
ATOM 5086 C CA . ASN A 1 697 ? 13.384 16.091 -18.592 1.00 83.94 697 ASN A CA 1
ATOM 5087 C C . ASN A 1 697 ? 12.232 15.732 -17.579 1.00 83.94 697 ASN A C 1
ATOM 5089 O O . ASN A 1 697 ? 11.576 16.667 -17.221 1.00 83.94 697 ASN A O 1
ATOM 5093 N N . PRO A 1 698 ? 11.781 14.479 -17.243 1.00 89.88 698 PRO A N 1
ATOM 5094 C CA . PRO A 1 698 ? 10.111 14.178 -16.239 1.00 89.88 698 PRO A CA 1
ATOM 5095 C C . PRO A 1 698 ? 10.252 13.578 -14.736 1.00 89.88 698 PRO A C 1
ATOM 5097 O O . PRO A 1 698 ? 11.297 13.618 -14.118 1.00 89.88 698 PRO A O 1
ATOM 5100 N N . THR A 1 699 ? 9.363 12.641 -14.320 1.00 84.31 699 THR A N 1
ATOM 5101 C CA . THR A 1 699 ? 9.593 11.159 -13.927 1.00 84.31 699 THR A CA 1
ATOM 5102 C C . THR A 1 699 ? 8.650 10.792 -12.780 1.00 84.31 699 THR A C 1
ATOM 5104 O O . THR A 1 699 ? 8.330 11.749 -12.183 1.00 84.31 699 THR A O 1
ATOM 5107 N N . GLY A 1 700 ? 8.155 9.595 -12.382 1.00 78.38 700 GLY A N 1
ATOM 5108 C CA . GLY A 1 700 ? 7.377 9.252 -11.110 1.00 78.38 700 GLY A CA 1
ATOM 5109 C C . GLY A 1 700 ? 5.812 8.926 -10.820 1.00 78.38 700 GLY A C 1
ATOM 5110 O O . GLY A 1 700 ? 5.543 8.447 -9.726 1.00 78.38 700 GLY A O 1
ATOM 5111 N N . LEU A 1 701 ? 4.732 9.161 -11.618 1.00 87.69 701 LEU A N 1
ATOM 5112 C CA . LEU A 1 701 ? 3.234 8.777 -11.511 1.00 87.69 701 LEU A CA 1
ATOM 5113 C C . LEU A 1 701 ? 2.438 8.017 -10.307 1.00 87.69 701 LEU A C 1
ATOM 5115 O O . LEU A 1 701 ? 2.862 6.933 -9.939 1.00 87.69 701 LEU A O 1
ATOM 5119 N N . THR A 1 702 ? 1.226 8.422 -9.774 1.00 84.06 702 THR A N 1
ATOM 5120 C CA . THR A 1 702 ? 0.166 7.625 -8.970 1.00 84.06 702 THR A CA 1
ATOM 5121 C C . THR A 1 702 ? -1.328 8.153 -8.905 1.00 84.06 702 THR A C 1
ATOM 5123 O O . THR A 1 702 ? -1.649 8.911 -8.010 1.00 84.06 702 THR A O 1
ATOM 5126 N N . ALA A 1 703 ? -2.291 7.697 -9.740 1.00 82.12 703 ALA A N 1
ATOM 5127 C CA . ALA A 1 703 ? -3.777 7.988 -9.905 1.00 82.12 703 ALA A CA 1
ATOM 5128 C C . ALA A 1 703 ? -4.692 8.648 -8.799 1.00 82.12 703 ALA A C 1
ATOM 5130 O O . ALA A 1 703 ? -4.669 8.149 -7.695 1.00 82.12 703 ALA A O 1
ATOM 5131 N N . VAL A 1 704 ? -5.620 9.629 -9.064 1.00 80.94 704 VAL A N 1
ATOM 5132 C CA . VAL A 1 704 ? -6.671 10.201 -8.100 1.00 80.94 704 VAL A CA 1
ATOM 5133 C C . VAL A 1 704 ? -7.777 11.149 -8.644 1.00 80.94 704 VAL A C 1
ATOM 5135 O O . VAL A 1 704 ? -7.640 11.597 -9.754 1.00 80.94 704 VAL A O 1
ATOM 5138 N N . ASN A 1 705 ? -8.867 11.484 -7.907 1.00 73.62 705 ASN A N 1
ATOM 5139 C CA . ASN A 1 705 ? -9.842 12.636 -7.979 1.00 73.62 705 ASN A CA 1
ATOM 5140 C C . ASN A 1 705 ? -10.062 13.462 -9.292 1.00 73.62 705 ASN A C 1
ATOM 5142 O O . ASN A 1 705 ? -10.626 14.554 -9.248 1.00 73.62 705 ASN A O 1
ATOM 5146 N N . GLY A 1 706 ? -9.645 13.011 -10.470 1.00 69.94 706 GLY A N 1
ATOM 5147 C CA . GLY A 1 706 ? -9.411 13.882 -11.618 1.00 69.94 706 GLY A CA 1
ATOM 5148 C C . GLY A 1 706 ? -8.192 14.828 -11.499 1.00 69.94 706 GLY A C 1
ATOM 5149 O O . GLY A 1 706 ? -8.175 15.839 -12.200 1.00 69.94 706 GLY A O 1
ATOM 5150 N N . VAL A 1 707 ? -7.104 14.501 -10.759 1.00 80.50 707 VAL A N 1
ATOM 5151 C CA . VAL A 1 707 ? -5.955 15.415 -10.459 1.00 80.50 707 VAL A CA 1
ATOM 5152 C C . VAL A 1 707 ? -4.457 14.966 -10.790 1.00 80.50 707 VAL A C 1
ATOM 5154 O O . VAL A 1 707 ? -3.586 15.002 -9.945 1.00 80.50 707 VAL A O 1
ATOM 5157 N N . LEU A 1 708 ? -4.142 14.500 -12.023 1.00 88.00 708 LEU A N 1
ATOM 5158 C CA . LEU A 1 708 ? -2.911 14.020 -12.758 1.00 88.00 708 LEU A CA 1
ATOM 5159 C C . LEU A 1 708 ? -1.513 14.591 -12.464 1.00 88.00 708 LEU A C 1
ATOM 5161 O O . LEU A 1 708 ? -0.761 14.691 -13.381 1.00 88.00 708 LEU A O 1
ATOM 5165 N N . PHE A 1 709 ? -1.107 15.019 -11.288 1.00 90.75 709 PHE A N 1
ATOM 5166 C CA . PHE A 1 709 ? 0.162 15.683 -10.900 1.00 90.75 709 PHE A CA 1
ATOM 5167 C C . PHE A 1 709 ? 1.590 15.324 -11.587 1.00 90.75 709 PHE A C 1
ATOM 5169 O O . PHE A 1 709 ? 2.383 14.679 -10.927 1.00 90.75 709 PHE A O 1
ATOM 5176 N N . PHE A 1 710 ? 1.956 15.720 -12.860 1.00 94.38 710 PHE A N 1
ATOM 5177 C CA . PHE A 1 710 ? 3.341 15.797 -13.532 1.00 94.38 710 PHE A CA 1
ATOM 5178 C C . PHE A 1 710 ? 3.886 17.099 -14.217 1.00 94.38 710 PHE A C 1
ATOM 5180 O O . PHE A 1 710 ? 3.171 17.942 -14.758 1.00 94.38 710 PHE A O 1
ATOM 5187 N N . ALA A 1 711 ? 5.208 17.241 -14.282 1.00 92.62 711 ALA A N 1
ATOM 5188 C CA . ALA A 1 711 ? 6.051 18.303 -14.982 1.00 92.62 711 ALA A CA 1
ATOM 5189 C C . ALA A 1 711 ? 8.834 17.915 -16.087 1.00 92.62 711 ALA A C 1
ATOM 5191 O O . ALA A 1 711 ? 9.790 17.353 -15.525 1.00 92.62 711 ALA A O 1
ATOM 5192 N N . ALA A 1 712 ? 9.517 18.353 -17.178 1.00 92.12 712 ALA A N 1
ATOM 5193 C CA . ALA A 1 712 ? 9.333 18.915 -18.506 1.00 92.12 712 ALA A CA 1
ATOM 5194 C C . ALA A 1 712 ? 8.962 20.374 -18.804 1.00 92.12 712 ALA A C 1
ATOM 5196 O O . ALA A 1 712 ? 7.848 20.689 -19.222 1.00 92.12 712 ALA A O 1
ATOM 5197 N N . ASN A 1 713 ? 9.863 21.294 -18.483 1.00 89.56 713 ASN A N 1
ATOM 5198 C CA . ASN A 1 713 ? 9.411 22.479 -17.802 1.00 89.56 713 ASN A CA 1
ATOM 5199 C C . ASN A 1 713 ? 8.949 23.662 -18.655 1.00 89.56 713 ASN A C 1
ATOM 5201 O O . ASN A 1 713 ? 7.800 23.647 -19.100 1.00 89.56 713 ASN A O 1
ATOM 5205 N N . ASP A 1 714 ? 9.676 24.786 -18.739 1.00 89.38 714 ASP A N 1
ATOM 5206 C CA . ASP A 1 714 ? 9.311 25.782 -19.742 1.00 89.38 714 ASP A CA 1
ATOM 5207 C C . ASP A 1 714 ? 10.377 26.550 -20.533 1.00 89.38 714 ASP A C 1
ATOM 5209 O O . ASP A 1 714 ? 10.031 27.027 -21.617 1.00 89.38 714 ASP A O 1
ATOM 5213 N N . GLY A 1 715 ? 11.619 26.705 -20.096 1.00 81.62 715 GLY A N 1
ATOM 5214 C CA . GLY A 1 715 ? 12.621 27.419 -20.902 1.00 81.62 715 GLY A CA 1
ATOM 5215 C C . GLY A 1 715 ? 12.271 28.890 -21.126 1.00 81.62 715 GLY A C 1
ATOM 5216 O O . GLY A 1 715 ? 12.497 29.442 -22.209 1.00 81.62 715 GLY A O 1
ATOM 5217 N N . VAL A 1 716 ? 11.629 29.510 -20.135 1.00 85.38 716 VAL A N 1
ATOM 5218 C CA . VAL A 1 716 ? 11.228 30.929 -20.121 1.00 85.38 716 VAL A CA 1
ATOM 5219 C C . VAL A 1 716 ? 11.322 31.513 -18.724 1.00 85.38 716 VAL A C 1
ATOM 5221 O O . VAL A 1 716 ? 11.737 32.658 -18.557 1.00 85.38 716 VAL A O 1
ATOM 5224 N N . ASN A 1 717 ? 10.844 30.772 -17.742 1.00 81.75 717 ASN A N 1
ATOM 5225 C CA . ASN A 1 717 ? 10.725 31.198 -16.359 1.00 81.75 717 ASN A CA 1
ATOM 5226 C C . ASN A 1 717 ? 10.921 30.012 -15.412 1.00 81.75 717 ASN A C 1
ATOM 5228 O O . ASN A 1 717 ? 10.523 30.088 -14.248 1.00 81.75 717 ASN A O 1
ATOM 5232 N N . GLY A 1 718 ? 11.652 28.994 -15.857 1.00 80.75 718 GLY A N 1
ATOM 5233 C CA . GLY A 1 718 ? 12.042 27.879 -15.028 1.00 80.75 718 GLY A CA 1
ATOM 5234 C C . GLY A 1 718 ? 11.110 26.702 -15.177 1.00 80.75 718 GLY A C 1
ATOM 5235 O O . GLY A 1 718 ? 10.670 26.301 -16.261 1.00 80.75 718 GLY A O 1
ATOM 5236 N N . THR A 1 719 ? 10.811 26.209 -13.999 1.00 88.62 719 THR A N 1
ATOM 5237 C CA . THR A 1 719 ? 9.863 25.148 -13.676 1.00 88.62 719 THR A CA 1
ATOM 5238 C C . THR A 1 719 ? 8.865 25.885 -12.676 1.00 88.62 719 THR A C 1
ATOM 5240 O O . THR A 1 719 ? 8.842 27.099 -12.829 1.00 88.62 719 THR A O 1
ATOM 5243 N N . GLU A 1 720 ? 8.064 25.316 -11.704 1.00 91.81 720 GLU A N 1
ATOM 5244 C CA . GLU A 1 720 ? 7.106 25.994 -10.705 1.00 91.81 720 GLU A CA 1
ATOM 5245 C C . GLU A 1 720 ? 5.541 25.640 -10.690 1.00 91.81 720 GLU A C 1
ATOM 5247 O O . GLU A 1 720 ? 4.715 26.530 -10.792 1.00 91.81 720 GLU A O 1
ATOM 5252 N N . LEU A 1 721 ? 5.053 24.378 -10.549 1.00 94.31 721 LEU A N 1
ATOM 5253 C CA . LEU A 1 721 ? 3.663 23.836 -10.365 1.00 94.31 721 LEU A CA 1
ATOM 5254 C C . LEU A 1 721 ? 2.557 23.940 -11.522 1.00 94.31 721 LEU A C 1
ATOM 5256 O O . LEU A 1 721 ? 1.958 24.975 -11.439 1.00 94.31 721 LEU A O 1
ATOM 5260 N N . TRP A 1 722 ? 2.219 22.988 -12.501 1.00 94.38 722 TRP A N 1
ATOM 5261 C CA . TRP A 1 722 ? 1.406 22.651 -13.843 1.00 94.38 722 TRP A CA 1
ATOM 5262 C C . TRP A 1 722 ? -0.066 22.210 -13.526 1.00 94.38 722 TRP A C 1
ATOM 5264 O O . TRP A 1 722 ? -0.507 22.277 -12.379 1.00 94.38 722 TRP A O 1
ATOM 5274 N N . LYS A 1 723 ? -0.896 21.861 -14.515 1.00 95.00 723 LYS A N 1
ATOM 5275 C CA . LYS A 1 723 ? -2.341 21.561 -14.375 1.00 95.00 723 LYS A CA 1
ATOM 5276 C C . LYS A 1 723 ? -2.816 20.846 -15.640 1.00 95.00 723 LYS A C 1
ATOM 5278 O O . LYS A 1 723 ? -2.177 21.026 -16.656 1.00 95.00 723 LYS A O 1
ATOM 5283 N N . SER A 1 724 ? -3.902 20.072 -15.609 1.00 92.69 724 SER A N 1
ATOM 5284 C CA . SER A 1 724 ? -4.335 19.153 -16.689 1.00 92.69 724 SER A CA 1
ATOM 5285 C C . SER A 1 724 ? -5.823 18.764 -16.634 1.00 92.69 724 SER A C 1
ATOM 5287 O O . SER A 1 724 ? -6.476 18.929 -15.594 1.00 92.69 724 SER A O 1
ATOM 5289 N N . ASP A 1 725 ? -6.310 18.194 -17.740 1.00 80.25 725 ASP A N 1
ATOM 5290 C CA . ASP A 1 725 ? -7.515 17.353 -17.861 1.00 80.25 725 ASP A CA 1
ATOM 5291 C C . ASP A 1 725 ? -7.416 16.265 -18.968 1.00 80.25 725 ASP A C 1
ATOM 5293 O O . ASP A 1 725 ? -8.416 15.632 -19.315 1.00 80.25 725 ASP A O 1
ATOM 5297 N N . GLY A 1 726 ? -6.235 16.058 -19.567 1.00 81.81 726 GLY A N 1
ATOM 5298 C CA . GLY A 1 726 ? -6.065 15.245 -20.781 1.00 81.81 726 GLY A CA 1
ATOM 5299 C C . GLY A 1 726 ? -6.486 15.939 -22.090 1.00 81.81 726 GLY A C 1
ATOM 5300 O O . GLY A 1 726 ? -6.593 15.279 -23.125 1.00 81.81 726 GLY A O 1
ATOM 5301 N N . THR A 1 727 ? -6.730 17.254 -22.084 1.00 85.94 727 THR A N 1
ATOM 5302 C CA . THR A 1 727 ? -6.960 18.072 -23.291 1.00 85.94 727 THR A CA 1
ATOM 5303 C C . THR A 1 727 ? -5.895 19.147 -23.467 1.00 85.94 727 THR A C 1
ATOM 5305 O O . THR A 1 727 ? -5.322 19.603 -22.488 1.00 85.94 727 THR A O 1
ATOM 5308 N N . GLU A 1 728 ? -5.725 19.645 -24.697 1.00 85.19 728 GLU A N 1
ATOM 5309 C CA . GLU A 1 728 ? -4.934 20.834 -25.067 1.00 85.19 728 GLU A CA 1
ATOM 5310 C C . GLU A 1 728 ? -5.102 22.043 -24.118 1.00 85.19 728 GLU A C 1
ATOM 5312 O O . GLU A 1 728 ? -4.161 22.830 -24.011 1.00 85.19 728 GLU A O 1
ATOM 5317 N N . ALA A 1 729 ? -6.243 22.214 -23.433 1.00 83.94 729 ALA A N 1
ATOM 5318 C CA . ALA A 1 729 ? -6.640 23.493 -22.833 1.00 83.94 729 ALA A CA 1
ATOM 5319 C C . ALA A 1 729 ? -7.032 23.482 -21.340 1.00 83.94 729 ALA A C 1
ATOM 5321 O O . ALA A 1 729 ? -7.052 24.558 -20.743 1.00 83.94 729 ALA A O 1
ATOM 5322 N N . GLY A 1 730 ? -7.367 22.335 -20.734 1.00 84.88 730 GLY A N 1
ATOM 5323 C CA . GLY A 1 730 ? -7.495 22.215 -19.267 1.00 84.88 730 GLY A CA 1
ATOM 5324 C C . GLY A 1 730 ? -6.151 21.983 -18.574 1.00 84.88 730 GLY A C 1
ATOM 5325 O O . GLY A 1 730 ? -6.015 22.117 -17.356 1.00 84.88 730 GLY A O 1
ATOM 5326 N N . THR A 1 731 ? -5.120 21.769 -19.383 1.00 94.38 731 THR A N 1
ATOM 5327 C CA . THR A 1 731 ? -3.777 22.276 -19.121 1.00 94.38 731 THR A CA 1
ATOM 5328 C C . THR A 1 731 ? -3.804 23.736 -18.737 1.00 94.38 731 THR A C 1
ATOM 5330 O O . THR A 1 731 ? -4.532 24.485 -19.376 1.00 94.38 731 THR A O 1
ATOM 5333 N N . ARG A 1 732 ? -2.963 24.219 -17.818 1.00 93.81 732 ARG A N 1
ATOM 5334 C CA . ARG A 1 732 ? -2.766 25.681 -17.617 1.00 93.81 732 ARG A CA 1
ATOM 5335 C C . ARG A 1 732 ? -1.693 25.994 -16.601 1.00 93.81 732 ARG A C 1
ATOM 5337 O O . ARG A 1 732 ? -1.261 25.061 -15.956 1.00 93.81 732 ARG A O 1
ATOM 5344 N N . LEU A 1 733 ? -1.374 27.289 -16.397 1.00 92.25 733 LEU A N 1
ATOM 5345 C CA . LEU A 1 733 ? -0.580 27.817 -15.272 1.00 92.25 733 LEU A CA 1
ATOM 5346 C C . LEU A 1 733 ? -1.262 27.666 -13.896 1.00 92.25 733 LEU A C 1
ATOM 5348 O O . LEU A 1 733 ? -2.445 27.358 -13.847 1.00 92.25 733 LEU A O 1
ATOM 5352 N N . VAL A 1 734 ? -0.503 27.715 -12.792 1.00 91.81 734 VAL A N 1
ATOM 5353 C CA . VAL A 1 734 ? -1.006 27.687 -11.408 1.00 91.81 734 VAL A CA 1
ATOM 5354 C C . VAL A 1 734 ? -1.343 29.143 -11.040 1.00 91.81 734 VAL A C 1
ATOM 5356 O O . VAL A 1 734 ? -2.073 29.303 -10.088 1.00 91.81 734 VAL A O 1
ATOM 5359 N N . ALA A 1 735 ? -0.903 30.195 -11.773 1.00 82.62 735 ALA A N 1
ATOM 5360 C CA . ALA A 1 735 ? -0.713 31.577 -11.273 1.00 82.62 735 ALA A CA 1
ATOM 5361 C C . ALA A 1 735 ? -0.789 32.751 -12.297 1.00 82.62 735 ALA A C 1
ATOM 5363 O O . ALA A 1 735 ? -1.163 32.544 -13.448 1.00 82.62 735 ALA A O 1
ATOM 5364 N N . ASP A 1 736 ? -0.341 33.941 -11.843 1.00 83.81 736 ASP A N 1
ATOM 5365 C CA . ASP A 1 736 ? 0.369 35.019 -12.570 1.00 83.81 736 ASP A CA 1
ATOM 5366 C C . ASP A 1 736 ? 1.526 35.554 -11.653 1.00 83.81 736 ASP A C 1
ATOM 5368 O O . ASP A 1 736 ? 1.226 35.927 -10.514 1.00 83.81 736 ASP A O 1
ATOM 5372 N N . ILE A 1 737 ? 2.810 35.638 -12.075 1.00 83.88 737 ILE A N 1
ATOM 5373 C CA . ILE A 1 737 ? 3.933 36.195 -11.245 1.00 83.88 737 ILE A CA 1
ATOM 5374 C C . ILE A 1 737 ? 5.083 36.846 -12.073 1.00 83.88 737 ILE A C 1
ATOM 5376 O O . ILE A 1 737 ? 4.872 37.199 -13.233 1.00 83.88 737 ILE A O 1
ATOM 5380 N N . GLY A 1 738 ? 6.276 37.089 -11.495 1.00 77.44 738 GLY A N 1
ATOM 5381 C CA . GLY A 1 738 ? 7.491 37.536 -12.207 1.00 77.44 738 GLY A CA 1
ATOM 5382 C C . GLY A 1 738 ? 8.806 37.508 -11.405 1.00 77.44 738 GLY A C 1
ATOM 5383 O O . GLY A 1 738 ? 9.059 38.450 -10.656 1.00 77.44 738 GLY A O 1
ATOM 5384 N N . VAL A 1 739 ? 9.651 36.480 -11.615 1.00 69.94 739 VAL A N 1
ATOM 5385 C CA . VAL A 1 739 ? 10.992 36.280 -10.998 1.00 69.94 739 VAL A CA 1
ATOM 5386 C C . VAL A 1 739 ? 11.981 35.701 -12.051 1.00 69.94 739 VAL A C 1
ATOM 5388 O O . VAL A 1 739 ? 12.022 36.247 -13.155 1.00 69.94 739 VAL A O 1
ATOM 5391 N N . GLY A 1 740 ? 12.778 34.654 -11.760 1.00 57.97 740 GLY A N 1
ATOM 5392 C CA . GLY A 1 740 ? 13.500 33.841 -12.770 1.00 57.97 740 GLY A CA 1
ATOM 5393 C C . GLY A 1 740 ? 12.583 32.780 -13.407 1.00 57.97 740 GLY A C 1
ATOM 5394 O O . GLY A 1 740 ? 11.369 32.924 -13.279 1.00 57.97 740 GLY A O 1
ATOM 5395 N N . VAL A 1 741 ? 12.979 31.695 -14.091 1.00 61.09 741 VAL A N 1
ATOM 5396 C CA . VAL A 1 741 ? 14.219 31.068 -14.635 1.00 61.09 741 VAL A CA 1
ATOM 5397 C C . VAL A 1 741 ? 15.019 29.973 -13.878 1.00 61.09 741 VAL A C 1
ATOM 5399 O O . VAL A 1 741 ? 16.207 29.871 -14.113 1.00 61.09 741 VAL A O 1
ATOM 5402 N N . GLY A 1 742 ? 14.473 29.078 -13.034 1.00 62.59 742 GLY A N 1
ATOM 5403 C CA . GLY A 1 742 ? 15.280 27.881 -12.698 1.00 62.59 742 GLY A CA 1
ATOM 5404 C C . GLY A 1 742 ? 14.883 26.950 -11.557 1.00 62.59 742 GLY A C 1
ATOM 5405 O O . GLY A 1 742 ? 15.196 25.778 -11.698 1.00 62.59 742 GLY A O 1
ATOM 5406 N N . GLY A 1 743 ? 14.201 27.439 -10.507 1.00 79.69 743 GLY A N 1
ATOM 5407 C CA . GLY A 1 743 ? 14.273 27.130 -9.048 1.00 79.69 743 GLY A CA 1
ATOM 5408 C C . GLY A 1 743 ? 14.107 25.842 -8.215 1.00 79.69 743 GLY A C 1
ATOM 5409 O O . GLY A 1 743 ? 15.047 25.454 -7.561 1.00 79.69 743 GLY A O 1
ATOM 5410 N N . SER A 1 744 ? 12.920 25.258 -8.076 1.00 83.50 744 SER A N 1
ATOM 5411 C CA . SER A 1 744 ? 12.490 24.210 -7.131 1.00 83.50 744 SER A CA 1
ATOM 5412 C C . SER A 1 744 ? 12.233 22.610 -7.446 1.00 83.50 744 SER A C 1
ATOM 5414 O O . SER A 1 744 ? 11.096 22.234 -7.486 1.00 83.50 744 SER A O 1
ATOM 5416 N N . ASN A 1 745 ? 13.160 21.607 -7.553 1.00 85.19 745 ASN A N 1
ATOM 5417 C CA . ASN A 1 745 ? 13.233 20.203 -8.191 1.00 85.19 745 ASN A CA 1
ATOM 5418 C C . ASN A 1 745 ? 12.606 18.822 -7.645 1.00 85.19 745 ASN A C 1
ATOM 5420 O O . ASN A 1 745 ? 13.351 17.978 -7.171 1.00 85.19 745 ASN A O 1
ATOM 5424 N N . PRO A 1 746 ? 11.318 18.447 -7.753 1.00 91.19 746 PRO A N 1
ATOM 5425 C CA . PRO A 1 746 ? 10.727 17.132 -7.304 1.00 91.19 746 PRO A CA 1
ATOM 5426 C C . PRO A 1 746 ? 11.342 15.709 -7.488 1.00 91.19 746 PRO A C 1
ATOM 5428 O O . PRO A 1 746 ? 12.118 15.471 -8.398 1.00 91.19 746 PRO A O 1
ATOM 5431 N N . ALA A 1 747 ? 10.955 14.713 -6.643 1.00 86.62 747 ALA A N 1
ATOM 5432 C CA . ALA A 1 747 ? 11.137 13.254 -6.871 1.00 86.62 747 ALA A CA 1
ATOM 5433 C C . ALA A 1 747 ? 10.012 12.183 -6.654 1.00 86.62 747 ALA A C 1
ATOM 5435 O O . ALA A 1 747 ? 8.959 12.261 -7.231 1.00 86.62 747 ALA A O 1
ATOM 5436 N N . ASN A 1 748 ? 10.104 11.151 -5.812 1.00 83.38 748 ASN A N 1
ATOM 5437 C CA . ASN A 1 748 ? 9.117 10.036 -5.644 1.00 83.38 748 ASN A CA 1
ATOM 5438 C C . ASN A 1 748 ? 7.677 10.319 -5.050 1.00 83.38 748 ASN A C 1
ATOM 5440 O O . ASN A 1 748 ? 7.531 10.241 -3.828 1.00 83.38 748 ASN A O 1
ATOM 5444 N N . LEU A 1 749 ? 6.593 10.611 -5.815 1.00 89.44 749 LEU A N 1
ATOM 5445 C CA . LEU A 1 749 ? 5.218 10.915 -5.268 1.00 89.44 749 LEU A CA 1
ATOM 5446 C C . LEU A 1 749 ? 4.320 9.627 -5.136 1.00 89.44 749 LEU A C 1
ATOM 5448 O O . LEU A 1 749 ? 4.709 8.577 -5.637 1.00 89.44 749 LEU A O 1
ATOM 5452 N N . THR A 1 750 ? 3.140 9.632 -4.459 1.00 83.75 750 THR A N 1
ATOM 5453 C CA . THR A 1 750 ? 2.095 8.520 -4.476 1.00 83.75 750 THR A CA 1
ATOM 5454 C C . THR A 1 750 ? 0.649 8.978 -4.071 1.00 83.75 750 THR A C 1
ATOM 5456 O O . THR A 1 750 ? 0.537 10.023 -3.458 1.00 83.75 750 THR A O 1
ATOM 5459 N N . ASN A 1 751 ? -0.477 8.265 -4.339 1.00 82.75 751 ASN A N 1
ATOM 5460 C CA . ASN A 1 751 ? -1.918 8.675 -4.146 1.00 82.75 751 ASN A CA 1
ATOM 5461 C C . ASN A 1 751 ? -2.629 8.297 -2.813 1.00 82.75 751 ASN A C 1
ATOM 5463 O O . ASN A 1 751 ? -2.799 7.109 -2.639 1.00 82.75 751 ASN A O 1
ATOM 5467 N N . VAL A 1 752 ? -3.238 9.191 -1.987 1.00 78.50 752 VAL A N 1
ATOM 5468 C CA . VAL A 1 752 ? -3.949 8.922 -0.724 1.00 78.50 752 VAL A CA 1
ATOM 5469 C C . VAL A 1 752 ? -5.386 9.428 -0.579 1.00 78.50 752 VAL A C 1
ATOM 5471 O O . VAL A 1 752 ? -5.652 10.259 0.274 1.00 78.50 752 VAL A O 1
ATOM 5474 N N . ASN A 1 753 ? -6.382 8.979 -1.335 1.00 72.19 753 ASN A N 1
ATOM 5475 C CA . ASN A 1 753 ? -7.741 9.558 -1.185 1.00 72.19 753 ASN A CA 1
ATOM 5476 C C . ASN A 1 753 ? -7.803 11.069 -1.569 1.00 72.19 753 ASN A C 1
ATOM 5478 O O . ASN A 1 753 ? -8.886 11.566 -1.878 1.00 72.19 753 ASN A O 1
ATOM 5482 N N . GLY A 1 754 ? -6.668 11.778 -1.734 1.00 65.25 754 GLY A N 1
ATOM 5483 C CA . GLY A 1 754 ? -6.489 12.708 -2.843 1.00 65.25 754 GLY A CA 1
ATOM 5484 C C . GLY A 1 754 ? -5.522 13.917 -2.804 1.00 65.25 754 GLY A C 1
ATOM 5485 O O . GLY A 1 754 ? -5.514 14.560 -3.840 1.00 65.25 754 GLY A O 1
ATOM 5486 N N . ARG A 1 755 ? -4.775 14.297 -1.739 1.00 77.56 755 ARG A N 1
ATOM 5487 C CA . ARG A 1 755 ? -3.971 15.559 -1.510 1.00 77.56 755 ARG A CA 1
ATOM 5488 C C . ARG A 1 755 ? -2.483 15.315 -1.492 1.00 77.56 755 ARG A C 1
ATOM 5490 O O . ARG A 1 755 ? -1.965 15.156 -0.404 1.00 77.56 755 ARG A O 1
ATOM 5497 N N . LEU A 1 756 ? -1.895 15.231 -2.683 1.00 89.19 756 LEU A N 1
ATOM 5498 C CA . LEU A 1 756 ? -0.582 14.690 -3.048 1.00 89.19 756 LEU A CA 1
ATOM 5499 C C . LEU A 1 756 ? 0.614 15.002 -2.141 1.00 89.19 756 LEU A C 1
ATOM 5501 O O . LEU A 1 756 ? 0.457 15.602 -1.116 1.00 89.19 756 LEU A O 1
ATOM 5505 N N . PHE A 1 757 ? 1.801 14.491 -2.371 1.00 91.94 757 PHE A N 1
ATOM 5506 C CA . PHE A 1 757 ? 2.990 15.108 -1.855 1.00 91.94 757 PHE A CA 1
ATOM 5507 C C . PHE A 1 757 ? 3.955 15.399 -3.013 1.00 91.94 757 PHE A C 1
ATOM 5509 O O . PHE A 1 757 ? 3.641 14.973 -4.112 1.00 91.94 757 PHE A O 1
ATOM 5516 N N . PHE A 1 758 ? 4.987 16.242 -2.914 1.00 93.94 758 PHE A N 1
ATOM 5517 C CA . PHE A 1 758 ? 5.619 16.841 -4.101 1.00 93.94 758 PHE A CA 1
ATOM 5518 C C . PHE A 1 758 ? 6.991 17.541 -3.975 1.00 93.94 758 PHE A C 1
ATOM 5520 O O . PHE A 1 758 ? 7.072 18.621 -4.496 1.00 93.94 758 PHE A O 1
ATOM 5527 N N . THR A 1 759 ? 8.043 17.046 -3.315 1.00 92.88 759 THR A N 1
ATOM 5528 C CA . THR A 1 759 ? 9.426 17.603 -3.296 1.00 92.88 759 THR A CA 1
ATOM 5529 C C . THR A 1 759 ? 9.808 18.728 -4.277 1.00 92.88 759 THR A C 1
ATOM 5531 O O . THR A 1 759 ? 9.405 18.680 -5.395 1.00 92.88 759 THR A O 1
ATOM 5534 N N . ALA A 1 760 ? 10.540 19.788 -3.933 1.00 91.44 760 ALA A N 1
ATOM 5535 C CA . ALA A 1 760 ? 10.958 20.906 -4.757 1.00 91.44 760 ALA A CA 1
ATOM 5536 C C . ALA A 1 760 ? 12.136 21.681 -4.086 1.00 91.44 760 ALA A C 1
ATOM 5538 O O . ALA A 1 760 ? 12.607 21.232 -3.073 1.00 91.44 760 ALA A O 1
ATOM 5539 N N . ASN A 1 761 ? 12.688 22.770 -4.626 1.00 88.31 761 ASN A N 1
ATOM 5540 C CA . ASN A 1 761 ? 14.025 23.368 -4.329 1.00 88.31 761 ASN A CA 1
ATOM 5541 C C . ASN A 1 761 ? 14.040 24.926 -4.203 1.00 88.31 761 ASN A C 1
ATOM 5543 O O . ASN A 1 761 ? 14.821 25.550 -4.890 1.00 88.31 761 ASN A O 1
ATOM 5547 N N . ASP A 1 762 ? 13.176 25.590 -3.419 1.00 85.06 762 ASP A N 1
ATOM 5548 C CA . ASP A 1 762 ? 12.952 27.058 -3.487 1.00 85.06 762 ASP A CA 1
ATOM 5549 C C . ASP A 1 762 ? 14.171 27.940 -3.327 1.00 85.06 762 ASP A C 1
ATOM 5551 O O . ASP A 1 762 ? 14.254 28.955 -4.008 1.00 85.06 762 ASP A O 1
ATOM 5555 N N . GLY A 1 763 ? 15.046 27.567 -2.401 1.00 77.06 763 GLY A N 1
ATOM 5556 C CA . GLY A 1 763 ? 16.266 28.272 -2.113 1.00 77.06 763 GLY A CA 1
ATOM 5557 C C . GLY A 1 763 ? 16.585 28.786 -0.721 1.00 77.06 763 GLY A C 1
ATOM 5558 O O . GLY A 1 763 ? 17.785 28.823 -0.446 1.00 77.06 763 GLY A O 1
ATOM 5559 N N . VAL A 1 764 ? 15.665 29.257 0.132 1.00 82.62 764 VAL A N 1
ATOM 5560 C CA . VAL A 1 764 ? 16.121 30.097 1.268 1.00 82.62 764 VAL A CA 1
ATOM 5561 C C . VAL A 1 764 ? 16.944 29.333 2.308 1.00 82.62 764 VAL A C 1
ATOM 5563 O O . VAL A 1 764 ? 17.633 29.971 3.109 1.00 82.62 764 VAL A O 1
ATOM 5566 N N . THR A 1 765 ? 16.967 28.005 2.247 1.00 82.62 765 THR A N 1
ATOM 5567 C CA . THR A 1 765 ? 17.831 27.167 3.087 1.00 82.62 765 THR A CA 1
ATOM 5568 C C . THR A 1 765 ? 18.399 25.947 2.358 1.00 82.62 765 THR A C 1
ATOM 5570 O O . THR A 1 765 ? 19.601 25.991 2.070 1.00 82.62 765 THR A O 1
ATOM 5573 N N . GLY A 1 766 ? 17.617 24.908 2.000 1.00 83.56 766 GLY A N 1
ATOM 5574 C CA . GLY A 1 766 ? 18.229 23.823 1.201 1.00 83.56 766 GLY A CA 1
ATOM 5575 C C . GLY A 1 766 ? 17.590 22.459 0.811 1.00 83.56 766 GLY A C 1
ATOM 5576 O O . GLY A 1 766 ? 18.242 21.893 -0.065 1.00 83.56 766 GLY A O 1
ATOM 5577 N N . VAL A 1 767 ? 16.447 21.911 1.300 1.00 88.62 767 VAL A N 1
ATOM 5578 C CA . VAL A 1 767 ? 15.877 20.551 0.970 1.00 88.62 767 VAL A CA 1
ATOM 5579 C C . VAL A 1 767 ? 14.398 20.171 1.475 1.00 88.62 767 VAL A C 1
ATOM 5581 O O . VAL A 1 767 ? 14.233 19.036 1.910 1.00 88.62 767 VAL A O 1
ATOM 5584 N N . GLU A 1 768 ? 13.292 20.969 1.457 1.00 92.69 768 GLU A N 1
ATOM 5585 C CA . GLU A 1 768 ? 12.062 20.949 2.360 1.00 92.69 768 GLU A CA 1
ATOM 5586 C C . GLU A 1 768 ? 10.495 20.993 1.861 1.00 92.69 768 GLU A C 1
ATOM 5588 O O . GLU A 1 768 ? 10.001 22.005 1.377 1.00 92.69 768 GLU A O 1
ATOM 5593 N N . LEU A 1 769 ? 9.647 19.917 2.008 1.00 94.75 769 LEU A N 1
ATOM 5594 C CA . LEU A 1 769 ? 8.317 19.373 1.397 1.00 94.75 769 LEU A CA 1
ATOM 5595 C C . LEU A 1 769 ? 6.954 20.282 1.194 1.00 94.75 769 LEU A C 1
ATOM 5597 O O . LEU A 1 769 ? 7.142 21.369 1.621 1.00 94.75 769 LEU A O 1
ATOM 5601 N N . TYR A 1 770 ? 5.700 20.113 0.534 1.00 93.56 770 TYR A N 1
ATOM 5602 C CA . TYR A 1 770 ? 4.416 21.077 0.328 1.00 93.56 770 TYR A CA 1
ATOM 5603 C C . TYR A 1 770 ? 2.834 20.744 0.344 1.00 93.56 770 TYR A C 1
ATOM 5605 O O . TYR A 1 770 ? 2.370 20.250 1.331 1.00 93.56 770 TYR A O 1
ATOM 5613 N N . THR A 1 771 ? 1.897 21.186 -0.583 1.00 93.81 771 THR A N 1
ATOM 5614 C CA . THR A 1 771 ? 0.486 20.729 -1.065 1.00 93.81 771 THR A CA 1
ATOM 5615 C C . THR A 1 771 ? 0.185 20.912 -2.608 1.00 93.81 771 THR A C 1
ATOM 5617 O O . THR A 1 771 ? 1.185 21.096 -3.301 1.00 93.81 771 THR A O 1
ATOM 5620 N N . SER A 1 772 ? -1.037 20.785 -3.210 1.00 88.25 772 SER A N 1
ATOM 5621 C CA . SER A 1 772 ? -1.520 21.272 -4.569 1.00 88.25 772 SER A CA 1
ATOM 5622 C C . SER A 1 772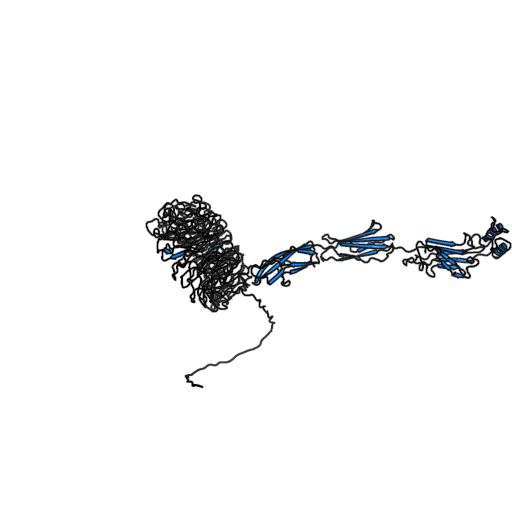 ? -2.824 20.693 -5.289 1.00 88.25 772 SER A C 1
ATOM 5624 O O . SER A 1 772 ? -2.708 19.720 -6.009 1.00 88.25 772 SER A O 1
ATOM 5626 N N . ASP A 1 773 ? -4.051 21.259 -5.333 1.00 79.00 773 ASP A N 1
ATOM 5627 C CA . ASP A 1 773 ? -5.162 20.834 -6.262 1.00 79.00 773 ASP A CA 1
ATOM 5628 C C . ASP A 1 773 ? -5.050 21.279 -7.737 1.00 79.00 773 ASP A C 1
ATOM 5630 O O . ASP A 1 773 ? -5.793 20.812 -8.613 1.00 79.00 773 ASP A O 1
ATOM 5634 N N . GLY A 1 774 ? -4.127 22.191 -8.054 1.00 81.31 774 GLY A N 1
ATOM 5635 C CA . GLY A 1 774 ? -3.919 22.674 -9.424 1.00 81.31 774 GLY A CA 1
ATOM 5636 C C . GLY A 1 774 ? -4.395 24.076 -9.788 1.00 81.31 774 GLY A C 1
ATOM 5637 O O . GLY A 1 774 ? -4.295 24.411 -10.972 1.00 81.31 774 GLY A O 1
ATOM 5638 N N . THR A 1 775 ? -4.998 24.850 -8.883 1.00 85.50 775 THR A N 1
ATOM 5639 C CA . THR A 1 775 ? -5.755 26.075 -9.232 1.00 85.50 775 THR A CA 1
ATOM 5640 C C . THR A 1 775 ? -5.085 27.489 -9.303 1.00 85.50 775 THR A C 1
ATOM 5642 O O . THR A 1 775 ? -4.634 27.818 -10.402 1.00 85.50 775 THR A O 1
ATOM 5645 N N . ALA A 1 776 ? -5.234 28.395 -8.302 1.00 81.25 776 ALA A N 1
ATOM 5646 C CA . ALA A 1 776 ? -4.741 29.820 -8.226 1.00 81.25 776 ALA A CA 1
ATOM 5647 C C . ALA A 1 776 ? -4.409 30.575 -6.842 1.00 81.25 776 ALA A C 1
ATOM 5649 O O . ALA A 1 776 ? -3.799 31.641 -6.855 1.00 81.25 776 ALA A O 1
ATOM 5650 N N . ALA A 1 777 ? -4.755 30.102 -5.628 1.00 81.19 777 ALA A N 1
ATOM 5651 C CA . ALA A 1 777 ? -4.384 30.526 -4.242 1.00 81.19 777 ALA A CA 1
ATOM 5652 C C . ALA A 1 777 ? -4.305 29.526 -2.966 1.00 81.19 777 ALA A C 1
ATOM 5654 O O . ALA A 1 777 ? -4.909 29.901 -1.965 1.00 81.19 777 ALA A O 1
ATOM 5655 N N . GLN A 1 778 ? -3.604 28.362 -2.859 1.00 82.69 778 GLN A N 1
ATOM 5656 C CA . GLN A 1 778 ? -3.122 27.699 -1.593 1.00 82.69 778 GLN A CA 1
ATOM 5657 C C . GLN A 1 778 ? -1.634 27.210 -1.526 1.00 82.69 778 GLN A C 1
ATOM 5659 O O . GLN A 1 778 ? -1.277 26.655 -0.502 1.00 82.69 778 GLN A O 1
ATOM 5664 N N . THR A 1 779 ? -0.729 27.478 -2.488 1.00 92.06 779 THR A N 1
ATOM 5665 C CA . THR A 1 779 ? 0.711 27.040 -2.732 1.00 92.06 779 THR A CA 1
ATOM 5666 C C . THR A 1 779 ? 2.036 27.035 -1.782 1.00 92.06 779 THR A C 1
ATOM 5668 O O . THR A 1 779 ? 3.066 26.800 -2.382 1.00 92.06 779 THR A O 1
ATOM 5671 N N . GLN A 1 780 ? 2.179 27.254 -0.427 1.00 90.25 780 GLN A N 1
ATOM 5672 C CA . GLN A 1 780 ? 3.434 27.537 0.426 1.00 90.25 780 GLN A CA 1
ATOM 5673 C C . GLN A 1 780 ? 3.522 26.660 1.697 1.00 90.25 780 GLN A C 1
ATOM 5675 O O . GLN A 1 780 ? 3.302 25.492 1.480 1.00 90.25 780 GLN A O 1
ATOM 5680 N N . LEU A 1 781 ? 3.954 27.114 2.896 1.00 92.19 781 LEU A N 1
ATOM 5681 C CA . LEU A 1 781 ? 4.894 26.413 3.835 1.00 92.19 781 LEU A CA 1
ATOM 5682 C C . LEU A 1 781 ? 4.353 25.309 4.746 1.00 92.19 781 LEU A C 1
ATOM 5684 O O . LEU A 1 781 ? 3.151 25.137 4.749 1.00 92.19 781 LEU A O 1
ATOM 5688 N N . VAL A 1 782 ? 5.150 24.524 5.489 1.00 91.50 782 VAL A N 1
ATOM 5689 C CA . VAL A 1 782 ? 4.675 23.777 6.665 1.00 91.50 782 VAL A CA 1
ATOM 5690 C C . VAL A 1 782 ? 5.167 24.558 7.802 1.00 91.50 782 VAL A C 1
ATOM 5692 O O . VAL A 1 782 ? 4.764 25.690 8.012 1.00 91.50 782 VAL A O 1
ATOM 5695 N N . ARG A 1 783 ? 5.910 23.892 8.617 1.00 91.81 783 ARG A N 1
ATOM 5696 C CA . ARG A 1 783 ? 6.287 24.323 9.885 1.00 91.81 783 ARG A CA 1
ATOM 5697 C C . ARG A 1 783 ? 7.699 24.872 9.686 1.00 91.81 783 ARG A C 1
ATOM 5699 O O . ARG A 1 783 ? 7.771 25.952 9.110 1.00 91.81 783 ARG A O 1
ATOM 5706 N N . ASP A 1 784 ? 8.751 24.200 10.106 1.00 90.50 784 ASP A N 1
ATOM 5707 C CA . ASP A 1 784 ? 10.126 24.353 9.611 1.00 90.50 784 ASP A CA 1
ATOM 5708 C C . ASP A 1 784 ? 10.917 23.149 10.129 1.00 90.50 784 ASP A C 1
ATOM 5710 O O . ASP A 1 784 ? 11.266 23.173 11.311 1.00 90.50 784 ASP A O 1
ATOM 5714 N N . ILE A 1 785 ? 11.061 22.082 9.327 1.00 90.12 785 ILE A N 1
ATOM 5715 C CA . ILE A 1 785 ? 11.656 20.793 9.733 1.00 90.12 785 ILE A CA 1
ATOM 5716 C C . ILE A 1 785 ? 13.063 21.203 10.155 1.00 90.12 785 ILE A C 1
ATOM 5718 O O . ILE A 1 785 ? 13.300 21.265 11.352 1.00 90.12 785 ILE A O 1
ATOM 5722 N N . ARG A 1 786 ? 13.954 21.583 9.224 1.00 89.50 786 ARG A N 1
ATOM 5723 C CA . ARG A 1 786 ? 15.375 21.874 9.464 1.00 89.50 786 ARG A CA 1
ATOM 5724 C C . ARG A 1 786 ? 15.855 23.315 9.297 1.00 89.50 786 ARG A C 1
ATOM 5726 O O . ARG A 1 786 ? 16.641 23.576 8.400 1.00 89.50 786 ARG A O 1
ATOM 5733 N N . PRO A 1 787 ? 15.654 24.212 10.270 1.00 85.81 787 PRO A N 1
ATOM 5734 C CA . PRO A 1 787 ? 15.996 25.627 10.121 1.00 85.81 787 PRO A CA 1
ATOM 5735 C C . PRO A 1 787 ? 17.454 26.032 9.789 1.00 85.81 787 PRO A C 1
ATOM 5737 O O . PRO A 1 787 ? 17.761 27.227 9.794 1.00 85.81 787 PRO A O 1
ATOM 5740 N N . SER A 1 788 ? 18.394 25.095 9.628 1.00 76.25 788 SER A N 1
ATOM 5741 C CA . SER A 1 788 ? 19.791 25.322 9.237 1.00 76.25 788 SER A CA 1
ATOM 5742 C C . SER A 1 788 ? 20.144 25.001 7.788 1.00 76.25 788 SER A C 1
ATOM 5744 O O . SER A 1 788 ? 21.184 25.490 7.332 1.00 76.25 788 SER A O 1
ATOM 5746 N N . GLY A 1 789 ? 19.428 24.091 7.128 1.00 79.06 789 GLY A N 1
ATOM 5747 C CA . GLY A 1 789 ? 20.091 23.251 6.136 1.00 79.06 789 GLY A CA 1
ATOM 5748 C C . GLY A 1 789 ? 19.567 21.814 6.053 1.00 79.06 789 GLY A C 1
ATOM 5749 O O . GLY A 1 789 ? 18.452 21.503 6.442 1.00 79.06 789 GLY A O 1
ATOM 5750 N N . SER A 1 790 ? 20.381 20.922 5.492 1.00 89.12 790 SER A N 1
ATOM 5751 C CA . SER A 1 790 ? 19.837 19.933 4.561 1.00 89.12 790 SER A CA 1
ATOM 5752 C C . SER A 1 790 ? 18.930 18.840 5.112 1.00 89.12 790 SER A C 1
ATOM 5754 O O . SER A 1 790 ? 19.313 18.106 6.033 1.00 89.12 790 SER A O 1
ATOM 5756 N N . SER A 1 791 ? 17.777 18.700 4.450 1.00 88.19 791 SER A N 1
ATOM 5757 C CA . SER A 1 791 ? 16.624 17.969 4.933 1.00 88.19 791 SER A CA 1
ATOM 5758 C C . SER A 1 791 ? 16.186 16.674 4.187 1.00 88.19 791 SER A C 1
ATOM 5760 O O . SER A 1 791 ? 15.787 15.721 4.820 1.00 88.19 791 SER A O 1
ATOM 5762 N N . ASN A 1 792 ? 16.448 16.491 2.900 1.00 86.25 792 ASN A N 1
ATOM 5763 C CA . ASN A 1 792 ? 16.690 15.179 2.248 1.00 86.25 792 ASN A CA 1
ATOM 5764 C C . ASN A 1 792 ? 15.690 13.991 2.388 1.00 86.25 792 ASN A C 1
ATOM 5766 O O . ASN A 1 792 ? 16.151 12.914 2.765 1.00 86.25 792 ASN A O 1
ATOM 5770 N N . PRO A 1 793 ? 14.416 14.073 1.955 1.00 91.94 793 PRO A N 1
ATOM 5771 C CA . PRO A 1 793 ? 13.626 12.843 1.786 1.00 91.94 793 PRO A CA 1
ATOM 5772 C C . PRO A 1 793 ? 14.186 11.586 1.017 1.00 91.94 793 PRO A C 1
ATOM 5774 O O . PRO A 1 793 ? 15.132 11.761 0.253 1.00 91.94 793 PRO A O 1
ATOM 5777 N N . THR A 1 794 ? 13.682 10.319 1.235 1.00 86.81 794 THR A N 1
ATOM 5778 C CA . THR A 1 794 ? 14.331 9.010 0.804 1.00 86.81 794 THR A CA 1
ATOM 5779 C C . THR A 1 794 ? 13.598 7.732 0.201 1.00 86.81 794 THR A C 1
ATOM 5781 O O . THR A 1 794 ? 14.327 7.076 -0.527 1.00 86.81 794 THR A O 1
ATOM 5784 N N . GLN A 1 795 ? 12.306 7.306 0.371 1.00 83.25 795 GLN A N 1
ATOM 5785 C CA . GLN A 1 795 ? 11.539 6.231 -0.422 1.00 83.25 795 GLN A CA 1
ATOM 5786 C C . GLN A 1 795 ? 9.996 6.242 -0.152 1.00 83.25 795 GLN A C 1
ATOM 5788 O O . GLN A 1 795 ? 9.631 6.581 0.954 1.00 83.25 795 GLN A O 1
ATOM 5793 N N . LEU A 1 796 ? 9.037 6.019 -1.101 1.00 85.94 796 LEU A N 1
ATOM 5794 C CA . LEU A 1 796 ? 7.593 6.401 -0.877 1.00 85.94 796 LEU A CA 1
ATOM 5795 C C . LEU A 1 796 ? 6.388 5.621 -1.424 1.00 85.94 796 LEU A C 1
ATOM 5797 O O . LEU A 1 796 ? 6.471 5.124 -2.541 1.00 85.94 796 LEU A O 1
ATOM 5801 N N . VAL A 1 797 ? 5.250 5.630 -0.670 1.00 82.62 797 VAL A N 1
ATOM 5802 C CA . VAL A 1 797 ? 3.929 5.000 -1.012 1.00 82.62 797 VAL A CA 1
ATOM 5803 C C . VAL A 1 797 ? 2.699 5.158 -0.042 1.00 82.62 797 VAL A C 1
ATOM 5805 O O . VAL A 1 797 ? 1.886 6.007 -0.348 1.00 82.62 797 VAL A O 1
ATOM 5808 N N . SER A 1 798 ? 2.425 4.374 1.038 1.00 85.62 798 SER A N 1
ATOM 5809 C CA . SER A 1 798 ? 1.071 4.013 1.609 1.00 85.62 798 SER A CA 1
ATOM 5810 C C . SER A 1 798 ? 0.721 3.970 3.169 1.00 85.62 798 SER A C 1
ATOM 5812 O O . SER A 1 798 ? 1.236 3.044 3.685 1.00 85.62 798 SER A O 1
ATOM 5814 N N . PHE A 1 799 ? -0.111 4.783 3.946 1.00 82.31 799 PHE A N 1
ATOM 5815 C CA . PHE A 1 799 ? -1.235 4.559 4.982 1.00 82.31 799 PHE A CA 1
ATOM 5816 C C . PHE A 1 799 ? -2.268 5.745 5.229 1.00 82.31 799 PHE A C 1
ATOM 5818 O O . PHE A 1 799 ? -2.031 6.861 4.786 1.00 82.31 799 PHE A O 1
ATOM 5825 N N . ASN A 1 800 ? -3.485 5.453 5.783 1.00 74.81 800 ASN A N 1
ATOM 5826 C CA . ASN A 1 800 ? -4.793 6.134 6.151 1.00 74.81 800 ASN A CA 1
ATOM 5827 C C . ASN A 1 800 ? -5.105 7.599 5.746 1.00 74.81 800 ASN A C 1
ATOM 5829 O O . ASN A 1 800 ? -5.573 8.363 6.579 1.00 74.81 800 ASN A O 1
ATOM 5833 N N . GLY A 1 801 ? -4.905 8.042 4.504 1.00 68.81 801 GLY A N 1
ATOM 5834 C CA . GLY A 1 801 ? -5.283 9.405 4.035 1.00 68.81 801 GLY A CA 1
ATOM 5835 C C . GLY A 1 801 ? -4.183 10.417 4.133 1.00 68.81 801 GLY A C 1
ATOM 5836 O O . GLY A 1 801 ? -4.400 11.570 4.489 1.00 68.81 801 GLY A O 1
ATOM 5837 N N . MET A 1 802 ? -2.994 9.861 4.190 1.00 80.69 802 MET A N 1
ATOM 5838 C CA . MET A 1 802 ? -2.060 10.113 5.223 1.00 80.69 802 MET A CA 1
ATOM 5839 C C . MET A 1 802 ? -0.637 9.902 4.546 1.00 80.69 802 MET A C 1
ATOM 5841 O O . MET A 1 802 ? -0.617 9.475 3.399 1.00 80.69 802 MET A O 1
ATOM 5845 N N . ALA A 1 803 ? 0.522 10.366 5.069 1.00 83.81 803 ALA A N 1
ATOM 5846 C CA . ALA A 1 803 ? 1.850 10.377 4.381 1.00 83.81 803 ALA A CA 1
ATOM 5847 C C . ALA A 1 803 ? 3.105 10.459 5.332 1.00 83.81 803 ALA A C 1
ATOM 5849 O O . ALA A 1 803 ? 3.201 11.512 5.938 1.00 83.81 803 ALA A O 1
ATOM 5850 N N . PHE A 1 804 ? 3.985 9.424 5.519 1.00 93.94 804 PHE A N 1
ATOM 5851 C CA . PHE A 1 804 ? 4.956 9.177 6.652 1.00 93.94 804 PHE A CA 1
ATOM 5852 C C . PHE A 1 804 ? 6.320 8.579 6.288 1.00 93.94 804 PHE A C 1
ATOM 5854 O O . PHE A 1 804 ? 6.300 7.731 5.425 1.00 93.94 804 PHE A O 1
ATOM 5861 N N . PHE A 1 805 ? 7.416 9.016 6.931 1.00 94.38 805 PHE A N 1
ATOM 5862 C CA . PHE A 1 805 ? 8.770 9.229 6.372 1.00 94.38 805 PHE A CA 1
ATOM 5863 C C . PHE A 1 805 ? 9.980 8.520 7.121 1.00 94.38 805 PHE A C 1
ATOM 5865 O O . PHE A 1 805 ? 9.846 7.336 7.329 1.00 94.38 805 PHE A O 1
ATOM 5872 N N . VAL A 1 806 ? 11.149 9.170 7.412 1.00 94.44 806 VAL A N 1
ATOM 5873 C CA . VAL A 1 806 ? 12.199 9.123 8.514 1.00 94.44 806 VAL A CA 1
ATOM 5874 C C . VAL A 1 806 ? 12.941 10.495 8.557 1.00 94.44 806 VAL A C 1
ATOM 5876 O O . VAL A 1 806 ? 12.872 11.114 7.521 1.00 94.44 806 VAL A O 1
ATOM 5879 N N . ALA A 1 807 ? 13.581 11.088 9.603 1.00 93.44 807 ALA A N 1
ATOM 5880 C CA . ALA A 1 807 ? 14.217 12.437 9.418 1.00 93.44 807 ALA A CA 1
ATOM 5881 C C . ALA A 1 807 ? 15.203 13.236 10.371 1.00 93.44 807 ALA A C 1
ATOM 5883 O O . ALA A 1 807 ? 14.756 13.550 11.462 1.00 93.44 807 ALA A O 1
ATOM 5884 N N . ASN A 1 808 ? 16.475 13.661 10.073 1.00 89.88 808 ASN A N 1
ATOM 5885 C CA . ASN A 1 808 ? 17.369 14.359 11.094 1.00 89.88 808 ASN A CA 1
ATOM 5886 C C . ASN A 1 808 ? 17.242 15.840 11.482 1.00 89.88 808 ASN A C 1
ATOM 5888 O O . ASN A 1 808 ? 17.769 16.745 10.825 1.00 89.88 808 ASN A O 1
ATOM 5892 N N . ASP A 1 809 ? 16.838 16.024 12.743 1.00 89.75 809 ASP A N 1
ATOM 5893 C CA . ASP A 1 809 ? 17.164 17.180 13.570 1.00 89.75 809 ASP A CA 1
ATOM 5894 C C . ASP A 1 809 ? 18.637 17.329 13.892 1.00 89.75 809 ASP A C 1
ATOM 5896 O O . ASP A 1 809 ? 19.366 18.055 13.203 1.00 89.75 809 ASP A O 1
ATOM 5900 N N . GLY A 1 810 ? 19.094 16.623 14.911 1.00 81.81 810 GLY A N 1
ATOM 5901 C CA . GLY A 1 810 ? 20.423 16.855 15.469 1.00 81.81 810 GLY A CA 1
ATOM 5902 C C . GLY A 1 810 ? 20.512 18.137 16.312 1.00 81.81 810 GLY A C 1
ATOM 5903 O O . GLY A 1 810 ? 21.587 18.720 16.414 1.00 81.81 810 GLY A O 1
ATOM 5904 N N . VAL A 1 811 ? 19.401 18.609 16.881 1.00 85.06 811 VAL A N 1
ATOM 5905 C CA . VAL A 1 811 ? 19.037 18.193 18.240 1.00 85.06 811 VAL A CA 1
ATOM 5906 C C . VAL A 1 811 ? 18.821 16.669 18.259 1.00 85.06 811 VAL A C 1
ATOM 5908 O O . VAL A 1 811 ? 19.688 15.978 18.770 1.00 85.06 811 VAL A O 1
ATOM 5911 N N . ASN A 1 812 ? 17.818 16.098 17.575 1.00 85.50 812 ASN A N 1
ATOM 5912 C CA . ASN A 1 812 ? 17.443 14.701 17.856 1.00 85.50 812 ASN A CA 1
ATOM 5913 C C . ASN A 1 812 ? 17.800 13.570 16.848 1.00 85.50 812 ASN A C 1
ATOM 5915 O O . ASN A 1 812 ? 17.249 12.488 16.966 1.00 85.50 812 ASN A O 1
ATOM 5919 N N . GLY A 1 813 ? 18.686 13.723 15.852 1.00 84.75 813 GLY A N 1
ATOM 5920 C CA . GLY A 1 813 ? 18.902 12.666 14.821 1.00 84.75 813 GLY A CA 1
ATOM 5921 C C . GLY A 1 813 ? 17.642 12.349 13.963 1.00 84.75 813 GLY A C 1
ATOM 5922 O O . GLY A 1 813 ? 16.777 13.211 13.975 1.00 84.75 813 GLY A O 1
ATOM 5923 N N . ILE A 1 814 ? 17.547 11.230 13.180 1.00 89.88 814 ILE A N 1
ATOM 5924 C CA . ILE A 1 814 ? 16.552 10.941 12.081 1.00 89.88 814 ILE A CA 1
ATOM 5925 C C . ILE A 1 814 ? 15.262 10.125 12.497 1.00 89.88 814 ILE A C 1
ATOM 5927 O O . ILE A 1 814 ? 15.498 9.022 12.911 1.00 89.88 814 ILE A O 1
ATOM 5931 N N . GLU A 1 815 ? 13.945 10.508 12.394 1.00 93.44 815 GLU A N 1
ATOM 5932 C CA . GLU A 1 815 ? 12.665 9.667 12.574 1.00 93.44 815 GLU A CA 1
ATOM 5933 C C . GLU A 1 815 ? 11.261 10.294 12.155 1.00 93.44 815 GLU A C 1
ATOM 5935 O O . GLU A 1 815 ? 11.182 11.493 11.923 1.00 93.44 815 GLU A O 1
ATOM 5940 N N . LEU A 1 816 ? 10.155 9.491 12.109 1.00 94.38 816 LEU A N 1
ATOM 5941 C CA . LEU A 1 816 ? 8.750 9.660 11.558 1.00 94.38 816 LEU A CA 1
ATOM 5942 C C . LEU A 1 816 ? 7.844 10.830 12.049 1.00 94.38 816 LEU A C 1
ATOM 5944 O O . LEU A 1 816 ? 8.275 11.469 12.954 1.00 94.38 816 LEU A O 1
ATOM 5948 N N . TRP A 1 817 ? 6.638 11.195 11.525 1.00 94.69 817 TRP A N 1
ATOM 5949 C CA . TRP A 1 817 ? 5.710 12.271 12.045 1.00 94.69 817 TRP A CA 1
ATOM 5950 C C . TRP A 1 817 ? 4.151 12.084 11.759 1.00 94.69 817 TRP A C 1
ATOM 5952 O O . TRP A 1 817 ? 3.684 10.964 11.697 1.00 94.69 817 TRP A O 1
ATOM 5962 N N . LYS A 1 818 ? 3.265 13.118 11.673 1.00 94.19 818 LYS A N 1
ATOM 5963 C CA . LYS A 1 818 ? 1.914 13.201 11.004 1.00 94.19 818 LYS A CA 1
ATOM 5964 C C . LYS A 1 818 ? 1.465 14.646 10.577 1.00 94.19 818 LYS A C 1
ATOM 5966 O O . LYS A 1 818 ? 1.100 15.482 11.389 1.00 94.19 818 LYS A O 1
ATOM 5971 N N . SER A 1 819 ? 1.469 14.988 9.268 1.00 91.06 819 SER A N 1
ATOM 5972 C CA . SER A 1 819 ? 1.212 16.339 8.715 1.00 91.06 819 SER A CA 1
ATOM 5973 C C . SER A 1 819 ? 0.233 16.302 7.574 1.00 91.06 819 SER A C 1
ATOM 5975 O O . SER A 1 819 ? 0.561 16.247 6.392 1.00 91.06 819 SER A O 1
ATOM 5977 N N . ASP A 1 820 ? -0.998 16.498 7.964 1.00 79.25 820 ASP A N 1
ATOM 5978 C CA . ASP A 1 820 ? -1.720 17.663 7.510 1.00 79.25 820 ASP A CA 1
ATOM 5979 C C . ASP A 1 820 ? -1.561 18.216 6.082 1.00 79.25 820 ASP A C 1
ATOM 5981 O O . ASP A 1 820 ? -2.530 18.276 5.322 1.00 79.25 820 ASP A O 1
ATOM 5985 N N . GLY A 1 821 ? -0.408 18.830 5.821 1.00 82.81 821 GLY A N 1
ATOM 5986 C CA . GLY A 1 821 ? -0.392 20.125 5.164 1.00 82.81 821 GLY A CA 1
ATOM 5987 C C . GLY A 1 821 ? -1.427 21.113 5.758 1.00 82.81 821 GLY A C 1
ATOM 5988 O O . GLY A 1 821 ? -2.412 21.380 5.078 1.00 82.81 821 GLY A O 1
ATOM 5989 N N . THR A 1 822 ? -1.237 21.600 7.007 1.00 87.12 822 THR A N 1
ATOM 5990 C CA . THR A 1 822 ? -1.758 22.789 7.777 1.00 87.12 822 THR A CA 1
ATOM 5991 C C . THR A 1 822 ? -1.457 22.743 9.310 1.00 87.12 822 THR A C 1
ATOM 5993 O O . THR A 1 822 ? -1.469 21.689 9.933 1.00 87.12 822 THR A O 1
ATOM 5996 N N . PRO A 1 823 ? -1.078 23.881 9.948 1.00 83.12 823 PRO A N 1
ATOM 5997 C CA . PRO A 1 823 ? -0.124 24.062 11.076 1.00 83.12 823 PRO A CA 1
ATOM 5998 C C . PRO A 1 823 ? 0.255 22.963 12.102 1.00 83.12 823 PRO A C 1
ATOM 6000 O O . PRO A 1 823 ? 1.428 22.630 12.253 1.00 83.12 823 PRO A O 1
ATOM 6003 N N . GLY A 1 824 ? -0.636 22.599 13.015 1.00 77.81 824 GLY A N 1
ATOM 6004 C CA . GLY A 1 824 ? -0.243 22.566 14.429 1.00 77.81 824 GLY A CA 1
ATOM 6005 C C . GLY A 1 824 ? 0.430 21.302 14.955 1.00 77.81 824 GLY A C 1
ATOM 6006 O O . GLY A 1 824 ? 1.012 21.372 16.036 1.00 77.81 824 GLY A O 1
ATOM 6007 N N . GLY A 1 825 ? 0.304 20.175 14.259 1.00 83.94 825 GLY A N 1
ATOM 6008 C CA . GLY A 1 825 ? 0.504 18.836 14.840 1.00 83.94 825 GLY A CA 1
ATOM 6009 C C . GLY A 1 825 ? 1.174 17.834 13.909 1.00 83.94 825 GLY A C 1
ATOM 6010 O O . GLY A 1 825 ? 1.571 16.756 14.301 1.00 83.94 825 GLY A O 1
ATOM 6011 N N . THR A 1 826 ? 1.680 18.353 12.822 1.00 94.75 826 THR A N 1
ATOM 6012 C CA . THR A 1 826 ? 3.109 18.583 12.851 1.00 94.75 826 THR A CA 1
ATOM 6013 C C . THR A 1 826 ? 3.581 19.091 14.288 1.00 94.75 826 THR A C 1
ATOM 6015 O O . THR A 1 826 ? 3.832 20.283 14.416 1.00 94.75 826 THR A O 1
ATOM 6018 N N . THR A 1 827 ? 3.641 18.238 15.369 1.00 94.31 827 THR A N 1
ATOM 6019 C CA . THR A 1 827 ? 4.236 18.121 16.862 1.00 94.31 827 THR A CA 1
ATOM 6020 C C . THR A 1 827 ? 4.495 15.426 18.301 1.00 94.31 827 THR A C 1
ATOM 6022 O O . THR A 1 827 ? 3.626 14.522 18.405 1.00 94.31 827 THR A O 1
ATOM 6025 N N . ILE A 1 828 ? 5.611 14.748 18.790 1.00 90.94 828 ILE A N 1
ATOM 6026 C CA . ILE A 1 828 ? 6.110 13.347 18.433 1.00 90.94 828 ILE A CA 1
ATOM 6027 C C . ILE A 1 828 ? 5.208 12.066 18.568 1.00 90.94 828 ILE A C 1
ATOM 6029 O O . ILE A 1 828 ? 4.337 12.082 19.417 1.00 90.94 828 ILE A O 1
ATOM 6033 N N . VAL A 1 829 ? 5.307 10.939 17.791 1.00 90.38 829 VAL A N 1
ATOM 6034 C CA . VAL A 1 829 ? 4.573 9.671 18.178 1.00 90.38 829 VAL A CA 1
ATOM 6035 C C . VAL A 1 829 ? 5.225 8.992 19.294 1.00 90.38 829 VAL A C 1
ATOM 6037 O O . VAL A 1 829 ? 4.525 8.657 20.234 1.00 90.38 829 VAL A O 1
ATOM 6040 N N . ARG A 1 830 ? 6.490 8.650 19.160 1.00 90.19 830 ARG A N 1
ATOM 6041 C CA . ARG A 1 830 ? 7.122 7.818 20.143 1.00 90.19 830 ARG A CA 1
ATOM 6042 C C . ARG A 1 830 ? 8.623 7.792 19.826 1.00 90.19 830 ARG A C 1
ATOM 6044 O O . ARG A 1 830 ? 8.989 6.806 19.242 1.00 90.19 830 ARG A O 1
ATOM 6051 N N . ASP A 1 831 ? 9.355 8.879 20.202 1.00 86.94 831 ASP A N 1
ATOM 6052 C CA . ASP A 1 831 ? 10.822 9.263 20.333 1.00 86.94 831 ASP A CA 1
ATOM 6053 C C . ASP A 1 831 ? 11.823 8.174 20.697 1.00 86.94 831 ASP A C 1
ATOM 6055 O O . ASP A 1 831 ? 11.458 7.349 21.503 1.00 86.94 831 ASP A O 1
ATOM 6059 N N . ILE A 1 832 ? 13.055 8.119 20.190 1.00 88.06 832 ILE A N 1
ATOM 6060 C CA . ILE A 1 832 ? 13.669 6.814 20.086 1.00 88.06 832 ILE A CA 1
ATOM 6061 C C . ILE A 1 832 ? 15.202 6.697 20.195 1.00 88.06 832 ILE A C 1
ATOM 6063 O O . ILE A 1 832 ? 15.780 5.935 19.431 1.00 88.06 832 ILE A O 1
ATOM 6067 N N . PHE A 1 833 ? 15.851 7.355 21.167 1.00 88.25 833 PHE A N 1
ATOM 6068 C CA . PHE A 1 833 ? 17.089 6.948 21.896 1.00 88.25 833 PHE A CA 1
ATOM 6069 C C . PHE A 1 833 ? 17.530 8.148 22.787 1.00 88.25 833 PHE A C 1
ATOM 6071 O O . PHE A 1 833 ? 17.016 9.251 22.675 1.00 88.25 833 PHE A O 1
ATOM 6078 N N . PRO A 1 834 ? 18.355 7.987 23.829 1.00 84.69 834 PRO A N 1
ATOM 6079 C CA . PRO A 1 834 ? 18.958 9.114 24.573 1.00 84.69 834 PRO A CA 1
ATOM 6080 C C . PRO A 1 834 ? 20.274 9.695 23.970 1.00 84.69 834 PRO A C 1
ATOM 6082 O O . PRO A 1 834 ? 21.294 9.164 24.397 1.00 84.69 834 PRO A O 1
ATOM 6085 N N . GLY A 1 835 ? 20.276 10.739 23.085 1.00 69.81 835 GLY A N 1
ATOM 6086 C CA . GLY A 1 835 ? 21.386 11.414 22.297 1.00 69.81 835 GLY A CA 1
ATOM 6087 C C . GLY A 1 835 ? 21.080 12.131 20.933 1.00 69.81 835 GLY A C 1
ATOM 6088 O O . GLY A 1 835 ? 20.257 13.013 20.874 1.00 69.81 835 GLY A O 1
ATOM 6089 N N . ASP A 1 836 ? 21.717 11.822 19.796 1.00 71.44 836 ASP A N 1
ATOM 6090 C CA . ASP A 1 836 ? 21.448 12.374 18.438 1.00 71.44 836 ASP A CA 1
ATOM 6091 C C . ASP A 1 836 ? 21.490 11.369 17.217 1.00 71.44 836 ASP A C 1
ATOM 6093 O O . ASP A 1 836 ? 21.806 11.792 16.106 1.00 71.44 836 ASP A O 1
ATOM 6097 N N . PHE A 1 837 ? 21.245 10.041 17.361 1.00 69.56 837 PHE A N 1
ATOM 6098 C CA . PHE A 1 837 ? 21.919 9.001 16.512 1.00 69.56 837 PHE A CA 1
ATOM 6099 C C . PHE A 1 837 ? 21.147 8.101 15.533 1.00 69.56 837 PHE A C 1
ATOM 6101 O O . PHE A 1 837 ? 21.627 7.970 14.416 1.00 69.56 837 PHE A O 1
ATOM 6108 N N . GLY A 1 838 ? 20.130 7.339 15.957 1.00 82.00 838 GLY A N 1
ATOM 6109 C CA . GLY A 1 838 ? 19.515 6.221 15.205 1.00 82.00 838 GLY A CA 1
ATOM 6110 C C . GLY A 1 838 ? 20.474 5.339 14.384 1.00 82.00 838 GLY A C 1
ATOM 6111 O O . GLY A 1 838 ? 21.375 4.753 14.980 1.00 82.00 838 GLY A O 1
ATOM 6112 N N . SER A 1 839 ? 20.289 5.210 13.053 1.00 86.12 839 SER A N 1
ATOM 6113 C CA . SER A 1 839 ? 21.040 4.267 12.179 1.00 86.12 839 SER A CA 1
ATOM 6114 C C . SER A 1 839 ? 21.027 4.515 10.639 1.00 86.12 839 SER A C 1
ATOM 6116 O O . SER A 1 839 ? 21.880 5.257 10.147 1.00 86.12 839 SER A O 1
ATOM 6118 N N . LEU A 1 840 ? 20.146 3.842 9.858 1.00 88.56 840 LEU A N 1
ATOM 6119 C CA . LEU A 1 840 ? 19.874 3.972 8.405 1.00 88.56 840 LEU A CA 1
ATOM 6120 C C . LEU A 1 840 ? 18.707 3.049 7.909 1.00 88.56 840 LEU A C 1
ATOM 6122 O O . LEU A 1 840 ? 18.959 1.997 7.314 1.00 88.56 840 LEU A O 1
ATOM 6126 N N . PRO A 1 841 ? 17.417 3.393 8.114 1.00 91.25 841 PRO A N 1
ATOM 6127 C CA . PRO A 1 841 ? 16.277 2.712 7.512 1.00 91.25 841 PRO A CA 1
ATOM 6128 C C . PRO A 1 841 ? 16.161 3.149 6.049 1.00 91.25 841 PRO A C 1
ATOM 6130 O O . PRO A 1 841 ? 16.927 3.975 5.554 1.00 91.25 841 PRO A O 1
ATOM 6133 N N . ASN A 1 842 ? 15.229 2.548 5.337 1.00 84.38 842 ASN A N 1
ATOM 6134 C CA . ASN A 1 842 ? 15.195 2.507 3.883 1.00 84.38 842 ASN A CA 1
ATOM 6135 C C . ASN A 1 842 ? 13.729 2.404 3.348 1.00 84.38 842 ASN A C 1
ATOM 6137 O O . ASN A 1 842 ? 12.870 2.927 4.054 1.00 84.38 842 ASN A O 1
ATOM 6141 N N . ALA A 1 843 ? 13.441 1.714 2.206 1.00 82.19 843 ALA A N 1
ATOM 6142 C CA . ALA A 1 843 ? 12.205 1.566 1.346 1.00 82.19 843 ALA A CA 1
ATOM 6143 C C . ALA A 1 843 ? 10.884 0.715 1.610 1.00 82.19 843 ALA A C 1
ATOM 6145 O O . ALA A 1 843 ? 10.798 -0.296 2.284 1.00 82.19 843 ALA A O 1
ATOM 6146 N N . LEU A 1 844 ? 9.803 1.034 0.882 1.00 86.56 844 LEU A N 1
ATOM 6147 C CA . LEU A 1 844 ? 8.392 0.846 1.307 1.00 86.56 844 LEU A CA 1
ATOM 6148 C C . LEU A 1 844 ? 7.590 -0.396 0.769 1.00 86.56 844 LEU A C 1
ATOM 6150 O O . LEU A 1 844 ? 8.026 -0.937 -0.232 1.00 86.56 844 LEU A O 1
ATOM 6154 N N . ARG A 1 845 ? 6.356 -0.735 1.269 1.00 82.44 845 ARG A N 1
ATOM 6155 C CA . ARG A 1 845 ? 5.304 -1.738 0.764 1.00 82.44 845 ARG A CA 1
ATOM 6156 C C . ARG A 1 845 ? 3.973 -2.045 1.602 1.00 82.44 845 ARG A C 1
ATOM 6158 O O . ARG A 1 845 ? 4.006 -1.804 2.785 1.00 82.44 845 ARG A O 1
ATOM 6165 N N . VAL A 1 846 ? 2.802 -2.534 1.063 1.00 79.62 846 VAL A N 1
ATOM 6166 C CA . VAL A 1 846 ? 1.374 -1.969 1.105 1.00 79.62 846 VAL A CA 1
ATOM 6167 C C . VAL A 1 846 ? 0.147 -2.525 1.938 1.00 79.62 846 VAL A C 1
ATOM 6169 O O . VAL A 1 846 ? -0.827 -2.895 1.296 1.00 79.62 846 VAL A O 1
ATOM 6172 N N . ILE A 1 847 ? 0.072 -2.603 3.310 1.00 68.56 847 ILE A N 1
ATOM 6173 C CA . ILE A 1 847 ? -0.856 -3.598 3.971 1.00 68.56 847 ILE A CA 1
ATOM 6174 C C . ILE A 1 847 ? -1.327 -3.684 5.471 1.00 68.56 847 ILE A C 1
ATOM 6176 O O . ILE A 1 847 ? -0.555 -3.938 6.386 1.00 68.56 847 ILE A O 1
ATOM 6180 N N . GLY A 1 848 ? -2.653 -3.801 5.696 1.00 65.75 848 GLY A N 1
ATOM 6181 C CA . GLY A 1 848 ? -3.329 -4.707 6.668 1.00 65.75 848 GLY A CA 1
ATOM 6182 C C . GLY A 1 848 ? -4.828 -4.418 6.946 1.00 65.75 848 GLY A C 1
ATOM 6183 O O . GLY A 1 848 ? -5.615 -4.210 6.021 1.00 65.75 848 GLY A O 1
ATOM 6184 N N . ASP A 1 849 ? -5.254 -4.309 8.212 1.00 66.44 849 ASP A N 1
ATOM 6185 C CA . ASP A 1 849 ? -5.655 -2.950 8.565 1.00 66.44 849 ASP A CA 1
ATOM 6186 C C . ASP A 1 849 ? -4.434 -2.027 8.608 1.00 66.44 849 ASP A C 1
ATOM 6188 O O . ASP A 1 849 ? -4.638 -0.833 8.567 1.00 66.44 849 ASP A O 1
ATOM 6192 N N . ARG A 1 850 ? -3.204 -2.555 8.614 1.00 77.44 850 ARG A N 1
ATOM 6193 C CA . ARG A 1 850 ? -2.007 -1.931 9.139 1.00 77.44 850 ARG A CA 1
ATOM 6194 C C . ARG A 1 850 ? -0.825 -1.618 8.121 1.00 77.44 850 ARG A C 1
ATOM 6196 O O . ARG A 1 850 ? -1.157 -1.336 6.978 1.00 77.44 850 ARG A O 1
ATOM 6203 N N . LEU A 1 851 ? 0.493 -1.492 8.429 1.00 82.12 851 LEU A N 1
ATOM 6204 C CA . LEU A 1 851 ? 1.624 -1.139 7.478 1.00 82.12 851 LEU A CA 1
ATOM 6205 C C . LEU A 1 851 ? 3.089 -1.761 7.477 1.00 82.12 851 LEU A C 1
ATOM 6207 O O . LEU A 1 851 ? 3.335 -2.650 6.688 1.00 82.12 851 LEU A O 1
ATOM 6211 N N . TYR A 1 852 ? 4.067 -1.280 8.271 1.00 85.12 852 TYR A N 1
ATOM 6212 C CA . TYR A 1 852 ? 5.416 -1.792 8.690 1.00 85.12 852 TYR A CA 1
ATOM 6213 C C . TYR A 1 852 ? 6.651 -1.269 7.982 1.00 85.12 852 TYR A C 1
ATOM 6215 O O . TYR A 1 852 ? 6.562 -0.939 6.811 1.00 85.12 852 TYR A O 1
ATOM 6223 N N . PHE A 1 853 ? 7.766 -1.140 8.741 1.00 90.94 853 PHE A N 1
ATOM 6224 C CA . PHE A 1 853 ? 8.958 -0.373 8.345 1.00 90.94 853 PHE A CA 1
ATOM 6225 C C . PHE A 1 853 ? 10.329 -0.797 9.022 1.00 90.94 853 PHE A C 1
ATOM 6227 O O . PHE A 1 853 ? 10.567 -2.002 9.056 1.00 90.94 853 PHE A O 1
ATOM 6234 N N . ALA A 1 854 ? 11.212 0.101 9.524 1.00 91.19 854 ALA A N 1
ATOM 6235 C CA . ALA A 1 854 ? 12.553 -0.060 10.162 1.00 91.19 854 ALA A CA 1
ATOM 6236 C C . ALA A 1 854 ? 13.103 1.159 10.997 1.00 91.19 854 ALA A C 1
ATOM 6238 O O . ALA A 1 854 ? 12.882 2.265 10.537 1.00 91.19 854 ALA A O 1
ATOM 6239 N N . ALA A 1 855 ? 13.799 0.996 12.153 1.00 92.25 855 ALA A N 1
ATOM 6240 C CA . ALA A 1 855 ? 14.252 2.014 13.165 1.00 92.25 855 ALA A CA 1
ATOM 6241 C C . ALA A 1 855 ? 15.213 1.591 14.333 1.00 92.25 855 ALA A C 1
ATOM 6243 O O . ALA A 1 855 ? 14.705 0.954 15.216 1.00 92.25 855 ALA A O 1
ATOM 6244 N N . ASP A 1 856 ? 16.499 1.964 14.500 1.00 90.12 856 ASP A N 1
ATOM 6245 C CA . ASP A 1 856 ? 17.430 1.490 15.594 1.00 90.12 856 ASP A CA 1
ATOM 6246 C C . ASP A 1 856 ? 17.127 1.904 17.046 1.00 90.12 856 ASP A C 1
ATOM 6248 O O . ASP A 1 856 ? 16.560 2.950 17.313 1.00 90.12 856 ASP A O 1
ATOM 6252 N N . ASP A 1 857 ? 17.589 1.097 18.003 1.00 89.50 857 ASP A N 1
ATOM 6253 C CA . ASP A 1 857 ? 17.238 1.136 19.432 1.00 89.50 857 ASP A CA 1
ATOM 6254 C C . ASP A 1 857 ? 18.378 1.319 20.394 1.00 89.50 857 ASP A C 1
ATOM 6256 O O . ASP A 1 857 ? 18.112 1.332 21.584 1.00 89.50 857 ASP A O 1
ATOM 6260 N N . GLY A 1 858 ? 19.640 1.276 19.974 1.00 81.31 858 GLY A N 1
ATOM 6261 C CA . GLY A 1 858 ? 20.786 1.334 20.889 1.00 81.31 858 GLY A CA 1
ATOM 6262 C C . GLY A 1 858 ? 20.883 0.231 21.964 1.00 81.31 858 GLY A C 1
ATOM 6263 O O . GLY A 1 858 ? 21.939 0.081 22.590 1.00 81.31 858 GLY A O 1
ATOM 6264 N N . VAL A 1 859 ? 19.824 -0.550 22.192 1.00 85.38 859 VAL A N 1
ATOM 6265 C CA . VAL A 1 859 ? 19.781 -1.753 23.005 1.00 85.38 859 VAL A CA 1
ATOM 6266 C C . VAL A 1 859 ? 19.574 -2.921 22.069 1.00 85.38 859 VAL A C 1
ATOM 6268 O O . VAL A 1 859 ? 20.559 -3.620 21.888 1.00 85.38 859 VAL A O 1
ATOM 6271 N N . HIS A 1 860 ? 18.392 -3.118 21.461 1.00 84.75 860 HIS A N 1
ATOM 6272 C CA . HIS A 1 860 ? 18.132 -4.218 20.518 1.00 84.75 860 HIS A CA 1
ATOM 6273 C C . HIS A 1 860 ? 18.445 -3.945 19.056 1.00 84.75 860 HIS A C 1
ATOM 6275 O O . HIS A 1 860 ? 17.857 -4.526 18.167 1.00 84.75 860 HIS A O 1
ATOM 6281 N N . GLY A 1 861 ? 19.445 -3.093 18.811 1.00 82.75 861 GLY A N 1
ATOM 6282 C CA . GLY A 1 861 ? 20.053 -2.912 17.497 1.00 82.75 861 GLY A CA 1
ATOM 6283 C C . GLY A 1 861 ? 19.007 -2.635 16.430 1.00 82.75 861 GLY A C 1
ATOM 6284 O O . GLY A 1 861 ? 18.534 -1.517 16.305 1.00 82.75 861 GLY A O 1
ATOM 6285 N N . SER A 1 862 ? 18.596 -3.666 15.697 1.00 88.56 862 SER A N 1
ATOM 6286 C CA . SER A 1 862 ? 17.964 -3.573 14.398 1.00 88.56 862 SER A CA 1
ATOM 6287 C C . SER A 1 862 ? 16.693 -4.465 14.163 1.00 88.56 862 SER A C 1
ATOM 6289 O O . SER A 1 862 ? 16.487 -4.877 13.033 1.00 88.56 862 SER A O 1
ATOM 6291 N N . GLU A 1 863 ? 15.824 -4.755 15.172 1.00 90.56 863 GLU A N 1
ATOM 6292 C CA . GLU A 1 863 ? 14.551 -5.570 15.100 1.00 90.56 863 GLU A CA 1
ATOM 6293 C C . GLU A 1 863 ? 13.169 -4.886 14.850 1.00 90.56 863 GLU A C 1
ATOM 6295 O O . GLU A 1 863 ? 13.093 -4.135 13.903 1.00 90.56 863 GLU A O 1
ATOM 6300 N N . LEU A 1 864 ? 12.071 -5.162 15.618 1.00 88.94 864 LEU A N 1
ATOM 6301 C CA . LEU A 1 864 ? 10.618 -4.905 15.407 1.00 88.94 864 LEU A CA 1
ATOM 6302 C C . LEU A 1 864 ? 9.545 -4.165 16.487 1.00 88.94 864 LEU A C 1
ATOM 6304 O O . LEU A 1 864 ? 8.840 -4.992 17.049 1.00 88.94 864 LEU A O 1
ATOM 6308 N N . TRP A 1 865 ? 9.222 -2.825 16.946 1.00 88.81 865 TRP A N 1
ATOM 6309 C CA . TRP A 1 865 ? 8.434 -1.361 16.705 1.00 88.81 865 TRP A CA 1
ATOM 6310 C C . TRP A 1 865 ? 6.927 -0.813 16.013 1.00 88.81 865 TRP A C 1
ATOM 6312 O O . TRP A 1 865 ? 6.731 0.380 16.153 1.00 88.81 865 TRP A O 1
ATOM 6322 N N . LEU A 1 866 ? 5.936 -1.401 15.187 1.00 88.75 866 LEU A N 1
ATOM 6323 C CA . LEU A 1 866 ? 4.383 -1.615 14.875 1.00 88.75 866 LEU A CA 1
ATOM 6324 C C . LEU A 1 866 ? 3.234 -0.567 14.784 1.00 88.75 866 LEU A C 1
ATOM 6326 O O . LEU A 1 866 ? 3.368 0.603 15.049 1.00 88.75 866 LEU A O 1
ATOM 6330 N N . THR A 1 867 ? 1.973 -0.999 14.486 1.00 84.12 867 THR A N 1
ATOM 6331 C CA . THR A 1 867 ? 0.735 -0.235 14.818 1.00 84.12 867 THR A CA 1
ATOM 6332 C C . THR A 1 867 ? -0.624 -0.869 15.305 1.00 84.12 867 THR A C 1
ATOM 6334 O O . THR A 1 867 ? -1.117 -1.811 14.714 1.00 84.12 867 THR A O 1
ATOM 6337 N N . ASP A 1 868 ? -1.231 -0.269 16.375 1.00 72.25 868 ASP A N 1
ATOM 6338 C CA . ASP A 1 868 ? -2.661 -0.294 16.874 1.00 72.25 868 ASP A CA 1
ATOM 6339 C C . ASP A 1 868 ? -3.029 0.896 17.847 1.00 72.25 868 ASP A C 1
ATOM 6341 O O . ASP A 1 868 ? -4.156 1.003 18.309 1.00 72.25 868 ASP A O 1
ATOM 6345 N N . GLY A 1 869 ? -2.111 1.833 18.167 1.00 77.94 869 GLY A N 1
ATOM 6346 C CA . GLY A 1 869 ? -2.334 3.119 18.878 1.00 77.94 869 GLY A CA 1
ATOM 6347 C C . GLY A 1 869 ? -1.719 4.446 18.388 1.00 77.94 869 GLY A C 1
ATOM 6348 O O . GLY A 1 869 ? -2.218 5.170 17.543 1.00 77.94 869 GLY A O 1
ATOM 6349 N N . THR A 1 870 ? -0.651 4.868 19.045 1.00 82.31 870 THR A N 1
ATOM 6350 C CA . THR A 1 870 ? 0.352 5.901 18.703 1.00 82.31 870 THR A CA 1
ATOM 6351 C C . THR A 1 870 ? 1.254 6.025 19.952 1.00 82.31 870 THR A C 1
ATOM 6353 O O . THR A 1 870 ? 2.440 6.277 19.858 1.00 82.31 870 THR A O 1
ATOM 6356 N N . ALA A 1 871 ? 0.686 5.714 21.135 1.00 76.00 871 ALA A N 1
ATOM 6357 C CA . ALA A 1 871 ? 1.205 5.860 22.506 1.00 76.00 871 ALA A CA 1
ATOM 6358 C C . ALA A 1 871 ? 1.153 4.659 23.555 1.00 76.00 871 ALA A C 1
ATOM 6360 O O . ALA A 1 871 ? 2.197 4.481 24.175 1.00 76.00 871 ALA A O 1
ATOM 6361 N N . ALA A 1 872 ? 0.070 3.837 23.817 1.00 68.62 872 ALA A N 1
ATOM 6362 C CA . ALA A 1 872 ? -0.129 2.972 25.058 1.00 68.62 872 ALA A CA 1
ATOM 6363 C C . ALA A 1 872 ? -0.324 1.367 25.146 1.00 68.62 872 ALA A C 1
ATOM 6365 O O . ALA A 1 872 ? 0.080 0.854 26.183 1.00 68.62 872 ALA A O 1
ATOM 6366 N N . GLY A 1 873 ? -0.830 0.545 24.176 1.00 72.62 873 GLY A N 1
ATOM 6367 C CA . GLY A 1 873 ? -0.541 -0.895 23.707 1.00 72.62 873 GLY A CA 1
ATOM 6368 C C . GLY A 1 873 ? 0.331 -1.449 22.392 1.00 72.62 873 GLY A C 1
ATOM 6369 O O . GLY A 1 873 ? -0.449 -1.880 21.569 1.00 72.62 873 GLY A O 1
ATOM 6370 N N . THR A 1 874 ? 1.681 -1.649 21.928 1.00 87.12 874 THR A N 1
ATOM 6371 C CA . THR A 1 874 ? 3.287 -1.576 22.098 1.00 87.12 874 THR A CA 1
ATOM 6372 C C . THR A 1 874 ? 4.244 -2.330 23.103 1.00 87.12 874 THR A C 1
ATOM 6374 O O . THR A 1 874 ? 4.640 -1.815 24.145 1.00 87.12 874 THR A O 1
ATOM 6377 N N . VAL A 1 875 ? 4.736 -3.503 22.706 1.00 85.06 875 VAL A N 1
ATOM 6378 C CA . VAL A 1 875 ? 5.870 -4.376 23.116 1.00 85.06 875 VAL A CA 1
ATOM 6379 C C . VAL A 1 875 ? 6.159 -5.105 21.785 1.00 85.06 875 VAL A C 1
ATOM 6381 O O . VAL A 1 875 ? 5.192 -5.296 21.041 1.00 85.06 875 VAL A O 1
ATOM 6384 N N . MET A 1 876 ? 7.395 -5.401 21.391 1.00 84.94 876 MET A N 1
ATOM 6385 C CA . MET A 1 876 ? 7.784 -5.670 19.985 1.00 84.94 876 MET A CA 1
ATOM 6386 C C . MET A 1 876 ? 6.916 -6.664 19.286 1.00 84.94 876 MET A C 1
ATOM 6388 O O . MET A 1 876 ? 6.361 -7.499 19.977 1.00 84.94 876 MET A O 1
ATOM 6392 N N . LEU A 1 877 ? 6.796 -6.575 17.966 1.00 81.94 877 LEU A N 1
ATOM 6393 C CA . LEU A 1 877 ? 6.868 -7.754 17.113 1.00 81.94 877 LEU A CA 1
ATOM 6394 C C . LEU A 1 877 ? 8.306 -8.290 17.196 1.00 81.94 877 LEU A C 1
ATOM 6396 O O . LEU A 1 877 ? 8.833 -8.431 18.292 1.00 81.94 877 LEU A O 1
ATOM 6400 N N . GLN A 1 878 ? 8.904 -8.753 16.117 1.00 82.94 878 GLN A N 1
ATOM 6401 C CA . GLN A 1 878 ? 9.931 -9.774 16.208 1.00 82.94 878 GLN A CA 1
ATOM 6402 C C . GLN A 1 878 ? 11.377 -9.296 16.204 1.00 82.94 878 GLN A C 1
ATOM 6404 O O . GLN A 1 878 ? 12.139 -9.682 15.339 1.00 82.94 878 GLN A O 1
ATOM 6409 N N . ASP A 1 879 ? 11.777 -8.682 17.319 1.00 79.88 879 ASP A N 1
ATOM 6410 C CA . ASP A 1 879 ? 12.937 -9.169 18.082 1.00 79.88 879 ASP A CA 1
ATOM 6411 C C . ASP A 1 879 ? 13.212 -10.637 17.713 1.00 79.88 879 ASP A C 1
ATOM 6413 O O . ASP A 1 879 ? 12.325 -11.483 17.903 1.00 79.88 879 ASP A O 1
ATOM 6417 N N . ILE A 1 880 ? 14.397 -10.975 17.233 1.00 82.25 880 ILE A N 1
ATOM 6418 C CA . ILE A 1 880 ? 14.791 -12.296 16.797 1.00 82.25 880 ILE A CA 1
ATOM 6419 C C . ILE A 1 880 ? 16.220 -12.711 17.217 1.00 82.25 880 ILE A C 1
ATOM 6421 O O . ILE A 1 880 ? 16.352 -13.864 17.606 1.00 82.25 880 ILE A O 1
ATOM 6425 N N . ASN A 1 881 ? 17.272 -11.896 17.180 1.00 82.38 881 ASN A N 1
ATOM 6426 C CA . ASN A 1 881 ? 18.697 -12.266 16.974 1.00 82.38 881 ASN A CA 1
ATOM 6427 C C . ASN A 1 881 ? 19.552 -12.612 18.232 1.00 82.38 881 ASN A C 1
ATOM 6429 O O . ASN A 1 881 ? 20.717 -12.242 18.343 1.00 82.38 881 ASN A O 1
ATOM 6433 N N . PRO A 1 882 ? 19.052 -13.483 19.129 1.00 81.19 882 PRO A N 1
ATOM 6434 C CA . PRO A 1 882 ? 19.236 -13.464 20.594 1.00 81.19 882 PRO A CA 1
ATOM 6435 C C . PRO A 1 882 ? 20.599 -12.917 21.064 1.00 81.19 882 PRO A C 1
ATOM 6437 O O . PRO A 1 882 ? 21.508 -13.712 21.332 1.00 81.19 882 PRO A O 1
ATOM 6440 N N . GLY A 1 883 ? 20.805 -11.597 21.170 1.00 69.44 883 GLY A N 1
ATOM 6441 C CA . GLY A 1 883 ? 22.190 -11.096 21.222 1.00 69.44 883 GLY A CA 1
ATOM 6442 C C . GLY A 1 883 ? 22.442 -9.597 21.420 1.00 69.44 883 GLY A C 1
ATOM 6443 O O . GLY A 1 883 ? 22.053 -9.034 22.433 1.00 69.44 883 GLY A O 1
ATOM 6444 N N . ILE A 1 884 ? 23.256 -9.007 20.527 1.00 69.06 884 ILE A N 1
ATOM 6445 C CA . ILE A 1 884 ? 23.538 -7.557 20.397 1.00 69.06 884 ILE A CA 1
ATOM 6446 C C . ILE A 1 884 ? 23.654 -7.072 18.921 1.00 69.06 884 ILE A C 1
ATOM 6448 O O . ILE A 1 884 ? 24.219 -6.015 18.650 1.00 69.06 884 ILE A O 1
ATOM 6452 N N . GLU A 1 885 ? 23.325 -7.924 17.947 1.00 78.62 885 GLU A N 1
ATOM 6453 C CA . GLU A 1 885 ? 23.964 -7.966 16.617 1.00 78.62 885 GLU A CA 1
ATOM 6454 C C . GLU A 1 885 ? 23.056 -7.480 15.481 1.00 78.62 885 GLU A C 1
ATOM 6456 O O . GLU A 1 885 ? 21.873 -7.787 15.528 1.00 78.62 885 GLU A O 1
ATOM 6461 N N . GLU A 1 886 ? 23.597 -6.724 14.504 1.00 85.12 886 GLU A N 1
ATOM 6462 C CA . GLU A 1 886 ? 22.863 -6.019 13.423 1.00 85.12 886 GLU A CA 1
ATOM 6463 C C . GLU A 1 886 ? 22.090 -6.940 12.479 1.00 85.12 886 GLU A C 1
ATOM 6465 O O . GLU A 1 886 ? 22.438 -8.107 12.280 1.00 85.12 886 GLU A O 1
ATOM 6470 N N . SER A 1 887 ? 21.069 -6.339 11.849 1.00 84.94 887 SER A N 1
ATOM 6471 C CA . SER A 1 887 ? 20.559 -6.819 10.591 1.00 84.94 887 SER A CA 1
ATOM 6472 C C . SER A 1 887 ? 20.064 -5.701 9.592 1.00 84.94 887 SER A C 1
ATOM 6474 O O . SER A 1 887 ? 20.750 -5.594 8.582 1.00 84.94 887 SER A O 1
ATOM 6476 N N . ALA A 1 888 ? 19.035 -4.837 9.818 1.00 84.94 888 ALA A N 1
ATOM 6477 C CA . ALA A 1 888 ? 18.542 -3.650 8.996 1.00 84.94 888 ALA A CA 1
ATOM 6478 C C . ALA A 1 888 ? 17.166 -3.738 8.196 1.00 84.94 888 ALA A C 1
ATOM 6480 O O . ALA A 1 888 ? 17.216 -4.180 7.053 1.00 84.94 888 ALA A O 1
ATOM 6481 N N . PRO A 1 889 ? 15.986 -3.326 8.760 1.00 86.94 889 PRO A N 1
ATOM 6482 C CA . PRO A 1 889 ? 14.586 -3.787 8.457 1.00 86.94 889 PRO A CA 1
ATOM 6483 C C . PRO A 1 889 ? 13.682 -3.379 7.222 1.00 86.94 889 PRO A C 1
ATOM 6485 O O . PRO A 1 889 ? 14.143 -2.572 6.440 1.00 86.94 889 PRO A O 1
ATOM 6488 N N . ALA A 1 890 ? 12.430 -3.972 7.066 1.00 84.31 890 ALA A N 1
ATOM 6489 C CA . ALA A 1 890 ? 11.311 -4.057 6.021 1.00 84.31 890 ALA A CA 1
ATOM 6490 C C . ALA A 1 890 ? 10.754 -5.360 5.276 1.00 84.31 890 ALA A C 1
ATOM 6492 O O . ALA A 1 890 ? 11.048 -6.494 5.645 1.00 84.31 890 ALA A O 1
ATOM 6493 N N . GLY A 1 891 ? 9.990 -5.281 4.152 1.00 73.69 891 GLY A N 1
ATOM 6494 C CA . GLY A 1 891 ? 9.759 -6.458 3.263 1.00 73.69 891 GLY A CA 1
ATOM 6495 C C . GLY A 1 891 ? 8.513 -6.659 2.386 1.00 73.69 891 GLY A C 1
ATOM 6496 O O . GLY A 1 891 ? 8.340 -7.750 1.881 1.00 73.69 891 GLY A O 1
ATOM 6497 N N . PHE A 1 892 ? 7.543 -5.761 2.350 1.00 80.56 892 PHE A N 1
ATOM 6498 C CA . PHE A 1 892 ? 6.117 -6.094 2.539 1.00 80.56 892 PHE A CA 1
ATOM 6499 C C . PHE A 1 892 ? 5.339 -6.581 1.276 1.00 80.56 892 PHE A C 1
ATOM 6501 O O . PHE A 1 892 ? 5.745 -6.207 0.193 1.00 80.56 892 PHE A O 1
ATOM 6508 N N . VAL A 1 893 ? 4.273 -7.423 1.391 1.00 77.69 893 VAL A N 1
ATOM 6509 C CA . VAL A 1 893 ? 3.447 -8.240 0.400 1.00 77.69 893 VAL A CA 1
ATOM 6510 C C . VAL A 1 893 ? 2.112 -8.721 1.068 1.00 77.69 893 VAL A C 1
ATOM 6512 O O . VAL A 1 893 ? 2.081 -8.554 2.236 1.00 77.69 893 VAL A O 1
ATOM 6515 N N . GLN A 1 894 ? 1.040 -9.408 0.614 1.00 77.94 894 GLN A N 1
ATOM 6516 C CA . GLN A 1 894 ? 0.081 -10.164 1.545 1.00 77.94 894 GLN A CA 1
ATOM 6517 C C . GLN A 1 894 ? -0.396 -11.533 0.993 1.00 77.94 894 GLN A C 1
ATOM 6519 O O . GLN A 1 894 ? 0.451 -12.306 0.581 1.00 77.94 894 GLN A O 1
ATOM 6524 N N . LEU A 1 895 ? -1.705 -11.804 0.898 1.00 71.88 895 LEU A N 1
ATOM 6525 C CA . LEU A 1 895 ? -2.434 -13.088 0.847 1.00 71.88 895 LEU A CA 1
ATOM 6526 C C . LEU A 1 895 ? -3.142 -13.362 2.165 1.00 71.88 895 LEU A C 1
ATOM 6528 O O . LEU A 1 895 ? -2.512 -13.529 3.203 1.00 71.88 895 LEU A O 1
ATOM 6532 N N . GLY A 1 896 ? -4.464 -13.515 2.104 1.00 65.69 896 GLY A N 1
ATOM 6533 C CA . GLY A 1 896 ? -5.221 -14.232 3.125 1.00 65.69 896 GLY A CA 1
ATOM 6534 C C . GLY A 1 896 ? -4.971 -13.713 4.541 1.00 65.69 896 GLY A C 1
ATOM 6535 O O . GLY A 1 896 ? -5.485 -12.665 4.901 1.00 65.69 896 GLY A O 1
ATOM 6536 N N . SER A 1 897 ? -4.203 -14.470 5.329 1.00 67.81 897 SER A N 1
ATOM 6537 C CA . SER A 1 897 ? -4.131 -14.464 6.801 1.00 67.81 897 SER A CA 1
ATOM 6538 C C . SER A 1 897 ? -2.736 -14.143 7.423 1.00 67.81 897 SER A C 1
ATOM 6540 O O . SER A 1 897 ? -2.329 -14.815 8.379 1.00 67.81 897 SER A O 1
ATOM 6542 N N . MET A 1 898 ? -1.900 -13.271 6.817 1.00 70.44 898 MET A N 1
ATOM 6543 C CA . MET A 1 898 ? -0.447 -13.540 6.791 1.00 70.44 898 MET A CA 1
ATOM 6544 C C . MET A 1 898 ? 0.650 -12.400 6.859 1.00 70.44 898 MET A C 1
ATOM 6546 O O . MET A 1 898 ? 1.332 -12.243 5.895 1.00 70.44 898 MET A O 1
ATOM 6550 N N . LEU A 1 899 ? 1.051 -11.693 7.936 1.00 79.50 899 LEU A N 1
ATOM 6551 C CA . LEU A 1 899 ? 2.230 -10.745 7.988 1.00 79.50 899 LEU A CA 1
ATOM 6552 C C . LEU A 1 899 ? 3.712 -11.281 8.047 1.00 79.50 899 LEU A C 1
ATOM 6554 O O . LEU A 1 899 ? 4.110 -11.930 8.988 1.00 79.50 899 LEU A O 1
ATOM 6558 N N . LEU A 1 900 ? 4.593 -11.010 7.063 1.00 83.81 900 LEU A N 1
ATOM 6559 C CA . LEU A 1 900 ? 5.811 -11.810 6.720 1.00 83.81 900 LEU A CA 1
ATOM 6560 C C . LEU A 1 900 ? 7.363 -11.368 6.943 1.00 83.81 900 LEU A C 1
ATOM 6562 O O . LEU A 1 900 ? 8.148 -12.131 6.480 1.00 83.81 900 LEU A O 1
ATOM 6566 N N . MET A 1 901 ? 7.944 -10.308 7.565 1.00 89.44 901 MET A N 1
ATOM 6567 C CA . MET A 1 901 ? 9.400 -9.782 7.698 1.00 89.44 901 MET A CA 1
ATOM 6568 C C . MET A 1 901 ? 10.617 -10.175 6.807 1.00 89.44 901 MET A C 1
ATOM 6570 O O . MET A 1 901 ? 10.552 -11.307 6.519 1.00 89.44 901 MET A O 1
ATOM 6574 N N . THR A 1 902 ? 11.687 -9.423 6.367 1.00 86.31 902 THR A N 1
ATOM 6575 C CA . THR A 1 902 ? 13.065 -9.957 5.875 1.00 86.31 902 THR A CA 1
ATOM 6576 C C . THR A 1 902 ? 14.031 -10.140 7.071 1.00 86.31 902 THR A C 1
ATOM 6578 O O . THR A 1 902 ? 13.563 -9.826 8.148 1.00 86.31 902 THR A O 1
ATOM 6581 N N . ALA A 1 903 ? 15.247 -10.732 6.984 1.00 88.25 903 ALA A N 1
ATOM 6582 C CA . ALA A 1 903 ? 16.406 -10.515 7.897 1.00 88.25 903 ALA A CA 1
ATOM 6583 C C . ALA A 1 903 ? 17.522 -11.556 7.942 1.00 88.25 903 ALA A C 1
ATOM 6585 O O . ALA A 1 903 ? 17.249 -12.703 7.641 1.00 88.25 903 ALA A O 1
ATOM 6586 N N . GLY A 1 904 ? 18.693 -11.204 8.529 1.00 86.06 904 GLY A N 1
ATOM 6587 C CA . GLY A 1 904 ? 19.729 -12.112 9.090 1.00 86.06 904 GLY A CA 1
ATOM 6588 C C . GLY A 1 904 ? 19.993 -12.138 10.611 1.00 86.06 904 GLY A C 1
ATOM 6589 O O . GLY A 1 904 ? 20.437 -11.132 11.155 1.00 86.06 904 GLY A O 1
ATOM 6590 N N . ARG A 1 905 ? 19.914 -13.322 11.250 1.00 86.69 905 ARG A N 1
ATOM 6591 C CA . ARG A 1 905 ? 20.604 -13.632 12.524 1.00 86.69 905 ARG A CA 1
ATOM 6592 C C . ARG A 1 905 ? 21.643 -14.752 12.373 1.00 86.69 905 ARG A C 1
ATOM 6594 O O . ARG A 1 905 ? 22.421 -14.771 11.427 1.00 86.69 905 ARG A O 1
ATOM 6601 N N . ASN A 1 906 ? 21.760 -15.620 13.378 1.00 81.31 906 ASN A N 1
ATOM 6602 C CA . ASN A 1 906 ? 23.077 -16.074 13.822 1.00 81.31 906 ASN A CA 1
ATOM 6603 C C . ASN A 1 906 ? 23.451 -17.532 13.503 1.00 81.31 906 ASN A C 1
ATOM 6605 O O . ASN A 1 906 ? 24.488 -17.758 12.887 1.00 81.31 906 ASN A O 1
ATOM 6609 N N . ASP A 1 907 ? 22.640 -18.532 13.878 1.00 79.38 907 ASP A N 1
ATOM 6610 C CA . ASP A 1 907 ? 22.915 -19.935 13.513 1.00 79.38 907 ASP A CA 1
ATOM 6611 C C . ASP A 1 907 ? 22.829 -20.253 11.995 1.00 79.38 907 ASP A C 1
ATOM 6613 O O . ASP A 1 907 ? 23.231 -21.358 11.630 1.00 79.38 907 ASP A O 1
ATOM 6617 N N . VAL A 1 908 ? 22.508 -19.273 11.108 1.00 82.69 908 VAL A N 1
ATOM 6618 C CA . VAL A 1 908 ? 22.788 -19.361 9.644 1.00 82.69 908 VAL A CA 1
ATOM 6619 C C . VAL A 1 908 ? 23.164 -18.095 8.856 1.00 82.69 908 VAL A C 1
ATOM 6621 O O . VAL A 1 908 ? 23.610 -18.238 7.721 1.00 82.69 908 VAL A O 1
ATOM 6624 N N . GLY A 1 909 ? 22.825 -16.886 9.309 1.00 82.50 909 GLY A N 1
ATOM 6625 C CA . GLY A 1 909 ? 22.420 -15.815 8.384 1.00 82.50 909 GLY A CA 1
ATOM 6626 C C . GLY A 1 909 ? 20.897 -15.605 8.392 1.00 82.50 909 GLY A C 1
ATOM 6627 O O . GLY A 1 909 ? 20.302 -15.470 9.457 1.00 82.50 909 GLY A O 1
ATOM 6628 N N . ARG A 1 910 ? 20.255 -15.529 7.226 1.00 88.25 910 ARG A N 1
ATOM 6629 C CA . ARG A 1 910 ? 18.922 -14.923 7.015 1.00 88.25 910 ARG A CA 1
ATOM 6630 C C . ARG A 1 910 ? 17.806 -16.031 7.027 1.00 88.25 910 ARG A C 1
ATOM 6632 O O . ARG A 1 910 ? 18.167 -17.183 6.914 1.00 88.25 910 ARG A O 1
ATOM 6639 N N . GLU A 1 911 ? 16.518 -15.815 7.395 1.00 88.88 911 GLU A N 1
ATOM 6640 C CA . GLU A 1 911 ? 15.407 -16.715 7.981 1.00 88.88 911 GLU A CA 1
ATOM 6641 C C . GLU A 1 911 ? 14.027 -17.153 7.397 1.00 88.88 911 GLU A C 1
ATOM 6643 O O . GLU A 1 911 ? 13.076 -16.432 7.630 1.00 88.88 911 GLU A O 1
ATOM 6648 N N . LEU A 1 912 ? 13.820 -18.404 6.936 1.00 86.81 912 LEU A N 1
ATOM 6649 C CA . LEU A 1 912 ? 12.855 -19.418 7.457 1.00 86.81 912 LEU A CA 1
ATOM 6650 C C . LEU A 1 912 ? 11.545 -19.024 8.218 1.00 86.81 912 LEU A C 1
ATOM 6652 O O . LEU A 1 912 ? 10.525 -19.586 7.898 1.00 86.81 912 LEU A O 1
ATOM 6656 N N . PHE A 1 913 ? 11.493 -18.189 9.270 1.00 87.38 913 PHE A N 1
ATOM 6657 C CA . PHE A 1 913 ? 10.435 -18.232 10.318 1.00 87.38 913 PHE A CA 1
ATOM 6658 C C . PHE A 1 913 ? 9.054 -17.684 9.914 1.00 87.38 913 PHE A C 1
ATOM 6660 O O . PHE A 1 913 ? 8.873 -17.341 8.761 1.00 87.38 913 PHE A O 1
ATOM 6667 N N . ALA A 1 914 ? 8.041 -17.672 10.820 1.00 83.50 914 ALA A N 1
ATOM 6668 C CA . ALA A 1 914 ? 6.770 -16.973 10.538 1.00 83.50 914 ALA A CA 1
ATOM 6669 C C . ALA A 1 914 ? 5.728 -16.606 11.627 1.00 83.50 914 ALA A C 1
ATOM 6671 O O . ALA A 1 914 ? 6.034 -16.850 12.787 1.00 83.50 914 ALA A O 1
ATOM 6672 N N . LEU A 1 915 ? 4.515 -16.060 11.248 1.00 80.62 915 LEU A N 1
ATOM 6673 C CA . LEU A 1 915 ? 3.639 -15.095 11.965 1.00 80.62 915 LEU A CA 1
ATOM 6674 C C . LEU A 1 915 ? 2.031 -15.168 12.016 1.00 80.62 915 LEU A C 1
ATOM 6676 O O . LEU A 1 915 ? 1.474 -14.149 12.386 1.00 80.62 915 LEU A O 1
ATOM 6680 N N . SER A 1 916 ? 1.252 -16.277 11.881 1.00 72.44 916 SER A N 1
ATOM 6681 C CA . SER A 1 916 ? -0.254 -16.353 11.640 1.00 72.44 916 SER A CA 1
ATOM 6682 C C . SER A 1 916 ? -1.242 -15.366 12.306 1.00 72.44 916 SER A C 1
ATOM 6684 O O . SER A 1 916 ? -0.988 -14.830 13.376 1.00 72.44 916 SER A O 1
ATOM 6686 N N . LEU A 1 917 ? -2.417 -15.191 11.659 1.00 72.19 917 LEU A N 1
ATOM 6687 C CA . LEU A 1 917 ? -3.562 -14.367 12.094 1.00 72.19 917 LEU A CA 1
ATOM 6688 C C . LEU A 1 917 ? -3.843 -14.328 13.596 1.00 72.19 917 LEU A C 1
ATOM 6690 O O . LEU A 1 917 ? -3.763 -15.310 14.334 1.00 72.19 917 LEU A O 1
ATOM 6694 N N . ASN A 1 918 ? -4.330 -13.148 13.956 1.00 66.69 918 ASN A N 1
ATOM 6695 C CA . ASN A 1 918 ? -5.677 -12.959 14.463 1.00 66.69 918 ASN A CA 1
ATOM 6696 C C . ASN A 1 918 ? -6.579 -12.090 13.555 1.00 66.69 918 ASN A C 1
ATOM 6698 O O . ASN A 1 918 ? -6.374 -10.881 13.433 1.00 66.69 918 ASN A O 1
ATOM 6702 N N . ALA A 1 919 ? -7.658 -12.617 12.991 1.00 66.00 919 ALA A N 1
ATOM 6703 C CA . ALA A 1 919 ? -8.695 -11.728 12.477 1.00 66.00 919 ALA A CA 1
ATOM 6704 C C . ALA A 1 919 ? -9.418 -11.089 13.667 1.00 66.00 919 ALA A C 1
ATOM 6706 O O . ALA A 1 919 ? -9.656 -11.739 14.682 1.00 66.00 919 ALA A O 1
ATOM 6707 N N . SER A 1 920 ? -9.843 -9.828 13.543 1.00 76.06 920 SER A N 1
ATOM 6708 C CA . SER A 1 920 ? -10.778 -9.292 14.537 1.00 76.06 920 SER A CA 1
ATOM 6709 C C . SER A 1 920 ? -12.030 -10.184 14.593 1.00 76.06 920 SER A C 1
ATOM 6711 O O . SER A 1 920 ? -12.605 -10.502 13.544 1.00 76.06 920 SER A O 1
ATOM 6713 N N . PRO A 1 921 ? -12.488 -10.580 15.791 1.00 86.12 921 PRO A N 1
ATOM 6714 C CA . PRO A 1 921 ? -13.569 -11.536 15.941 1.00 86.12 921 PRO A CA 1
ATOM 6715 C C . PRO A 1 921 ? -14.863 -10.868 15.486 1.00 86.12 921 PRO A C 1
ATOM 6717 O O . PRO A 1 921 ? -15.028 -9.658 15.612 1.00 86.12 921 PRO A O 1
ATOM 6720 N N . VAL A 1 922 ? -15.829 -11.626 14.986 1.00 90.12 922 VAL A N 1
ATOM 6721 C CA . VAL A 1 922 ? -17.126 -11.091 14.556 1.00 90.12 922 VAL A CA 1
ATOM 6722 C C . VAL A 1 922 ? -18.080 -11.084 15.748 1.00 90.12 922 VAL A C 1
ATOM 6724 O O . VAL A 1 922 ? -18.703 -12.101 16.061 1.00 90.12 922 VAL A O 1
ATOM 6727 N N . ALA A 1 923 ? -18.208 -9.937 16.422 1.00 92.00 923 ALA A N 1
ATOM 6728 C CA . ALA A 1 923 ? -19.209 -9.734 17.462 1.00 92.00 923 ALA A CA 1
ATOM 6729 C C . ALA A 1 923 ? -20.629 -9.852 16.890 1.00 92.00 923 ALA A C 1
ATOM 6731 O O . ALA A 1 923 ? -20.940 -9.355 15.807 1.00 92.00 923 ALA A O 1
ATOM 6732 N N . ASN A 1 924 ? -21.525 -10.470 17.653 1.00 94.50 924 ASN A N 1
ATOM 6733 C CA . ASN A 1 924 ? -22.932 -10.593 17.302 1.00 94.50 924 ASN A CA 1
ATOM 6734 C C . ASN A 1 924 ? -23.785 -10.527 18.570 1.00 94.50 924 ASN A C 1
ATOM 6736 O O . ASN A 1 924 ? -23.994 -11.534 19.242 1.00 94.50 924 ASN A O 1
ATOM 6740 N N . ALA A 1 925 ? -24.290 -9.333 18.887 1.00 91.94 925 ALA A N 1
ATOM 6741 C CA . ALA A 1 925 ? -25.116 -9.082 20.069 1.00 91.94 925 ALA A CA 1
ATOM 6742 C C . ALA A 1 925 ? -26.513 -9.741 20.014 1.00 91.94 925 ALA A C 1
ATOM 6744 O O . ALA A 1 925 ? -27.252 -9.670 20.995 1.00 91.94 925 ALA A O 1
ATOM 6745 N N . GLY A 1 926 ? -26.887 -10.355 18.884 1.00 91.56 926 GLY A N 1
ATOM 6746 C CA . GLY A 1 926 ? -28.185 -10.988 18.673 1.00 91.56 926 GLY A CA 1
ATOM 6747 C C . GLY A 1 926 ? -29.357 -10.000 18.635 1.00 91.56 926 GLY A C 1
ATOM 6748 O O . GLY A 1 926 ? -29.211 -8.826 18.293 1.00 91.56 926 GLY A O 1
ATOM 6749 N N . GLY A 1 927 ? -30.550 -10.483 18.983 1.00 88.38 927 GLY A N 1
ATOM 6750 C CA . GLY A 1 927 ? -31.771 -9.675 19.020 1.00 88.38 927 GLY A CA 1
ATOM 6751 C C . GLY A 1 927 ? -32.401 -9.421 17.636 1.00 88.38 927 GLY A C 1
ATOM 6752 O O . GLY A 1 927 ? -32.185 -10.211 16.713 1.00 88.38 927 GLY A O 1
ATOM 6753 N N . PRO A 1 928 ? -33.222 -8.361 17.483 1.00 92.50 928 PRO A N 1
ATOM 6754 C CA . PRO A 1 928 ? -33.655 -7.443 18.540 1.00 92.50 928 PRO A CA 1
ATOM 6755 C C . PRO A 1 928 ? -34.445 -8.169 19.639 1.00 92.50 928 PRO A C 1
ATOM 6757 O O . PRO A 1 928 ? -35.128 -9.165 19.389 1.00 92.50 928 PRO A O 1
ATOM 6760 N N . TYR A 1 929 ? -34.337 -7.675 20.867 1.00 94.12 929 TYR A N 1
ATOM 6761 C CA . TYR A 1 929 ? -34.966 -8.255 22.052 1.00 94.12 929 TYR A CA 1
ATOM 6762 C C . TYR A 1 929 ? -36.199 -7.456 22.480 1.00 94.12 929 TYR A C 1
ATOM 6764 O O . TYR A 1 929 ? -36.375 -6.293 22.119 1.00 94.12 929 TYR A O 1
ATOM 6772 N N . SER A 1 930 ? -37.051 -8.062 23.305 1.00 93.06 930 SER A N 1
ATOM 6773 C CA . SER A 1 930 ? -38.140 -7.354 23.977 1.00 93.06 930 SER A CA 1
ATOM 6774 C C . SER A 1 930 ? -38.336 -7.892 25.388 1.00 93.06 930 SER A C 1
ATOM 6776 O O . SER A 1 930 ? -38.095 -9.074 25.646 1.00 93.06 930 SER A O 1
ATOM 6778 N N . VAL A 1 931 ? -38.731 -7.009 26.303 1.00 94.31 931 VAL A N 1
ATOM 6779 C CA . VAL A 1 931 ? -38.895 -7.300 27.727 1.00 94.31 931 VAL A CA 1
ATOM 6780 C C . VAL A 1 931 ? -40.061 -6.476 28.290 1.00 94.31 931 VAL A C 1
ATOM 6782 O O . VAL A 1 931 ? -40.175 -5.299 27.948 1.00 94.31 931 VAL A O 1
ATOM 6785 N N . PRO A 1 932 ? -40.932 -7.043 29.141 1.00 89.56 932 PRO A N 1
ATOM 6786 C CA . PRO A 1 932 ? -41.848 -6.241 29.946 1.00 89.56 932 PRO A CA 1
ATOM 6787 C C . PRO A 1 932 ? -41.067 -5.385 30.952 1.00 89.56 932 PRO A C 1
ATOM 6789 O O . PRO A 1 932 ? -40.059 -5.843 31.499 1.00 89.56 932 PRO A O 1
ATOM 6792 N N . GLU A 1 933 ? -41.526 -4.167 31.228 1.00 87.06 933 GLU A N 1
ATOM 6793 C CA . GLU A 1 933 ? -40.939 -3.351 32.297 1.00 87.06 933 GLU A CA 1
ATOM 6794 C C . GLU A 1 933 ? -41.091 -4.006 33.680 1.00 87.06 933 GLU A C 1
ATOM 6796 O O . GLU A 1 933 ? -41.878 -4.938 33.877 1.00 87.06 933 GLU A O 1
ATOM 6801 N N . GLY A 1 934 ? -40.215 -3.640 34.617 1.00 82.44 934 GLY A N 1
ATOM 6802 C CA . GLY A 1 934 ? -40.011 -4.419 35.844 1.00 82.44 934 GLY A CA 1
ATOM 6803 C C . GLY A 1 934 ? -39.309 -5.774 35.637 1.00 82.44 934 GLY A C 1
ATOM 6804 O O . GLY A 1 934 ? -38.788 -6.348 36.595 1.00 82.44 934 GLY A O 1
ATOM 6805 N N . GLY A 1 935 ? -39.294 -6.304 34.409 1.00 88.75 935 GLY A N 1
ATOM 6806 C CA . GLY A 1 935 ? -38.743 -7.608 34.051 1.00 88.75 935 GLY A CA 1
ATOM 6807 C C . GLY A 1 935 ? -37.261 -7.597 33.671 1.00 88.75 935 GLY A C 1
ATOM 6808 O O . GLY A 1 935 ? -36.556 -6.592 33.761 1.00 88.75 935 GLY A O 1
ATOM 6809 N N . SER A 1 936 ? -36.780 -8.752 33.211 1.00 90.19 936 SER A N 1
ATOM 6810 C CA . SER A 1 936 ? -35.434 -8.933 32.663 1.00 90.19 936 SER A CA 1
ATOM 6811 C C . SER A 1 936 ? -35.451 -9.875 31.457 1.00 90.19 936 SER A C 1
ATOM 6813 O O . SER A 1 936 ? -36.353 -10.703 31.309 1.00 90.19 936 SER A O 1
ATOM 6815 N N . VAL A 1 937 ? -34.455 -9.740 30.580 1.00 93.25 937 VAL A N 1
ATOM 6816 C CA . VAL A 1 937 ? -34.283 -10.586 29.390 1.00 93.25 937 VAL A CA 1
ATOM 6817 C C . VAL A 1 937 ? -32.827 -11.021 29.262 1.00 93.25 937 VAL A C 1
ATOM 6819 O O . VAL A 1 937 ? -31.905 -10.234 29.477 1.00 93.25 937 VAL A O 1
ATOM 6822 N N . THR A 1 938 ? -32.614 -12.291 28.915 1.00 92.38 938 THR A N 1
ATOM 6823 C CA . THR A 1 938 ? -31.280 -12.797 28.588 1.00 92.38 938 THR A CA 1
ATOM 6824 C C . THR A 1 938 ? -30.928 -12.410 27.157 1.00 92.38 938 THR A C 1
ATOM 6826 O O . THR A 1 938 ? -31.546 -12.898 26.210 1.00 92.38 938 THR A O 1
ATOM 6829 N N . VAL A 1 939 ? -29.926 -11.551 27.013 1.00 91.69 939 VAL A N 1
ATOM 6830 C CA . VAL A 1 939 ? -29.292 -11.208 25.735 1.00 91.69 939 VAL A CA 1
ATOM 6831 C C . VAL A 1 939 ? -28.108 -12.148 25.507 1.00 91.69 939 VAL A C 1
ATOM 6833 O O . VAL A 1 939 ? -27.539 -12.665 26.473 1.00 91.69 939 VAL A O 1
ATOM 6836 N N . SER A 1 940 ? -27.760 -12.448 24.255 1.00 91.44 940 SER A N 1
ATOM 6837 C CA . SER A 1 940 ? -26.755 -13.474 23.961 1.00 91.44 940 SER A CA 1
ATOM 6838 C C . SER A 1 940 ? -25.846 -13.116 22.798 1.00 91.44 940 SER A C 1
ATOM 6840 O O . SER A 1 940 ? -26.300 -12.862 21.689 1.00 91.44 940 SER A O 1
ATOM 6842 N N . GLY A 1 941 ? -24.549 -13.204 23.087 1.00 91.12 941 GLY A N 1
ATOM 6843 C CA . GLY A 1 941 ? -23.441 -13.082 22.153 1.00 91.12 941 GLY A CA 1
ATOM 6844 C C . GLY A 1 941 ? -23.016 -14.412 21.534 1.00 91.12 941 GLY A C 1
ATOM 6845 O O . GLY A 1 941 ? -22.003 -14.454 20.849 1.00 91.12 941 GLY A O 1
ATOM 6846 N N . ALA A 1 942 ? -23.736 -15.514 21.783 1.00 91.12 942 ALA A N 1
ATOM 6847 C CA . ALA A 1 942 ? -23.311 -16.876 21.428 1.00 91.12 942 ALA A CA 1
ATOM 6848 C C . ALA A 1 942 ? -23.253 -17.171 19.915 1.00 91.12 942 ALA A C 1
ATOM 6850 O O . ALA A 1 942 ? -22.827 -18.254 19.524 1.00 91.12 942 ALA A O 1
ATOM 6851 N N . ALA A 1 943 ? -23.702 -16.233 19.078 1.00 92.56 943 ALA A N 1
ATOM 6852 C CA . ALA A 1 943 ? -23.553 -16.268 17.625 1.00 92.56 943 ALA A CA 1
ATOM 6853 C C . ALA A 1 943 ? -22.385 -15.391 17.126 1.00 92.56 943 ALA A C 1
ATOM 6855 O O . ALA A 1 943 ? -22.294 -15.131 15.926 1.00 92.56 943 ALA A O 1
ATOM 6856 N N . SER A 1 944 ? -21.534 -14.906 18.039 1.00 93.25 944 SER A N 1
ATOM 6857 C CA . SER A 1 944 ? -20.251 -14.283 17.707 1.00 93.25 944 SER A CA 1
ATOM 6858 C C . SER A 1 944 ? -19.261 -15.377 17.316 1.00 93.25 944 SER A C 1
ATOM 6860 O O . SER A 1 944 ? -19.264 -16.456 17.915 1.00 93.25 944 SER A O 1
ATOM 6862 N N . THR A 1 945 ? -18.425 -15.115 16.319 1.00 90.94 945 THR A N 1
ATOM 6863 C CA . THR A 1 945 ? -17.495 -16.105 15.759 1.00 90.94 945 THR A CA 1
ATOM 6864 C C . THR A 1 945 ? -16.122 -15.505 15.568 1.00 90.94 945 THR A C 1
ATOM 6866 O O . THR A 1 945 ? -16.005 -14.368 15.130 1.00 90.94 945 THR A O 1
ATOM 6869 N N . ASP A 1 946 ? -15.099 -16.298 15.822 1.00 82.06 946 ASP A N 1
ATOM 6870 C CA . ASP A 1 946 ? -13.713 -15.966 15.529 1.00 82.06 946 ASP A CA 1
ATOM 6871 C C . ASP A 1 946 ? -13.308 -16.684 14.221 1.00 82.06 946 ASP A C 1
ATOM 6873 O O . ASP A 1 946 ? -13.598 -17.883 14.113 1.00 82.06 946 ASP A O 1
ATOM 6877 N N . PRO A 1 947 ? -12.769 -15.992 13.195 1.00 72.44 947 PRO A N 1
ATOM 6878 C CA . PRO A 1 947 ? -12.404 -16.620 11.921 1.00 72.44 947 PRO A CA 1
ATOM 6879 C C . PRO A 1 947 ? -11.269 -17.651 12.010 1.00 72.44 947 PRO A C 1
ATOM 6881 O O . PRO A 1 947 ? -11.266 -18.599 11.221 1.00 72.44 947 PRO A O 1
ATOM 6884 N N . ASP A 1 948 ? -10.336 -17.485 12.948 1.00 62.72 948 ASP A N 1
ATOM 6885 C CA . ASP A 1 948 ? -9.093 -18.270 13.033 1.00 62.72 948 ASP A CA 1
ATOM 6886 C C . ASP A 1 948 ? -8.691 -18.668 14.468 1.00 62.72 948 ASP A C 1
ATOM 6888 O O . ASP A 1 948 ? -7.958 -19.647 14.646 1.00 62.72 948 ASP A O 1
ATOM 6892 N N . GLY A 1 949 ? -9.229 -17.994 15.489 1.00 78.06 949 GLY A N 1
ATOM 6893 C CA . GLY A 1 949 ? -9.015 -18.287 16.904 1.00 78.06 949 GLY A CA 1
ATOM 6894 C C . GLY A 1 949 ? -10.246 -18.835 17.643 1.00 78.06 949 GLY A C 1
ATOM 6895 O O . GLY A 1 949 ? -10.940 -19.766 17.219 1.00 78.06 949 GLY A O 1
ATOM 6896 N N . SER A 1 950 ? -10.483 -18.280 18.830 1.00 81.56 950 SER A N 1
ATOM 6897 C CA . SER A 1 950 ? -11.631 -18.518 19.697 1.00 81.56 950 SER A CA 1
ATOM 6898 C C . SER A 1 950 ? -11.850 -17.345 20.664 1.00 81.56 950 SER A C 1
ATOM 6900 O O . SER A 1 950 ? -10.922 -16.862 21.312 1.00 81.56 950 SER A O 1
ATOM 6902 N N . ILE A 1 951 ? -13.107 -16.923 20.832 1.00 87.31 951 ILE A N 1
ATOM 6903 C CA . ILE A 1 951 ? -13.476 -15.809 21.721 1.00 87.31 951 ILE A CA 1
ATOM 6904 C C . ILE A 1 951 ? -13.282 -16.194 23.197 1.00 87.31 951 ILE A C 1
ATOM 6906 O O . ILE A 1 951 ? -13.980 -17.079 23.705 1.00 87.31 951 ILE A O 1
ATOM 6910 N N . VAL A 1 952 ? -12.392 -15.485 23.904 1.00 86.88 952 VAL A N 1
ATOM 6911 C CA . VAL A 1 952 ? -12.087 -15.701 25.335 1.00 86.88 952 VAL A CA 1
ATOM 6912 C C . VAL A 1 952 ? -12.810 -14.734 26.265 1.00 86.88 952 VAL A C 1
ATOM 6914 O O . VAL A 1 952 ? -13.061 -15.085 27.420 1.00 86.88 952 VAL A O 1
ATOM 6917 N N . LEU A 1 953 ? -13.174 -13.542 25.782 1.00 87.50 953 LEU A N 1
ATOM 6918 C CA . LEU A 1 953 ? -13.847 -12.515 26.575 1.00 87.50 953 LEU A CA 1
ATOM 6919 C C . LEU A 1 953 ? -15.108 -12.004 25.873 1.00 87.50 953 LEU A C 1
ATOM 6921 O O . LEU A 1 953 ? -15.152 -11.825 24.659 1.00 87.50 953 LEU A O 1
ATOM 6925 N N . TYR A 1 954 ? -16.135 -11.753 26.680 1.00 91.06 954 TYR A N 1
ATOM 6926 C CA . TYR A 1 954 ? -17.375 -11.091 26.293 1.00 91.06 954 TYR A CA 1
ATOM 6927 C C . TYR A 1 954 ? -17.646 -10.011 27.340 1.00 91.06 954 TYR A C 1
ATOM 6929 O O . TYR A 1 954 ? -17.642 -10.307 28.539 1.00 91.06 954 TYR A O 1
ATOM 6937 N N . GLU A 1 955 ? -17.898 -8.785 26.899 1.00 91.06 955 GLU A N 1
ATOM 6938 C CA . GLU A 1 955 ? -18.201 -7.641 27.759 1.00 91.06 955 GLU A CA 1
ATOM 6939 C C . GLU A 1 955 ? -19.424 -6.909 27.216 1.00 91.06 955 GLU A C 1
ATOM 6941 O O . GLU A 1 955 ? -19.527 -6.658 26.016 1.00 91.06 955 GLU A O 1
ATOM 6946 N N . TRP A 1 956 ? -20.349 -6.532 28.095 1.00 90.62 956 TRP A N 1
ATOM 6947 C CA . TRP A 1 956 ? -21.578 -5.852 27.692 1.00 90.62 956 TRP A CA 1
ATOM 6948 C C . TRP A 1 956 ? -21.605 -4.415 28.208 1.00 90.62 956 TRP A C 1
ATOM 6950 O O . TRP A 1 956 ? -21.248 -4.148 29.357 1.00 90.62 956 TRP A O 1
ATOM 6960 N N . ASP A 1 957 ? -22.084 -3.519 27.356 1.00 91.00 957 ASP A N 1
ATOM 6961 C CA . ASP A 1 957 ? -22.563 -2.183 27.698 1.00 91.00 957 ASP A CA 1
ATOM 6962 C C . ASP A 1 957 ? -24.100 -2.226 27.580 1.00 91.00 957 ASP A C 1
ATOM 6964 O O . ASP A 1 957 ? -24.652 -2.527 26.516 1.00 91.00 957 ASP A O 1
ATOM 6968 N N . MET A 1 958 ? -24.789 -2.046 28.710 1.00 88.62 958 MET A N 1
ATOM 6969 C CA . MET A 1 958 ? -26.229 -2.318 28.869 1.00 88.62 958 MET A CA 1
ATOM 6970 C C . MET A 1 958 ? -27.089 -1.049 28.883 1.00 88.62 958 MET A C 1
ATOM 6972 O O . MET A 1 958 ? -28.308 -1.132 28.734 1.00 88.62 958 MET A O 1
ATOM 6976 N N . ASP A 1 959 ? -26.466 0.106 29.075 1.00 84.25 959 ASP A N 1
ATOM 6977 C CA . ASP A 1 959 ? -27.059 1.440 29.092 1.00 84.25 959 ASP A CA 1
ATOM 6978 C C . ASP A 1 959 ? -26.580 2.320 27.920 1.00 84.25 959 ASP A C 1
ATOM 6980 O O . ASP A 1 959 ? -27.189 3.360 27.654 1.00 84.25 959 ASP A O 1
ATOM 6984 N N . PHE A 1 960 ? -25.597 1.835 27.152 1.00 88.88 960 PHE A N 1
ATOM 6985 C CA . PHE A 1 960 ? -24.996 2.459 25.972 1.00 88.88 960 PHE A CA 1
ATOM 6986 C C . PHE A 1 960 ? -24.286 3.781 26.302 1.00 88.88 960 PHE A C 1
ATOM 6988 O O . PHE A 1 960 ? -24.431 4.779 25.589 1.00 88.88 960 PHE A O 1
ATOM 6995 N N . ASP A 1 961 ? -23.538 3.786 27.413 1.00 83.62 961 ASP A N 1
ATOM 6996 C CA . ASP A 1 961 ? -22.751 4.937 27.883 1.00 83.62 961 ASP A CA 1
ATOM 6997 C C . ASP A 1 961 ? -21.292 4.936 27.374 1.00 83.62 961 ASP A C 1
ATOM 6999 O O . ASP A 1 961 ? -20.600 5.951 27.484 1.00 83.62 961 ASP A O 1
ATOM 7003 N N . GLY A 1 962 ? -20.849 3.831 26.755 1.00 77.56 962 GLY A N 1
ATOM 7004 C CA . GLY A 1 962 ? -19.484 3.603 26.271 1.00 77.56 962 GLY A CA 1
ATOM 7005 C C . GLY A 1 962 ? -18.612 2.760 27.212 1.00 77.56 962 GLY A C 1
ATOM 7006 O O . GLY A 1 962 ? -17.490 2.398 26.844 1.00 77.56 962 GLY A O 1
ATOM 7007 N N . THR A 1 963 ? -19.101 2.420 28.407 1.00 83.44 963 THR A N 1
ATOM 7008 C CA . THR A 1 963 ? -18.367 1.677 29.438 1.00 83.44 963 THR A CA 1
ATOM 7009 C C . THR A 1 963 ? -18.728 0.193 29.409 1.00 83.44 963 THR A C 1
ATOM 7011 O O . THR A 1 963 ? -19.692 -0.269 30.023 1.00 83.44 963 THR A O 1
ATOM 7014 N N . PHE A 1 964 ? -17.894 -0.602 28.741 1.00 83.06 964 PHE A N 1
ATOM 7015 C CA . PHE A 1 964 ? -18.016 -2.059 28.762 1.00 83.06 964 PHE A CA 1
ATOM 7016 C C . PHE A 1 964 ? -17.757 -2.612 30.170 1.00 83.06 964 PHE A C 1
ATOM 7018 O O . PHE A 1 964 ? -16.688 -2.427 30.753 1.00 83.06 964 PHE A O 1
ATOM 7025 N N . ASN A 1 965 ? -18.761 -3.284 30.735 1.00 67.50 965 ASN A N 1
ATOM 7026 C CA . ASN A 1 965 ? -18.736 -3.750 32.115 1.00 67.50 965 ASN A CA 1
ATOM 7027 C C . ASN A 1 965 ? -18.358 -5.239 32.187 1.00 67.50 965 ASN A C 1
ATOM 7029 O O . ASN A 1 965 ? -19.180 -6.127 31.943 1.00 67.50 965 ASN A O 1
ATOM 7033 N N . ALA A 1 966 ? -17.131 -5.524 32.634 1.00 53.75 966 ALA A N 1
ATOM 7034 C CA . ALA A 1 966 ? -16.560 -6.871 32.787 1.00 53.75 966 ALA A CA 1
ATOM 7035 C C . ALA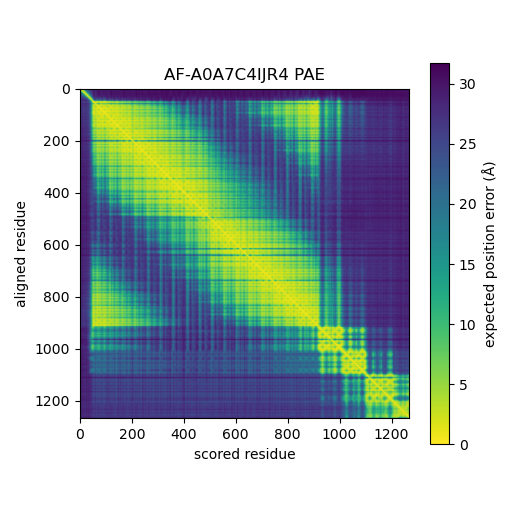 A 1 966 ? -17.224 -7.764 33.872 1.00 53.75 966 ALA A C 1
ATOM 7037 O O . ALA A 1 966 ? -16.636 -8.733 34.345 1.00 53.75 966 ALA A O 1
ATOM 7038 N N . THR A 1 967 ? -18.455 -7.458 34.297 1.00 48.34 967 THR A N 1
ATOM 7039 C CA . THR A 1 967 ? -19.244 -8.271 35.243 1.00 48.34 967 THR A CA 1
ATOM 7040 C C . THR A 1 967 ? -20.119 -9.325 34.554 1.00 48.34 967 THR A C 1
ATOM 7042 O O . THR A 1 967 ? -20.637 -10.221 35.221 1.00 48.34 967 THR A O 1
ATOM 7045 N N . ALA A 1 968 ? -20.253 -9.259 33.225 1.00 56.91 968 ALA A N 1
ATOM 7046 C CA . ALA A 1 968 ? -21.031 -10.183 32.399 1.00 56.91 968 ALA A CA 1
ATOM 7047 C C . ALA A 1 968 ? -20.120 -11.082 31.536 1.00 56.91 968 ALA A C 1
ATOM 7049 O O . ALA A 1 968 ? -20.215 -11.078 30.313 1.00 56.91 968 ALA A O 1
ATOM 7050 N N . THR A 1 969 ? -19.223 -11.836 32.184 1.00 57.97 969 THR A N 1
ATOM 7051 C CA . THR A 1 969 ? -18.103 -12.582 31.570 1.00 57.97 969 THR A CA 1
ATOM 7052 C C . THR A 1 969 ? -18.530 -13.823 30.762 1.00 57.97 969 THR A C 1
ATOM 7054 O O . THR A 1 969 ? -18.178 -14.956 31.107 1.00 57.97 969 THR A O 1
ATOM 7057 N N . GLY A 1 970 ? -19.322 -13.650 29.703 1.00 73.19 970 GLY A N 1
ATOM 7058 C CA . GLY A 1 970 ? -19.687 -14.745 28.804 1.00 73.19 970 GLY A CA 1
ATOM 7059 C C . GLY A 1 970 ? -20.727 -14.402 27.727 1.00 73.19 970 GLY A C 1
ATOM 7060 O O . GLY A 1 970 ? -21.333 -13.329 27.739 1.00 73.19 970 GLY A O 1
ATOM 7061 N N . PRO A 1 971 ? -21.001 -15.351 26.810 1.00 85.12 971 PRO A N 1
ATOM 7062 C CA . PRO A 1 971 ? -21.895 -15.173 25.659 1.00 85.12 971 PRO A CA 1
ATOM 7063 C C . PRO A 1 971 ? -23.392 -15.065 26.011 1.00 85.12 971 PRO A C 1
ATOM 7065 O O . PRO A 1 971 ? -24.246 -15.163 25.126 1.00 85.12 971 PRO A O 1
ATOM 7068 N N . ALA A 1 972 ? -23.749 -14.877 27.281 1.00 88.62 972 ALA A N 1
ATOM 7069 C CA . ALA A 1 972 ? -25.110 -14.609 27.728 1.00 88.62 972 ALA A CA 1
ATOM 7070 C C . ALA A 1 972 ? -25.091 -13.687 28.953 1.00 88.62 972 ALA A C 1
ATOM 7072 O O . ALA A 1 972 ? -24.405 -13.969 29.935 1.00 88.62 972 ALA A O 1
ATOM 7073 N N . ALA A 1 973 ? -25.877 -12.614 28.903 1.00 88.88 973 ALA A N 1
ATOM 7074 C CA . ALA A 1 973 ? -25.987 -11.610 29.957 1.00 88.88 973 ALA A CA 1
ATOM 7075 C C . ALA A 1 973 ? -27.460 -11.257 30.215 1.00 88.88 973 ALA A C 1
ATOM 7077 O O . ALA A 1 973 ? -28.334 -11.586 29.414 1.00 88.88 973 ALA A O 1
ATOM 7078 N N . SER A 1 974 ? -27.762 -10.608 31.342 1.00 89.00 974 SER A N 1
ATOM 7079 C CA . SER A 1 974 ? -29.136 -10.233 31.703 1.00 89.00 974 SER A CA 1
ATOM 7080 C C . SER A 1 974 ? -29.322 -8.723 31.628 1.00 89.00 974 SER A C 1
ATOM 7082 O O . SER A 1 974 ? -28.834 -8.003 32.496 1.00 89.00 974 SER A O 1
ATOM 7084 N N . PHE A 1 975 ? -30.096 -8.258 30.651 1.00 90.06 975 PHE A N 1
ATOM 7085 C CA . PHE A 1 975 ? -30.632 -6.899 30.650 1.00 90.06 975 PHE A CA 1
ATOM 7086 C C . PHE A 1 975 ? -31.792 -6.802 31.657 1.00 90.06 975 PHE A C 1
ATOM 7088 O O . PHE A 1 975 ? -32.542 -7.768 31.831 1.00 90.06 975 PHE A O 1
ATOM 7095 N N . SER A 1 976 ? -31.951 -5.657 32.323 1.00 88.62 976 SER A N 1
ATOM 7096 C CA . SER A 1 976 ? -32.972 -5.433 33.356 1.00 88.62 976 SER A CA 1
ATOM 7097 C C . SER A 1 976 ? -33.766 -4.159 33.079 1.00 88.62 976 SER A C 1
ATOM 7099 O O . SER A 1 976 ? -33.192 -3.079 32.982 1.00 88.62 976 SER A O 1
ATOM 7101 N N . ALA A 1 977 ? -35.091 -4.280 33.016 1.00 87.94 977 ALA A N 1
ATOM 7102 C CA . ALA A 1 977 ? -36.026 -3.163 32.897 1.00 87.94 977 ALA A CA 1
ATOM 7103 C C . ALA A 1 977 ? -36.642 -2.763 34.255 1.00 87.94 977 ALA A C 1
ATOM 7105 O O . ALA A 1 977 ? -37.660 -2.081 34.300 1.00 87.94 977 ALA A O 1
ATOM 7106 N N . ALA A 1 978 ? -36.029 -3.168 35.375 1.00 81.19 978 ALA A N 1
ATOM 7107 C CA . ALA A 1 978 ? -36.547 -2.970 36.737 1.00 81.19 978 ALA A CA 1
ATOM 7108 C C . ALA A 1 978 ? -36.629 -1.504 37.229 1.00 81.19 978 ALA A C 1
ATOM 7110 O O . ALA A 1 978 ? -37.065 -1.259 38.352 1.00 81.19 978 ALA A O 1
ATOM 7111 N N . ALA A 1 979 ? -36.172 -0.544 36.423 1.00 78.31 979 ALA A N 1
ATOM 7112 C CA . ALA A 1 979 ? -36.242 0.895 36.690 1.00 78.31 979 ALA A CA 1
ATOM 7113 C C . ALA A 1 979 ? -36.407 1.712 35.389 1.00 78.31 979 ALA A C 1
ATOM 7115 O O . ALA A 1 979 ? -35.955 2.853 35.308 1.00 78.31 979 ALA A O 1
ATOM 7116 N N . LEU A 1 980 ? -37.000 1.103 34.359 1.00 84.12 980 LEU A N 1
ATOM 7117 C CA . LEU A 1 980 ? -37.345 1.742 33.089 1.00 84.12 980 LEU A CA 1
ATOM 7118 C C . LEU A 1 980 ? -38.872 1.766 32.972 1.00 84.12 980 LEU A C 1
ATOM 7120 O O . LEU A 1 980 ? -39.489 0.765 33.322 1.00 84.12 980 LEU A O 1
ATOM 7124 N N . ASP A 1 981 ? -39.445 2.854 32.464 1.00 83.25 981 ASP A N 1
ATOM 7125 C CA . ASP A 1 981 ? -40.810 2.858 31.921 1.00 83.25 981 ASP A CA 1
ATOM 7126 C C . ASP A 1 981 ? -40.795 2.542 30.411 1.00 83.25 981 ASP A C 1
ATOM 7128 O O . ASP A 1 981 ? -39.742 2.585 29.746 1.00 83.25 981 ASP A O 1
ATOM 7132 N N . GLY A 1 982 ? -41.958 2.162 29.886 1.00 79.06 982 GLY A N 1
ATOM 7133 C CA . GLY A 1 982 ? -42.192 1.897 28.477 1.00 79.06 982 GLY A CA 1
ATOM 7134 C C . GLY A 1 982 ? -43.592 2.316 28.005 1.00 79.06 982 GLY A C 1
ATOM 7135 O O . GLY A 1 982 ? -44.503 2.506 28.805 1.00 79.06 982 GLY A O 1
ATOM 7136 N N . PRO A 1 983 ? -43.811 2.400 26.678 1.00 85.69 983 PRO A N 1
ATOM 7137 C CA . PRO A 1 983 ? -43.021 1.770 25.621 1.00 85.69 983 PRO A CA 1
ATOM 7138 C C . PRO A 1 983 ? -41.749 2.541 25.232 1.00 85.69 983 PRO A C 1
ATOM 7140 O O . PRO A 1 983 ? -41.795 3.591 24.593 1.00 85.69 983 PRO A O 1
ATOM 7143 N N . ALA A 1 984 ? -40.591 1.943 25.515 1.00 85.19 984 ALA A N 1
ATOM 7144 C CA . ALA A 1 984 ? -39.277 2.516 25.233 1.00 85.19 984 ALA A CA 1
ATOM 7145 C C . ALA A 1 984 ? -38.401 1.540 24.435 1.00 85.19 984 ALA A C 1
ATOM 7147 O O . ALA A 1 984 ? -38.579 0.325 24.474 1.00 85.19 984 ALA A O 1
ATOM 7148 N N . THR A 1 985 ? -37.410 2.056 23.711 1.00 91.31 985 THR A N 1
ATOM 7149 C CA . THR A 1 985 ? -36.362 1.237 23.080 1.00 91.31 985 THR A CA 1
ATOM 7150 C C . THR A 1 985 ? -35.008 1.670 23.618 1.00 91.31 985 THR A C 1
ATOM 7152 O O . THR A 1 985 ? -34.708 2.862 23.654 1.00 91.31 985 THR A O 1
ATOM 7155 N N . ARG A 1 986 ? -34.197 0.703 24.049 1.00 90.25 986 ARG A N 1
ATOM 7156 C CA . ARG A 1 986 ? -32.817 0.912 24.499 1.00 90.25 986 ARG A CA 1
ATOM 7157 C C . ARG A 1 986 ? -31.862 0.259 23.509 1.00 90.25 986 ARG A C 1
ATOM 7159 O O . ARG A 1 986 ? -32.140 -0.841 23.034 1.00 90.25 986 ARG A O 1
ATOM 7166 N N . THR A 1 987 ? -30.759 0.930 23.203 1.00 92.69 987 THR A N 1
ATOM 7167 C CA . THR A 1 987 ? -29.605 0.314 22.537 1.00 92.69 987 THR A CA 1
ATOM 7168 C C . THR A 1 987 ? -28.753 -0.372 23.600 1.00 92.69 987 THR A C 1
ATOM 7170 O O . THR A 1 987 ? -28.685 0.118 24.723 1.00 92.69 987 THR A O 1
ATOM 7173 N N . ILE A 1 988 ? -28.113 -1.482 23.247 1.00 93.25 988 ILE A N 1
ATOM 7174 C CA . ILE A 1 988 ? -27.050 -2.124 24.031 1.00 93.25 988 ILE A CA 1
ATOM 7175 C C . ILE A 1 988 ? -25.901 -2.506 23.094 1.00 93.25 988 ILE A C 1
ATOM 7177 O O . ILE A 1 988 ? -26.115 -2.652 21.883 1.00 93.25 988 ILE A O 1
ATOM 7181 N N . ALA A 1 989 ? -24.705 -2.708 23.641 1.00 92.56 989 ALA A N 1
ATOM 7182 C CA . ALA A 1 989 ? -23.548 -3.191 22.896 1.00 92.56 989 ALA A CA 1
ATOM 7183 C C . ALA A 1 989 ? -22.896 -4.412 23.557 1.00 92.56 989 ALA A C 1
ATOM 7185 O O . ALA A 1 989 ? -22.893 -4.574 24.777 1.00 92.56 989 ALA A O 1
ATOM 7186 N N . LEU A 1 990 ? -22.307 -5.258 22.718 1.00 93.44 990 LEU A N 1
ATOM 7187 C CA . LEU A 1 990 ? -21.436 -6.364 23.088 1.00 93.44 990 LEU A CA 1
ATOM 7188 C C . LEU A 1 990 ? -20.064 -6.104 22.467 1.00 93.44 990 LEU A C 1
ATOM 7190 O O . LEU A 1 990 ? -19.981 -5.987 21.244 1.00 93.44 990 LEU A O 1
ATOM 7194 N N . ARG A 1 991 ? -19.011 -6.088 23.285 1.00 92.62 991 ARG A N 1
ATOM 7195 C CA . ARG A 1 991 ? -17.629 -6.283 22.839 1.00 92.62 991 ARG A CA 1
ATOM 7196 C C . ARG A 1 991 ? -17.252 -7.750 23.033 1.00 92.62 991 ARG A C 1
ATOM 7198 O O . ARG A 1 991 ? -17.588 -8.343 24.061 1.00 92.62 991 ARG A O 1
ATOM 7205 N N . VAL A 1 992 ? -16.565 -8.335 22.058 1.00 90.56 992 VAL A N 1
ATOM 7206 C CA . VAL A 1 992 ? -15.952 -9.668 22.188 1.00 90.56 992 VAL A CA 1
ATOM 7207 C C . VAL A 1 992 ? -14.465 -9.583 21.881 1.00 90.56 992 VAL A C 1
ATOM 7209 O O . VAL A 1 992 ? -14.091 -8.829 20.985 1.00 90.56 992 VAL A O 1
ATOM 7212 N N . THR A 1 993 ? -13.651 -10.360 22.596 1.00 85.62 993 THR A N 1
ATOM 7213 C CA . THR A 1 993 ? -12.189 -10.427 22.423 1.00 85.62 993 THR A CA 1
ATOM 7214 C C . THR A 1 993 ? -11.752 -11.880 22.249 1.00 85.62 993 THR A C 1
ATOM 7216 O O . THR A 1 993 ? -12.196 -12.761 22.994 1.00 85.62 993 THR A O 1
ATOM 7219 N N . ASP A 1 994 ? -10.898 -12.129 21.266 1.00 83.75 994 ASP A N 1
ATOM 7220 C CA . ASP A 1 994 ? -10.316 -13.436 20.931 1.00 83.75 994 ASP A CA 1
ATOM 7221 C C . ASP A 1 994 ? -9.121 -13.837 21.818 1.00 83.75 994 ASP A C 1
ATOM 7223 O O . ASP A 1 994 ? -8.667 -13.084 22.683 1.00 83.75 994 ASP A O 1
ATOM 7227 N N . ASN A 1 995 ? -8.602 -15.054 21.611 1.00 73.50 995 ASN A N 1
ATOM 7228 C CA . ASN A 1 995 ? -7.420 -15.561 22.315 1.00 73.50 995 ASN A CA 1
ATOM 7229 C C . ASN A 1 995 ? -6.084 -14.920 21.893 1.00 73.50 995 ASN A C 1
ATOM 7231 O O . ASN A 1 995 ? -5.057 -15.305 22.455 1.00 73.50 995 ASN A O 1
ATOM 7235 N N . ASN A 1 996 ? -6.091 -13.966 20.960 1.00 62.91 996 ASN A N 1
ATOM 7236 C CA . ASN A 1 996 ? -4.937 -13.217 20.463 1.00 62.91 996 ASN A CA 1
ATOM 7237 C C . ASN A 1 996 ? -5.023 -11.708 20.781 1.00 62.91 996 ASN A C 1
ATOM 7239 O O . ASN A 1 996 ? -4.117 -10.966 20.414 1.00 62.91 996 ASN A O 1
ATOM 7243 N N . GLY A 1 997 ? -6.066 -11.249 21.476 1.00 63.75 997 GLY A N 1
ATOM 7244 C CA . GLY A 1 997 ? -6.214 -9.897 22.006 1.00 63.75 997 GLY A CA 1
ATOM 7245 C C . GLY A 1 997 ? -6.962 -8.876 21.140 1.00 63.75 997 GLY A C 1
ATOM 7246 O O . GLY A 1 997 ? -7.198 -7.780 21.655 1.00 63.75 997 GLY A O 1
ATOM 7247 N N . ALA A 1 998 ? -7.369 -9.167 19.896 1.00 72.06 998 ALA A N 1
ATOM 7248 C CA . ALA A 1 998 ? -8.189 -8.200 19.151 1.00 72.06 998 ALA A CA 1
ATOM 7249 C C . ALA A 1 998 ? -9.655 -8.250 19.606 1.00 72.06 998 ALA A C 1
ATOM 7251 O O . ALA A 1 998 ? -10.091 -9.141 20.335 1.00 72.06 998 ALA A O 1
ATOM 7252 N N . SER A 1 999 ? -10.436 -7.234 19.240 1.00 84.62 999 SER A N 1
ATOM 7253 C CA . SER A 1 999 ? -11.836 -7.162 19.655 1.00 84.62 999 SER A CA 1
ATOM 7254 C C . SER A 1 999 ? -12.707 -6.429 18.651 1.00 84.62 999 SER A C 1
ATOM 7256 O O . SER A 1 999 ? -12.240 -5.563 17.914 1.00 84.62 999 SER A O 1
ATOM 7258 N N . SER A 1 1000 ? -14.000 -6.742 18.650 1.00 88.94 1000 SER A N 1
ATOM 7259 C CA . SER A 1 1000 ? -14.993 -5.974 17.899 1.00 88.94 1000 SER A CA 1
ATOM 7260 C C . SER A 1 1000 ? -16.263 -5.752 18.707 1.00 88.94 1000 SER A C 1
ATOM 7262 O O . SER A 1 1000 ? -16.490 -6.390 19.740 1.00 88.94 1000 SER A O 1
ATOM 7264 N N . ILE A 1 1001 ? -17.083 -4.808 18.242 1.00 93.25 1001 ILE A N 1
ATOM 7265 C CA . ILE A 1 1001 ? -18.302 -4.366 18.914 1.00 93.25 1001 ILE A CA 1
ATOM 7266 C C . ILE A 1 1001 ? -19.501 -4.562 17.986 1.00 93.25 1001 ILE A C 1
ATOM 7268 O O . ILE A 1 1001 ? -19.508 -4.082 16.854 1.00 93.25 1001 ILE A O 1
ATOM 7272 N N . ALA A 1 1002 ? -20.550 -5.202 18.500 1.00 94.50 1002 ALA A N 1
ATOM 7273 C CA . ALA A 1 1002 ? -21.862 -5.270 17.866 1.00 94.50 1002 ALA A CA 1
ATOM 7274 C C . ALA A 1 1002 ? -22.915 -4.594 18.746 1.00 94.50 1002 ALA A C 1
ATOM 7276 O O . ALA A 1 1002 ? -22.908 -4.746 19.968 1.00 94.50 1002 ALA A O 1
ATOM 7277 N N . THR A 1 1003 ? -23.854 -3.881 18.125 1.00 95.00 1003 THR A N 1
ATOM 7278 C CA . THR A 1 1003 ? -24.981 -3.241 18.814 1.00 95.00 1003 THR A CA 1
ATOM 7279 C C . THR A 1 1003 ? -26.299 -3.921 18.467 1.00 95.00 1003 THR A C 1
ATOM 7281 O O . THR A 1 1003 ? -26.452 -4.540 17.414 1.00 95.00 1003 THR A O 1
ATOM 7284 N N . THR A 1 1004 ? -27.267 -3.827 19.373 1.00 95.25 1004 THR A N 1
ATOM 7285 C CA . THR A 1 1004 ? -28.639 -4.303 19.160 1.00 95.25 1004 THR A CA 1
ATOM 7286 C C . THR A 1 1004 ? -29.607 -3.517 20.042 1.00 95.25 1004 THR A C 1
ATOM 7288 O O . THR A 1 1004 ? -29.195 -2.626 20.788 1.00 95.25 1004 THR A O 1
ATOM 7291 N N . THR A 1 1005 ? -30.903 -3.807 19.948 1.00 95.00 1005 THR A N 1
ATOM 7292 C CA . THR A 1 1005 ? -31.949 -3.091 20.684 1.00 95.00 1005 THR A CA 1
ATOM 7293 C C . THR A 1 1005 ? -32.782 -3.999 21.580 1.00 95.00 1005 THR A C 1
ATOM 7295 O O . THR A 1 1005 ? -33.022 -5.171 21.280 1.00 95.00 1005 THR A O 1
ATOM 7298 N N . VAL A 1 1006 ? -33.252 -3.423 22.687 1.00 94.62 1006 VAL A N 1
ATOM 7299 C CA . VAL A 1 1006 ? -34.230 -4.011 23.603 1.00 94.62 1006 VAL A CA 1
ATOM 7300 C C . VAL A 1 1006 ? -35.463 -3.109 23.647 1.00 94.62 1006 VAL A C 1
ATOM 7302 O O . VAL A 1 1006 ? -35.391 -1.964 24.100 1.00 94.62 1006 VAL A O 1
ATOM 7305 N N . SER A 1 1007 ? -36.602 -3.624 23.187 1.00 94.25 1007 SER A N 1
ATOM 7306 C CA . SER A 1 1007 ? -37.900 -2.949 23.292 1.00 94.25 1007 SER A CA 1
ATOM 7307 C C . SER A 1 1007 ? -38.556 -3.265 24.636 1.00 94.25 1007 SER A C 1
ATOM 7309 O O . SER A 1 1007 ? -39.049 -4.380 24.843 1.00 94.25 1007 SER A O 1
ATOM 7311 N N . VAL A 1 1008 ? -38.565 -2.279 25.532 1.00 92.62 1008 VAL A N 1
ATOM 7312 C CA . VAL A 1 1008 ? -39.282 -2.305 26.811 1.00 92.62 1008 VAL A CA 1
ATOM 7313 C C . VAL A 1 1008 ? -40.765 -2.067 26.538 1.00 92.62 1008 VAL A C 1
ATOM 7315 O O . VAL A 1 1008 ? -41.129 -1.064 25.922 1.00 92.62 1008 VAL A O 1
ATOM 7318 N N . THR A 1 1009 ? -41.623 -2.993 26.960 1.00 91.38 1009 THR A N 1
ATOM 7319 C CA . THR A 1 1009 ? -43.077 -2.905 26.774 1.00 91.38 1009 THR A CA 1
ATOM 7320 C C . THR A 1 1009 ? -43.788 -2.635 28.091 1.00 91.38 1009 THR A C 1
ATOM 7322 O O . THR A 1 1009 ? -43.549 -3.363 29.057 1.00 91.38 1009 THR A O 1
ATOM 7325 N N . ASN A 1 1010 ? -44.716 -1.679 28.059 1.00 88.00 1010 ASN A N 1
ATOM 7326 C CA . ASN A 1 1010 ? -45.640 -1.353 29.142 1.00 88.00 1010 ASN A CA 1
ATOM 7327 C C . ASN A 1 1010 ? -46.363 -2.602 29.712 1.00 88.00 1010 ASN A C 1
ATOM 7329 O O . ASN A 1 1010 ? -46.742 -3.515 28.961 1.00 88.00 1010 ASN A O 1
ATOM 7333 N N . VAL A 1 1011 ? -46.559 -2.633 31.032 1.00 89.06 1011 VAL A N 1
ATOM 7334 C CA . VAL A 1 1011 ? -47.190 -3.688 31.828 1.00 89.06 1011 VAL A CA 1
ATOM 7335 C C . VAL A 1 1011 ? -48.292 -3.097 32.709 1.00 89.06 1011 VAL A C 1
ATOM 7337 O O . VAL A 1 1011 ? -48.036 -2.593 33.792 1.00 89.06 1011 VAL A O 1
ATOM 7340 N N . ALA A 1 1012 ? -49.545 -3.305 32.299 1.00 87.31 1012 ALA A N 1
ATOM 7341 C CA . ALA A 1 1012 ? -50.734 -2.850 33.023 1.00 87.31 1012 ALA A CA 1
ATOM 7342 C C . ALA A 1 1012 ? -50.667 -3.012 34.571 1.00 87.31 1012 ALA A C 1
ATOM 7344 O O . ALA A 1 1012 ? -50.440 -4.134 35.050 1.00 87.31 1012 ALA A O 1
ATOM 7345 N N . PRO A 1 1013 ? -51.001 -1.964 35.355 1.00 89.75 1013 PRO A N 1
ATOM 7346 C CA . PRO A 1 1013 ? -50.850 -1.948 36.810 1.00 89.75 1013 PRO A CA 1
ATOM 7347 C C . PRO A 1 1013 ? -51.620 -3.065 37.518 1.00 89.75 1013 PRO A C 1
ATOM 7349 O O . PRO A 1 1013 ? -52.766 -3.386 37.187 1.00 89.75 1013 PRO A O 1
ATOM 7352 N N . ALA A 1 1014 ? -51.043 -3.622 38.585 1.00 89.62 1014 ALA A N 1
ATOM 7353 C CA . ALA A 1 1014 ? -51.713 -4.628 39.404 1.00 89.62 1014 ALA A CA 1
ATOM 7354 C C . ALA A 1 1014 ? -52.706 -3.963 40.375 1.00 89.62 1014 ALA A C 1
ATOM 7356 O O . ALA A 1 1014 ? -52.310 -3.249 41.296 1.00 89.62 1014 ALA A O 1
ATOM 7357 N N . VAL A 1 1015 ? -54.008 -4.215 40.189 1.00 93.25 1015 VAL A N 1
ATOM 7358 C CA . VAL A 1 1015 ? -55.105 -3.531 40.904 1.00 93.25 1015 VAL A CA 1
ATOM 7359 C C . VAL A 1 1015 ? -55.811 -4.449 41.906 1.00 93.25 1015 VAL A C 1
ATOM 7361 O O . VAL A 1 1015 ? -56.189 -5.573 41.582 1.00 93.25 1015 VAL A O 1
ATOM 7364 N N . ALA A 1 1016 ? -56.091 -3.940 43.110 1.00 90.94 1016 ALA A N 1
ATOM 7365 C CA . ALA A 1 1016 ? -56.939 -4.591 44.107 1.00 90.94 1016 ALA A CA 1
ATOM 7366 C C . ALA A 1 1016 ? -57.850 -3.598 44.857 1.00 90.94 1016 ALA A C 1
ATOM 7368 O O . ALA A 1 1016 ? -57.442 -2.499 45.239 1.00 90.94 1016 ALA A O 1
ATOM 7369 N N . ILE A 1 1017 ? -59.092 -4.014 45.134 1.00 92.88 1017 ILE A N 1
ATOM 7370 C CA . ILE A 1 1017 ? -60.027 -3.279 46.003 1.00 92.88 1017 ILE A CA 1
ATOM 7371 C C . ILE A 1 1017 ? -59.856 -3.772 47.444 1.00 92.88 1017 ILE A C 1
ATOM 7373 O O . ILE A 1 1017 ? -59.922 -4.968 47.719 1.00 92.88 1017 ILE A O 1
ATOM 7377 N N . THR A 1 1018 ? -59.666 -2.839 48.374 1.00 91.31 1018 THR A N 1
ATOM 7378 C CA . THR A 1 1018 ? -59.387 -3.097 49.794 1.00 91.31 1018 THR A CA 1
ATOM 7379 C C . THR A 1 1018 ? -60.367 -2.345 50.708 1.00 91.31 1018 THR A C 1
ATOM 7381 O O . THR A 1 1018 ? -61.182 -1.541 50.250 1.00 91.31 1018 THR A O 1
ATOM 7384 N N . ASN A 1 1019 ? -60.325 -2.653 52.010 1.00 91.06 1019 ASN A N 1
ATOM 7385 C CA . ASN A 1 1019 ? -61.260 -2.160 53.034 1.00 91.06 1019 ASN A CA 1
ATOM 7386 C C . ASN A 1 1019 ? -62.750 -2.475 52.756 1.00 91.06 1019 ASN A C 1
ATOM 7388 O O . ASN A 1 1019 ? -63.646 -1.727 53.143 1.00 91.06 1019 ASN A O 1
ATOM 7392 N N . VAL A 1 1020 ? -63.031 -3.602 52.091 1.00 90.31 1020 VAL A N 1
ATOM 7393 C CA . VAL A 1 1020 ? -64.401 -4.055 51.799 1.00 90.31 1020 VAL A CA 1
ATOM 7394 C C . VAL A 1 1020 ? -65.092 -4.515 53.096 1.00 90.31 1020 VAL A C 1
ATOM 7396 O O . VAL A 1 1020 ? -64.625 -5.473 53.716 1.00 90.31 1020 VAL A O 1
ATOM 7399 N N . PRO A 1 1021 ? -66.200 -3.883 53.532 1.00 84.06 1021 PRO A N 1
ATOM 7400 C CA . PRO A 1 1021 ? -66.878 -4.261 54.768 1.00 84.06 1021 PRO A CA 1
ATOM 7401 C C . PRO A 1 1021 ? -67.718 -5.533 54.598 1.00 84.06 1021 PRO A C 1
ATOM 7403 O O . PRO A 1 1021 ? -68.400 -5.721 53.590 1.00 84.06 1021 PRO A O 1
ATOM 7406 N N . ALA A 1 1022 ? -67.743 -6.378 55.630 1.00 75.56 1022 ALA A N 1
ATOM 7407 C CA . ALA A 1 1022 ? -68.650 -7.519 55.700 1.00 75.56 1022 ALA A CA 1
ATOM 7408 C C . ALA A 1 1022 ? -70.064 -7.069 56.117 1.00 75.56 1022 ALA A C 1
ATOM 7410 O O . ALA A 1 1022 ? -70.232 -6.457 57.170 1.00 75.56 1022 ALA A O 1
ATOM 7411 N N . ASN A 1 1023 ? -71.074 -7.405 55.309 1.00 75.62 1023 ASN A N 1
ATOM 7412 C CA . ASN A 1 1023 ? -72.503 -7.146 55.555 1.00 75.62 1023 ASN A CA 1
ATOM 7413 C C . ASN A 1 1023 ? -72.846 -5.702 56.019 1.00 75.62 1023 ASN A C 1
ATOM 7415 O O . ASN A 1 1023 ? -73.507 -5.533 57.051 1.00 75.62 1023 ASN A O 1
ATOM 7419 N N . PRO A 1 1024 ? -72.416 -4.647 55.295 1.00 84.44 1024 PRO A N 1
ATOM 7420 C CA . PRO A 1 1024 ? -72.776 -3.263 55.610 1.00 84.44 1024 PRO A CA 1
ATOM 7421 C C . PRO A 1 1024 ? -74.297 -3.037 55.595 1.00 84.44 1024 PRO A C 1
ATOM 7423 O O . PRO A 1 1024 ? -75.051 -3.715 54.894 1.00 84.44 1024 PRO A O 1
ATOM 7426 N N . LYS A 1 1025 ? -74.757 -2.048 56.367 1.00 81.56 1025 LYS A N 1
ATOM 7427 C CA . LYS A 1 1025 ? -76.181 -1.700 56.482 1.00 81.56 1025 LYS A CA 1
ATOM 7428 C C . LYS A 1 1025 ? -76.549 -0.555 55.541 1.00 81.56 1025 LYS A C 1
ATOM 7430 O O . LYS A 1 1025 ? -75.744 0.348 55.321 1.00 81.56 1025 LYS A O 1
ATOM 7435 N N . ALA A 1 1026 ? -77.772 -0.578 55.014 1.00 81.50 1026 ALA A N 1
ATOM 7436 C CA . ALA A 1 1026 ? -78.301 0.543 54.235 1.00 81.50 1026 ALA A CA 1
ATOM 7437 C C . ALA A 1 1026 ? -78.260 1.848 55.057 1.00 81.50 1026 ALA A C 1
ATOM 7439 O O . ALA A 1 1026 ? -78.475 1.830 56.270 1.00 81.50 1026 ALA A O 1
ATOM 7440 N N . GLY A 1 1027 ? -77.943 2.971 54.408 1.00 81.25 1027 GLY A N 1
ATOM 7441 C CA . GLY A 1 1027 ? -77.754 4.272 55.058 1.00 81.25 1027 GLY A CA 1
ATOM 7442 C C . GLY A 1 1027 ? -76.403 4.483 55.761 1.00 81.25 1027 GLY A C 1
ATOM 7443 O O . GLY A 1 1027 ? -76.128 5.605 56.183 1.00 81.25 1027 GLY A O 1
ATOM 7444 N N . VAL A 1 1028 ? -75.536 3.466 55.864 1.00 83.94 1028 VAL A N 1
ATOM 7445 C CA . VAL A 1 1028 ? -74.188 3.595 56.453 1.00 83.94 1028 VAL A CA 1
ATOM 7446 C C . VAL A 1 1028 ? -73.137 3.762 55.344 1.00 83.94 1028 VAL A C 1
ATOM 7448 O O . VAL A 1 1028 ? -73.092 2.919 54.448 1.00 83.94 1028 VAL A O 1
ATOM 7451 N N . PRO A 1 1029 ? -72.274 4.798 55.378 1.00 88.75 1029 PRO A N 1
ATOM 7452 C CA . PRO A 1 1029 ? -71.209 4.967 54.391 1.00 88.75 1029 PRO A CA 1
ATOM 7453 C C . PRO A 1 1029 ? -70.252 3.769 54.318 1.00 88.75 1029 PRO A C 1
ATOM 7455 O O . PRO A 1 1029 ? -69.787 3.252 55.334 1.00 88.75 1029 PRO A O 1
ATOM 7458 N N . ILE A 1 1030 ? -69.925 3.368 53.093 1.00 92.12 1030 ILE A N 1
ATOM 7459 C CA . ILE A 1 1030 ? -68.872 2.414 52.751 1.00 92.12 1030 ILE A CA 1
ATOM 7460 C C . ILE A 1 1030 ? -67.675 3.215 52.234 1.00 92.12 1030 ILE A C 1
ATOM 7462 O O . ILE A 1 1030 ? -67.828 4.055 51.347 1.00 92.12 1030 ILE A O 1
ATOM 7466 N N . HIS A 1 1031 ? -66.487 2.925 52.766 1.00 93.06 1031 HIS A N 1
ATOM 7467 C CA . HIS A 1 1031 ? -65.223 3.549 52.374 1.00 93.06 1031 HIS A CA 1
ATOM 7468 C C . HIS A 1 1031 ? -64.285 2.475 51.813 1.00 93.06 1031 HIS A C 1
ATOM 7470 O O . HIS A 1 1031 ? -63.801 1.634 52.566 1.00 93.06 1031 HIS A O 1
ATOM 7476 N N . LEU A 1 1032 ? -64.044 2.490 50.505 1.00 94.38 1032 LEU A N 1
ATOM 7477 C CA . LEU A 1 1032 ? -63.157 1.559 49.808 1.00 94.38 1032 LEU A CA 1
ATOM 7478 C C . LEU A 1 1032 ? -61.846 2.251 49.447 1.00 94.38 1032 LEU A C 1
ATOM 7480 O O . LEU A 1 1032 ? -61.839 3.413 49.040 1.00 94.38 1032 LEU A O 1
ATOM 7484 N N . THR A 1 1033 ? -60.747 1.517 49.549 1.00 92.25 1033 THR A N 1
ATOM 7485 C CA . THR A 1 1033 ? -59.400 1.972 49.179 1.00 92.25 1033 THR A CA 1
ATOM 7486 C C . THR A 1 1033 ? -58.848 1.080 48.079 1.00 92.25 1033 THR A C 1
ATOM 7488 O O . THR A 1 1033 ? -59.110 -0.124 48.065 1.00 92.25 1033 THR A O 1
ATOM 7491 N N . SER A 1 1034 ? -58.075 1.629 47.150 1.00 92.12 1034 SER A N 1
ATOM 7492 C CA . SER A 1 1034 ? -57.315 0.814 46.204 1.00 92.12 1034 SER A CA 1
ATOM 7493 C C . SER A 1 1034 ? -55.953 0.452 46.790 1.00 92.12 1034 SER A C 1
ATOM 7495 O O . SER A 1 1034 ? -55.299 1.301 47.393 1.00 92.12 1034 SER A O 1
ATOM 7497 N N . ALA A 1 1035 ? -55.499 -0.773 46.550 1.00 91.94 1035 ALA A N 1
ATOM 7498 C CA . ALA A 1 1035 ? -54.074 -1.054 46.455 1.00 91.94 1035 ALA A CA 1
ATOM 7499 C C . ALA A 1 1035 ? -53.764 -1.192 44.962 1.00 91.94 1035 ALA A C 1
ATOM 7501 O O . ALA A 1 1035 ? -54.377 -2.021 44.290 1.00 91.94 1035 ALA A O 1
ATOM 7502 N N . VAL A 1 1036 ? -52.879 -0.343 44.446 1.00 90.75 1036 VAL A N 1
ATOM 7503 C CA . VAL A 1 1036 ? -52.352 -0.447 43.083 1.00 90.75 1036 VAL A CA 1
ATOM 7504 C C . VAL A 1 1036 ? -50.838 -0.404 43.175 1.00 90.75 1036 VAL A C 1
ATOM 7506 O O . VAL A 1 1036 ? -50.294 0.382 43.953 1.00 90.75 1036 VAL A O 1
ATOM 7509 N N . THR A 1 1037 ? -50.182 -1.276 42.425 1.00 89.19 1037 THR A N 1
ATOM 7510 C CA . THR A 1 1037 ? -48.726 -1.327 42.297 1.00 89.19 1037 THR A CA 1
ATOM 7511 C C . THR A 1 1037 ? -48.383 -1.547 40.841 1.00 89.19 1037 THR A C 1
ATOM 7513 O O . THR A 1 1037 ? -48.904 -2.487 40.236 1.00 89.19 1037 THR A O 1
ATOM 7516 N N . ASP A 1 1038 ? -47.493 -0.716 40.326 1.00 88.19 1038 ASP A N 1
ATOM 7517 C CA . ASP A 1 1038 ? -46.971 -0.822 38.974 1.00 88.19 1038 ASP A CA 1
ATOM 7518 C C . ASP A 1 1038 ? -45.512 -1.319 38.995 1.00 88.19 1038 ASP A C 1
ATOM 7520 O O . ASP A 1 1038 ? -44.817 -1.057 39.989 1.00 88.19 1038 ASP A O 1
ATOM 7524 N N . PRO A 1 1039 ? -45.037 -2.085 37.992 1.00 82.94 1039 PRO A N 1
ATOM 7525 C CA . PRO A 1 1039 ? -43.622 -2.422 37.876 1.00 82.94 1039 PRO A CA 1
ATOM 7526 C C . PRO A 1 1039 ? -42.718 -1.221 37.548 1.00 82.94 1039 PRO A C 1
ATOM 7528 O O . PRO A 1 1039 ? -41.555 -1.238 37.963 1.00 82.94 1039 PRO A O 1
ATOM 7531 N N . ALA A 1 1040 ? -43.222 -0.197 36.852 1.00 81.94 1040 ALA A N 1
ATOM 7532 C CA . ALA A 1 1040 ? -42.479 1.013 36.520 1.00 81.94 1040 ALA A CA 1
ATOM 7533 C C . ALA A 1 1040 ? -42.647 2.094 37.622 1.00 81.94 1040 ALA A C 1
ATOM 7535 O O . ALA A 1 1040 ? -43.762 2.461 37.998 1.00 81.94 1040 ALA A O 1
ATOM 7536 N N . PRO A 1 1041 ? -41.553 2.627 38.216 1.00 73.44 1041 PRO A N 1
ATOM 7537 C CA . PRO A 1 1041 ? -41.657 3.612 39.304 1.00 73.44 1041 PRO A CA 1
ATOM 7538 C C . PRO A 1 1041 ? -41.993 5.051 38.875 1.00 73.44 1041 PRO A C 1
ATOM 7540 O O . PRO A 1 1041 ? -42.049 5.925 39.745 1.00 73.44 1041 PRO A O 1
ATOM 7543 N N . ALA A 1 1042 ? -42.124 5.320 37.573 1.00 78.31 1042 ALA A N 1
ATOM 7544 C CA . ALA A 1 1042 ? -42.380 6.655 37.026 1.00 78.31 1042 ALA A CA 1
ATOM 7545 C C . ALA A 1 1042 ? -43.884 6.976 36.914 1.00 78.31 1042 ALA A C 1
ATOM 7547 O O . ALA A 1 1042 ? -44.267 8.143 37.011 1.00 78.31 1042 ALA A O 1
ATOM 7548 N N . ASP A 1 1043 ? -44.708 5.939 36.764 1.00 83.88 1043 ASP A N 1
ATOM 7549 C CA . ASP A 1 1043 ? -46.072 5.986 36.241 1.00 83.88 1043 ASP A CA 1
ATOM 7550 C C . ASP A 1 1043 ? -47.082 6.764 37.094 1.00 83.88 1043 ASP A C 1
ATOM 7552 O O . ASP A 1 1043 ? -47.269 6.562 38.305 1.00 83.88 1043 ASP A O 1
ATOM 7556 N N . THR A 1 1044 ? -47.836 7.627 36.418 1.00 87.62 1044 THR A N 1
ATOM 7557 C CA . THR A 1 1044 ? -48.891 8.472 36.977 1.00 87.62 1044 THR A CA 1
ATOM 7558 C C . THR A 1 1044 ? -50.236 7.748 36.965 1.00 87.62 1044 THR A C 1
ATOM 7560 O O . THR A 1 1044 ? -51.172 8.113 36.249 1.00 87.62 1044 THR A O 1
ATOM 7563 N N . ILE A 1 1045 ? -50.375 6.741 37.831 1.00 90.94 1045 ILE A N 1
ATOM 7564 C CA . ILE A 1 1045 ? -51.599 5.932 37.935 1.00 90.94 1045 ILE A CA 1
ATOM 7565 C C . ILE A 1 1045 ? -52.865 6.790 38.119 1.00 90.94 1045 ILE A C 1
ATOM 7567 O O . ILE A 1 1045 ? -53.098 7.420 39.158 1.00 90.94 1045 ILE A O 1
ATOM 7571 N N . SER A 1 1046 ? -53.739 6.735 37.118 1.00 92.06 1046 SER A N 1
ATOM 7572 C CA . SER A 1 1046 ? -55.101 7.262 37.132 1.00 92.06 1046 SER A CA 1
ATOM 7573 C C . SER A 1 1046 ? -56.106 6.197 37.598 1.00 92.06 1046 SER A C 1
ATOM 7575 O O . SER A 1 1046 ? -55.858 4.996 37.511 1.00 92.06 1046 SER A O 1
ATOM 7577 N N . TYR A 1 1047 ? -57.258 6.624 38.128 1.00 94.50 1047 TYR A N 1
ATOM 7578 C CA . TYR A 1 1047 ? -58.240 5.739 38.770 1.00 94.50 1047 TYR A CA 1
ATOM 7579 C C . TYR A 1 1047 ? -59.644 5.950 38.198 1.00 94.50 1047 TYR A C 1
ATOM 7581 O O . TYR A 1 1047 ? -60.064 7.085 37.967 1.00 94.50 1047 TYR A O 1
ATOM 7589 N N . SER A 1 1048 ? -60.417 4.871 38.056 1.00 94.38 1048 SER A N 1
ATOM 7590 C CA . SER A 1 1048 ? -61.818 4.915 37.626 1.00 94.38 1048 SER A CA 1
ATOM 7591 C C . SER A 1 1048 ? -62.664 3.867 38.354 1.00 94.38 1048 SER A C 1
ATOM 7593 O O . SER A 1 1048 ? -62.650 2.676 38.036 1.00 94.38 1048 SER A O 1
ATOM 7595 N N . TRP A 1 1049 ? -63.426 4.316 39.353 1.00 95.94 1049 TRP A N 1
ATOM 7596 C CA . TRP A 1 1049 ? -64.384 3.496 40.093 1.00 95.94 1049 TRP A CA 1
ATOM 7597 C C . TRP A 1 1049 ? -65.790 3.605 39.502 1.00 95.94 1049 TRP A C 1
ATOM 7599 O O . TRP A 1 1049 ? -66.280 4.697 39.212 1.00 95.94 1049 TRP A O 1
ATOM 7609 N N . THR A 1 1050 ? -66.496 2.479 39.440 1.00 95.62 1050 THR A N 1
ATOM 7610 C CA . THR A 1 1050 ? -67.933 2.399 39.149 1.00 95.62 1050 THR A CA 1
ATOM 7611 C C . THR A 1 1050 ? -68.600 1.436 40.130 1.00 95.62 1050 THR A C 1
ATOM 7613 O O . THR A 1 1050 ? -68.193 0.282 40.233 1.00 95.62 1050 THR A O 1
ATOM 7616 N N . VAL A 1 1051 ? -69.655 1.882 40.812 1.00 94.81 1051 VAL A N 1
ATOM 7617 C CA . VAL A 1 1051 ? -70.538 1.035 41.629 1.00 94.81 1051 VAL A CA 1
ATOM 7618 C C . VAL A 1 1051 ? -71.875 0.898 40.921 1.00 94.81 1051 VAL A C 1
ATOM 7620 O O . VAL A 1 1051 ? -72.495 1.910 40.587 1.00 94.81 1051 VAL A O 1
ATOM 7623 N N . ARG A 1 1052 ? -72.348 -0.332 40.720 1.00 93.06 1052 ARG A N 1
ATOM 7624 C CA . ARG A 1 1052 ? -73.647 -0.636 40.113 1.00 93.06 1052 ARG A CA 1
ATOM 7625 C C . ARG A 1 1052 ? -74.564 -1.396 41.059 1.00 93.06 1052 ARG A C 1
ATOM 7627 O O . ARG A 1 1052 ? -74.116 -2.166 41.900 1.00 93.06 1052 ARG A O 1
ATOM 7634 N N . ARG A 1 1053 ? -75.866 -1.199 40.873 1.00 90.38 1053 ARG A N 1
ATOM 7635 C CA . ARG A 1 1053 ? -76.944 -1.980 41.487 1.00 90.38 1053 ARG A CA 1
ATOM 7636 C C . ARG A 1 1053 ? -78.035 -2.167 40.440 1.00 90.38 1053 ARG A C 1
ATOM 7638 O O . ARG A 1 1053 ? -78.434 -1.207 39.784 1.00 90.38 1053 ARG A O 1
ATOM 7645 N N . ASN A 1 1054 ? -78.475 -3.408 40.230 1.00 84.19 1054 ASN A N 1
ATOM 7646 C CA . ASN A 1 1054 ? -79.417 -3.778 39.161 1.00 84.19 1054 ASN A CA 1
ATOM 7647 C C . ASN A 1 1054 ? -78.988 -3.247 37.768 1.00 84.19 1054 ASN A C 1
ATOM 7649 O O . ASN A 1 1054 ? -79.798 -2.698 37.023 1.00 84.19 1054 ASN A O 1
ATOM 7653 N N . GLY A 1 1055 ? -77.690 -3.333 37.448 1.00 78.81 1055 GLY A N 1
ATOM 7654 C CA . GLY A 1 1055 ? -77.098 -2.846 36.192 1.00 78.81 1055 GLY A CA 1
ATOM 7655 C C . GLY A 1 1055 ? -76.958 -1.320 36.052 1.00 78.81 1055 GLY A C 1
ATOM 7656 O O . GLY A 1 1055 ? -76.267 -0.861 35.145 1.00 78.81 1055 GLY A O 1
ATOM 7657 N N . SER A 1 1056 ? -77.553 -0.524 36.947 1.00 83.19 1056 SER A N 1
ATOM 7658 C CA . SER A 1 1056 ? -77.464 0.944 36.929 1.00 83.19 1056 SER A CA 1
ATOM 7659 C C . SER A 1 1056 ? -76.316 1.437 37.809 1.00 83.19 1056 SER A C 1
ATOM 7661 O O . SER A 1 1056 ? -76.155 0.954 38.928 1.00 83.19 1056 SER A O 1
ATOM 7663 N N . THR A 1 1057 ? -75.529 2.409 37.337 1.00 89.81 1057 THR A N 1
ATOM 7664 C CA . THR A 1 1057 ? -74.481 3.049 38.151 1.00 89.81 1057 THR A CA 1
ATOM 7665 C C . THR A 1 1057 ? -75.109 3.903 39.254 1.00 89.81 1057 THR A C 1
ATOM 7667 O O . THR A 1 1057 ? -75.934 4.768 38.970 1.00 89.81 1057 THR A O 1
ATOM 7670 N N . VAL A 1 1058 ? -74.699 3.669 40.503 1.00 90.25 1058 VAL A N 1
ATOM 7671 C CA . VAL A 1 1058 ? -75.179 4.371 41.710 1.00 90.25 1058 VAL A CA 1
ATOM 7672 C C . VAL A 1 1058 ? -74.097 5.213 42.394 1.00 90.25 1058 VAL A C 1
ATOM 7674 O O . VAL A 1 1058 ? -74.427 6.136 43.131 1.00 90.25 1058 VAL A O 1
ATOM 7677 N N . ALA A 1 1059 ? -72.815 4.943 42.127 1.00 92.25 1059 ALA A N 1
ATOM 7678 C CA . ALA A 1 1059 ? -71.695 5.804 42.511 1.00 92.25 1059 ALA A CA 1
ATOM 7679 C C . ALA A 1 1059 ? -70.510 5.634 41.544 1.00 92.25 1059 ALA A C 1
ATOM 7681 O O . ALA A 1 1059 ? -70.380 4.605 40.879 1.00 92.25 1059 ALA A O 1
ATOM 7682 N N . SER A 1 1060 ? -69.634 6.633 41.484 1.00 93.81 1060 SER A N 1
ATOM 7683 C CA . SER A 1 1060 ? -68.400 6.629 40.687 1.00 93.81 1060 SER A CA 1
ATOM 7684 C C . SER A 1 1060 ? -67.387 7.616 41.269 1.00 93.81 1060 SER A C 1
ATOM 7686 O O . SER A 1 1060 ? -67.778 8.549 41.969 1.00 93.81 1060 SER A O 1
ATOM 7688 N N . GLY A 1 1061 ? -66.101 7.450 40.960 1.00 92.19 1061 GLY A N 1
ATOM 7689 C CA . GLY A 1 1061 ? -65.042 8.358 41.417 1.00 92.19 1061 GLY A CA 1
ATOM 7690 C C . GLY A 1 1061 ? -63.702 8.084 40.736 1.00 92.19 1061 GLY A C 1
ATOM 7691 O O . GLY A 1 1061 ? -63.526 7.025 40.144 1.00 92.19 1061 GLY A O 1
ATOM 7692 N N . SER A 1 1062 ? -62.768 9.033 40.822 1.00 91.88 1062 SER A N 1
ATOM 7693 C CA . SER A 1 1062 ? -61.501 9.014 40.070 1.00 91.88 1062 SER A CA 1
ATOM 7694 C C . SER A 1 1062 ? -60.253 9.242 40.937 1.00 91.88 1062 SER A C 1
ATOM 7696 O O . SER A 1 1062 ? -59.304 9.899 40.521 1.00 91.88 1062 SER A O 1
ATOM 7698 N N . ALA A 1 1063 ? -60.276 8.754 42.178 1.00 91.06 1063 ALA A N 1
ATOM 7699 C CA . ALA A 1 1063 ? -59.165 8.830 43.129 1.00 91.06 1063 ALA A CA 1
ATOM 7700 C C . ALA A 1 1063 ? -58.834 7.430 43.675 1.00 91.06 1063 ALA A C 1
ATOM 7702 O O . ALA A 1 1063 ? -59.652 6.522 43.557 1.00 91.06 1063 ALA A O 1
ATOM 7703 N N . ALA A 1 1064 ? -57.705 7.266 44.370 1.00 88.00 1064 ALA A N 1
ATOM 7704 C CA . ALA A 1 1064 ? -57.287 6.009 45.021 1.00 88.00 1064 ALA A CA 1
ATOM 7705 C C . ALA A 1 1064 ? -58.208 5.516 46.174 1.00 88.00 1064 ALA A C 1
ATOM 7707 O O . ALA A 1 1064 ? -57.901 4.575 46.909 1.00 88.00 1064 ALA A O 1
ATOM 7708 N N . SER A 1 1065 ? -59.362 6.154 46.376 1.00 92.44 1065 SER A N 1
ATOM 7709 C CA . SER A 1 1065 ? -60.420 5.679 47.267 1.00 92.44 1065 SER A CA 1
ATOM 7710 C C . SER A 1 1065 ? -61.792 6.117 46.759 1.00 92.44 1065 SER A C 1
ATOM 7712 O O . SER A 1 1065 ? -61.926 7.152 46.101 1.00 92.44 1065 SER A O 1
ATOM 7714 N N . LEU A 1 1066 ? -62.819 5.337 47.093 1.00 95.56 1066 LEU A N 1
ATOM 7715 C CA . LEU A 1 1066 ? -64.218 5.668 46.844 1.00 95.56 1066 LEU A CA 1
ATOM 7716 C C . LEU A 1 1066 ? -65.001 5.601 48.153 1.00 95.56 1066 LEU A C 1
ATOM 7718 O O . LEU A 1 1066 ? -64.917 4.624 48.891 1.00 95.56 1066 LEU A O 1
ATOM 7722 N N . SER A 1 1067 ? -65.825 6.616 48.407 1.00 92.75 1067 SER A N 1
ATOM 7723 C CA . SER A 1 1067 ? -66.813 6.593 49.488 1.00 92.75 1067 SER A CA 1
ATOM 7724 C C . SER A 1 1067 ? -68.220 6.706 48.910 1.00 92.75 1067 SER A C 1
ATOM 7726 O O . SER A 1 1067 ? -68.479 7.612 48.121 1.00 92.75 1067 SER A O 1
ATOM 7728 N N . PHE A 1 1068 ? -69.133 5.815 49.300 1.00 93.62 1068 PHE A N 1
ATOM 7729 C CA . PHE A 1 1068 ? -70.544 5.881 48.904 1.00 93.62 1068 PHE A CA 1
ATOM 7730 C C . PHE A 1 1068 ? -71.462 5.352 50.011 1.00 93.62 1068 PHE A C 1
ATOM 7732 O O . PHE A 1 1068 ? -71.064 4.500 50.800 1.00 93.62 1068 PHE A O 1
ATOM 7739 N N . THR A 1 1069 ? -72.703 5.832 50.061 1.00 91.38 1069 THR A N 1
ATOM 7740 C CA . THR A 1 1069 ? -73.712 5.360 51.022 1.00 91.38 1069 THR A CA 1
ATOM 7741 C C . THR A 1 1069 ? -74.761 4.528 50.281 1.00 91.38 1069 THR A C 1
ATOM 7743 O O . THR A 1 1069 ? -75.436 5.082 49.414 1.00 91.38 1069 THR A O 1
ATOM 7746 N N . PRO A 1 1070 ? -74.932 3.229 50.593 1.00 87.81 1070 PRO A N 1
ATOM 7747 C CA . PRO A 1 1070 ? -76.003 2.408 50.031 1.00 87.81 1070 PRO A CA 1
ATOM 7748 C C . PRO A 1 1070 ? -77.388 2.967 50.376 1.00 87.81 1070 PRO A C 1
ATOM 7750 O O . PRO A 1 1070 ? -77.693 3.180 51.551 1.00 87.81 1070 PRO A O 1
ATOM 7753 N N . ASP A 1 1071 ? -78.238 3.168 49.369 1.00 83.44 1071 ASP A N 1
ATOM 7754 C CA . ASP A 1 1071 ? -79.583 3.737 49.527 1.00 83.44 1071 ASP A CA 1
ATOM 7755 C C . ASP A 1 1071 ? -80.591 2.721 50.093 1.00 83.44 1071 ASP A C 1
ATOM 7757 O O . ASP A 1 1071 ? -81.486 3.084 50.854 1.00 83.44 1071 ASP A O 1
ATOM 7761 N N . ALA A 1 1072 ? -80.422 1.439 49.758 1.00 83.56 1072 ALA A N 1
ATOM 7762 C CA . ALA A 1 1072 ? -81.235 0.331 50.258 1.00 83.56 1072 ALA A CA 1
ATOM 7763 C C . ALA A 1 1072 ? -80.485 -1.016 50.170 1.00 83.56 1072 ALA A C 1
ATOM 7765 O O . ALA A 1 1072 ? -79.383 -1.104 49.624 1.00 83.56 1072 ALA A O 1
ATOM 7766 N N . GLU A 1 1073 ? -81.076 -2.080 50.715 1.00 83.00 1073 GLU A N 1
ATOM 7767 C CA . GLU A 1 1073 ? -80.501 -3.433 50.698 1.00 83.00 1073 GLU A CA 1
ATOM 7768 C C . GLU A 1 1073 ? -80.376 -4.040 49.287 1.00 83.00 1073 GLU A C 1
ATOM 7770 O O . GLU A 1 1073 ? -81.071 -3.645 48.343 1.00 83.00 1073 GLU A O 1
ATOM 7775 N N . GLY A 1 1074 ? -79.465 -5.004 49.136 1.00 84.94 1074 GLY A N 1
ATOM 7776 C CA . GLY A 1 1074 ? -79.180 -5.677 47.866 1.00 84.94 1074 GLY A CA 1
ATOM 7777 C C . GLY A 1 1074 ? -77.688 -5.806 47.565 1.00 84.94 1074 GLY A C 1
ATOM 7778 O O . GLY A 1 1074 ? -76.842 -5.467 48.393 1.00 84.94 1074 GLY A O 1
ATOM 7779 N N . LEU A 1 1075 ? -77.381 -6.309 46.370 1.00 88.88 1075 LEU A N 1
ATOM 7780 C CA . LEU A 1 1075 ? -76.016 -6.477 45.878 1.00 88.88 1075 LEU A CA 1
ATOM 7781 C C . LEU A 1 1075 ? -75.537 -5.199 45.172 1.00 88.88 1075 LEU A C 1
ATOM 7783 O O . LEU A 1 1075 ? -76.256 -4.646 44.336 1.00 88.88 1075 LEU A O 1
ATOM 7787 N N . TYR A 1 1076 ? -74.326 -4.757 45.504 1.00 92.56 1076 TYR A N 1
ATOM 7788 C CA . TYR A 1 1076 ? -73.629 -3.647 44.857 1.00 92.56 1076 TYR A CA 1
ATOM 7789 C C . TYR A 1 1076 ? -72.350 -4.181 44.207 1.00 92.56 1076 TYR A C 1
ATOM 7791 O O . TYR A 1 1076 ? -71.458 -4.677 44.894 1.00 92.56 1076 TYR A O 1
ATOM 7799 N N . GLU A 1 1077 ? -72.271 -4.091 42.885 1.00 93.62 1077 GLU A N 1
ATOM 7800 C CA . GLU A 1 1077 ? -71.117 -4.492 42.079 1.00 93.62 1077 GLU A CA 1
ATOM 7801 C C . GLU A 1 1077 ? -70.145 -3.312 42.001 1.00 93.62 1077 GLU A C 1
ATOM 7803 O O . GLU A 1 1077 ? -70.474 -2.277 41.421 1.00 93.62 1077 GLU A O 1
ATOM 7808 N N . VAL A 1 1078 ? -68.958 -3.436 42.588 1.00 95.44 1078 VAL A N 1
ATOM 7809 C CA . VAL A 1 1078 ? -67.907 -2.414 42.525 1.00 95.44 1078 VAL A CA 1
ATOM 7810 C C . VAL A 1 1078 ? -66.837 -2.868 41.542 1.00 95.44 1078 VAL A C 1
ATOM 7812 O O . VAL A 1 1078 ? -66.241 -3.925 41.734 1.00 95.44 1078 VAL A O 1
ATOM 7815 N N . ARG A 1 1079 ? -66.556 -2.047 40.530 1.00 95.25 1079 ARG A N 1
ATOM 7816 C CA . ARG A 1 1079 ? -65.402 -2.180 39.632 1.00 95.25 1079 ARG A CA 1
ATOM 7817 C C . ARG A 1 1079 ? -64.468 -0.993 39.829 1.00 95.25 1079 ARG A C 1
ATOM 7819 O O . ARG A 1 1079 ? -64.922 0.151 39.837 1.00 95.25 1079 ARG A O 1
ATOM 7826 N N . LEU A 1 1080 ? -63.179 -1.279 39.941 1.00 95.56 1080 LEU A N 1
ATOM 7827 C CA . LEU A 1 1080 ? -62.085 -0.323 39.842 1.00 95.56 1080 LEU A CA 1
ATOM 7828 C C . LEU A 1 1080 ? -61.275 -0.664 38.589 1.00 95.56 1080 LEU A C 1
ATOM 7830 O O . LEU A 1 1080 ? -60.925 -1.823 38.388 1.00 95.56 1080 LEU A O 1
ATOM 7834 N N . VAL A 1 1081 ? -60.965 0.346 37.786 1.00 94.69 1081 VAL A N 1
ATOM 7835 C CA . VAL A 1 1081 ? -59.859 0.328 36.821 1.00 94.69 1081 VAL A CA 1
ATOM 7836 C C . VAL A 1 1081 ? -58.786 1.274 37.336 1.00 94.69 1081 VAL A C 1
ATOM 7838 O O . VAL A 1 1081 ? -59.126 2.350 37.840 1.00 94.69 1081 VAL A O 1
ATOM 7841 N N . ALA A 1 1082 ? -57.524 0.894 37.192 1.00 93.44 1082 ALA A N 1
ATOM 7842 C CA . ALA A 1 1082 ? -56.415 1.833 37.251 1.00 93.44 1082 ALA A CA 1
ATOM 7843 C C . ALA A 1 1082 ? -55.653 1.780 35.925 1.00 93.44 1082 ALA A C 1
ATOM 7845 O O . ALA A 1 1082 ? -55.549 0.705 35.331 1.00 93.44 1082 ALA A O 1
ATOM 7846 N N . SER A 1 1083 ? -55.172 2.932 35.473 1.00 91.56 1083 SER A N 1
ATOM 7847 C CA . SER A 1 1083 ? -54.498 3.102 34.184 1.00 91.56 1083 SER A CA 1
ATOM 7848 C C . SER A 1 1083 ? -53.297 4.017 34.377 1.00 91.56 1083 SER A C 1
ATOM 7850 O O . SER A 1 1083 ? -53.463 5.147 34.845 1.00 91.56 1083 SER A O 1
ATOM 7852 N N . ASP A 1 1084 ? -52.127 3.505 34.036 1.00 90.31 1084 ASP A N 1
ATOM 7853 C CA . ASP A 1 1084 ? -50.889 4.222 33.725 1.00 90.31 1084 ASP A CA 1
ATOM 7854 C C . ASP A 1 1084 ? -51.086 5.301 32.635 1.00 90.31 1084 ASP A C 1
ATOM 7856 O O . ASP A 1 1084 ? -52.114 5.334 31.944 1.00 90.31 1084 ASP A O 1
ATOM 7860 N N . ASP A 1 1085 ? -50.131 6.227 32.512 1.00 84.94 1085 ASP A N 1
ATOM 7861 C CA . ASP A 1 1085 ? -50.148 7.311 31.521 1.00 84.94 1085 ASP A CA 1
ATOM 7862 C C . ASP A 1 1085 ? -49.800 6.847 30.095 1.00 84.94 1085 ASP A C 1
ATOM 7864 O O . ASP A 1 1085 ? -50.272 7.467 29.135 1.00 84.94 1085 ASP A O 1
ATOM 7868 N N . ASP A 1 1086 ? -49.096 5.722 29.947 1.00 84.31 1086 ASP A N 1
ATOM 7869 C CA . ASP A 1 1086 ? -48.736 5.126 28.652 1.00 84.31 1086 ASP A CA 1
ATOM 7870 C C . ASP A 1 1086 ? -49.820 4.196 28.058 1.00 84.31 1086 ASP A C 1
ATOM 7872 O O . ASP A 1 1086 ? -49.750 3.773 26.898 1.00 84.31 1086 ASP A O 1
ATOM 7876 N N . GLY A 1 1087 ? -50.928 4.018 28.783 1.00 81.88 1087 GLY A N 1
ATOM 7877 C CA . GLY A 1 1087 ? -52.240 3.678 28.232 1.00 81.88 1087 GLY A CA 1
ATOM 7878 C C . GLY A 1 1087 ? -52.692 2.227 28.388 1.00 81.88 1087 GLY A C 1
ATOM 7879 O O . GLY A 1 1087 ? -53.716 1.851 27.799 1.00 81.88 1087 GLY A O 1
ATOM 7880 N N . ALA A 1 1088 ? -51.997 1.411 29.178 1.00 86.81 1088 ALA A N 1
ATOM 7881 C CA . ALA A 1 1088 ? -52.529 0.142 29.647 1.00 86.81 1088 ALA A CA 1
ATOM 7882 C C . ALA A 1 1088 ? -53.508 0.343 30.820 1.00 86.81 1088 ALA A C 1
ATOM 7884 O O . ALA A 1 1088 ? -53.985 1.446 31.104 1.00 86.81 1088 ALA A O 1
ATOM 7885 N N . SER A 1 1089 ? -54.012 -0.761 31.386 1.00 91.00 1089 SER A N 1
ATOM 7886 C CA . SER A 1 1089 ? -55.045 -0.724 32.431 1.00 91.00 1089 SER A CA 1
ATOM 7887 C C . SER A 1 1089 ? -55.226 -2.063 33.141 1.00 91.00 1089 SER A C 1
ATOM 7889 O O . SER A 1 1089 ? -55.568 -3.064 32.506 1.00 91.00 1089 SER A O 1
ATOM 7891 N N . GLY A 1 1090 ? -55.124 -2.061 34.468 1.00 92.44 1090 GLY A N 1
ATOM 7892 C CA . GLY A 1 1090 ? -55.569 -3.165 35.318 1.00 92.44 1090 GLY A CA 1
ATOM 7893 C C . GLY A 1 1090 ? -56.996 -2.962 35.832 1.00 92.44 1090 GLY A C 1
ATOM 7894 O O . GLY A 1 1090 ? -57.468 -1.833 35.976 1.00 92.44 1090 GLY A O 1
ATOM 7895 N N . GLU A 1 1091 ? -57.702 -4.047 36.166 1.00 94.38 1091 GLU A N 1
ATOM 7896 C CA . GLU A 1 1091 ? -59.007 -3.957 36.832 1.00 94.38 1091 GLU A CA 1
ATOM 7897 C C . GLU A 1 1091 ? -59.171 -4.915 38.015 1.00 94.38 1091 GLU A C 1
ATOM 7899 O O . GLU A 1 1091 ? -58.612 -6.009 38.053 1.00 94.38 1091 GLU A O 1
ATOM 7904 N N . ALA A 1 1092 ? -60.007 -4.505 38.968 1.00 94.38 1092 ALA A N 1
ATOM 7905 C CA . ALA A 1 1092 ? -60.472 -5.329 40.074 1.00 94.38 1092 ALA A CA 1
ATOM 7906 C C . ALA A 1 1092 ? -61.981 -5.161 40.266 1.00 94.38 1092 ALA A C 1
ATOM 7908 O O . ALA A 1 1092 ? -62.533 -4.071 40.086 1.00 94.38 1092 ALA A O 1
ATOM 7909 N N . GLN A 1 1093 ? -62.656 -6.236 40.674 1.00 94.69 1093 GLN A N 1
ATOM 7910 C CA . GLN A 1 1093 ? -64.095 -6.234 40.929 1.00 94.69 1093 GLN A CA 1
ATOM 7911 C C . GLN A 1 1093 ? -64.426 -6.918 42.260 1.00 94.69 1093 GLN A C 1
ATOM 7913 O O . GLN A 1 1093 ? -63.823 -7.929 42.616 1.00 94.69 1093 GLN A O 1
ATOM 7918 N N . VAL A 1 1094 ? -65.407 -6.386 42.993 1.00 93.25 1094 VAL A N 1
ATOM 7919 C CA . VAL A 1 1094 ? -65.949 -7.003 44.213 1.00 93.25 1094 VAL A CA 1
ATOM 7920 C C . VAL A 1 1094 ? -67.451 -6.753 44.323 1.00 93.25 1094 VAL A C 1
ATOM 7922 O O . VAL A 1 1094 ? -67.946 -5.686 43.973 1.00 93.25 1094 VAL A O 1
ATOM 7925 N N . SER A 1 1095 ? -68.193 -7.741 44.822 1.00 91.25 1095 SER A N 1
ATOM 7926 C CA . SER A 1 1095 ? -69.628 -7.614 45.098 1.00 91.25 1095 SER A CA 1
ATOM 7927 C C . SER A 1 1095 ? -69.873 -7.448 46.596 1.00 91.25 1095 SER A C 1
ATOM 7929 O O . SER A 1 1095 ? -69.390 -8.249 47.395 1.00 91.25 1095 SER A O 1
ATOM 7931 N N . ILE A 1 1096 ? -70.638 -6.426 46.979 1.00 90.69 1096 ILE A N 1
ATOM 7932 C CA . ILE A 1 1096 ? -70.939 -6.091 48.376 1.00 90.69 1096 ILE A CA 1
ATOM 7933 C C . ILE A 1 1096 ? -72.431 -6.309 48.640 1.00 90.69 1096 ILE A C 1
ATOM 7935 O O . ILE A 1 1096 ? -73.279 -5.680 48.007 1.00 90.69 1096 ILE A O 1
ATOM 7939 N N . GLN A 1 1097 ? -72.758 -7.187 49.589 1.00 88.44 1097 GLN A N 1
ATOM 7940 C CA . GLN A 1 1097 ? -74.135 -7.450 50.007 1.00 88.44 1097 GLN A CA 1
ATOM 7941 C C . GLN A 1 1097 ? -74.533 -6.523 51.165 1.00 88.44 1097 GLN A C 1
ATOM 7943 O O . GLN A 1 1097 ? -73.983 -6.613 52.262 1.00 88.44 1097 GLN A O 1
ATOM 7948 N N . VAL A 1 1098 ? -75.518 -5.657 50.926 1.00 85.75 1098 VAL A N 1
ATOM 7949 C CA . VAL A 1 1098 ? -76.068 -4.713 51.912 1.00 85.75 1098 VAL A CA 1
ATOM 7950 C C . VAL A 1 1098 ? -77.334 -5.293 52.551 1.00 85.75 1098 VAL A C 1
ATOM 7952 O O . VAL A 1 1098 ? -78.145 -5.911 51.854 1.00 85.75 1098 VAL A O 1
ATOM 7955 N N . VAL A 1 1099 ? -77.508 -5.094 53.865 1.00 78.38 1099 VAL A N 1
ATOM 7956 C CA . VAL A 1 1099 ? -78.573 -5.712 54.692 1.00 78.38 1099 VAL A CA 1
ATOM 7957 C C . VAL A 1 1099 ? -79.372 -4.702 55.540 1.00 78.38 1099 VAL A C 1
ATOM 7959 O O . VAL A 1 1099 ? -78.952 -3.556 55.721 1.00 78.38 1099 VAL A O 1
ATOM 7962 N N . SER A 1 1100 ? -80.517 -5.129 56.095 1.00 69.56 1100 SER A N 1
ATOM 7963 C CA . SER A 1 1100 ? -81.380 -4.332 56.991 1.00 69.56 1100 SER A CA 1
ATOM 7964 C C . SER A 1 1100 ? -81.968 -5.160 58.164 1.00 69.56 1100 SER A C 1
ATOM 7966 O O . SER A 1 1100 ? -82.208 -6.358 57.990 1.00 69.56 1100 SER A O 1
ATOM 7968 N N . PRO A 1 1101 ? -82.224 -4.566 59.353 1.00 68.94 1101 PRO A N 1
ATOM 7969 C CA . PRO A 1 1101 ? -82.726 -5.272 60.549 1.00 68.94 1101 PRO A CA 1
ATOM 7970 C C . PRO A 1 1101 ? -84.231 -5.631 60.480 1.00 68.94 1101 PRO A C 1
ATOM 7972 O O . PRO A 1 1101 ? -84.939 -5.101 59.619 1.00 68.94 1101 PRO A O 1
ATOM 7975 N N . PRO A 1 1102 ? -84.742 -6.522 61.356 1.00 73.19 1102 PRO A N 1
ATOM 7976 C CA . PRO A 1 1102 ? -86.166 -6.873 61.438 1.00 73.19 1102 PRO A CA 1
ATOM 7977 C C . PRO A 1 1102 ? -87.021 -5.847 62.208 1.00 73.19 1102 PRO A C 1
ATOM 7979 O O . PRO A 1 1102 ? -86.512 -5.073 63.021 1.00 73.19 1102 PRO A O 1
ATOM 7982 N N . GLN A 1 1103 ? -88.338 -5.887 61.976 1.00 80.25 1103 GLN A N 1
ATOM 7983 C CA . GLN A 1 1103 ? -89.362 -4.971 62.502 1.00 80.25 1103 GLN A CA 1
ATOM 7984 C C . GLN A 1 1103 ? -90.641 -5.720 62.949 1.00 80.25 1103 GLN A C 1
ATOM 7986 O O . GLN A 1 1103 ? -90.980 -6.785 62.425 1.00 80.25 1103 GLN A O 1
ATOM 7991 N N . VAL A 1 1104 ? -91.398 -5.156 63.903 1.00 80.62 1104 VAL A N 1
ATOM 7992 C CA . VAL A 1 1104 ? -92.736 -5.666 64.281 1.00 80.62 1104 VAL A CA 1
ATOM 7993 C C . VAL A 1 1104 ? -93.763 -5.140 63.285 1.00 80.62 1104 VAL A C 1
ATOM 7995 O O . VAL A 1 1104 ? -93.946 -3.934 63.151 1.00 80.62 1104 VAL A O 1
ATOM 7998 N N . GLN A 1 1105 ? -94.465 -6.054 62.621 1.00 87.06 1105 GLN A N 1
ATOM 7999 C CA . GLN A 1 1105 ? -95.487 -5.741 61.627 1.00 87.06 1105 GLN A CA 1
ATOM 8000 C C . GLN A 1 1105 ? -96.888 -5.593 62.244 1.00 87.06 1105 GLN A C 1
ATOM 8002 O O . GLN A 1 1105 ? -97.668 -4.765 61.779 1.00 87.06 1105 GLN A O 1
ATOM 8007 N N . ASN A 1 1106 ? -97.234 -6.387 63.269 1.00 83.94 1106 ASN A N 1
ATOM 8008 C CA . ASN A 1 1106 ? -98.544 -6.319 63.935 1.00 83.94 1106 ASN A CA 1
ATOM 8009 C C . ASN A 1 1106 ? -98.529 -6.938 65.350 1.00 83.94 1106 ASN A C 1
ATOM 8011 O O . ASN A 1 1106 ? -97.747 -7.850 65.623 1.00 83.94 1106 ASN A O 1
ATOM 8015 N N . VAL A 1 1107 ? -99.448 -6.506 66.222 1.00 85.12 1107 VAL A N 1
ATOM 8016 C CA . VAL A 1 1107 ? -99.763 -7.135 67.520 1.00 85.12 1107 VAL A CA 1
ATOM 8017 C C . VAL A 1 1107 ? -101.284 -7.196 67.698 1.00 85.12 1107 VAL A C 1
ATOM 8019 O O . VAL A 1 1107 ? -101.974 -6.192 67.561 1.00 85.12 1107 VAL A O 1
ATOM 8022 N N . THR A 1 1108 ? -101.826 -8.375 68.005 1.00 84.94 1108 THR A N 1
ATOM 8023 C CA . THR A 1 1108 ? -103.270 -8.647 68.116 1.00 84.94 1108 THR A CA 1
ATOM 8024 C C . THR A 1 1108 ? -103.580 -9.344 69.440 1.00 84.94 1108 THR A C 1
ATOM 8026 O O . THR A 1 1108 ? -103.049 -10.416 69.718 1.00 84.94 1108 THR A O 1
ATOM 8029 N N . ILE A 1 1109 ? -104.444 -8.746 70.264 1.00 85.56 1109 ILE A N 1
ATOM 8030 C CA . ILE A 1 1109 ? -104.933 -9.363 71.507 1.00 85.56 1109 ILE A CA 1
ATOM 8031 C C . ILE A 1 1109 ? -106.052 -10.346 71.145 1.00 85.56 1109 ILE A C 1
ATOM 8033 O O . ILE A 1 1109 ? -107.042 -9.941 70.543 1.00 85.56 1109 ILE A O 1
ATOM 8037 N N . ASN A 1 1110 ? -105.915 -11.623 71.505 1.00 79.25 1110 ASN A N 1
ATOM 8038 C CA . ASN A 1 1110 ? -106.889 -12.657 71.154 1.00 79.25 1110 ASN A CA 1
ATOM 8039 C C . ASN A 1 1110 ? -107.889 -12.841 72.311 1.00 79.25 1110 ASN A C 1
ATOM 8041 O O . ASN A 1 1110 ? -107.718 -13.704 73.177 1.00 79.25 1110 ASN A O 1
ATOM 8045 N N . ASP A 1 1111 ? -108.925 -12.003 72.335 1.00 68.62 1111 ASP A N 1
ATOM 8046 C CA . ASP A 1 1111 ? -110.039 -12.021 73.302 1.00 68.62 1111 ASP A CA 1
ATOM 8047 C C . ASP A 1 1111 ? -111.245 -12.875 72.869 1.00 68.62 1111 ASP A C 1
ATOM 8049 O O . ASP A 1 1111 ? -112.163 -13.117 73.652 1.00 68.62 1111 ASP A O 1
ATOM 8053 N N . GLY A 1 1112 ? -111.222 -13.388 71.637 1.00 61.97 1112 GLY A N 1
ATOM 8054 C CA . GLY A 1 1112 ? -112.275 -14.239 71.076 1.00 61.97 1112 GLY A CA 1
ATOM 8055 C C . GLY A 1 1112 ? -113.466 -13.472 70.493 1.00 61.97 1112 GLY A C 1
ATOM 8056 O O . GLY A 1 1112 ? -114.316 -14.110 69.878 1.00 61.97 1112 GLY A O 1
ATOM 8057 N N . LEU A 1 1113 ? -113.509 -12.147 70.678 1.00 54.50 1113 LEU A N 1
ATOM 8058 C CA . LEU A 1 1113 ? -114.250 -11.093 69.967 1.00 54.50 1113 LEU A CA 1
ATOM 8059 C C . LEU A 1 1113 ? -114.099 -9.796 70.793 1.00 54.50 1113 LEU A C 1
ATOM 8061 O O . LEU A 1 1113 ? -113.846 -9.866 71.988 1.00 54.50 1113 LEU A O 1
ATOM 8065 N N . ALA A 1 1114 ? -114.316 -8.631 70.170 1.00 53.50 1114 ALA A N 1
ATOM 8066 C CA . ALA A 1 1114 ? -113.865 -7.294 70.607 1.00 53.50 1114 ALA A CA 1
ATOM 8067 C C . ALA A 1 1114 ? -114.303 -6.749 71.999 1.00 53.50 1114 ALA A C 1
ATOM 8069 O O . ALA A 1 1114 ? -114.076 -5.574 72.289 1.00 53.50 1114 ALA A O 1
ATOM 8070 N N . GLN A 1 1115 ? -114.935 -7.553 72.853 1.00 60.19 1115 GLN A N 1
ATOM 8071 C CA . GLN A 1 1115 ? -115.262 -7.246 74.247 1.00 60.19 1115 GLN A CA 1
ATOM 8072 C C . GLN A 1 1115 ? -114.316 -8.052 75.149 1.00 60.19 1115 GLN A C 1
ATOM 8074 O O . GLN A 1 1115 ? -114.315 -9.283 75.137 1.00 60.19 1115 GLN A O 1
ATOM 8079 N N . ARG A 1 1116 ? -113.485 -7.363 75.939 1.00 70.50 1116 ARG A N 1
ATOM 8080 C CA . ARG A 1 1116 ? -112.284 -7.934 76.584 1.00 70.50 1116 ARG A CA 1
ATOM 8081 C C . ARG A 1 1116 ? -112.563 -8.773 77.839 1.00 70.50 1116 ARG A C 1
ATOM 8083 O O . ARG A 1 1116 ? -111.781 -8.780 78.788 1.00 70.50 1116 ARG A O 1
ATOM 8090 N N . SER A 1 1117 ? -113.654 -9.528 77.851 1.00 65.12 1117 SER A N 1
ATOM 8091 C CA . SER A 1 1117 ? -114.040 -10.395 78.967 1.00 65.12 1117 SER A CA 1
ATOM 8092 C C . SER A 1 1117 ? -113.227 -11.706 79.003 1.00 65.12 1117 SER A C 1
ATOM 8094 O O . SER A 1 1117 ? -113.096 -12.314 80.072 1.00 65.12 1117 SER A O 1
ATOM 8096 N N . LYS A 1 1118 ? -112.641 -12.152 77.874 1.00 74.25 1118 LYS A N 1
ATOM 8097 C CA . LYS A 1 1118 ? -111.970 -13.467 77.750 1.00 74.25 1118 LYS A CA 1
ATOM 8098 C C . LYS A 1 1118 ? -110.633 -13.465 76.975 1.00 74.25 1118 LYS A C 1
ATOM 8100 O O . LYS A 1 1118 ? -110.472 -14.186 75.995 1.00 74.25 1118 LYS A O 1
ATOM 8105 N N . VAL A 1 1119 ? -109.640 -12.696 77.429 1.00 81.88 1119 VAL A N 1
ATOM 8106 C CA . VAL A 1 1119 ? -108.297 -12.672 76.803 1.00 81.88 1119 VAL A CA 1
ATOM 8107 C C . VAL A 1 1119 ? -107.594 -14.031 76.946 1.00 81.88 1119 VAL A C 1
ATOM 8109 O O . VAL A 1 1119 ? -107.187 -14.405 78.046 1.00 81.88 1119 VAL A O 1
ATOM 8112 N N . ALA A 1 1120 ? -107.452 -14.765 75.837 1.00 79.38 1120 ALA A N 1
ATOM 8113 C CA . ALA A 1 1120 ? -106.979 -16.153 75.802 1.00 79.38 1120 ALA A CA 1
ATOM 8114 C C . ALA A 1 1120 ? -105.525 -16.311 75.311 1.00 79.38 1120 ALA A C 1
ATOM 8116 O O . ALA A 1 1120 ? -104.835 -17.227 75.758 1.00 79.38 1120 ALA A O 1
ATOM 8117 N N . SER A 1 1121 ? -105.051 -15.423 74.430 1.00 86.31 1121 SER A N 1
ATOM 8118 C CA . SER A 1 1121 ? -103.644 -15.330 73.994 1.00 86.31 1121 SER A CA 1
ATOM 8119 C C . SER A 1 1121 ? -103.344 -13.958 73.360 1.00 86.31 1121 SER A C 1
ATOM 8121 O O . SER A 1 1121 ? -104.222 -13.096 73.294 1.00 86.31 1121 SER A O 1
ATOM 8123 N N . ILE A 1 1122 ? -102.113 -13.731 72.890 1.00 89.38 1122 ILE A N 1
ATOM 8124 C CA . ILE A 1 1122 ? -101.732 -12.562 72.068 1.00 89.38 1122 ILE A CA 1
ATOM 8125 C C . ILE A 1 1122 ? -100.921 -13.048 70.865 1.00 89.38 1122 ILE A C 1
ATOM 8127 O O . ILE A 1 1122 ? -100.006 -13.842 71.048 1.00 89.38 1122 ILE A O 1
ATOM 8131 N N . THR A 1 1123 ? -101.211 -12.562 69.659 1.00 88.81 1123 THR A N 1
ATOM 8132 C CA . THR A 1 1123 ? -100.420 -12.829 68.444 1.00 88.81 1123 THR A CA 1
ATOM 8133 C C . THR A 1 1123 ? -99.544 -11.624 68.099 1.00 88.81 1123 THR A C 1
ATOM 8135 O O . THR A 1 1123 ? -100.002 -10.486 68.152 1.00 88.81 1123 THR A O 1
ATOM 8138 N N . ILE A 1 1124 ? -98.296 -11.867 67.707 1.00 90.12 1124 ILE A N 1
ATOM 8139 C CA . ILE A 1 1124 ? -97.311 -10.876 67.257 1.00 90.12 1124 ILE A CA 1
ATOM 8140 C C . ILE A 1 1124 ? -96.783 -11.333 65.895 1.00 90.12 1124 ILE A C 1
ATOM 8142 O O . ILE A 1 1124 ? -96.491 -12.514 65.719 1.00 90.12 1124 ILE A O 1
ATOM 8146 N N . VAL A 1 1125 ? -96.661 -10.417 64.934 1.00 89.25 1125 VAL A N 1
ATOM 8147 C CA . VAL A 1 1125 ? -96.147 -10.698 63.584 1.00 89.25 1125 VAL A CA 1
ATOM 8148 C C . VAL A 1 1125 ? -94.934 -9.818 63.303 1.00 89.25 1125 VAL A C 1
ATOM 8150 O O . VAL A 1 1125 ? -94.985 -8.613 63.551 1.00 89.25 1125 VAL A O 1
ATOM 8153 N N . PHE A 1 1126 ? -93.869 -10.408 62.764 1.00 87.25 1126 PHE A N 1
ATOM 8154 C CA . PHE A 1 1126 ? -92.648 -9.724 62.326 1.00 87.25 1126 PHE A CA 1
ATOM 8155 C C . PHE A 1 1126 ? -92.532 -9.703 60.794 1.00 87.25 1126 PHE A C 1
ATOM 8157 O O . PHE A 1 1126 ? -93.022 -10.604 60.109 1.00 87.25 1126 PHE A O 1
ATOM 8164 N N . ASP A 1 1127 ? -91.865 -8.685 60.248 1.00 82.62 1127 ASP A N 1
ATOM 8165 C CA . ASP A 1 1127 ? -91.635 -8.544 58.800 1.00 82.62 1127 ASP A CA 1
ATOM 8166 C C . ASP A 1 1127 ? -90.710 -9.639 58.229 1.00 82.62 1127 ASP A C 1
ATOM 8168 O O . ASP A 1 1127 ? -90.837 -10.029 57.066 1.00 82.62 1127 ASP A O 1
ATOM 8172 N N . LYS A 1 1128 ? -89.807 -10.160 59.065 1.00 81.25 1128 LYS A N 1
ATOM 8173 C CA . LYS A 1 1128 ? -88.786 -11.172 58.768 1.00 81.25 1128 LYS A CA 1
ATOM 8174 C C . LYS A 1 1128 ? -88.890 -12.353 59.733 1.00 81.25 1128 LYS A C 1
ATOM 8176 O O . LYS A 1 1128 ? -89.597 -12.312 60.736 1.00 81.25 1128 LYS A O 1
ATOM 8181 N N . VAL A 1 1129 ? -88.188 -13.435 59.400 1.00 84.06 1129 VAL A N 1
ATOM 8182 C CA . VAL A 1 1129 ? -88.061 -14.623 60.259 1.00 84.06 1129 VAL A CA 1
ATOM 8183 C C . VAL A 1 1129 ? -87.180 -14.262 61.453 1.00 84.06 1129 VAL A C 1
ATOM 8185 O O . VAL A 1 1129 ? -86.039 -13.846 61.253 1.00 84.06 1129 VAL A O 1
ATOM 8188 N N . VAL A 1 1130 ? -87.695 -14.423 62.674 1.00 85.81 1130 VAL A N 1
ATOM 8189 C CA . VAL A 1 1130 ? -86.983 -14.082 63.913 1.00 85.81 1130 VAL A CA 1
ATOM 8190 C C . VAL A 1 1130 ? -87.045 -15.201 64.950 1.00 85.81 1130 VAL A C 1
ATOM 8192 O O . VAL A 1 1130 ? -87.994 -15.982 65.006 1.00 85.81 1130 VAL A O 1
ATOM 8195 N N . THR A 1 1131 ? -86.035 -15.240 65.816 1.00 86.94 1131 THR A N 1
ATOM 8196 C CA . THR A 1 1131 ? -85.959 -16.112 66.991 1.00 86.94 1131 THR A CA 1
ATOM 8197 C C . THR A 1 1131 ? -86.002 -15.252 68.260 1.00 86.94 1131 THR A C 1
ATOM 8199 O O . THR A 1 1131 ? -85.000 -14.619 68.604 1.00 86.94 1131 THR A O 1
ATOM 8202 N N . PRO A 1 1132 ? -87.143 -15.196 68.971 1.00 85.00 1132 PRO A N 1
ATOM 8203 C CA . PRO A 1 1132 ? -87.243 -14.561 70.280 1.00 85.00 1132 PRO A CA 1
ATOM 8204 C C . PRO A 1 1132 ? -86.523 -15.391 71.351 1.00 85.00 1132 PRO A C 1
ATOM 8206 O O . PRO A 1 1132 ? -86.841 -16.559 71.577 1.00 85.00 1132 PRO A O 1
ATOM 8209 N N . GLY A 1 1133 ? -85.561 -14.777 72.034 1.00 82.75 1133 GLY A N 1
ATOM 8210 C CA . GLY A 1 1133 ? -84.872 -15.340 73.190 1.00 82.75 1133 GLY A CA 1
ATOM 8211 C C . GLY A 1 1133 ? -85.709 -15.304 74.474 1.00 82.75 1133 GLY A C 1
ATOM 8212 O O . GLY A 1 1133 ? -86.802 -14.734 74.541 1.00 82.75 1133 GLY A O 1
ATOM 8213 N N . ALA A 1 1134 ? -85.172 -15.899 75.541 1.00 80.06 1134 ALA A N 1
ATOM 8214 C CA . ALA A 1 1134 ? -85.806 -15.871 76.856 1.00 80.06 1134 ALA A CA 1
ATOM 8215 C C . ALA A 1 1134 ? -85.977 -14.421 77.353 1.00 80.06 1134 ALA A C 1
ATOM 8217 O O . ALA A 1 1134 ? -85.010 -13.669 77.437 1.00 80.06 1134 ALA A O 1
ATOM 8218 N N . GLY A 1 1135 ? -87.212 -14.030 77.686 1.00 81.50 1135 GLY A N 1
ATOM 8219 C CA . GLY A 1 1135 ? -87.536 -12.660 78.107 1.00 81.50 1135 GLY A CA 1
ATOM 8220 C C . GLY A 1 1135 ? -87.763 -11.654 76.968 1.00 81.50 1135 GLY A C 1
ATOM 8221 O O . GLY A 1 1135 ? -87.883 -10.462 77.247 1.00 81.50 1135 GLY A O 1
ATOM 8222 N N . ALA A 1 1136 ? -87.861 -12.100 75.709 1.00 86.69 1136 ALA A N 1
ATOM 8223 C CA . ALA A 1 1136 ? -88.216 -11.251 74.564 1.00 86.69 1136 ALA A CA 1
ATOM 8224 C C . ALA A 1 1136 ? -89.629 -10.642 74.633 1.00 86.69 1136 ALA A C 1
ATOM 8226 O O . ALA A 1 1136 ? -89.884 -9.599 74.030 1.00 86.69 1136 ALA A O 1
ATOM 8227 N N . PHE A 1 1137 ? -90.538 -11.263 75.385 1.00 91.12 1137 PHE A N 1
ATOM 8228 C CA . PHE A 1 1137 ? -91.891 -10.767 75.618 1.00 91.12 1137 PHE A CA 1
ATOM 8229 C C . PHE A 1 1137 ? -92.127 -10.635 77.118 1.00 91.12 1137 PHE A C 1
ATOM 8231 O O . PHE A 1 1137 ? -91.918 -11.588 77.870 1.00 91.12 1137 PHE A O 1
ATOM 8238 N N . GLU A 1 1138 ? -92.570 -9.460 77.547 1.00 90.25 1138 GLU A N 1
ATOM 8239 C CA . GLU A 1 1138 ? -92.886 -9.160 78.940 1.00 90.25 1138 GLU A CA 1
ATOM 8240 C C . GLU A 1 1138 ? -94.316 -8.631 79.020 1.00 90.25 1138 GLU A C 1
ATOM 8242 O O . GLU A 1 1138 ? -94.627 -7.599 78.433 1.00 90.25 1138 GLU A O 1
ATOM 8247 N N . LEU A 1 1139 ? -95.179 -9.336 79.749 1.00 90.38 1139 LEU A N 1
ATOM 8248 C CA . LEU A 1 1139 ? -96.545 -8.913 80.038 1.00 90.38 1139 LEU A CA 1
ATOM 8249 C C . LEU A 1 1139 ? -96.646 -8.591 81.531 1.00 90.38 1139 LEU A C 1
ATOM 8251 O O . LEU A 1 1139 ? -96.327 -9.442 82.357 1.00 90.38 1139 LEU A O 1
ATOM 8255 N N . VAL A 1 1140 ? -97.092 -7.391 81.892 1.00 88.00 1140 VAL A N 1
ATOM 8256 C CA . VAL A 1 1140 ? -97.209 -6.944 83.290 1.00 88.00 1140 VAL A CA 1
ATOM 8257 C C . VAL A 1 1140 ? -98.652 -6.579 83.595 1.00 88.00 1140 VAL A C 1
ATOM 8259 O O . VAL A 1 1140 ? -99.225 -5.720 82.934 1.00 88.00 1140 VAL A O 1
ATOM 8262 N N . ARG A 1 1141 ? -99.236 -7.200 84.623 1.00 88.44 1141 ARG A N 1
ATOM 8263 C CA . ARG A 1 1141 ? -100.525 -6.811 85.203 1.00 88.44 1141 ARG A CA 1
ATOM 8264 C C . ARG A 1 1141 ? -100.263 -5.715 86.233 1.00 88.44 1141 ARG A C 1
ATOM 8266 O O . ARG A 1 1141 ? -99.669 -5.995 87.273 1.00 88.44 1141 ARG A O 1
ATOM 8273 N N . ARG A 1 1142 ? -100.690 -4.476 85.973 1.00 86.19 1142 ARG A N 1
ATOM 8274 C CA . ARG A 1 1142 ? -100.268 -3.276 86.737 1.00 86.19 1142 ARG A CA 1
ATOM 8275 C C . ARG A 1 1142 ? -100.400 -3.398 88.255 1.00 86.19 1142 ARG A C 1
ATOM 8277 O O . ARG A 1 1142 ? -99.547 -2.921 88.992 1.00 86.19 1142 ARG A O 1
ATOM 8284 N N . THR A 1 1143 ? -101.453 -4.068 88.715 1.00 78.19 1143 THR A N 1
ATOM 8285 C CA . THR A 1 1143 ? -101.792 -4.231 90.135 1.00 78.19 1143 THR A CA 1
ATOM 8286 C C . THR A 1 1143 ? -101.193 -5.477 90.801 1.00 78.19 1143 THR A C 1
ATOM 8288 O O . THR A 1 1143 ? -101.385 -5.654 92.003 1.00 78.19 1143 THR A O 1
ATOM 8291 N N . ALA A 1 1144 ? -100.488 -6.345 90.061 1.00 74.38 1144 ALA A N 1
ATOM 8292 C CA . ALA A 1 1144 ? -99.996 -7.639 90.559 1.00 74.38 1144 ALA A CA 1
ATOM 8293 C C . ALA A 1 1144 ? -98.552 -8.002 90.147 1.00 74.38 1144 ALA A C 1
ATOM 8295 O O . ALA A 1 1144 ? -97.932 -8.829 90.813 1.00 74.38 1144 ALA A O 1
ATOM 8296 N N . GLY A 1 1145 ? -97.996 -7.385 89.098 1.00 81.94 1145 GLY A N 1
ATOM 8297 C CA . GLY A 1 1145 ? -96.645 -7.655 88.597 1.00 81.94 1145 GLY A CA 1
ATOM 8298 C C . GLY A 1 1145 ? -96.608 -8.468 87.289 1.00 81.94 1145 GLY A C 1
ATOM 8299 O O . GLY A 1 1145 ? -97.594 -8.492 86.547 1.00 81.94 1145 GLY A O 1
ATOM 8300 N N . PRO A 1 1146 ? -95.457 -9.075 86.943 1.00 83.94 1146 PRO A N 1
ATOM 8301 C CA . PRO A 1 1146 ? -95.265 -9.770 85.671 1.00 83.94 1146 PRO A CA 1
ATOM 8302 C C . PRO A 1 1146 ? -96.074 -11.071 85.576 1.00 83.94 1146 PRO A C 1
ATOM 8304 O O . PRO A 1 1146 ? -96.105 -11.879 86.502 1.00 83.94 1146 PRO A O 1
ATOM 8307 N N . VAL A 1 1147 ? -96.686 -11.288 84.414 1.00 85.38 1147 VAL A N 1
ATOM 8308 C CA . VAL A 1 1147 ? -97.503 -12.455 84.068 1.00 85.38 1147 VAL A CA 1
ATOM 8309 C C . VAL A 1 1147 ? -96.635 -13.491 83.340 1.00 85.38 1147 VAL A C 1
ATOM 8311 O O . VAL A 1 1147 ? -96.006 -13.143 82.337 1.00 85.38 1147 VAL A O 1
ATOM 8314 N N . PRO A 1 1148 ? -96.614 -14.768 83.764 1.00 84.88 1148 PRO A N 1
ATOM 8315 C CA . PRO A 1 1148 ? -95.903 -15.826 83.047 1.00 84.88 1148 PRO A CA 1
ATOM 8316 C C . PRO A 1 1148 ? -96.490 -16.091 81.648 1.00 84.88 1148 PRO A C 1
ATOM 8318 O O . PRO A 1 1148 ? -97.529 -16.744 81.499 1.00 84.88 1148 PRO A O 1
ATOM 8321 N N . VAL A 1 1149 ? -95.793 -15.602 80.618 1.00 86.31 1149 VAL A N 1
ATOM 8322 C CA . VAL A 1 1149 ? -96.090 -15.848 79.198 1.00 86.31 1149 VAL A CA 1
ATOM 8323 C C . VAL A 1 1149 ? -95.227 -16.972 78.624 1.00 86.31 1149 VAL A C 1
ATOM 8325 O O . VAL A 1 1149 ? -94.041 -17.085 78.931 1.00 86.31 1149 VAL A O 1
ATOM 8328 N N . SER A 1 1150 ? -95.811 -17.778 77.741 1.00 85.62 1150 SER A N 1
ATOM 8329 C CA . SER A 1 1150 ? -95.121 -18.774 76.922 1.00 85.62 1150 SER A CA 1
ATOM 8330 C C . SER A 1 1150 ? -95.297 -18.436 75.442 1.00 85.62 1150 SER A C 1
ATOM 8332 O O . SER A 1 1150 ? -96.413 -18.373 74.933 1.00 85.62 1150 SER A O 1
ATOM 8334 N N . ALA A 1 1151 ? -94.191 -18.191 74.739 1.00 87.19 1151 ALA A N 1
ATOM 8335 C CA . ALA A 1 1151 ? -94.211 -17.881 73.313 1.00 87.19 1151 ALA A CA 1
ATOM 8336 C C . ALA A 1 1151 ? -94.097 -19.159 72.472 1.00 87.19 1151 ALA A C 1
ATOM 8338 O O . ALA A 1 1151 ? -93.242 -20.007 72.720 1.00 87.19 1151 ALA A O 1
ATOM 8339 N N . THR A 1 1152 ? -94.946 -19.277 71.456 1.00 87.38 1152 THR A N 1
ATOM 8340 C CA . THR A 1 1152 ? -94.936 -20.366 70.469 1.00 87.38 1152 THR A CA 1
ATOM 8341 C C . THR A 1 1152 ? -95.018 -19.784 69.060 1.00 87.38 1152 THR A C 1
ATOM 8343 O O . THR A 1 1152 ? -95.499 -18.667 68.894 1.00 87.38 1152 THR A O 1
ATOM 8346 N N . ASN A 1 1153 ? -94.584 -20.523 68.040 1.00 87.44 1153 ASN A N 1
ATOM 8347 C CA . ASN A 1 1153 ? -94.769 -20.166 66.630 1.00 87.44 1153 ASN A CA 1
ATOM 8348 C C . ASN A 1 1153 ? -95.635 -21.258 65.965 1.00 87.44 1153 ASN A C 1
ATOM 8350 O O . ASN A 1 1153 ? -95.088 -22.239 65.463 1.00 87.44 1153 ASN A O 1
ATOM 8354 N N . PRO A 1 1154 ? -96.982 -21.174 66.027 1.00 78.69 1154 PRO A N 1
ATOM 8355 C CA . PRO A 1 1154 ? -97.851 -22.299 65.656 1.00 78.69 1154 PRO A CA 1
ATOM 8356 C C . PRO A 1 1154 ? -97.882 -22.611 64.153 1.00 78.69 1154 PRO A C 1
ATOM 8358 O O . PRO A 1 1154 ? -98.287 -23.701 63.764 1.00 78.69 1154 PRO A O 1
ATOM 8361 N N . SER A 1 1155 ? -97.479 -21.654 63.316 1.00 79.00 1155 SER A N 1
ATOM 8362 C CA . SER A 1 1155 ? -97.415 -21.761 61.855 1.00 79.00 1155 SER A CA 1
ATOM 8363 C C . SER A 1 1155 ? -96.097 -22.342 61.328 1.00 79.00 1155 SER A C 1
ATOM 8365 O O . SER A 1 1155 ? -96.042 -22.725 60.163 1.00 79.00 1155 SER A O 1
ATOM 8367 N N . GLY A 1 1156 ? -95.037 -22.401 62.145 1.00 81.31 1156 GLY A N 1
ATOM 8368 C CA . GLY A 1 1156 ? -93.695 -22.821 61.715 1.00 81.31 1156 GLY A CA 1
ATOM 8369 C C . GLY A 1 1156 ? -92.960 -21.813 60.815 1.00 81.31 1156 GLY A C 1
ATOM 8370 O O . GLY A 1 1156 ? -91.929 -22.153 60.241 1.00 81.31 1156 GLY A O 1
ATOM 8371 N N . ASP A 1 1157 ? -93.477 -20.590 60.671 1.00 81.75 1157 ASP A N 1
ATOM 8372 C CA . ASP A 1 1157 ? -92.940 -19.541 59.789 1.00 81.75 1157 ASP A CA 1
ATOM 8373 C C . ASP A 1 1157 ? -91.804 -18.701 60.415 1.00 81.75 1157 ASP A C 1
ATOM 8375 O O . ASP A 1 1157 ? -91.154 -17.924 59.714 1.00 81.75 1157 ASP A O 1
ATOM 8379 N N . GLY A 1 1158 ? -91.596 -18.796 61.734 1.00 83.19 1158 GLY A N 1
ATOM 8380 C CA . GLY A 1 1158 ? -90.707 -17.927 62.521 1.00 83.19 1158 GLY A CA 1
ATOM 8381 C C . GLY A 1 1158 ? -91.074 -16.430 62.535 1.00 83.19 1158 GLY A C 1
ATOM 8382 O O . GLY A 1 1158 ? -90.343 -15.632 63.119 1.00 83.19 1158 GLY A O 1
ATOM 8383 N N . ARG A 1 1159 ? -92.196 -16.026 61.928 1.00 87.62 1159 ARG A N 1
ATOM 8384 C CA . ARG A 1 1159 ? -92.706 -14.641 61.874 1.00 87.62 1159 ARG A CA 1
ATOM 8385 C C . ARG A 1 1159 ? -93.904 -14.405 62.793 1.00 87.62 1159 ARG A C 1
ATOM 8387 O O . ARG A 1 1159 ? -94.048 -13.305 63.313 1.00 87.62 1159 ARG A O 1
ATOM 8394 N N . THR A 1 1160 ? -94.750 -15.411 62.999 1.00 89.38 1160 THR A N 1
ATOM 8395 C CA . THR A 1 1160 ? -96.039 -15.309 63.700 1.00 89.38 1160 THR A CA 1
ATOM 8396 C C . THR A 1 1160 ? -95.964 -15.978 65.071 1.00 89.38 1160 THR A C 1
ATOM 8398 O O . THR A 1 1160 ? -96.051 -17.199 65.200 1.00 89.38 1160 THR A O 1
ATOM 8401 N N . TRP A 1 1161 ? -95.788 -15.187 66.124 1.00 90.69 1161 TRP A N 1
ATOM 8402 C CA . TRP A 1 1161 ? -95.582 -15.675 67.487 1.00 90.69 1161 TRP A CA 1
ATOM 8403 C C . TRP A 1 1161 ? -96.834 -15.483 68.344 1.00 90.69 1161 TRP A C 1
ATOM 8405 O O . TRP A 1 1161 ? -97.377 -14.386 68.426 1.00 90.69 1161 TRP A O 1
ATOM 8415 N N . VAL A 1 1162 ? -97.296 -16.551 68.996 1.00 89.94 1162 VAL A N 1
ATOM 8416 C CA . VAL A 1 1162 ? -98.477 -16.557 69.868 1.00 89.94 1162 VAL A CA 1
ATOM 8417 C C . VAL A 1 1162 ? -98.050 -16.768 71.318 1.00 89.94 1162 VAL A C 1
ATOM 8419 O O . VAL A 1 1162 ? -97.426 -17.778 71.654 1.00 89.94 1162 VAL A O 1
ATOM 8422 N N . LEU A 1 1163 ? -98.408 -15.808 72.170 1.00 90.62 1163 LEU A N 1
ATOM 8423 C CA . LEU A 1 1163 ? -98.191 -15.809 73.612 1.00 90.62 1163 LEU A CA 1
ATOM 8424 C C . LEU A 1 1163 ? -99.385 -16.467 74.315 1.00 90.62 1163 LEU A C 1
ATOM 8426 O O . LEU A 1 1163 ? -100.485 -15.910 74.324 1.00 90.62 1163 LEU A O 1
ATOM 8430 N N . GLY A 1 1164 ? -99.166 -17.642 74.902 1.00 83.12 1164 GLY A N 1
ATOM 8431 C CA . GLY A 1 1164 ? -100.079 -18.273 75.855 1.00 83.12 1164 GLY A CA 1
ATOM 8432 C C . GLY A 1 1164 ? -99.764 -17.849 77.292 1.00 83.12 1164 GLY A C 1
ATOM 8433 O O . GLY A 1 1164 ? -98.640 -17.455 77.602 1.00 83.12 1164 GLY A O 1
ATOM 8434 N N . PHE A 1 1165 ? -100.753 -17.930 78.181 1.00 86.62 1165 PHE A N 1
ATOM 8435 C CA . PHE A 1 1165 ? -100.614 -17.552 79.592 1.00 86.62 1165 PHE A CA 1
ATOM 8436 C C . PHE A 1 1165 ? -100.666 -18.781 80.506 1.00 86.62 1165 PHE A C 1
ATOM 8438 O O . PHE A 1 1165 ? -101.243 -19.810 80.147 1.00 86.62 1165 PHE A O 1
ATOM 8445 N N . SER A 1 1166 ? -100.090 -18.684 81.706 1.00 75.38 1166 SER A N 1
ATOM 8446 C CA . SER A 1 1166 ? -100.107 -19.778 82.685 1.00 75.38 1166 SER A CA 1
ATOM 8447 C C . SER A 1 1166 ? -100.026 -19.284 84.135 1.00 75.38 1166 SER A C 1
ATOM 8449 O O . SER A 1 1166 ? -99.664 -18.138 84.397 1.00 75.38 1166 SER A O 1
ATOM 8451 N N . GLY A 1 1167 ? -100.349 -20.162 85.089 1.00 75.75 1167 GLY A N 1
ATOM 8452 C CA . GLY A 1 1167 ? -100.300 -19.855 86.522 1.00 75.75 1167 GLY A CA 1
ATOM 8453 C C . GLY A 1 1167 ? -101.568 -19.180 87.058 1.00 75.75 1167 GLY A C 1
ATOM 8454 O O . GLY A 1 1167 ? -102.632 -19.257 86.450 1.00 75.75 1167 GLY A O 1
ATOM 8455 N N . GLY A 1 1168 ? -101.458 -18.547 88.231 1.00 66.50 1168 GLY A N 1
ATOM 8456 C CA . GLY A 1 1168 ? -102.603 -18.005 88.981 1.00 66.50 1168 GLY A CA 1
ATOM 8457 C C . GLY A 1 1168 ? -103.364 -16.866 88.290 1.00 66.50 1168 GLY A C 1
ATOM 8458 O O . GLY A 1 1168 ? -104.535 -16.654 88.595 1.00 66.50 1168 GLY A O 1
ATOM 8459 N N . ASP A 1 1169 ? -102.733 -16.177 87.338 1.00 75.00 1169 ASP A N 1
ATOM 8460 C CA . ASP A 1 1169 ? -103.346 -15.108 86.544 1.00 75.00 1169 ASP A CA 1
ATOM 8461 C C . ASP A 1 1169 ? -104.047 -15.611 85.266 1.00 75.00 1169 ASP A C 1
ATOM 8463 O O . ASP A 1 1169 ? -104.624 -14.802 84.541 1.00 75.00 1169 ASP A O 1
ATOM 8467 N N . PHE A 1 1170 ? -104.067 -16.926 84.995 1.00 80.62 1170 PHE A N 1
ATOM 8468 C CA . PHE A 1 1170 ? -104.845 -17.527 83.903 1.00 80.62 1170 PHE A CA 1
ATOM 8469 C C . PHE A 1 1170 ? -105.867 -18.539 84.441 1.00 80.62 1170 PHE A C 1
ATOM 8471 O O . PHE A 1 1170 ? -105.532 -19.667 84.803 1.00 80.62 1170 PHE A O 1
ATOM 8478 N N . VAL A 1 1171 ? -107.140 -18.137 84.500 1.00 68.44 1171 VAL A N 1
ATOM 8479 C CA . VAL A 1 1171 ? -108.209 -18.875 85.194 1.00 68.44 1171 VAL A CA 1
ATOM 8480 C C . VAL A 1 1171 ? -109.451 -18.970 84.304 1.00 68.44 1171 VAL A C 1
ATOM 8482 O O . VAL A 1 1171 ? -109.866 -17.995 83.682 1.00 68.44 1171 VAL A O 1
ATOM 8485 N N . PHE A 1 1172 ? -110.046 -20.166 84.221 1.00 69.56 1172 PHE A N 1
ATOM 8486 C CA . PHE A 1 1172 ? -111.188 -20.488 83.342 1.00 69.56 1172 PHE A CA 1
ATOM 8487 C C . PHE A 1 1172 ? -110.968 -20.162 81.845 1.00 69.56 1172 PHE A C 1
ATOM 8489 O O . PHE A 1 1172 ? -111.909 -19.850 81.116 1.00 69.56 1172 PHE A O 1
ATOM 8496 N N . GLY A 1 1173 ? -109.723 -20.265 81.364 1.00 72.31 1173 GLY A N 1
ATOM 8497 C CA . GLY A 1 1173 ? -109.387 -20.038 79.952 1.00 72.31 1173 GLY A CA 1
ATOM 8498 C C . GLY A 1 1173 ? -109.363 -18.561 79.547 1.00 72.31 1173 GLY A C 1
ATOM 8499 O O . GLY A 1 1173 ? -109.699 -18.238 78.409 1.00 72.31 1173 GLY A O 1
ATOM 8500 N N . SER A 1 1174 ? -109.016 -17.678 80.485 1.00 80.50 1174 SER A N 1
ATOM 8501 C CA . SER A 1 1174 ? -108.806 -16.242 80.291 1.00 80.50 1174 SER A CA 1
ATOM 8502 C C . SER A 1 1174 ? -107.745 -15.738 81.268 1.00 80.50 1174 SER A C 1
ATOM 8504 O O . SER A 1 1174 ? -107.619 -16.278 82.369 1.00 80.50 1174 SER A O 1
ATOM 8506 N N . LEU A 1 1175 ? -107.053 -14.648 80.928 1.00 84.31 1175 LEU A N 1
ATOM 8507 C CA . LEU A 1 1175 ? -106.413 -13.800 81.940 1.00 84.31 1175 LEU A CA 1
ATOM 8508 C C . LEU A 1 1175 ? -107.436 -13.353 82.995 1.00 84.31 1175 LEU A C 1
ATOM 8510 O O . LEU A 1 1175 ? -108.618 -13.186 82.679 1.00 84.31 1175 LEU A O 1
ATOM 8514 N N . VAL A 1 1176 ? -106.988 -13.144 84.233 1.00 84.94 1176 VAL A N 1
ATOM 8515 C CA . VAL A 1 1176 ? -107.797 -12.588 85.333 1.00 84.94 1176 VAL A CA 1
ATOM 8516 C C . VAL A 1 1176 ? -108.057 -11.085 85.166 1.00 84.94 1176 VAL A C 1
ATOM 8518 O O . VAL A 1 1176 ? -107.510 -10.429 84.281 1.00 84.94 1176 VAL A O 1
ATOM 8521 N N . ASP A 1 1177 ? -108.912 -10.519 86.020 1.00 85.62 1177 ASP A N 1
ATOM 8522 C CA . ASP A 1 1177 ? -109.322 -9.112 85.935 1.00 85.62 1177 ASP A CA 1
ATOM 8523 C C . ASP A 1 1177 ? -108.141 -8.155 86.204 1.00 85.62 1177 ASP A C 1
ATOM 8525 O O . ASP A 1 1177 ? -107.499 -8.233 87.256 1.00 85.62 1177 ASP A O 1
ATOM 8529 N N . GLY A 1 1178 ? -107.828 -7.250 85.275 1.00 85.00 1178 GLY A N 1
ATOM 8530 C CA . GLY A 1 1178 ? -106.714 -6.307 85.420 1.00 85.00 1178 GLY A CA 1
ATOM 8531 C C . GLY A 1 1178 ? -106.429 -5.451 84.186 1.00 85.00 1178 GLY A C 1
ATOM 8532 O O . GLY A 1 1178 ? -106.941 -5.710 83.099 1.00 85.00 1178 GLY A O 1
ATOM 8533 N N . VAL A 1 1179 ? -105.567 -4.448 84.361 1.00 85.38 1179 VAL A N 1
ATOM 8534 C CA . VAL A 1 1179 ? -104.914 -3.709 83.268 1.00 85.38 1179 VAL A CA 1
ATOM 8535 C C . VAL A 1 1179 ? -103.533 -4.319 83.027 1.00 85.38 1179 VAL A C 1
ATOM 8537 O O . VAL A 1 1179 ? -102.825 -4.640 83.986 1.00 85.38 1179 VAL A O 1
ATOM 8540 N N . TYR A 1 1180 ? -103.173 -4.494 81.758 1.00 88.31 1180 TYR A N 1
ATOM 8541 C CA . TYR A 1 1180 ? -101.988 -5.208 81.300 1.00 88.31 1180 TYR A CA 1
ATOM 8542 C C . TYR A 1 1180 ? -101.189 -4.379 80.290 1.00 88.31 1180 TYR A C 1
ATOM 8544 O O . TYR A 1 1180 ? -101.759 -3.831 79.345 1.00 88.31 1180 TYR A O 1
ATOM 8552 N N . ASP A 1 1181 ? -99.868 -4.358 80.442 1.00 89.31 1181 ASP A N 1
ATOM 8553 C CA . ASP A 1 1181 ? -98.928 -3.777 79.480 1.00 89.31 1181 ASP A CA 1
ATOM 8554 C C . ASP A 1 1181 ? -98.028 -4.879 78.910 1.00 89.31 1181 ASP A C 1
ATOM 8556 O O . ASP A 1 1181 ? -97.421 -5.643 79.662 1.00 89.31 1181 ASP A O 1
ATOM 8560 N N . LEU A 1 1182 ? -97.947 -4.971 77.582 1.00 90.19 1182 LEU A N 1
ATOM 8561 C CA . LEU A 1 1182 ? -97.061 -5.871 76.846 1.00 90.19 1182 LEU A CA 1
ATOM 8562 C C . LEU A 1 1182 ? -95.888 -5.074 76.266 1.00 90.19 1182 LEU A C 1
ATOM 8564 O O . LEU A 1 1182 ? -96.101 -4.124 75.515 1.00 90.19 1182 LEU A O 1
ATOM 8568 N N . THR A 1 1183 ? -94.665 -5.516 76.549 1.00 90.25 1183 THR A N 1
ATOM 8569 C CA . THR A 1 1183 ? -93.427 -5.034 75.924 1.00 90.25 1183 THR A CA 1
ATOM 8570 C C . THR A 1 1183 ? -92.814 -6.133 75.063 1.00 90.25 1183 THR A C 1
ATOM 8572 O O . THR A 1 1183 ? -92.565 -7.244 75.538 1.00 90.25 1183 THR A O 1
ATOM 8575 N N . VAL A 1 1184 ? -92.523 -5.805 73.805 1.00 89.88 1184 VAL A N 1
ATOM 8576 C CA . VAL A 1 1184 ? -91.739 -6.634 72.883 1.00 89.88 1184 VAL A CA 1
ATOM 8577 C C . VAL A 1 1184 ? -90.296 -6.128 72.932 1.00 89.88 1184 VAL A C 1
ATOM 8579 O O . VAL A 1 1184 ? -89.982 -5.071 72.394 1.00 89.88 1184 VAL A O 1
ATOM 8582 N N . ARG A 1 1185 ? -89.420 -6.838 73.647 1.00 87.62 1185 ARG A N 1
ATOM 8583 C CA . ARG A 1 1185 ? -88.051 -6.402 73.968 1.00 87.62 1185 ARG A CA 1
ATOM 8584 C C . ARG A 1 1185 ? -87.092 -6.752 72.827 1.00 87.62 1185 ARG A C 1
ATOM 8586 O O . ARG A 1 1185 ? -86.507 -7.834 72.806 1.00 87.62 1185 ARG A O 1
ATOM 8593 N N . GLY A 1 1186 ? -86.930 -5.827 71.881 1.00 81.25 1186 GLY A N 1
ATOM 8594 C CA . GLY A 1 1186 ? -86.274 -6.064 70.589 1.00 81.25 1186 GLY A CA 1
ATOM 8595 C C . GLY A 1 1186 ? -84.827 -6.554 70.649 1.00 81.25 1186 GLY A C 1
ATOM 8596 O O . GLY A 1 1186 ? -84.433 -7.418 69.871 1.00 81.25 1186 GLY A O 1
ATOM 8597 N N . GLN A 1 1187 ? -84.079 -6.127 71.667 1.00 83.19 1187 GLN A N 1
ATOM 8598 C CA . GLN A 1 1187 ? -82.727 -6.613 71.983 1.00 83.19 1187 GLN A CA 1
ATOM 8599 C C . GLN A 1 1187 ? -82.614 -8.141 72.187 1.00 83.19 1187 GLN A C 1
ATOM 8601 O O . GLN A 1 1187 ? -81.509 -8.678 72.174 1.00 83.19 1187 GLN A O 1
ATOM 8606 N N . PHE A 1 1188 ? -83.734 -8.843 72.397 1.00 85.81 1188 PHE A N 1
ATOM 8607 C CA . PHE A 1 1188 ? -83.804 -10.300 72.541 1.00 85.81 1188 PHE A CA 1
ATOM 8608 C C . PHE A 1 1188 ? -84.485 -10.994 71.348 1.00 85.81 1188 PHE A C 1
ATOM 8610 O O . PHE A 1 1188 ? -84.823 -12.169 71.449 1.00 85.81 1188 PHE A O 1
ATOM 8617 N N . ILE A 1 1189 ? -84.729 -10.297 70.236 1.00 85.88 1189 ILE A N 1
ATOM 8618 C CA . ILE A 1 1189 ? -85.419 -10.829 69.053 1.00 85.88 1189 ILE A CA 1
ATOM 8619 C C . ILE A 1 1189 ? -84.469 -10.684 67.870 1.00 85.88 1189 ILE A C 1
ATOM 8621 O O . ILE A 1 1189 ? -84.269 -9.576 67.381 1.00 85.88 1189 ILE A O 1
ATOM 8625 N N . LEU A 1 1190 ? -83.858 -11.792 67.447 1.00 83.25 1190 LEU A N 1
ATOM 8626 C CA . LEU A 1 1190 ? -82.820 -11.798 66.411 1.00 83.25 1190 LEU A CA 1
ATOM 8627 C C . LEU A 1 1190 ? -83.347 -12.385 65.098 1.00 83.25 1190 LEU A C 1
ATOM 8629 O O . LEU A 1 1190 ? -84.091 -13.366 65.132 1.00 83.25 1190 LEU A O 1
ATOM 8633 N N . ASP A 1 1191 ? -82.937 -11.841 63.952 1.00 82.00 1191 ASP A N 1
ATOM 8634 C CA . ASP A 1 1191 ? -83.097 -12.517 62.656 1.00 82.00 1191 ASP A CA 1
ATOM 8635 C C . ASP A 1 1191 ? -82.102 -13.688 62.482 1.00 82.00 1191 ASP A C 1
ATOM 8637 O O . ASP A 1 1191 ? -81.248 -13.952 63.335 1.00 82.00 1191 ASP A O 1
ATOM 8641 N N . GLY A 1 1192 ? -82.200 -14.405 61.357 1.00 70.81 1192 GLY A N 1
ATOM 8642 C CA . GLY A 1 1192 ? -81.292 -15.510 61.009 1.00 70.81 1192 GLY A CA 1
ATOM 8643 C C . GLY A 1 1192 ? -79.834 -15.099 60.745 1.00 70.81 1192 GLY A C 1
ATOM 8644 O O . GLY A 1 1192 ? -78.993 -15.964 60.510 1.00 70.81 1192 GLY A O 1
ATOM 8645 N N . GLN A 1 1193 ? -79.532 -13.800 60.778 1.00 69.69 1193 GLN A N 1
ATOM 8646 C CA . GLN A 1 1193 ? -78.219 -13.193 60.586 1.00 69.69 1193 GLN A CA 1
ATOM 8647 C C . GLN A 1 1193 ? -77.686 -12.554 61.887 1.00 69.69 1193 GLN A C 1
ATOM 8649 O O . GLN A 1 1193 ? -76.574 -12.026 61.901 1.00 69.69 1193 GLN A O 1
ATOM 8654 N N . GLY A 1 1194 ? -78.446 -12.621 62.987 1.00 68.31 1194 GLY A N 1
ATOM 8655 C CA . GLY A 1 1194 ? -78.079 -12.074 64.293 1.00 68.31 1194 GLY A CA 1
ATOM 8656 C C . GLY A 1 1194 ? -78.387 -10.584 64.489 1.00 68.31 1194 GLY A C 1
ATOM 8657 O O . GLY A 1 1194 ? -77.976 -10.024 65.506 1.00 68.31 1194 GLY A O 1
ATOM 8658 N N . ASN A 1 1195 ? -79.105 -9.919 63.575 1.00 76.31 1195 ASN A N 1
ATOM 8659 C CA . ASN A 1 1195 ? -79.565 -8.548 63.811 1.00 76.31 1195 ASN A CA 1
ATOM 8660 C C . ASN A 1 1195 ? -80.729 -8.549 64.803 1.00 76.31 1195 ASN A C 1
ATOM 8662 O O . ASN A 1 1195 ? -81.734 -9.226 64.585 1.00 76.31 1195 ASN A O 1
ATOM 8666 N N . ALA A 1 1196 ? -80.621 -7.735 65.851 1.00 78.62 1196 ALA A N 1
ATOM 8667 C CA . ALA A 1 1196 ? -81.732 -7.475 66.754 1.00 78.62 1196 ALA A CA 1
ATOM 8668 C C . ALA A 1 1196 ? -82.829 -6.627 66.090 1.00 78.62 1196 ALA A C 1
ATOM 8670 O O . ALA A 1 1196 ? -82.542 -5.758 65.261 1.00 78.62 1196 ALA A O 1
ATOM 8671 N N . LEU A 1 1197 ? -84.072 -6.860 66.514 1.00 82.75 1197 LEU A N 1
ATOM 8672 C CA . LEU A 1 1197 ? -85.222 -6.001 66.252 1.00 82.75 1197 LEU A CA 1
ATOM 8673 C C . LEU A 1 1197 ? -84.944 -4.574 66.731 1.00 82.75 1197 LEU A C 1
ATOM 8675 O O . LEU A 1 1197 ? -84.469 -4.357 67.850 1.00 82.75 1197 LEU A O 1
ATOM 8679 N N . GLU A 1 1198 ? -85.287 -3.601 65.896 1.00 77.19 1198 GLU A N 1
ATOM 8680 C CA . GLU A 1 1198 ? -85.090 -2.193 66.210 1.00 77.19 1198 GLU A CA 1
ATOM 8681 C C . GLU A 1 1198 ? -86.086 -1.694 67.277 1.00 77.19 1198 GLU A C 1
ATOM 8683 O O . GLU A 1 1198 ? -87.297 -1.905 67.198 1.00 77.19 1198 GLU A O 1
ATOM 8688 N N . GLY A 1 1199 ? -85.566 -1.030 68.314 1.00 78.62 1199 GLY A N 1
ATOM 8689 C CA . GLY A 1 1199 ? -86.367 -0.510 69.425 1.00 78.62 1199 GLY A CA 1
ATOM 8690 C C . GLY A 1 1199 ? -86.938 -1.592 70.355 1.00 78.62 1199 GLY A C 1
ATOM 8691 O O . GLY A 1 1199 ? -86.337 -2.640 70.590 1.00 78.62 1199 GLY A O 1
ATOM 8692 N N . SER A 1 1200 ? -88.082 -1.301 70.980 1.00 81.81 1200 SER A N 1
ATOM 8693 C CA . SER A 1 1200 ? -88.846 -2.247 71.812 1.00 81.81 1200 SER A CA 1
ATOM 8694 C C . SER A 1 1200 ? -90.304 -1.780 71.938 1.00 81.81 1200 SER A C 1
ATOM 8696 O O . SER A 1 1200 ? -90.616 -1.020 72.859 1.00 81.81 1200 SER A O 1
ATOM 8698 N N . PRO A 1 1201 ? -91.194 -2.136 70.993 1.00 84.06 1201 PRO A N 1
ATOM 8699 C CA . PRO A 1 1201 ? -92.556 -1.610 70.968 1.00 84.06 1201 PRO A CA 1
ATOM 8700 C C . PRO A 1 1201 ? -93.418 -2.138 72.125 1.00 84.06 1201 PRO A C 1
ATOM 8702 O O . PRO A 1 1201 ? -93.287 -3.285 72.564 1.00 84.06 1201 PRO A O 1
ATOM 8705 N N . THR A 1 1202 ? -94.327 -1.287 72.601 1.00 83.31 1202 THR A N 1
ATOM 8706 C CA . THR A 1 1202 ? -95.223 -1.546 73.736 1.00 83.31 1202 THR A CA 1
ATOM 8707 C C . THR A 1 1202 ? -96.693 -1.388 73.347 1.00 83.31 1202 THR A C 1
ATOM 8709 O O . THR A 1 1202 ? -97.033 -0.637 72.433 1.00 83.31 1202 THR A O 1
ATOM 8712 N N . THR A 1 1203 ? -97.588 -2.098 74.036 1.00 85.19 1203 THR A N 1
ATOM 8713 C CA . THR A 1 1203 ? -99.044 -1.945 73.881 1.00 85.19 1203 THR A CA 1
ATOM 8714 C C . THR A 1 1203 ? -99.787 -2.294 75.172 1.00 85.19 1203 THR A C 1
ATOM 8716 O O . THR A 1 1203 ? -99.350 -3.163 75.926 1.00 85.19 1203 THR A O 1
ATOM 8719 N N . SER A 1 1204 ? -100.915 -1.630 75.430 1.00 84.50 1204 SER A N 1
ATOM 8720 C CA . SER A 1 1204 ? -101.681 -1.752 76.678 1.00 84.50 1204 SER A CA 1
ATOM 8721 C C . SER A 1 1204 ? -103.112 -2.224 76.418 1.00 84.50 1204 SER A C 1
ATOM 8723 O O . SER A 1 1204 ? -103.786 -1.760 75.494 1.00 84.50 1204 SER A O 1
ATOM 8725 N N . PHE A 1 1205 ? -103.619 -3.111 77.271 1.00 85.06 1205 PHE A N 1
ATOM 8726 C CA . PHE A 1 1205 ? -105.009 -3.566 77.253 1.00 85.06 1205 PHE A CA 1
ATOM 8727 C C . PHE A 1 1205 ? -105.538 -3.800 78.674 1.00 85.06 1205 PHE A C 1
ATOM 8729 O O . PHE A 1 1205 ? -104.824 -3.649 79.660 1.00 85.06 1205 PHE A O 1
ATOM 8736 N N . HIS A 1 1206 ? -106.813 -4.151 78.799 1.00 83.81 1206 HIS A N 1
ATOM 8737 C CA . HIS A 1 1206 ? -107.419 -4.561 80.065 1.00 83.81 1206 HIS A CA 1
ATOM 8738 C C . HIS A 1 1206 ? -108.223 -5.847 79.864 1.00 83.81 1206 HIS A C 1
ATOM 8740 O O . HIS A 1 1206 ? -108.535 -6.214 78.733 1.00 83.81 1206 HIS A O 1
ATOM 8746 N N . ARG A 1 1207 ? -108.592 -6.503 80.961 1.00 85.00 1207 ARG A N 1
ATOM 8747 C CA . ARG A 1 1207 ? -109.568 -7.594 81.014 1.00 85.00 1207 ARG A CA 1
ATOM 8748 C C . ARG A 1 1207 ? -110.467 -7.349 82.217 1.00 85.00 1207 ARG A C 1
ATOM 8750 O O . ARG A 1 1207 ? -109.946 -7.228 83.324 1.00 85.00 1207 ARG A O 1
ATOM 8757 N N . LEU A 1 1208 ? -111.786 -7.358 82.035 1.00 81.38 1208 LEU A N 1
ATOM 8758 C CA . LEU A 1 1208 ? -112.745 -7.408 83.144 1.00 81.38 1208 LEU A CA 1
ATOM 8759 C C . LEU A 1 1208 ? -113.879 -8.394 82.822 1.00 81.38 1208 LEU A C 1
ATOM 8761 O O . LEU A 1 1208 ? -114.496 -8.335 81.763 1.00 81.38 1208 LEU A O 1
ATOM 8765 N N . PHE A 1 1209 ? -114.126 -9.360 83.708 1.00 76.00 1209 PHE A N 1
ATOM 8766 C CA . PHE A 1 1209 ? -115.172 -10.363 83.505 1.00 76.00 1209 PHE A CA 1
ATOM 8767 C C . PHE A 1 1209 ? -116.554 -9.815 83.867 1.00 76.00 1209 PHE A C 1
ATOM 8769 O O . PHE A 1 1209 ? -116.805 -9.473 85.024 1.00 76.00 1209 PHE A O 1
ATOM 8776 N N . GLY A 1 1210 ? -117.448 -9.776 82.879 1.00 69.88 1210 GLY A N 1
ATOM 8777 C CA . GLY A 1 1210 ? -118.780 -9.179 82.993 1.00 69.88 1210 GLY A CA 1
ATOM 8778 C C . GLY A 1 1210 ? -118.874 -7.733 82.510 1.00 69.88 1210 GLY A C 1
ATOM 8779 O O . GLY A 1 1210 ? -119.984 -7.231 82.383 1.00 69.88 1210 GLY A O 1
ATOM 8780 N N . ASP A 1 1211 ? -117.740 -7.103 82.196 1.00 78.62 1211 ASP A N 1
ATOM 8781 C CA . ASP A 1 1211 ? -117.684 -5.873 81.404 1.00 78.62 1211 ASP A CA 1
ATOM 8782 C C . ASP A 1 1211 ? -118.070 -6.234 79.965 1.00 78.62 1211 ASP A C 1
ATOM 8784 O O . ASP A 1 1211 ? -117.471 -7.135 79.356 1.00 78.62 1211 ASP A O 1
ATOM 8788 N N . ALA A 1 1212 ? -119.124 -5.589 79.467 1.00 67.88 1212 ALA A N 1
ATOM 8789 C CA . ALA A 1 1212 ? -119.743 -5.874 78.181 1.00 67.88 1212 ALA A CA 1
ATOM 8790 C C . ALA A 1 1212 ? -119.606 -4.716 77.184 1.00 67.88 1212 ALA A C 1
ATOM 8792 O O . ALA A 1 1212 ? -120.032 -4.856 76.035 1.00 67.88 1212 ALA A O 1
ATOM 8793 N N . ASN A 1 1213 ? -119.032 -3.581 77.579 1.00 70.38 1213 ASN A N 1
ATOM 8794 C CA . ASN A 1 1213 ? -118.822 -2.429 76.701 1.00 70.38 1213 ASN A CA 1
ATOM 8795 C C . ASN A 1 1213 ? -117.328 -2.093 76.491 1.00 70.38 1213 ASN A C 1
ATOM 8797 O O . ASN A 1 1213 ? -116.999 -1.410 75.521 1.00 70.38 1213 ASN A O 1
ATOM 8801 N N . GLY A 1 1214 ? -116.434 -2.636 77.322 1.00 71.19 1214 GLY A N 1
ATOM 8802 C CA . GLY A 1 1214 ? -114.993 -2.398 77.317 1.00 71.19 1214 GLY A CA 1
ATOM 8803 C C . GLY A 1 1214 ? -114.565 -1.098 78.007 1.00 71.19 1214 GLY A C 1
ATOM 8804 O O . GLY A 1 1214 ? -113.514 -0.561 77.648 1.00 71.19 1214 GLY A O 1
ATOM 8805 N N . ASP A 1 1215 ? -115.361 -0.551 78.934 1.00 75.94 1215 ASP A N 1
ATOM 8806 C CA . ASP A 1 1215 ? -115.056 0.704 79.643 1.00 75.94 1215 ASP A CA 1
ATOM 8807 C C . ASP A 1 1215 ? -114.271 0.521 80.959 1.00 75.94 1215 ASP A C 1
ATOM 8809 O O . ASP A 1 1215 ? -113.693 1.487 81.471 1.00 75.94 1215 ASP A O 1
ATOM 8813 N N . GLY A 1 1216 ? -114.150 -0.715 81.458 1.00 76.00 1216 GLY A N 1
ATOM 8814 C CA . GLY A 1 1216 ? -113.466 -1.042 82.710 1.00 76.00 1216 GLY A CA 1
ATOM 8815 C C . GLY A 1 1216 ? -114.366 -1.056 83.951 1.00 76.00 1216 GLY A C 1
ATOM 8816 O O . GLY A 1 1216 ? -113.844 -1.168 85.067 1.00 76.00 1216 GLY A O 1
ATOM 8817 N N . GLU A 1 1217 ? -115.686 -0.966 83.794 1.00 82.19 1217 GLU A N 1
ATOM 8818 C CA . GLU A 1 1217 ? -116.694 -1.173 84.837 1.00 82.19 1217 GLU A CA 1
ATOM 8819 C C . GLU A 1 1217 ? -117.610 -2.376 84.529 1.00 82.19 1217 GLU A C 1
ATOM 8821 O O . GLU A 1 1217 ? -117.726 -2.847 83.404 1.00 82.19 1217 GLU A O 1
ATOM 8826 N N . VAL A 1 1218 ? -118.283 -2.892 85.560 1.00 80.25 1218 VAL A N 1
ATOM 8827 C CA . VAL A 1 1218 ? -119.418 -3.820 85.428 1.00 80.25 1218 VAL A CA 1
ATOM 8828 C C . VAL A 1 1218 ? -120.617 -3.149 86.079 1.00 80.25 1218 VAL A C 1
ATOM 8830 O O . VAL A 1 1218 ? -120.787 -3.224 87.299 1.00 80.25 1218 VAL A O 1
ATOM 8833 N N . ASN A 1 1219 ? -121.425 -2.433 85.299 1.00 80.94 1219 ASN A N 1
ATOM 8834 C CA . ASN A 1 1219 ? -122.472 -1.564 85.835 1.00 80.94 1219 ASN A CA 1
ATOM 8835 C C . ASN A 1 1219 ? -123.841 -1.793 85.150 1.00 80.94 1219 ASN A C 1
ATOM 8837 O O . ASN A 1 1219 ? -124.106 -2.848 84.570 1.00 80.94 1219 ASN A O 1
ATOM 8841 N N . HIS A 1 1220 ? -124.776 -0.848 85.291 1.00 77.69 1220 HIS A N 1
ATOM 8842 C CA . HIS A 1 1220 ? -126.134 -0.957 84.745 1.00 77.69 1220 HIS A CA 1
ATOM 8843 C C . HIS A 1 1220 ? -126.188 -1.108 83.214 1.00 77.69 1220 HIS A C 1
ATOM 8845 O O . HIS A 1 1220 ? -127.137 -1.706 82.704 1.00 77.69 1220 HIS A O 1
ATOM 8851 N N . THR A 1 1221 ? -125.175 -0.628 82.486 1.00 76.25 1221 THR A N 1
ATOM 8852 C CA . THR A 1 1221 ? -125.032 -0.845 81.037 1.00 76.25 1221 THR A CA 1
ATOM 8853 C C . THR A 1 1221 ? -124.835 -2.318 80.695 1.00 76.25 1221 THR A C 1
ATOM 8855 O O . THR A 1 1221 ? -125.446 -2.828 79.756 1.00 76.25 1221 THR A O 1
ATOM 8858 N N . ASP A 1 1222 ? -124.057 -3.026 81.504 1.00 74.19 1222 ASP A N 1
ATOM 8859 C CA . ASP A 1 1222 ? -123.625 -4.409 81.285 1.00 74.19 1222 ASP A CA 1
ATOM 8860 C C . ASP A 1 1222 ? -124.686 -5.423 81.732 1.00 74.19 1222 ASP A C 1
ATOM 8862 O O . ASP A 1 1222 ? -124.683 -6.582 81.322 1.00 74.19 1222 ASP A O 1
ATOM 8866 N N . LEU A 1 1223 ? -125.684 -4.962 82.493 1.00 73.50 1223 LEU A N 1
ATOM 8867 C CA . LEU A 1 1223 ? -126.895 -5.726 82.785 1.00 73.50 1223 LEU A CA 1
ATOM 8868 C C . LEU A 1 1223 ? -127.841 -5.795 81.568 1.00 73.50 1223 LEU A C 1
ATOM 8870 O O . LEU A 1 1223 ? -128.705 -6.674 81.509 1.00 73.50 1223 LEU A O 1
ATOM 8874 N N . LEU A 1 1224 ? -127.713 -4.901 80.576 1.00 74.44 1224 LEU A N 1
ATOM 8875 C CA . LEU A 1 1224 ? -128.618 -4.858 79.417 1.00 74.44 1224 LEU A CA 1
ATOM 8876 C C . LEU A 1 1224 ? -128.477 -6.071 78.474 1.00 74.44 1224 LEU A C 1
ATOM 8878 O O . LEU A 1 1224 ? -129.513 -6.583 78.048 1.00 74.44 1224 LEU A O 1
ATOM 8882 N N . PRO A 1 1225 ? -127.275 -6.586 78.142 1.00 69.94 1225 PRO A N 1
ATOM 8883 C CA . PRO A 1 1225 ? -127.154 -7.846 77.409 1.00 69.94 1225 PRO A CA 1
ATOM 8884 C C . PRO A 1 1225 ? -127.655 -9.042 78.230 1.00 69.94 1225 PRO A C 1
ATOM 8886 O O . PRO A 1 1225 ? -128.408 -9.861 77.704 1.00 69.94 1225 PRO A O 1
ATOM 8889 N N . LEU A 1 1226 ? -127.326 -9.112 79.527 1.00 70.94 1226 LEU A N 1
ATOM 8890 C CA . LEU A 1 1226 ? -127.747 -10.225 80.385 1.00 70.94 1226 LEU A CA 1
ATOM 8891 C C . LEU A 1 1226 ? -129.270 -10.287 80.540 1.00 70.94 1226 L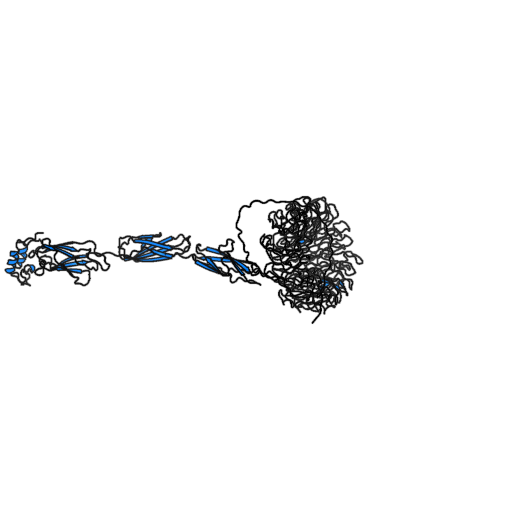EU A C 1
ATOM 8893 O O . LEU A 1 1226 ? -129.855 -11.354 80.398 1.00 70.94 1226 LEU A O 1
ATOM 8897 N N . SER A 1 1227 ? -129.934 -9.150 80.758 1.00 69.12 1227 SER A N 1
ATOM 8898 C CA . SER A 1 1227 ? -131.401 -9.083 80.866 1.00 69.12 1227 SER A CA 1
ATOM 8899 C C . SER A 1 1227 ? -132.136 -9.388 79.553 1.00 69.12 1227 SER A C 1
ATOM 8901 O O . SER A 1 1227 ? -133.261 -9.879 79.602 1.00 69.12 1227 SER A O 1
ATOM 8903 N N . LYS A 1 1228 ? -131.509 -9.173 78.385 1.00 75.56 1228 LYS A N 1
ATOM 8904 C CA . LYS A 1 1228 ? -132.034 -9.617 77.075 1.00 75.56 1228 LYS A CA 1
ATOM 8905 C C . LYS A 1 1228 ? -131.859 -11.120 76.836 1.00 75.56 1228 LYS A C 1
ATOM 8907 O O . LYS A 1 1228 ? -132.698 -11.732 76.174 1.00 75.56 1228 LYS A O 1
ATOM 8912 N N . GLY A 1 1229 ? -130.775 -11.697 77.353 1.00 72.00 1229 GLY A N 1
ATOM 8913 C CA . GLY A 1 1229 ? -130.496 -13.131 77.274 1.00 72.00 1229 GLY A CA 1
ATOM 8914 C C . GLY A 1 1229 ? -131.116 -13.965 78.397 1.00 72.00 1229 GLY A C 1
ATOM 8915 O O . GLY A 1 1229 ? -131.113 -15.188 78.302 1.00 72.00 1229 GLY A O 1
ATOM 8916 N N . TYR A 1 1230 ? -131.647 -13.350 79.453 1.00 79.62 1230 TYR A N 1
ATOM 8917 C CA . TYR A 1 1230 ? -132.070 -14.067 80.655 1.00 79.62 1230 TYR A CA 1
ATOM 8918 C C . TYR A 1 1230 ? -133.170 -15.105 80.376 1.00 79.62 1230 TYR A C 1
ATOM 8920 O O . TYR A 1 1230 ? -134.246 -14.777 79.876 1.00 79.62 1230 TYR A O 1
ATOM 8928 N N . GLY A 1 1231 ? -132.892 -16.361 80.729 1.00 77.38 1231 GLY A N 1
ATOM 8929 C CA . GLY A 1 1231 ? -133.735 -17.525 80.455 1.00 77.38 1231 GLY A CA 1
ATOM 8930 C C . GLY A 1 1231 ? -133.446 -18.249 79.134 1.00 77.38 1231 GLY A C 1
ATOM 8931 O O . GLY A 1 1231 ? -134.068 -19.280 78.898 1.00 77.38 1231 GLY A O 1
ATOM 8932 N N . SER A 1 1232 ? -132.527 -17.753 78.295 1.00 79.56 1232 SER A N 1
ATOM 8933 C CA . SER A 1 1232 ? -132.168 -18.385 77.012 1.00 79.56 1232 SER A CA 1
ATOM 8934 C C . SER A 1 1232 ? -131.046 -19.424 77.118 1.00 79.56 1232 SER A C 1
ATOM 8936 O O . SER A 1 1232 ? -130.280 -19.464 78.086 1.00 79.56 1232 SER A O 1
ATOM 8938 N N . THR A 1 1233 ? -130.953 -20.250 76.079 1.00 80.62 1233 THR A N 1
ATOM 8939 C CA . THR A 1 1233 ? -130.057 -21.397 75.910 1.00 80.62 1233 THR A CA 1
ATOM 8940 C C . THR A 1 1233 ? -129.143 -21.252 74.688 1.00 80.62 1233 THR A C 1
ATOM 8942 O O . THR A 1 1233 ? -129.472 -20.551 73.727 1.00 80.62 1233 THR A O 1
ATOM 8945 N N . VAL A 1 1234 ? -127.996 -21.944 74.691 1.00 75.62 1234 VAL A N 1
ATOM 8946 C CA . VAL A 1 1234 ? -127.078 -22.020 73.537 1.00 75.62 1234 VAL A CA 1
ATOM 8947 C C . VAL A 1 1234 ? -127.835 -22.418 72.267 1.00 75.62 1234 VAL A C 1
ATOM 8949 O O . VAL A 1 1234 ? -128.315 -23.542 72.141 1.00 75.62 1234 VAL A O 1
ATOM 8952 N N . GLY A 1 1235 ? -127.878 -21.496 71.304 1.00 75.50 1235 GLY A N 1
ATOM 8953 C CA . GLY A 1 1235 ? -128.539 -21.670 70.007 1.00 75.50 1235 GLY A CA 1
ATOM 8954 C C . GLY A 1 1235 ? -129.744 -20.753 69.784 1.00 75.50 1235 GLY A C 1
ATOM 8955 O O . GLY A 1 1235 ? -130.149 -20.567 68.638 1.00 75.50 1235 GLY A O 1
ATOM 8956 N N . GLU A 1 1236 ? -130.290 -20.132 70.832 1.00 76.69 1236 GLU A N 1
ATOM 8957 C CA . GLU A 1 1236 ? -131.358 -19.134 70.700 1.00 76.69 1236 GLU A CA 1
ATOM 8958 C C . GLU A 1 1236 ? -130.798 -17.761 70.289 1.00 76.69 1236 GLU A C 1
ATOM 8960 O O . GLU A 1 1236 ? -129.697 -17.371 70.674 1.00 76.69 1236 GLU A O 1
ATOM 8965 N N . SER A 1 1237 ? -131.543 -16.994 69.487 1.00 77.81 1237 SER A N 1
ATOM 8966 C CA . SER A 1 1237 ? -131.030 -15.760 68.862 1.00 77.81 1237 SER A CA 1
ATOM 8967 C C . SER A 1 1237 ? -130.814 -14.588 69.828 1.00 77.81 1237 SER A C 1
ATOM 8969 O O . SER A 1 1237 ? -130.153 -13.615 69.466 1.00 77.81 1237 SER A O 1
ATOM 8971 N N . ASN A 1 1238 ? -131.343 -14.673 71.051 1.00 74.38 1238 ASN A N 1
ATOM 8972 C CA . ASN A 1 1238 ? -131.061 -13.753 72.153 1.00 74.38 1238 ASN A CA 1
ATOM 8973 C C . ASN A 1 1238 ? -130.023 -14.299 73.154 1.00 74.38 1238 ASN A C 1
ATOM 8975 O O . ASN A 1 1238 ? -129.753 -13.629 74.150 1.00 74.38 1238 ASN A O 1
ATOM 8979 N N . TYR A 1 1239 ? -129.423 -15.468 72.901 1.00 77.88 1239 TYR A N 1
ATOM 8980 C CA . TYR A 1 1239 ? -128.386 -16.036 73.759 1.00 77.88 1239 TYR A CA 1
ATOM 8981 C C . TYR A 1 1239 ? -127.072 -15.255 73.650 1.00 77.88 1239 TYR A C 1
ATOM 8983 O O . TYR A 1 1239 ? -126.291 -15.387 72.704 1.00 77.88 1239 TYR A O 1
ATOM 8991 N N . VAL A 1 1240 ? -126.817 -14.432 74.662 1.00 72.12 1240 VAL A N 1
ATOM 8992 C CA . VAL A 1 1240 ? -125.584 -13.661 74.816 1.00 72.12 1240 VAL A CA 1
ATOM 8993 C C . VAL A 1 1240 ? -124.534 -14.533 75.511 1.00 72.12 1240 VAL A C 1
ATOM 8995 O O . VAL A 1 1240 ? -124.450 -14.547 76.732 1.00 72.12 1240 VAL A O 1
ATOM 8998 N N . TRP A 1 1241 ? -123.730 -15.280 74.749 1.00 66.31 1241 TRP A N 1
ATOM 8999 C CA . TRP A 1 1241 ? -122.850 -16.326 75.305 1.00 66.31 1241 TRP A CA 1
ATOM 9000 C C . TRP A 1 1241 ? -121.852 -15.857 76.378 1.00 66.31 1241 TRP A C 1
ATOM 9002 O O . TRP A 1 1241 ? -121.487 -16.643 77.243 1.00 66.31 1241 TRP A O 1
ATOM 9012 N N . TYR A 1 1242 ? -121.431 -14.589 76.361 1.00 64.94 1242 TYR A N 1
ATOM 9013 C CA . TYR A 1 1242 ? -120.559 -14.000 77.389 1.00 64.94 1242 TYR A CA 1
ATOM 9014 C C . TYR A 1 1242 ? -121.301 -13.597 78.680 1.00 64.94 1242 TYR A C 1
ATOM 9016 O O . TYR A 1 1242 ? -120.675 -13.129 79.628 1.00 64.94 1242 TYR A O 1
ATOM 9024 N N . MET A 1 1243 ? -122.622 -13.794 78.723 1.00 69.88 1243 MET A N 1
ATOM 9025 C CA . MET A 1 1243 ? -123.487 -13.638 79.896 1.00 69.88 1243 MET A CA 1
ATOM 9026 C C . MET A 1 1243 ? -123.945 -14.984 80.489 1.00 69.88 1243 MET A C 1
ATOM 9028 O O . MET A 1 1243 ? -124.684 -14.986 81.470 1.00 69.88 1243 MET A O 1
ATOM 9032 N N . ASP A 1 1244 ? -123.481 -16.117 79.950 1.00 68.62 1244 ASP A N 1
ATOM 9033 C CA . ASP A 1 1244 ? -123.432 -17.398 80.668 1.00 68.62 1244 ASP A CA 1
ATOM 9034 C C . ASP A 1 1244 ? -122.148 -17.405 81.516 1.00 68.62 1244 ASP A C 1
ATOM 9036 O O . ASP A 1 1244 ? -121.034 -17.595 81.023 1.00 68.62 1244 ASP A O 1
ATOM 9040 N N . PHE A 1 1245 ? -122.300 -17.093 82.803 1.00 70.19 1245 PHE A N 1
ATOM 9041 C CA . PHE A 1 1245 ? -121.191 -16.886 83.733 1.00 70.19 1245 PHE A CA 1
ATOM 9042 C C . PHE A 1 1245 ? -120.712 -18.194 84.377 1.00 70.19 1245 PHE A C 1
ATOM 9044 O O . PHE A 1 1245 ? -119.661 -18.195 85.033 1.00 70.19 1245 PHE A O 1
ATOM 9051 N N . ASP A 1 1246 ? -121.468 -19.294 84.301 1.00 67.38 1246 ASP A N 1
ATOM 9052 C CA . ASP A 1 1246 ? -121.029 -20.618 84.764 1.00 67.38 1246 ASP A CA 1
ATOM 9053 C C . ASP A 1 1246 ? -120.726 -21.648 83.669 1.00 67.38 1246 ASP A C 1
ATOM 9055 O O . ASP A 1 1246 ? -120.047 -22.635 83.962 1.00 67.38 1246 ASP A O 1
ATOM 9059 N N . GLY A 1 1247 ? -121.034 -21.326 82.413 1.00 67.44 1247 GLY A N 1
ATOM 9060 C CA . GLY A 1 1247 ? -120.631 -22.078 81.226 1.00 67.44 1247 GLY A CA 1
ATOM 9061 C C . GLY A 1 1247 ? -121.494 -23.310 80.959 1.00 67.44 1247 GLY A C 1
ATOM 9062 O O . GLY A 1 1247 ? -121.051 -24.209 80.242 1.00 67.44 1247 GLY A O 1
ATOM 9063 N N . ASN A 1 1248 ? -122.684 -23.399 81.567 1.00 74.56 1248 ASN A N 1
ATOM 9064 C CA . ASN A 1 1248 ? -123.581 -24.549 81.415 1.00 74.56 1248 ASN A CA 1
ATOM 9065 C C . ASN A 1 1248 ? -124.364 -24.548 80.089 1.00 74.56 1248 ASN A C 1
ATOM 9067 O O . ASN A 1 1248 ? -124.941 -25.575 79.725 1.00 74.56 1248 ASN A O 1
ATOM 9071 N N . GLY A 1 1249 ? -124.381 -23.424 79.370 1.00 77.38 1249 GLY A N 1
ATOM 9072 C CA . GLY A 1 1249 ? -125.151 -23.229 78.148 1.00 77.38 1249 GLY A CA 1
ATOM 9073 C C . GLY A 1 1249 ? -126.538 -22.606 78.348 1.00 77.38 1249 GLY A C 1
ATOM 9074 O O . GLY A 1 1249 ? -127.363 -22.672 77.433 1.00 77.38 1249 GLY A O 1
ATOM 9075 N N . GLN A 1 1250 ? -126.812 -22.011 79.513 1.00 78.88 1250 GLN A N 1
ATOM 9076 C CA . GLN A 1 1250 ? -128.015 -21.223 79.801 1.00 78.88 1250 GLN A CA 1
ATOM 9077 C C . GLN A 1 1250 ? -127.656 -19.939 80.549 1.00 78.88 1250 GLN A C 1
ATOM 9079 O O . GLN A 1 1250 ? -126.885 -19.978 81.503 1.00 78.88 1250 GLN A O 1
ATOM 9084 N N . ILE A 1 1251 ? -128.294 -18.822 80.193 1.00 78.25 1251 ILE A N 1
ATOM 9085 C CA . ILE A 1 1251 ? -128.227 -17.574 80.973 1.00 78.25 1251 ILE A CA 1
ATOM 9086 C C . ILE A 1 1251 ? -129.315 -17.654 82.047 1.00 78.25 1251 ILE A C 1
ATOM 9088 O O . ILE A 1 1251 ? -130.432 -17.159 81.875 1.00 78.25 1251 ILE A O 1
ATOM 9092 N N . ALA A 1 1252 ? -129.017 -18.354 83.137 1.00 76.62 1252 ALA A N 1
ATOM 9093 C CA . ALA A 1 1252 ? -129.976 -18.677 84.183 1.00 76.62 1252 ALA A CA 1
ATOM 9094 C C . ALA A 1 1252 ? -129.861 -17.723 85.388 1.00 76.62 1252 ALA A C 1
ATOM 9096 O O . ALA A 1 1252 ? -129.078 -16.771 85.421 1.00 76.62 1252 ALA A O 1
ATOM 9097 N N . PHE A 1 1253 ? -130.629 -18.006 86.447 1.00 78.81 1253 PHE A N 1
ATOM 9098 C CA . PHE A 1 1253 ? -130.522 -17.278 87.718 1.00 78.81 1253 PHE A CA 1
ATOM 9099 C C . PHE A 1 1253 ? -129.104 -17.325 88.315 1.00 78.81 1253 PHE A C 1
ATOM 9101 O O . PHE A 1 1253 ? -128.703 -16.392 89.003 1.00 78.81 1253 PHE A O 1
ATOM 9108 N N . ARG A 1 1254 ? -128.325 -18.382 88.041 1.00 78.38 1254 ARG A N 1
ATOM 9109 C CA . ARG A 1 1254 ? -126.930 -18.513 88.507 1.00 78.38 1254 ARG A CA 1
ATOM 9110 C C . ARG A 1 1254 ? -126.019 -17.458 87.879 1.00 78.38 1254 ARG A C 1
ATOM 9112 O O . ARG A 1 1254 ? -125.084 -16.996 88.528 1.00 78.38 1254 ARG A O 1
ATOM 9119 N N . ASP A 1 1255 ? -126.338 -17.039 86.665 1.00 74.94 1255 ASP A N 1
ATOM 9120 C CA . ASP A 1 1255 ? -125.517 -16.158 85.844 1.00 74.94 1255 ASP A CA 1
ATOM 9121 C C . ASP A 1 1255 ? -125.857 -14.699 86.111 1.00 74.94 1255 ASP A C 1
ATOM 9123 O O . ASP A 1 1255 ? -124.959 -13.900 86.367 1.00 74.94 1255 ASP A O 1
ATOM 9127 N N . LEU A 1 1256 ? -127.152 -14.389 86.259 1.00 76.44 1256 LEU A N 1
ATOM 9128 C CA . LEU A 1 1256 ? -127.598 -13.150 86.902 1.00 76.44 1256 LEU A CA 1
ATOM 9129 C C . LEU A 1 1256 ? -127.005 -13.006 88.314 1.00 76.44 1256 LEU A C 1
ATOM 9131 O O . LEU A 1 1256 ? -126.582 -11.915 88.688 1.00 76.44 1256 LEU A O 1
ATOM 9135 N N . LEU A 1 1257 ? -126.925 -14.093 89.093 1.00 75.31 1257 LEU A N 1
ATOM 9136 C CA . LEU A 1 1257 ? -126.320 -14.069 90.425 1.00 75.31 1257 LEU A CA 1
ATOM 9137 C C . LEU A 1 1257 ? -124.812 -13.774 90.353 1.00 75.31 1257 LEU A C 1
ATOM 9139 O O . LEU A 1 1257 ? -124.349 -12.881 91.060 1.00 75.31 1257 LEU A O 1
ATOM 9143 N N . LYS A 1 1258 ? -124.051 -14.447 89.481 1.00 73.75 1258 LYS A N 1
ATOM 9144 C CA . LYS A 1 1258 ? -122.613 -14.182 89.286 1.00 73.75 1258 LYS A CA 1
ATOM 9145 C C . LYS A 1 1258 ? -122.328 -12.783 88.728 1.00 73.75 1258 LYS A C 1
ATOM 9147 O O . LYS A 1 1258 ? -121.397 -12.133 89.199 1.00 73.75 1258 LYS A O 1
ATOM 9152 N N . PHE A 1 1259 ? -123.143 -12.290 87.797 1.00 74.75 1259 PHE A N 1
ATOM 9153 C CA . PHE A 1 1259 ? -123.084 -10.904 87.333 1.00 74.75 1259 PHE A CA 1
ATOM 9154 C C . PHE A 1 1259 ? -123.383 -9.932 88.484 1.00 74.75 1259 PHE A C 1
ATOM 9156 O O . PHE A 1 1259 ? -122.618 -9.001 88.714 1.00 74.75 1259 PHE A O 1
ATOM 9163 N N . SER A 1 1260 ? -124.424 -10.185 89.289 1.00 73.62 1260 SER A N 1
ATOM 9164 C CA . SER A 1 1260 ? -124.765 -9.338 90.445 1.00 73.62 1260 SER A CA 1
ATOM 9165 C C . SER A 1 1260 ? -123.668 -9.306 91.518 1.00 73.62 1260 SER A C 1
ATOM 9167 O O . SER A 1 1260 ? -123.457 -8.270 92.138 1.00 73.62 1260 SER A O 1
ATOM 9169 N N . GLN A 1 1261 ? -122.901 -10.393 91.680 1.00 78.38 1261 GLN A N 1
ATOM 9170 C CA . GLN A 1 1261 ? -121.708 -10.445 92.539 1.00 78.38 1261 GLN A CA 1
ATOM 9171 C C . GLN A 1 1261 ? -120.542 -9.589 92.018 1.00 78.38 1261 GLN A C 1
ATOM 9173 O O . GLN A 1 1261 ? -119.616 -9.306 92.777 1.00 78.38 1261 GLN A O 1
ATOM 9178 N N . ARG A 1 1262 ? -120.564 -9.192 90.739 1.00 76.56 1262 ARG A N 1
ATOM 9179 C CA . ARG A 1 1262 ? -119.608 -8.260 90.124 1.00 76.56 1262 ARG A CA 1
ATOM 9180 C C . ARG A 1 1262 ? -120.208 -6.884 89.829 1.00 76.56 1262 ARG A C 1
ATOM 9182 O O . ARG A 1 1262 ? -119.470 -5.996 89.417 1.00 76.56 1262 ARG A O 1
ATOM 9189 N N . TYR A 1 1263 ? -121.493 -6.661 90.078 1.00 77.44 1263 TYR A N 1
ATOM 9190 C CA . TYR A 1 1263 ? -122.153 -5.396 89.779 1.00 77.44 1263 TYR A CA 1
ATOM 9191 C C . TYR A 1 1263 ? -121.639 -4.261 90.676 1.00 77.44 1263 TYR A C 1
ATOM 9193 O O . TYR A 1 1263 ? -121.639 -4.372 91.901 1.00 77.44 1263 TYR A O 1
ATOM 9201 N N . GLY A 1 1264 ? -121.187 -3.170 90.058 1.00 75.56 1264 GLY A N 1
ATOM 9202 C CA . GLY A 1 1264 ? -120.447 -2.093 90.718 1.00 75.56 1264 GLY A CA 1
ATOM 9203 C C . GLY A 1 1264 ? -118.939 -2.348 90.850 1.00 75.56 1264 GLY A C 1
ATOM 9204 O O . GLY A 1 1264 ? -118.258 -1.560 91.505 1.00 75.56 1264 GLY A O 1
ATOM 9205 N N . THR A 1 1265 ? -118.388 -3.412 90.249 1.00 79.62 1265 THR A N 1
ATOM 9206 C CA . THR A 1 1265 ? -116.925 -3.583 90.162 1.00 79.62 1265 THR A CA 1
ATOM 9207 C C . THR A 1 1265 ? -116.362 -2.623 89.121 1.00 79.62 1265 THR A C 1
ATOM 9209 O O . THR A 1 1265 ? -116.862 -2.562 88.002 1.00 79.62 1265 THR A O 1
ATOM 9212 N N . LYS A 1 1266 ? -115.275 -1.932 89.466 1.00 79.38 1266 LYS A N 1
ATOM 9213 C CA . LYS A 1 1266 ? -114.477 -1.115 88.548 1.00 79.38 1266 LYS A CA 1
ATOM 9214 C C . LYS A 1 1266 ? -113.018 -1.556 88.601 1.00 79.38 1266 LYS A C 1
ATOM 9216 O O . LYS A 1 1266 ? -112.497 -1.800 89.692 1.00 79.38 1266 LYS A O 1
ATOM 9221 N N . LEU A 1 1267 ? -112.348 -1.630 87.452 1.00 76.88 1267 LEU A N 1
ATOM 9222 C CA . LEU A 1 1267 ? -110.893 -1.742 87.418 1.00 76.88 1267 LEU A CA 1
ATOM 9223 C C . LEU A 1 1267 ? -110.257 -0.446 87.928 1.00 76.88 1267 LEU A C 1
ATOM 9225 O O . LEU A 1 1267 ? -110.466 0.636 87.379 1.00 76.88 1267 LEU A O 1
ATOM 9229 N N . VAL A 1 1268 ? -109.436 -0.579 88.967 1.00 63.28 1268 VAL A N 1
ATOM 9230 C CA . VAL A 1 1268 ? -108.449 0.442 89.329 1.00 63.28 1268 VAL A CA 1
ATOM 9231 C C . VAL A 1 1268 ? -107.265 0.287 88.368 1.00 63.28 1268 VAL A C 1
ATOM 9233 O O . VAL A 1 1268 ? -106.777 -0.830 88.175 1.00 63.28 1268 VAL A O 1
ATOM 9236 N N . VAL A 1 1269 ? -106.886 1.394 87.723 1.00 57.06 1269 VAL A N 1
ATOM 9237 C CA . VAL A 1 1269 ? -105.945 1.480 86.584 1.00 57.06 1269 VAL A CA 1
ATOM 9238 C C . VAL A 1 1269 ? -104.486 1.563 87.026 1.00 57.06 1269 VAL A C 1
ATOM 9240 O O . VAL A 1 1269 ? -104.243 2.197 88.074 1.00 57.06 1269 VAL A O 1
#

Mean predicted aligned error: 18.7 Å

Solvent-accessible surface area (backbone atoms only — not comparable to full-atom values): 51440 Å² total; per-residue (Å²): 137,80,88,85,83,85,85,82,90,86,88,86,87,86,82,84,88,85,86,87,91,89,85,80,92,83,85,83,84,87,82,89,84,80,85,83,79,79,80,76,80,74,87,68,79,56,48,48,17,36,68,22,81,81,15,4,6,20,65,74,48,68,37,29,70,58,44,56,14,18,10,18,65,27,6,39,21,12,51,5,22,39,82,46,24,15,43,9,4,6,29,48,22,16,31,57,65,31,28,38,34,6,4,4,42,34,64,38,67,33,61,21,67,73,50,61,22,25,36,9,40,18,24,27,15,6,24,16,29,30,88,68,20,17,30,15,22,5,11,25,59,10,43,39,67,52,25,25,13,12,26,31,42,16,68,36,58,71,25,20,62,48,42,60,31,17,23,17,33,10,29,15,16,14,22,21,20,46,80,54,33,17,40,29,25,31,13,9,41,27,9,14,14,7,19,7,39,16,48,23,68,76,90,46,71,39,43,26,54,51,39,57,46,18,25,13,8,41,41,18,24,19,19,25,17,43,79,68,14,18,36,6,12,15,1,8,22,23,18,16,57,30,5,28,13,22,2,20,7,29,78,50,60,42,51,30,66,36,34,16,9,22,13,21,9,22,16,8,26,9,7,15,19,22,79,34,66,18,24,36,0,26,6,9,12,42,24,14,26,95,14,42,81,35,32,60,85,55,19,88,78,19,45,2,42,26,38,26,9,15,1,27,62,55,20,27,12,25,3,39,5,27,75,64,6,2,18,42,12,7,23,24,21,6,39,62,48,30,27,55,24,50,57,32,15,75,49,74,64,55,16,2,10,24,20,19,12,13,10,37,54,61,36,12,29,25,21,17,9,56,63,75,48,7,15,10,50,3,28,12,31,58,35,47,69,37,54,46,66,20,48,58,43,16,78,54,41,32,96,89,61,30,13,4,8,9,14,15,18,9,39,3,22,24,70,71,26,33,15,35,30,20,13,29,88,69,26,0,4,7,33,12,23,28,29,83,45,41,62,17,20,49,48,25,27,61,60,21,66,55,22,6,4,20,23,10,41,18,42,18,28,27,68,54,10,18,20,26,14,7,34,32,28,67,7,9,14,19,40,18,15,8,42,76,47,26,33,27,18,28,31,16,28,26,47,37,60,64,9,3,10,28,6,28,23,19,24,29,37,25,98,46,15,4,57,17,12,3,25,54,76,67,25,7,17,16,7,19,34,8,61,45,48,31,70,38,12,30,66,21,26,31,9,11,65,45,39,47,20,12,32,43,7,22,12,16,53,30,102,74,19,26,34,23,20,2,26,32,84,54,42,10,5,12,15,21,31,22,73,77,43,77,66,56,47,39,73,42,36,75,46,34,74,48,66,35,14,7,31,46,26,15,12,7,54,22,61,86,23,28,21,22,9,7,42,34,65,90,60,28,31,21,30,20,17,16,13,69,88,41,50,77,53,29,35,74,25,37,75,64,37,80,42,74,33,24,20,35,42,27,21,21,8,32,37,97,34,32,24,40,16,5,10,33,14,76,89,65,16,18,8,24,19,6,28,13,58,58,36,60,72,57,25,40,70,24,34,66,27,24,83,42,52,40,15,5,11,14,16,23,32,18,35,32,90,60,28,18,19,31,19,16,25,39,45,78,29,7,24,43,37,11,8,20,57,70,42,56,67,55,10,21,46,13,48,81,61,91,82,64,24,2,16,15,18,6,13,40,16,18,50,1,74,22,16,25,22,33,10,6,2,12,9,52,39,25,14,5,28,16,22,20,48,27,52,56,51,23,41,31,36,16,26,7,17,0,18,52,24,77,6,61,27,72,32,46,34,20,21,36,3,7,18,24,9,19,7,35,18,62,47,9,9,22,9,17,14,7,44,23,44,25,24,55,3,56,50,29,6,32,7,8,22,46,19,49,58,36,72,79,45,49,45,29,14,23,10,3,35,18,29,29,16,2,4,19,10,91,37,3,28,10,8,10,23,10,27,58,1,27,42,57,31,31,38,32,18,53,18,37,27,61,44,66,41,69,44,50,23,14,12,15,11,24,23,56,42,17,32,6,46,16,11,29,26,71,73,2,22,15,1,17,19,8,19,26,40,52,59,64,26,46,41,30,35,49,70,77,42,67,32,49,35,41,35,64,38,80,45,38,36,73,76,35,49,42,87,78,70,45,70,73,44,27,27,38,20,80,79,60,84,83,63,66,39,78,85,35,77,39,48,57,39,77,51,71,28,59,84,35,72,34,82,35,75,43,54,30,34,28,39,31,25,34,56,26,71,42,58,28,75,18,68,34,42,38,37,30,32,64,60,52,32,51,47,40,82,34,69,78,70,83,68,44,44,44,71,46,76,45,61,36,34,56,49,73,52,56,53,34,89,82,62,64,70,40,39,44,38,42,29,26,43,95,89,40,79,79,48,71,43,66,50,72,47,47,74,50,61,43,88,56,63,47,62,35,43,36,39,39,36,37,28,43,75,81,66,50,56,18,63,30,74,51,77,42,55,32,38,82,70,41,49,81,69,48,78,46,80,40,26,91,52,101,40,35,40,34,40,50,38,33,40,36,32,36,77,43,51,42,53,70,42,95,75,18,66,45,39,31,32,77,93,81,43,77,51,56,67,46,80,42,49,89,80,74,65,44,24,51,38,37,34,38,68,48,62,94,56,39,53,96,76,12,49,50,73,42,39,36,40,38,38,41,39,14,85,34,27,24,36,93,85,67,41,44,24,72,68,57,62,71,52,75,53,61,27,38,74,56,24,68,83,65,84,52,46,18,46,80,75,37,44,51,58,39,68,64,12,57,76,32,38,77,88,45,97,52,42,46,72,84,41,30,69,81,70,82,50,45,22,40,74,69,16,58,48,53,48,57,76,40,53,74,41,63,68,81,125

Nearest PDB structures (foldseek):
  4tn9-assembly1_A  TM=8.296E-01  e=1.497E-03  Hathewaya histolytica
  7uww-assembly2_B  TM=7.605E-01  e=5.127E-03  Ruminococcus bromii L2-63
  2c26-assembly1_A  TM=3.413E-01  e=5.366E-03  Acetivibrio thermocellus
  6za2-assembly1_A  TM=2.204E-01  e=2.587E-03  Porphyromonas gingivalis ATCC 33277
  6za2-assembly1_B  TM=2.072E-01  e=2.362E-03  Porphyromonas gingivalis ATCC 33277

Secondary structure (DSSP, 8-state):
-----------------------------------------------------S---STTSS--------B-SSSB---EE-SSSSEE---BSSSSSS------SSSSS-----B-----SSSB--BEEETTTEEE-B-BSSSSBS------TTTTTT----B-----SSS---BB--SSS-SB---BSSS-B---S-TT-SSS------B---B-SS----B-B-SSSSB---B-SSSSSS-------STTT----------BSSSEE----SSSTT-B---EESSBSTTS-----S-TT-------EEESSS-B------TT-S--EE--S-BSS------SS--TTS-------B-SSSS--BB---SSS--------SSTTS------SB----SSS-------B----SSS--B-----SS-SS--S--SSSSEE-S-S--SS-SS-------B---SSS----B--SS---------SSSS--------SSSS--------B-BTTB--EE---SSS-S-EEEE-SSSSSEE-S---BSSSS---B-----BTTB--EE--SSSS-B-EEE-SSSTTT-EE---SS-SS-B-------EETTEE-B--SBSSSS----EEBSSSTTT-EE----S--SS---------STT-B---B-BTTTB-S--EEBSSSSSS-EE-B-SSSSS--------B--TTB-------SSS-------SSSTTT---S------S--B----EEESSS--------SSSS-----B-SSSB--EE-S-S-TTS-------B-STT--B---B-SSS-B-B----SSSS--S-SS-B-SSS-----------SSSB--B---SSSTT-----EESSSS---S---SSSS-------B---TT----B-EETTTEE--------PPPB------EEEETT-EEEEE-TT-B-SSS-EEEEEEESS-SS--BTTS-SSEEEEE-TT--SSEEEEEEEEEEETTS-EEEEEEEEEEE----EEEEE-PPSSPBTTSPEEEEEEEE-SSTT---EEEEEEEETTEEEEEE-SSEEEE--SSSEEEEEEEEEE-SSS--EEEEEEEEEB----EEEEEEE-SSSSTT---EEEEEESS-EEE-TTSEEEEETTTEEE-EEEE-TTSSSSEEEEEE-STTEETTEEPSEEEEEEE-GGGEEETTSPBPSS--EEEEEE-TT-SSSSSEESTTTHHHHHHHTT-BTTSTT--GGG-SS-SSB--HHHHHHHHTTTTEE---

pLDDT: mean 81.44, std 12.77, range [26.5, 96.5]

Radius of gyration: 56.31 Å; Cα contacts (8 Å, |Δi|>4): 5806; chains: 1; bounding box: 191×89×132 Å